Protein AF-A0A5C5VDK0-F1 (afdb_monomer)

Solvent-accessible surface area (backbone atoms only — not comparable to full-atom values): 51053 Å² total; per-residue (Å²): 133,91,87,85,90,87,83,82,90,89,82,89,76,87,76,83,72,81,74,76,72,71,80,72,71,78,63,42,60,41,41,80,53,76,94,28,47,60,48,59,29,60,31,40,28,30,30,37,56,28,38,18,43,40,55,33,33,89,64,26,44,65,66,48,37,50,52,54,49,40,48,42,14,28,66,67,76,27,27,29,30,24,27,38,35,44,59,52,35,24,22,65,38,91,90,48,86,77,53,77,41,74,37,42,61,43,49,18,47,53,63,53,78,43,90,41,80,92,41,72,89,50,48,55,70,40,91,74,48,50,57,18,34,52,48,44,50,51,58,36,47,78,34,59,37,45,42,30,31,40,31,19,43,26,59,40,11,80,51,20,66,59,44,34,17,23,10,10,78,52,64,65,39,56,12,62,34,80,91,33,36,55,54,50,33,50,54,56,48,56,53,51,49,44,32,43,77,74,68,67,43,54,51,56,27,38,22,85,47,38,35,20,64,43,46,75,23,24,40,78,52,58,34,62,20,30,13,36,50,69,25,69,55,46,33,50,37,48,41,38,34,39,50,48,38,61,77,71,66,54,91,47,38,30,38,36,67,26,15,54,12,31,38,47,26,40,54,39,59,70,49,37,53,73,70,40,54,66,45,46,57,31,39,27,22,14,53,34,60,72,96,58,36,48,45,61,67,34,22,42,49,42,43,52,54,38,63,68,37,95,89,50,63,62,56,33,28,36,64,29,37,69,69,37,51,78,61,62,68,34,56,36,17,49,54,47,51,53,50,52,32,41,37,47,73,40,40,42,34,23,27,43,20,38,40,35,50,47,26,56,80,77,81,50,59,49,26,28,29,38,35,61,71,74,29,75,65,75,64,49,41,71,39,49,38,38,40,44,50,30,51,46,36,62,61,58,46,65,68,16,28,35,36,54,67,90,54,81,52,47,42,43,32,36,31,59,57,71,42,30,38,29,37,36,37,51,30,80,44,88,78,49,69,45,70,50,40,37,35,40,74,79,54,42,52,59,43,50,36,29,34,31,28,39,76,86,34,74,38,22,37,43,36,58,56,53,60,42,98,79,24,34,32,41,41,48,78,42,50,39,46,27,42,36,26,36,43,35,28,49,54,67,59,76,48,56,59,33,37,40,50,47,90,84,56,61,70,63,36,53,59,45,72,53,38,38,41,42,69,46,32,30,35,30,68,92,54,52,79,34,76,77,78,41,18,14,40,34,41,59,41,77,52,71,75,44,48,27,32,41,33,43,74,68,48,74,42,59,76,42,46,36,46,65,44,20,33,37,42,32,34,34,37,36,45,30,40,68,82,63,98,64,92,49,56,51,32,29,44,31,48,44,41,16,16,50,78,72,70,50,59,36,58,98,57,58,80,81,34,55,33,78,57,73,75,77,84,48,75,52,87,80,85,50,78,69,45,64,50,42,27,70,47,52,35,78,43,64,36,52,67,62,12,15,24,43,20,59,31,42,37,37,40,70,30,40,70,74,43,70,38,35,47,35,41,29,55,43,40,32,40,79,35,62,61,85,61,80,24,38,29,46,59,39,55,52,53,46,52,72,84,43,67,90,38,44,42,56,44,43,67,78,82,79,54,49,40,37,29,42,44,43,39,38,83,47,69,24,50,33,38,35,70,54,77,46,63,26,30,25,37,36,34,44,16,85,42,31,48,30,39,32,55,80,21,32,40,33,39,26,33,96,91,46,74,12,40,38,36,34,60,34,28,51,35,38,30,49,24,36,33,36,36,75,23,36,33,38,40,34,18,20,63,92,7,35,40,36,32,63,31,19,38,33,34,64,44,25,45,39,35,49,37,48,54,10,39,38,34,29,61,29,50,30,32,26,61,58,10,33,43,32,35,59,70,32,77,59,51,32,33,38,40,18,54,67,31,40,34,55,17,34,38,35,47,39,71,58,74,88,67,82,89,53,78,73,45,58,24,29,66,26,33,31,80,40,74,74,54,60,59,74,38,77,47,71,65,91,66,66,73,61,47,34,81,46,79,45,84,52,77,45,35,35,34,43,30,33,36,70,46,67,56,56,19,15,18,76,64,81,52,45,16,49,78,68,16,54,51,40,50,64,77,44,56,73,34,85,52,41,76,73,23,65,68,11,50,78,86,63,90,21,30,51,75,63,33,54,49,45,24,62,73,31,55,74,43,64,67,70,75,65,81,68,81,76,79,70,75,76,72,62,68,64,60,62,52,52,56,56,52,55,60,58,61,62,68,74,73,78,84,79,94,79,89,81,86,89,81,83,89,133

Mean predicted aligned error: 13.04 Å

Structure (mmCIF, N/CA/C/O backbone):
data_AF-A0A5C5VDK0-F1
#
_entry.id   AF-A0A5C5VDK0-F1
#
loop_
_atom_site.group_PDB
_atom_site.id
_atom_site.type_symbol
_atom_site.label_atom_id
_atom_site.label_alt_id
_atom_site.label_comp_id
_atom_site.label_asym_id
_atom_site.label_entity_id
_atom_site.label_seq_id
_atom_site.pdbx_PDB_ins_code
_atom_site.Cartn_x
_atom_site.Cartn_y
_atom_site.Cartn_z
_atom_site.occupancy
_atom_site.B_iso_or_equiv
_atom_site.auth_seq_id
_atom_site.auth_comp_id
_atom_site.auth_asym_id
_atom_site.auth_atom_id
_atom_site.pdbx_PDB_model_num
ATOM 1 N N . MET A 1 1 ? 16.911 74.900 15.973 1.00 31.25 1 MET A N 1
ATOM 2 C CA . MET A 1 1 ? 16.663 75.339 17.360 1.00 31.25 1 MET A CA 1
ATOM 3 C C . MET A 1 1 ? 15.372 74.671 17.809 1.00 31.25 1 MET A C 1
ATOM 5 O O . MET A 1 1 ? 14.366 74.850 17.145 1.00 31.25 1 MET A O 1
ATOM 9 N N . GLN A 1 2 ? 15.499 73.785 18.800 1.00 32.44 2 GLN A N 1
ATOM 10 C CA . GLN A 1 2 ? 14.489 73.208 19.703 1.00 32.44 2 GLN A CA 1
ATOM 11 C C . GLN A 1 2 ? 13.036 73.737 19.616 1.00 32.44 2 GLN A C 1
ATOM 13 O O . GLN A 1 2 ? 12.841 74.947 19.616 1.00 32.44 2 GLN A O 1
ATOM 18 N N . VAL A 1 3 ? 12.046 72.823 19.678 1.00 28.67 3 VAL A N 1
ATOM 19 C CA . VAL A 1 3 ? 11.017 72.706 20.755 1.00 28.67 3 VAL A CA 1
ATOM 20 C C . VAL A 1 3 ? 9.727 71.972 20.280 1.00 28.67 3 VAL A C 1
ATOM 22 O O . VAL A 1 3 ? 8.946 72.489 19.494 1.00 28.67 3 VAL A O 1
ATOM 25 N N . THR A 1 4 ? 9.575 70.739 20.794 1.00 31.23 4 THR A N 1
ATOM 26 C CA . THR A 1 4 ? 8.399 70.011 21.359 1.00 31.23 4 THR A CA 1
ATOM 27 C C . THR A 1 4 ? 7.011 69.869 20.687 1.00 31.23 4 THR A C 1
ATOM 29 O O . THR A 1 4 ? 6.293 70.838 20.486 1.00 31.23 4 THR A O 1
ATOM 32 N N . LEU A 1 5 ? 6.598 68.586 20.618 1.00 33.16 5 LEU A N 1
ATOM 33 C CA . LEU A 1 5 ? 5.356 67.918 21.093 1.00 33.16 5 LEU A CA 1
ATOM 34 C C . LEU A 1 5 ? 3.958 68.515 20.816 1.00 33.16 5 LEU A C 1
ATOM 36 O O . LEU A 1 5 ? 3.557 69.506 21.419 1.00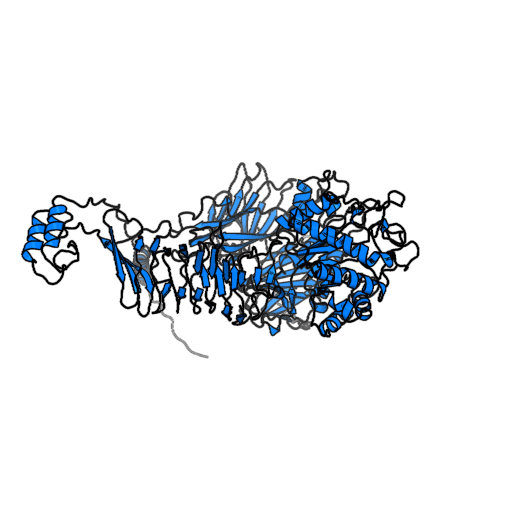 33.16 5 LEU A O 1
ATOM 40 N N . SER A 1 6 ? 3.108 67.715 20.157 1.00 27.41 6 SER A N 1
ATOM 41 C CA . SER A 1 6 ? 1.772 67.333 20.670 1.00 27.41 6 SER A CA 1
ATOM 42 C C . SER A 1 6 ? 1.256 66.049 19.996 1.00 27.41 6 SER A C 1
ATOM 44 O O . SER A 1 6 ? 1.679 65.688 18.905 1.00 27.41 6 SER A O 1
ATOM 46 N N . ARG A 1 7 ? 0.410 65.322 20.730 1.00 30.86 7 ARG A N 1
ATOM 47 C CA . ARG A 1 7 ? 0.016 63.910 20.595 1.00 30.86 7 ARG A CA 1
ATOM 48 C C . ARG A 1 7 ? -1.249 63.676 19.735 1.00 30.86 7 ARG A C 1
ATOM 50 O O . ARG A 1 7 ? -2.154 64.495 19.781 1.00 30.86 7 ARG A O 1
ATOM 57 N N . LEU A 1 8 ? -1.297 62.481 19.119 1.00 27.70 8 LEU A N 1
ATOM 58 C CA . LEU A 1 8 ? -2.403 61.493 18.994 1.00 27.70 8 LEU A CA 1
ATOM 59 C C . LEU A 1 8 ? -3.763 61.874 18.340 1.00 27.70 8 LEU A C 1
ATOM 61 O O . LEU A 1 8 ? -4.597 62.495 18.982 1.00 27.70 8 LEU A O 1
ATOM 65 N N . ALA A 1 9 ? -3.948 61.372 17.098 1.00 26.17 9 ALA A N 1
ATOM 66 C CA . ALA A 1 9 ? -5.023 60.523 16.508 1.00 26.17 9 ALA A CA 1
ATOM 67 C C . ALA A 1 9 ? -6.536 60.742 16.813 1.00 26.17 9 ALA A C 1
ATOM 69 O O . ALA A 1 9 ? -6.886 61.153 17.913 1.00 26.17 9 ALA A O 1
ATOM 70 N N . PRO A 1 10 ? -7.472 60.232 15.970 1.00 39.62 10 PRO A N 1
ATOM 71 C CA . PRO A 1 10 ? -7.482 60.076 14.505 1.00 39.62 10 PRO A CA 1
ATOM 72 C C . PRO A 1 10 ? -8.785 60.636 13.870 1.00 39.62 10 PRO A C 1
ATOM 74 O O . PRO A 1 10 ? -9.810 60.774 14.532 1.00 39.62 10 PRO A O 1
ATOM 77 N N . MET A 1 11 ? -8.794 60.903 12.560 1.00 27.73 11 MET A N 1
ATOM 78 C CA . MET A 1 11 ? -10.046 61.063 11.808 1.00 27.73 11 MET A CA 1
ATOM 79 C C . MET A 1 11 ? -9.987 60.169 10.575 1.00 27.73 11 MET A C 1
ATOM 81 O O . MET A 1 11 ? -9.117 60.318 9.719 1.00 27.73 11 MET A O 1
ATOM 85 N N . ALA A 1 12 ? -10.881 59.184 10.575 1.00 31.12 12 ALA A N 1
ATOM 86 C CA . ALA A 1 12 ? -11.037 58.162 9.562 1.00 31.12 12 ALA A CA 1
ATOM 87 C C . ALA A 1 12 ? -11.305 58.781 8.186 1.00 31.12 12 ALA A C 1
ATOM 89 O O . ALA A 1 12 ? -12.256 59.544 8.011 1.00 31.12 12 ALA A O 1
ATOM 90 N N . VAL A 1 13 ? -10.493 58.398 7.206 1.00 31.50 13 VAL A N 1
ATOM 91 C CA . VAL A 1 13 ? -10.829 58.525 5.791 1.00 31.50 13 VAL A CA 1
ATOM 92 C C . VAL A 1 13 ? -11.095 57.112 5.294 1.00 31.50 13 VAL A C 1
ATOM 94 O O . VAL A 1 13 ? -10.181 56.307 5.147 1.00 31.50 13 VAL A O 1
ATOM 97 N N . VAL A 1 14 ? -12.374 56.814 5.081 1.00 33.72 14 VAL A N 1
ATOM 98 C CA . VAL A 1 14 ? -12.826 55.634 4.347 1.00 33.72 14 VAL A CA 1
ATOM 99 C C . VAL A 1 14 ? -12.494 55.880 2.876 1.00 33.72 14 VAL A C 1
ATOM 101 O O . VAL A 1 14 ? -13.212 56.606 2.191 1.00 33.72 14 VAL A O 1
ATOM 104 N N . LEU A 1 15 ? -11.385 55.316 2.395 1.00 34.16 15 LEU A N 1
ATOM 105 C CA . LEU A 1 15 ? -11.206 55.070 0.968 1.00 34.16 15 LEU A CA 1
ATOM 106 C C . LEU A 1 15 ? -11.804 53.693 0.676 1.00 34.16 15 LEU A C 1
ATOM 108 O O . LEU A 1 15 ? -11.221 52.664 1.005 1.00 34.16 15 LEU A O 1
ATOM 112 N N . ALA A 1 16 ? -12.988 53.696 0.071 1.00 36.78 16 ALA A N 1
ATOM 113 C CA . ALA A 1 16 ? -13.532 52.531 -0.602 1.00 36.78 16 ALA A CA 1
ATOM 114 C C . ALA A 1 16 ? -12.653 52.238 -1.826 1.00 36.78 16 ALA A C 1
ATOM 116 O O . ALA A 1 16 ? -12.826 52.835 -2.889 1.00 36.78 16 ALA A O 1
ATOM 117 N N . ALA A 1 17 ? -11.675 51.351 -1.661 1.00 35.59 17 ALA A N 1
ATOM 118 C CA . ALA A 1 17 ? -11.050 50.683 -2.786 1.00 35.59 17 ALA A CA 1
ATOM 119 C C . ALA A 1 17 ? -12.049 49.636 -3.295 1.00 35.59 17 ALA A C 1
ATOM 121 O O . ALA A 1 17 ? -12.332 48.657 -2.610 1.00 35.59 17 ALA A O 1
ATOM 122 N N . CYS A 1 18 ? -12.612 49.858 -4.485 1.00 32.94 18 CYS A N 1
ATOM 123 C CA . CYS A 1 18 ? -13.141 48.757 -5.280 1.00 32.94 18 CYS A CA 1
ATOM 124 C C . CYS A 1 18 ? -11.957 47.838 -5.589 1.00 32.94 18 CYS A C 1
ATOM 126 O O . CYS A 1 18 ? -11.185 48.113 -6.507 1.00 32.94 18 CYS A O 1
ATOM 128 N N . ALA A 1 19 ? -11.797 46.782 -4.793 1.00 35.81 19 ALA A N 1
ATOM 129 C CA . ALA A 1 19 ? -11.087 45.601 -5.236 1.00 35.81 19 ALA A CA 1
ATOM 130 C C . ALA A 1 19 ? -11.869 45.081 -6.444 1.00 35.81 19 ALA A C 1
ATOM 132 O O . ALA A 1 19 ? -13.004 44.622 -6.321 1.00 35.81 19 ALA A O 1
ATOM 133 N N . ILE A 1 20 ? -11.295 45.249 -7.630 1.00 37.72 20 ILE A N 1
ATOM 134 C CA . ILE A 1 20 ? -11.665 44.428 -8.772 1.00 37.72 20 ILE A CA 1
ATOM 135 C C . ILE A 1 20 ? -11.258 43.025 -8.329 1.00 37.72 20 ILE A C 1
ATOM 137 O O . ILE A 1 20 ? -10.069 42.719 -8.305 1.00 37.72 20 ILE A O 1
ATOM 141 N N . GLY A 1 21 ? -12.225 42.247 -7.840 1.00 33.78 21 GLY A N 1
ATOM 142 C CA . GLY A 1 21 ? -12.008 40.843 -7.538 1.00 33.78 21 GLY A CA 1
ATOM 143 C C . GLY A 1 21 ? -11.479 40.196 -8.806 1.00 33.78 21 GLY A C 1
ATOM 144 O O . GLY A 1 21 ? -12.150 40.228 -9.840 1.00 33.78 21 GLY A O 1
ATOM 145 N N . CYS A 1 22 ? -10.256 39.674 -8.740 1.00 36.91 22 CYS A N 1
ATOM 146 C CA . CYS A 1 22 ? -9.875 38.604 -9.647 1.00 36.91 22 CYS A CA 1
ATOM 147 C C . CYS A 1 22 ? -10.979 37.540 -9.513 1.00 36.91 22 CYS A C 1
ATOM 149 O O . CYS A 1 22 ? -11.423 37.324 -8.379 1.00 36.91 22 CYS A O 1
ATOM 151 N N . PRO A 1 23 ? -11.506 36.959 -10.603 1.00 38.84 23 PRO A N 1
ATOM 152 C CA . PRO A 1 23 ? -12.441 35.854 -10.458 1.00 38.84 23 PRO A CA 1
ATOM 153 C C . PRO A 1 23 ? -11.781 34.809 -9.554 1.00 38.84 23 PRO A C 1
ATOM 155 O O . PRO A 1 23 ? -10.678 34.357 -9.849 1.00 38.84 23 PRO A O 1
ATOM 158 N N . GLU A 1 24 ? -12.414 34.511 -8.418 1.00 52.97 24 GLU A N 1
ATOM 159 C CA . GLU A 1 24 ? -12.080 33.324 -7.633 1.00 52.97 24 GLU A CA 1
ATOM 160 C C . GLU A 1 24 ? -12.109 32.146 -8.609 1.00 52.97 24 GLU A C 1
ATOM 162 O O . GLU A 1 24 ? -13.061 32.031 -9.394 1.00 52.97 24 GLU A O 1
ATOM 167 N N . SER A 1 25 ? -11.048 31.333 -8.622 1.00 63.00 25 SER A N 1
ATOM 168 C CA . SER A 1 25 ? -11.063 30.099 -9.405 1.00 63.00 25 SER A CA 1
ATOM 169 C C . SER A 1 25 ? -12.307 29.307 -9.010 1.00 63.00 25 SER A C 1
ATOM 171 O O . SER A 1 25 ? -12.692 29.287 -7.836 1.00 63.00 25 SER A O 1
ATOM 173 N N . ALA A 1 26 ? -12.990 28.721 -9.994 1.00 81.94 26 ALA A N 1
ATOM 174 C CA . ALA A 1 26 ? -14.139 27.882 -9.695 1.00 81.94 26 ALA A CA 1
ATOM 175 C C . ALA A 1 26 ? -13.678 26.744 -8.777 1.00 81.94 26 ALA A C 1
ATOM 177 O O . ALA A 1 26 ? -12.619 26.162 -8.998 1.00 81.94 26 ALA A O 1
ATOM 178 N N . ALA A 1 27 ? -14.459 26.454 -7.737 1.00 90.75 27 ALA A N 1
ATOM 179 C CA . ALA A 1 27 ? -14.130 25.354 -6.846 1.00 90.75 27 ALA A CA 1
ATOM 180 C C . ALA A 1 27 ? -14.075 24.029 -7.629 1.00 90.75 27 ALA A C 1
ATOM 182 O O . ALA A 1 27 ? -14.917 23.788 -8.496 1.00 90.75 27 ALA A O 1
ATOM 183 N N . ILE A 1 28 ? -13.082 23.201 -7.314 1.00 96.25 28 ILE A N 1
ATOM 184 C CA . ILE A 1 28 ? -12.835 21.898 -7.933 1.00 96.25 28 ILE A CA 1
ATOM 185 C C . ILE A 1 28 ? -13.688 20.862 -7.200 1.00 96.25 28 ILE A C 1
ATOM 187 O O . ILE A 1 28 ? -13.626 20.750 -5.976 1.00 96.25 28 ILE A O 1
ATOM 191 N N . ASP A 1 29 ? -14.507 20.117 -7.929 1.00 97.19 29 ASP A N 1
ATOM 192 C CA . ASP A 1 29 ? -15.371 19.103 -7.332 1.00 97.19 29 ASP A CA 1
ATOM 193 C C . ASP A 1 29 ? -14.593 17.801 -7.093 1.00 97.19 29 ASP A C 1
ATOM 195 O O . ASP A 1 29 ? -13.913 17.308 -7.987 1.00 97.19 29 ASP A O 1
ATOM 199 N N . ILE A 1 30 ? -14.721 17.243 -5.888 1.00 97.56 30 ILE A N 1
ATOM 200 C CA . ILE A 1 30 ? -14.104 15.985 -5.461 1.00 97.56 30 ILE A CA 1
ATOM 201 C C . ILE A 1 30 ? -15.207 15.063 -4.935 1.00 97.56 30 ILE A C 1
ATOM 203 O O . ILE A 1 30 ? -15.880 15.377 -3.948 1.00 97.56 30 ILE A O 1
ATOM 207 N N . GLY A 1 31 ? -15.400 13.920 -5.592 1.00 92.94 31 GLY A N 1
ATOM 208 C CA . GLY A 1 31 ? -16.320 12.867 -5.161 1.00 92.94 31 GLY A CA 1
ATOM 209 C C . GLY A 1 31 ? -15.578 11.566 -4.878 1.00 92.94 31 GLY A C 1
ATOM 210 O O . GLY A 1 31 ? -14.612 11.236 -5.557 1.00 92.94 31 GLY A O 1
ATOM 211 N N . THR A 1 32 ? -16.035 10.822 -3.876 1.00 86.06 32 THR A N 1
ATOM 212 C CA . THR A 1 32 ? -15.433 9.556 -3.422 1.00 86.06 32 THR A CA 1
ATOM 213 C C . THR A 1 32 ? -16.279 8.328 -3.771 1.00 86.06 32 THR A C 1
ATOM 215 O O . THR A 1 32 ? -15.817 7.188 -3.640 1.00 86.06 32 THR A O 1
ATOM 218 N N . ALA A 1 33 ? -17.509 8.528 -4.248 1.00 78.44 33 ALA A N 1
ATOM 219 C CA . ALA A 1 33 ? -18.368 7.490 -4.799 1.00 78.44 33 ALA A CA 1
ATOM 220 C C . ALA A 1 33 ? -17.746 6.844 -6.048 1.00 78.44 33 ALA A C 1
ATOM 222 O O . ALA A 1 33 ? -16.963 7.463 -6.766 1.00 78.44 33 ALA A O 1
ATOM 223 N N . ALA A 1 34 ? -18.141 5.603 -6.350 1.00 72.56 34 ALA A N 1
ATOM 224 C CA . ALA A 1 34 ? -17.576 4.815 -7.451 1.00 72.56 34 ALA A CA 1
ATOM 225 C C . ALA A 1 34 ? -17.584 5.531 -8.816 1.00 72.56 34 ALA A C 1
ATOM 227 O O . ALA A 1 34 ? -16.671 5.334 -9.608 1.00 72.56 34 ALA A O 1
ATOM 228 N N . SER A 1 35 ? -18.578 6.386 -9.084 1.00 81.19 35 SER A N 1
ATOM 229 C CA . SER A 1 35 ? -18.687 7.155 -10.333 1.00 81.19 35 SER A CA 1
ATOM 230 C C . SER A 1 35 ? -17.624 8.241 -10.512 1.00 81.19 35 SER A C 1
ATOM 232 O O . SER A 1 35 ? -17.497 8.764 -11.612 1.00 81.19 35 SER A O 1
ATOM 234 N N . HIS A 1 36 ? -16.907 8.598 -9.446 1.00 87.19 36 HIS A N 1
ATOM 235 C CA . HIS A 1 36 ? -15.827 9.586 -9.445 1.00 87.19 36 HIS A CA 1
ATOM 236 C C . HIS A 1 36 ? -14.442 8.939 -9.307 1.00 87.19 36 HIS A C 1
ATOM 238 O O . HIS A 1 36 ? -13.445 9.646 -9.202 1.00 87.19 36 HIS A O 1
ATOM 244 N N . ARG A 1 37 ? -14.362 7.603 -9.277 1.00 84.88 37 ARG A N 1
ATOM 245 C CA . ARG A 1 37 ? -13.099 6.867 -9.158 1.00 84.88 37 ARG A CA 1
ATOM 246 C C . ARG A 1 37 ? -12.584 6.497 -10.547 1.00 84.88 37 ARG A C 1
ATOM 248 O O . ARG A 1 37 ? -13.304 5.878 -11.328 1.00 84.88 37 ARG A O 1
ATOM 255 N N . ASN A 1 38 ? -11.325 6.827 -10.806 1.00 89.12 38 ASN A N 1
ATOM 256 C CA . ASN A 1 38 ? -10.560 6.361 -11.956 1.00 89.12 38 ASN A CA 1
ATOM 257 C C . ASN A 1 38 ? -9.886 5.021 -11.605 1.00 89.12 38 ASN A C 1
ATOM 259 O O . ASN A 1 38 ? -10.521 4.111 -11.062 1.00 89.12 38 ASN A O 1
ATOM 263 N N . GLN A 1 39 ? -8.600 4.862 -11.915 1.00 89.06 39 GLN A N 1
ATOM 264 C CA . GLN A 1 39 ? -7.855 3.658 -11.582 1.00 89.06 39 GLN A CA 1
ATOM 265 C C . GLN A 1 39 ? -7.663 3.499 -10.072 1.00 89.06 39 GLN A C 1
ATOM 267 O O . GLN A 1 39 ? -7.575 4.459 -9.299 1.00 89.06 39 GLN A O 1
ATOM 272 N N . ARG A 1 40 ? -7.545 2.239 -9.662 1.00 85.00 40 ARG A N 1
ATOM 273 C CA . ARG A 1 40 ? -7.007 1.879 -8.356 1.00 85.00 40 ARG A CA 1
ATOM 274 C C . ARG A 1 40 ? -5.485 1.944 -8.427 1.00 85.00 40 ARG A C 1
ATOM 276 O O . ARG A 1 40 ? -4.891 1.406 -9.358 1.00 85.00 40 ARG A O 1
ATOM 283 N N . PHE A 1 41 ? -4.883 2.613 -7.459 1.00 90.94 41 PHE A N 1
ATOM 284 C CA . PHE A 1 41 ? -3.443 2.718 -7.322 1.00 90.94 41 PHE A CA 1
ATOM 285 C C . PHE A 1 41 ? -2.891 1.483 -6.602 1.00 90.94 41 PHE A C 1
ATOM 287 O O . PHE A 1 41 ? -3.514 0.973 -5.671 1.00 90.94 41 PHE A O 1
ATOM 294 N N . GLU A 1 42 ? -1.738 0.983 -7.028 1.00 85.44 42 GLU A N 1
ATOM 295 C CA . GLU A 1 42 ? -1.195 -0.308 -6.596 1.00 85.44 42 GLU A CA 1
ATOM 296 C C . GLU A 1 42 ? 0.251 -0.228 -6.125 1.00 85.44 42 GLU A C 1
ATOM 298 O O . GLU A 1 42 ? 0.638 -1.020 -5.267 1.00 85.44 42 GLU A O 1
ATOM 303 N N . ALA A 1 43 ? 1.057 0.690 -6.662 1.00 92.75 43 ALA A N 1
ATOM 304 C CA . ALA A 1 43 ? 2.498 0.584 -6.486 1.00 92.75 43 ALA A CA 1
ATOM 305 C C . ALA A 1 43 ? 3.262 1.906 -6.616 1.00 92.75 43 ALA A C 1
ATOM 307 O O . ALA A 1 43 ? 3.264 2.523 -7.678 1.00 92.75 43 ALA A O 1
ATOM 308 N N . TRP A 1 44 ? 4.023 2.259 -5.579 1.00 97.88 44 TRP A N 1
ATOM 309 C CA . TRP A 1 44 ? 5.174 3.159 -5.690 1.00 97.88 44 TRP A CA 1
ATOM 310 C C . TRP A 1 44 ? 6.456 2.342 -5.655 1.00 97.88 44 TRP A C 1
ATOM 312 O O . TRP A 1 44 ? 6.602 1.464 -4.801 1.00 97.88 44 TRP A O 1
ATOM 322 N N . GLY A 1 45 ? 7.413 2.648 -6.528 1.00 97.06 45 GLY A N 1
ATOM 323 C CA . GLY A 1 45 ? 8.645 1.870 -6.549 1.00 97.06 45 GLY A CA 1
ATOM 324 C C . GLY A 1 45 ? 9.903 2.561 -7.033 1.00 97.06 45 GLY A C 1
ATOM 325 O O . GLY A 1 45 ? 9.932 3.757 -7.329 1.00 97.06 45 GLY A O 1
ATOM 326 N N . SER A 1 46 ? 10.962 1.758 -7.102 1.00 97.25 46 SER A N 1
ATOM 327 C CA . SER A 1 46 ? 12.216 2.120 -7.755 1.00 97.25 46 SER A CA 1
ATOM 328 C C . SER A 1 46 ? 12.930 0.900 -8.346 1.00 97.25 46 SER A C 1
ATOM 330 O O . SER A 1 46 ? 12.565 -0.239 -8.049 1.00 97.25 46 SER A O 1
ATOM 332 N N . SER A 1 47 ? 13.941 1.111 -9.187 1.00 96.81 47 SER A N 1
ATOM 333 C CA . SER A 1 47 ? 14.837 0.047 -9.635 1.00 96.81 47 SER A CA 1
ATOM 334 C C . SER A 1 47 ? 15.982 -0.170 -8.654 1.00 96.81 47 SER A C 1
ATOM 336 O O . SER A 1 47 ? 16.593 0.783 -8.170 1.00 96.81 47 SER A O 1
ATOM 338 N N . LEU A 1 48 ? 16.332 -1.435 -8.413 1.00 95.88 48 LEU A N 1
ATOM 339 C CA . LEU A 1 48 ? 17.584 -1.802 -7.747 1.00 95.88 48 LEU A CA 1
ATOM 340 C C . LEU A 1 48 ? 18.807 -1.638 -8.643 1.00 95.88 48 LEU A C 1
ATOM 342 O O . LEU A 1 48 ? 19.927 -1.735 -8.131 1.00 95.88 48 LEU A O 1
ATOM 346 N N . ALA A 1 49 ? 18.615 -1.385 -9.942 1.00 92.75 49 ALA A N 1
ATOM 347 C CA . ALA A 1 49 ? 19.714 -1.219 -10.871 1.00 92.75 49 ALA A CA 1
ATOM 348 C C . ALA A 1 49 ? 20.742 -0.239 -10.309 1.00 92.75 49 ALA A C 1
ATOM 350 O O . ALA A 1 49 ? 20.448 0.911 -9.991 1.00 92.75 49 ALA A O 1
ATOM 351 N N . TRP A 1 50 ? 21.964 -0.753 -10.180 1.00 91.50 50 TRP A N 1
ATOM 352 C CA . TRP A 1 50 ? 23.155 -0.055 -9.709 1.00 91.50 50 TRP A CA 1
ATOM 353 C C . TRP A 1 50 ? 23.123 0.286 -8.213 1.00 91.50 50 TRP A C 1
ATOM 355 O O . TRP A 1 50 ? 24.063 -0.084 -7.509 1.00 91.50 50 TRP A O 1
ATOM 365 N N . MET A 1 51 ? 22.049 0.885 -7.689 1.00 93.31 51 MET A N 1
ATOM 366 C CA . MET A 1 51 ? 21.945 1.212 -6.263 1.00 93.31 51 MET A CA 1
ATOM 367 C C . MET A 1 51 ? 21.971 -0.026 -5.362 1.00 93.31 51 MET A C 1
ATOM 369 O O . MET A 1 51 ? 22.631 -0.016 -4.326 1.00 93.31 51 MET A O 1
ATOM 373 N N . GLY A 1 52 ? 21.302 -1.112 -5.756 1.00 94.38 52 GLY A N 1
ATOM 374 C CA . GLY A 1 52 ? 21.282 -2.360 -4.997 1.00 94.38 52 GLY A CA 1
ATOM 375 C C . GLY A 1 52 ? 22.660 -3.017 -4.968 1.00 94.38 52 GLY A C 1
ATOM 376 O O . GLY A 1 52 ? 23.100 -3.496 -3.923 1.00 94.38 52 GLY A O 1
ATOM 377 N N . ASN A 1 53 ? 23.383 -2.941 -6.091 1.00 92.00 53 ASN A N 1
ATOM 378 C CA . ASN A 1 53 ? 24.749 -3.441 -6.184 1.00 92.00 53 ASN A CA 1
ATOM 379 C C . ASN A 1 53 ? 25.680 -2.709 -5.204 1.00 92.00 53 ASN A C 1
ATOM 381 O O . ASN A 1 53 ? 26.528 -3.327 -4.568 1.00 92.00 53 ASN A O 1
ATOM 385 N N . GLU A 1 54 ? 25.486 -1.401 -5.036 1.00 90.31 54 GLU A N 1
ATOM 386 C CA . GLU A 1 54 ? 26.320 -0.551 -4.185 1.00 90.31 54 GLU A CA 1
ATOM 387 C C . GLU A 1 54 ? 25.941 -0.629 -2.707 1.00 90.31 54 GLU A C 1
ATOM 389 O O . GLU A 1 54 ? 26.793 -0.886 -1.852 1.00 90.31 54 GLU A O 1
ATOM 394 N N . LEU A 1 55 ? 24.656 -0.487 -2.381 1.00 92.31 55 LEU A N 1
ATOM 395 C CA . LEU A 1 55 ? 24.178 -0.603 -1.004 1.00 92.31 55 LEU A CA 1
ATOM 396 C C . LEU A 1 55 ? 24.459 -1.997 -0.435 1.00 92.31 55 LEU A C 1
ATOM 398 O O . LEU A 1 55 ? 24.843 -2.124 0.728 1.00 92.31 55 LEU A O 1
ATOM 402 N N . GLY A 1 56 ? 24.345 -3.037 -1.259 1.00 92.94 56 GLY A N 1
ATOM 403 C CA . GLY A 1 56 ? 24.602 -4.414 -0.862 1.00 92.94 56 GLY A CA 1
ATOM 404 C C . GLY A 1 56 ? 26.077 -4.773 -0.668 1.00 92.94 56 GLY A C 1
ATOM 405 O O . GLY A 1 56 ? 26.357 -5.839 -0.118 1.00 92.94 56 GLY A O 1
ATOM 406 N N . ARG A 1 57 ? 27.036 -3.927 -1.085 1.00 90.25 57 ARG A N 1
ATOM 407 C CA . ARG A 1 57 ? 28.465 -4.268 -0.981 1.00 90.25 57 ARG A CA 1
ATOM 408 C C . ARG A 1 57 ? 28.869 -4.549 0.471 1.00 90.25 57 ARG A C 1
ATOM 410 O O . ARG A 1 57 ? 28.494 -3.793 1.367 1.00 90.25 57 ARG A O 1
ATOM 417 N N . PRO A 1 58 ? 29.762 -5.526 0.716 1.00 88.44 58 PRO A N 1
ATOM 418 C CA . PRO A 1 58 ? 30.336 -5.750 2.045 1.00 88.44 58 PRO A CA 1
ATOM 419 C C . PRO A 1 58 ? 31.105 -4.544 2.599 1.00 88.44 58 PRO A C 1
ATOM 421 O O . PRO A 1 58 ? 31.282 -4.424 3.808 1.00 88.44 58 PRO A O 1
ATOM 424 N N . THR A 1 59 ? 31.598 -3.670 1.717 1.00 87.50 59 THR A N 1
ATOM 425 C CA . THR A 1 59 ? 32.294 -2.437 2.095 1.00 87.50 59 THR A CA 1
ATOM 426 C C . THR A 1 59 ? 31.349 -1.351 2.583 1.00 87.50 59 THR A C 1
ATOM 428 O O . THR A 1 59 ? 31.802 -0.489 3.325 1.00 87.50 59 THR A O 1
ATOM 431 N N . THR A 1 60 ? 30.072 -1.386 2.189 1.00 87.44 60 THR A N 1
ATOM 432 C CA . THR A 1 60 ? 29.079 -0.379 2.568 1.00 87.44 60 THR A CA 1
ATOM 433 C C . THR A 1 60 ? 28.768 -0.483 4.053 1.00 87.44 60 THR A C 1
ATOM 435 O O . THR A 1 60 ? 28.506 -1.567 4.580 1.00 87.44 60 THR A O 1
ATOM 438 N N . ASN A 1 61 ? 28.777 0.661 4.739 1.00 85.75 61 ASN A N 1
ATOM 439 C CA . ASN A 1 61 ? 28.438 0.725 6.153 1.00 85.75 61 ASN A CA 1
ATOM 440 C C . ASN A 1 61 ? 27.017 0.161 6.402 1.00 85.75 61 ASN A C 1
ATOM 442 O O . ASN A 1 61 ? 26.057 0.692 5.836 1.00 85.75 61 ASN A O 1
ATOM 446 N N . PRO A 1 62 ? 26.854 -0.863 7.266 1.00 87.75 62 PRO A N 1
ATOM 447 C CA . PRO A 1 62 ? 25.552 -1.482 7.513 1.00 87.75 62 PRO A CA 1
ATOM 448 C C . PRO A 1 62 ? 24.491 -0.518 8.046 1.00 87.75 62 PRO A C 1
ATOM 450 O O . PRO A 1 62 ? 23.342 -0.620 7.643 1.00 87.75 62 PRO A O 1
ATOM 453 N N . MET A 1 63 ? 24.873 0.436 8.901 1.00 83.19 63 MET A N 1
ATOM 454 C CA . MET A 1 63 ? 23.957 1.436 9.452 1.00 83.19 63 MET A CA 1
ATOM 455 C C . MET A 1 63 ? 23.462 2.385 8.358 1.00 83.19 63 MET A C 1
ATOM 457 O O . MET A 1 63 ? 22.260 2.574 8.229 1.00 83.19 63 MET A O 1
ATOM 461 N N . ARG A 1 64 ? 24.365 2.904 7.508 1.00 85.12 64 ARG A N 1
ATOM 462 C CA . ARG A 1 64 ? 23.981 3.728 6.344 1.00 85.12 64 ARG A CA 1
ATOM 463 C C . ARG A 1 64 ? 23.047 2.959 5.407 1.00 85.12 64 ARG A C 1
ATOM 465 O O . ARG A 1 64 ? 22.079 3.531 4.919 1.00 85.12 64 ARG A O 1
ATOM 472 N N . ARG A 1 65 ? 23.336 1.678 5.143 1.00 90.62 65 ARG A N 1
ATOM 473 C CA . ARG A 1 65 ? 22.463 0.820 4.328 1.00 90.62 65 ARG A CA 1
ATOM 474 C C . ARG A 1 65 ? 21.075 0.716 4.952 1.00 90.62 65 ARG A C 1
ATOM 476 O O . ARG A 1 65 ? 20.111 0.988 4.252 1.00 90.62 65 ARG A O 1
ATOM 483 N N . THR A 1 66 ? 20.982 0.346 6.228 1.00 90.38 66 THR A N 1
ATOM 484 C CA . THR A 1 66 ? 19.701 0.224 6.938 1.00 90.38 66 THR A CA 1
ATOM 485 C C . THR A 1 66 ? 18.915 1.529 6.876 1.00 90.38 66 THR A C 1
ATOM 487 O O . THR A 1 66 ? 17.805 1.506 6.371 1.00 90.38 66 THR A O 1
ATOM 490 N N . GLN A 1 67 ? 19.535 2.666 7.206 1.00 86.31 67 GLN A N 1
ATOM 491 C CA . GLN A 1 67 ? 18.889 3.983 7.149 1.00 86.31 67 GLN A CA 1
ATOM 492 C C . GLN A 1 67 ? 18.342 4.321 5.759 1.00 86.31 67 GLN A C 1
ATOM 494 O O . GLN A 1 67 ? 17.199 4.740 5.628 1.00 86.31 67 GLN A O 1
ATOM 499 N N . ILE A 1 68 ? 19.136 4.125 4.700 1.00 90.94 68 ILE A N 1
ATOM 500 C CA . ILE A 1 68 ? 18.676 4.389 3.330 1.00 90.94 68 ILE A CA 1
ATOM 501 C C . ILE A 1 68 ? 17.520 3.454 2.959 1.00 90.94 68 ILE A C 1
ATOM 503 O O . ILE A 1 68 ? 16.558 3.896 2.341 1.00 90.94 68 ILE A O 1
ATOM 507 N N . VAL A 1 69 ? 17.590 2.174 3.331 1.00 94.12 69 VAL A N 1
ATOM 508 C CA . VAL A 1 69 ? 16.512 1.217 3.058 1.00 94.12 69 VAL A CA 1
ATOM 509 C C . VAL A 1 69 ? 15.249 1.572 3.860 1.00 94.12 69 VAL A C 1
ATOM 511 O O . VAL A 1 69 ? 14.169 1.548 3.283 1.00 94.12 69 VAL A O 1
ATOM 514 N N . ASP A 1 70 ? 15.354 1.986 5.124 1.00 90.75 70 ASP A N 1
ATOM 515 C CA . ASP A 1 70 ? 14.219 2.479 5.923 1.00 90.75 70 ASP A CA 1
ATOM 516 C C . ASP A 1 70 ? 13.577 3.702 5.256 1.00 90.75 70 ASP A C 1
ATOM 518 O O . ASP A 1 70 ? 12.374 3.733 5.013 1.00 90.75 70 ASP A O 1
ATOM 522 N N . MET A 1 71 ? 14.387 4.678 4.833 1.00 90.75 71 MET A N 1
ATOM 523 C CA . MET A 1 71 ? 13.892 5.869 4.136 1.00 90.75 71 MET A CA 1
ATOM 524 C C . MET A 1 71 ? 13.138 5.551 2.845 1.00 90.75 71 MET A C 1
ATOM 526 O O . MET A 1 71 ? 12.268 6.326 2.457 1.00 90.75 71 MET A O 1
ATOM 530 N N . LEU A 1 72 ? 13.468 4.456 2.161 1.00 94.69 72 LEU A N 1
ATOM 531 C CA . LEU A 1 72 ? 12.794 4.049 0.931 1.00 94.69 72 LEU A CA 1
ATOM 532 C C . LEU A 1 72 ? 11.571 3.161 1.202 1.00 94.69 72 LEU A C 1
ATOM 534 O O . LEU A 1 72 ? 10.537 3.367 0.575 1.00 94.69 72 LEU A O 1
ATOM 538 N N . PHE A 1 73 ? 11.652 2.206 2.127 1.00 92.88 73 PHE A N 1
ATOM 539 C CA . PHE A 1 73 ? 10.669 1.120 2.233 1.00 92.88 73 PHE A CA 1
ATOM 540 C C . PHE A 1 73 ? 9.862 1.104 3.530 1.00 92.88 73 PHE A C 1
ATOM 542 O O . PHE A 1 73 ? 8.857 0.410 3.565 1.00 92.88 73 PHE A O 1
ATOM 549 N N . ASP A 1 74 ? 10.229 1.847 4.576 1.00 88.00 74 ASP A N 1
ATOM 550 C CA . ASP A 1 74 ? 9.380 1.939 5.771 1.00 88.00 74 ASP A CA 1
ATOM 551 C C . ASP A 1 74 ? 7.999 2.510 5.394 1.00 88.00 74 ASP A C 1
ATOM 553 O O . ASP A 1 74 ? 7.904 3.583 4.783 1.00 88.00 74 ASP A O 1
ATOM 557 N N . GLN A 1 75 ? 6.939 1.760 5.718 1.00 85.12 75 GLN A N 1
ATOM 558 C CA . GLN A 1 75 ? 5.576 2.028 5.253 1.00 85.12 75 GLN A CA 1
ATOM 559 C C . GLN A 1 75 ? 4.917 3.222 5.954 1.00 85.12 75 GLN A C 1
ATOM 561 O O . GLN A 1 75 ? 4.019 3.821 5.361 1.00 85.12 75 GLN A O 1
ATOM 566 N N . ASP A 1 76 ? 5.364 3.586 7.157 1.00 81.38 76 ASP A N 1
ATOM 567 C CA . ASP A 1 76 ? 4.753 4.634 7.983 1.00 81.38 76 ASP A CA 1
ATOM 568 C C . ASP A 1 76 ? 5.523 5.961 7.896 1.00 81.38 76 ASP A C 1
ATOM 570 O O . ASP A 1 76 ? 4.928 7.039 7.921 1.00 81.38 76 ASP A O 1
ATOM 574 N N . ASN A 1 77 ? 6.854 5.896 7.787 1.00 80.44 77 ASN A N 1
ATOM 575 C CA . ASN A 1 77 ? 7.736 7.049 7.977 1.00 80.44 77 ASN A CA 1
ATOM 576 C C . ASN A 1 77 ? 8.753 7.255 6.833 1.00 80.44 77 ASN A C 1
ATOM 578 O O . ASN A 1 77 ? 9.296 8.362 6.697 1.00 80.44 77 ASN A O 1
ATOM 582 N N . GLY A 1 78 ? 8.978 6.250 5.976 1.00 88.00 78 GLY A N 1
ATOM 583 C CA . GLY A 1 78 ? 9.830 6.319 4.776 1.00 88.00 78 GLY A CA 1
ATOM 584 C C . GLY A 1 78 ? 9.122 6.916 3.551 1.00 88.00 78 GLY A C 1
ATOM 585 O O . GLY A 1 78 ? 8.244 7.767 3.672 1.00 88.00 78 GLY A O 1
ATOM 586 N N . LEU A 1 79 ? 9.475 6.475 2.343 1.00 94.38 79 LEU A N 1
ATOM 587 C CA . LEU A 1 79 ? 8.629 6.634 1.149 1.00 94.38 79 LEU A CA 1
ATOM 588 C C . LEU A 1 79 ? 7.556 5.535 1.074 1.00 94.38 79 LEU A C 1
ATOM 590 O O . LEU A 1 79 ? 6.602 5.664 0.314 1.00 94.38 79 LEU A O 1
ATOM 594 N N . GLY A 1 80 ? 7.705 4.454 1.847 1.00 92.62 80 GLY A N 1
ATOM 595 C CA . GLY A 1 80 ? 6.798 3.311 1.817 1.00 92.62 80 GLY A CA 1
ATOM 596 C C . GLY A 1 80 ? 6.686 2.690 0.427 1.00 92.62 80 GLY A C 1
ATOM 597 O O . GLY A 1 80 ? 5.582 2.331 0.016 1.00 92.62 80 GLY A O 1
ATOM 598 N N . LEU A 1 81 ? 7.794 2.627 -0.324 1.00 96.00 81 LEU A N 1
ATOM 599 C CA . LEU A 1 81 ? 7.816 1.953 -1.619 1.00 96.00 81 LEU A CA 1
ATOM 600 C C . LEU A 1 81 ? 7.406 0.487 -1.425 1.00 96.00 81 LEU A C 1
ATOM 602 O O . LEU A 1 81 ? 7.885 -0.188 -0.517 1.00 96.00 81 LEU A O 1
ATOM 606 N N . ASN A 1 82 ? 6.520 -0.002 -2.283 1.00 91.81 82 ASN A N 1
ATOM 607 C CA . ASN A 1 82 ? 5.968 -1.355 -2.214 1.00 91.81 82 ASN A CA 1
ATOM 608 C C . ASN A 1 82 ? 6.151 -2.128 -3.532 1.00 91.81 82 ASN A C 1
ATOM 610 O O . ASN A 1 82 ? 5.685 -3.262 -3.650 1.00 91.81 82 ASN A O 1
ATOM 614 N N . PHE A 1 83 ? 6.835 -1.519 -4.505 1.00 94.94 83 PHE A N 1
ATOM 615 C CA . PHE A 1 83 ? 7.206 -2.119 -5.778 1.00 94.94 83 PHE A CA 1
ATOM 616 C C . PHE A 1 83 ? 8.701 -1.942 -6.060 1.00 94.94 83 PHE A C 1
ATOM 618 O O . PHE A 1 83 ? 9.265 -0.865 -5.863 1.00 94.94 83 PHE A O 1
ATOM 625 N N . LEU A 1 84 ? 9.365 -3.004 -6.513 1.00 96.56 84 LEU A N 1
ATOM 626 C CA . LEU A 1 84 ? 10.794 -2.976 -6.807 1.00 96.56 84 LEU A CA 1
ATOM 627 C C . LEU A 1 84 ? 11.099 -3.662 -8.133 1.00 96.56 84 LEU A C 1
ATOM 629 O O . LEU A 1 84 ? 10.679 -4.796 -8.358 1.00 96.56 84 LEU A O 1
ATOM 633 N N . ARG A 1 85 ? 11.881 -2.993 -8.984 1.00 98.12 85 ARG A N 1
ATOM 634 C CA . ARG A 1 85 ? 12.382 -3.578 -10.234 1.00 98.12 85 ARG A CA 1
ATOM 635 C C . ARG A 1 85 ? 13.775 -4.168 -9.993 1.00 98.12 85 ARG A C 1
ATOM 637 O O . ARG A 1 85 ? 14.725 -3.439 -9.704 1.00 98.12 85 ARG A O 1
ATOM 644 N N . TYR A 1 86 ? 13.900 -5.488 -10.067 1.00 97.75 86 TYR A N 1
ATOM 645 C CA . TYR A 1 86 ? 15.137 -6.246 -9.884 1.00 97.75 86 TYR A CA 1
ATOM 646 C C . TYR A 1 86 ? 15.836 -6.465 -11.235 1.00 97.75 86 TYR A C 1
ATOM 648 O O . TYR A 1 86 ? 15.281 -7.111 -12.124 1.00 97.75 86 TYR A O 1
ATOM 656 N N . ASN A 1 87 ? 17.052 -5.934 -11.402 1.00 97.75 87 ASN A N 1
ATOM 657 C CA . ASN A 1 87 ? 17.801 -6.064 -12.655 1.00 97.75 87 ASN A CA 1
ATOM 658 C C . ASN A 1 87 ? 18.526 -7.418 -12.718 1.00 97.75 87 ASN A C 1
ATOM 660 O O . ASN A 1 87 ? 19.524 -7.609 -12.016 1.00 97.75 87 ASN A O 1
ATOM 664 N N . ILE A 1 88 ? 18.071 -8.322 -13.589 1.00 98.12 88 ILE A N 1
ATOM 665 C CA . ILE A 1 88 ? 18.800 -9.547 -13.933 1.00 98.12 88 ILE A CA 1
ATOM 666 C C . ILE A 1 88 ? 19.990 -9.150 -14.811 1.00 98.12 88 ILE A C 1
ATOM 668 O O . ILE A 1 88 ? 19.838 -8.842 -15.994 1.00 98.12 88 ILE A O 1
ATOM 672 N N . GLY A 1 89 ? 21.187 -9.159 -14.222 1.00 96.44 89 GLY A N 1
ATOM 673 C CA . GLY A 1 89 ? 22.404 -8.716 -14.894 1.00 96.44 89 GLY A CA 1
ATOM 674 C C . GLY A 1 89 ? 22.779 -9.562 -16.115 1.00 96.44 89 GLY A C 1
ATOM 675 O O . GLY A 1 89 ? 22.596 -10.785 -16.157 1.00 96.44 89 GLY A O 1
ATOM 676 N N . ALA A 1 90 ? 23.352 -8.892 -17.114 1.00 95.69 90 ALA A N 1
ATOM 677 C CA . ALA A 1 90 ? 23.868 -9.510 -18.334 1.00 95.69 90 ALA A CA 1
ATOM 678 C C . ALA A 1 90 ? 25.329 -9.968 -18.185 1.00 95.69 90 ALA A C 1
ATOM 680 O O . ALA A 1 90 ? 25.857 -10.734 -19.000 1.00 95.69 90 ALA A O 1
ATOM 681 N N . GLY A 1 91 ? 26.025 -9.470 -17.164 1.00 94.19 91 GLY A N 1
ATOM 682 C CA . GLY A 1 91 ? 27.455 -9.680 -17.018 1.00 94.19 91 GLY A CA 1
ATOM 683 C C . GLY A 1 91 ? 28.261 -8.987 -18.117 1.00 94.19 91 GLY A C 1
ATOM 684 O O . GLY A 1 91 ? 27.759 -8.248 -18.972 1.00 94.19 91 GLY A O 1
ATOM 685 N N . GLN A 1 92 ? 29.569 -9.226 -18.098 1.00 92.06 92 GLN A N 1
ATOM 686 C CA . GLN A 1 92 ? 30.511 -8.569 -18.998 1.00 92.06 92 GLN A CA 1
ATOM 687 C C . GLN A 1 92 ? 31.423 -9.583 -19.669 1.00 92.06 92 GLN A C 1
ATOM 689 O O . GLN A 1 92 ? 31.905 -10.520 -19.037 1.00 92.06 92 GLN A O 1
ATOM 694 N N . ASN A 1 93 ? 31.708 -9.347 -20.949 1.00 94.25 93 ASN A N 1
ATOM 695 C CA . ASN A 1 93 ? 32.704 -10.112 -21.678 1.00 94.25 93 ASN A CA 1
ATOM 696 C C . ASN A 1 93 ? 34.099 -9.807 -21.102 1.00 94.25 93 ASN A C 1
ATOM 698 O O . ASN A 1 93 ? 34.546 -8.663 -21.223 1.00 94.25 93 ASN A O 1
ATOM 702 N N . PRO A 1 94 ? 34.833 -10.793 -20.548 1.00 91.62 94 PRO A N 1
ATOM 703 C CA . PRO A 1 94 ? 36.162 -10.557 -19.979 1.00 91.62 94 PRO A CA 1
ATOM 704 C C . PRO A 1 94 ? 37.197 -10.048 -20.996 1.00 91.6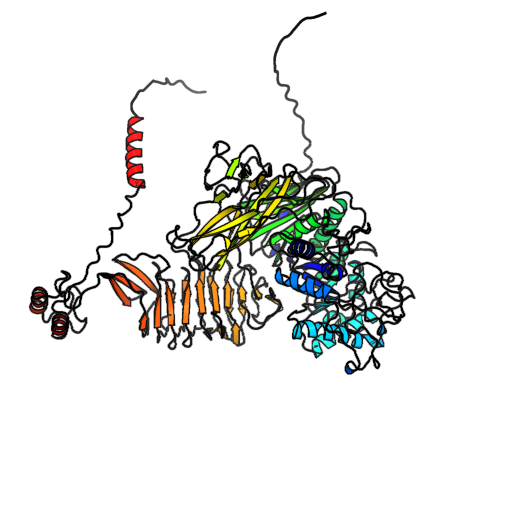2 94 PRO A C 1
ATOM 706 O O . PRO A 1 94 ? 38.215 -9.476 -20.608 1.00 91.62 94 PRO A O 1
ATOM 709 N N . ALA A 1 95 ? 36.961 -10.266 -22.295 1.00 91.56 95 ALA A N 1
ATOM 710 C CA . ALA A 1 95 ? 37.791 -9.758 -23.387 1.00 91.56 95 ALA A CA 1
ATOM 711 C C . ALA A 1 95 ? 37.285 -8.422 -23.975 1.00 91.56 95 ALA A C 1
ATOM 713 O O . ALA A 1 95 ? 37.947 -7.847 -24.842 1.00 91.56 95 ALA A O 1
ATOM 714 N N . GLY A 1 96 ? 36.114 -7.950 -23.539 1.00 86.75 96 GLY A N 1
ATOM 715 C CA . GLY A 1 96 ? 35.450 -6.742 -24.021 1.00 86.75 96 GLY A CA 1
ATOM 716 C C . GLY A 1 96 ? 35.706 -5.504 -23.151 1.00 86.75 96 GLY A C 1
ATOM 717 O O . GLY A 1 96 ? 36.422 -5.558 -22.149 1.00 86.75 96 GLY A O 1
ATOM 718 N N . PRO A 1 97 ? 35.142 -4.348 -23.536 1.00 85.38 97 PRO A N 1
ATOM 719 C CA . PRO A 1 97 ? 35.294 -3.117 -22.775 1.00 85.38 97 PRO A CA 1
ATOM 720 C C . PRO A 1 97 ? 34.446 -3.154 -21.496 1.00 85.38 97 PRO A C 1
ATOM 722 O O . PRO A 1 97 ? 33.220 -3.246 -21.561 1.00 85.38 97 PRO A O 1
ATOM 725 N N . ALA A 1 98 ? 35.096 -3.005 -20.342 1.00 88.31 98 ALA A N 1
ATOM 726 C CA . ALA A 1 98 ? 34.425 -3.041 -19.046 1.00 88.31 98 ALA A CA 1
ATOM 727 C C . ALA A 1 98 ? 33.439 -1.875 -18.852 1.00 88.31 98 ALA A C 1
ATOM 729 O O . ALA A 1 98 ? 33.689 -0.750 -19.305 1.00 88.31 98 ALA A O 1
ATOM 730 N N . ILE A 1 99 ? 32.344 -2.144 -18.144 1.00 92.50 99 ILE A N 1
ATOM 731 C CA . ILE A 1 99 ? 31.484 -1.129 -17.536 1.00 92.50 99 ILE A CA 1
ATOM 732 C C . ILE A 1 99 ? 32.209 -0.624 -16.289 1.00 92.50 99 ILE A C 1
ATOM 734 O O . ILE A 1 99 ? 32.488 -1.387 -15.367 1.00 92.50 99 ILE A O 1
ATOM 738 N N . THR A 1 100 ? 32.555 0.661 -16.285 1.00 90.62 100 THR A N 1
ATOM 739 C CA . THR A 1 100 ? 33.320 1.302 -15.200 1.00 90.62 100 THR A CA 1
ATOM 740 C C . THR A 1 100 ? 32.495 2.286 -14.383 1.00 90.62 100 THR A C 1
ATOM 742 O O . THR A 1 100 ? 33.010 2.860 -13.425 1.00 90.62 100 THR A O 1
ATOM 745 N N . ARG A 1 101 ? 31.232 2.517 -14.765 1.00 89.81 101 ARG A N 1
ATOM 746 C CA . ARG A 1 101 ? 30.312 3.347 -13.989 1.00 89.81 101 ARG A CA 1
ATOM 747 C C . ARG A 1 101 ? 30.053 2.638 -12.651 1.00 89.81 101 ARG A C 1
ATOM 749 O O . ARG A 1 101 ? 29.709 1.454 -12.682 1.00 89.81 101 ARG A O 1
ATOM 756 N N . PRO A 1 102 ? 30.220 3.323 -11.505 1.00 87.69 102 PRO A N 1
ATOM 757 C CA . PRO A 1 102 ? 29.914 2.750 -10.196 1.00 87.69 102 PRO A CA 1
ATOM 758 C C . PRO A 1 102 ? 28.498 2.162 -10.155 1.00 87.69 102 PRO A C 1
ATOM 760 O O . PRO A 1 102 ? 27.578 2.715 -10.756 1.00 87.69 102 PRO A O 1
ATOM 763 N N . GLY A 1 103 ? 28.344 1.003 -9.521 1.00 89.25 103 GLY A N 1
ATOM 764 C CA . GLY A 1 103 ? 27.105 0.226 -9.441 1.00 89.25 103 GLY A CA 1
ATOM 765 C C . GLY A 1 103 ? 26.683 -0.492 -10.720 1.00 89.25 103 GLY A C 1
ATOM 766 O O . GLY A 1 103 ? 26.094 -1.564 -10.633 1.00 89.25 103 GLY A O 1
ATOM 767 N N . ALA A 1 104 ? 27.025 0.028 -11.901 1.00 92.06 104 ALA A N 1
ATOM 768 C CA . ALA A 1 104 ? 26.471 -0.447 -13.172 1.00 92.06 104 ALA A CA 1
ATOM 769 C C . ALA A 1 104 ? 27.079 -1.742 -13.724 1.00 92.06 104 ALA A C 1
ATOM 771 O O . ALA A 1 104 ? 26.575 -2.298 -14.699 1.00 92.06 104 ALA A O 1
ATOM 772 N N . ALA A 1 105 ? 28.167 -2.222 -13.124 1.00 91.69 105 ALA A N 1
ATOM 773 C CA . ALA A 1 105 ? 28.750 -3.519 -13.431 1.00 91.69 105 ALA A CA 1
ATOM 774 C C . ALA A 1 105 ? 27.958 -4.628 -12.721 1.00 91.69 105 ALA A C 1
ATOM 776 O O . ALA A 1 105 ? 28.285 -4.986 -11.590 1.00 91.69 105 ALA A O 1
ATOM 777 N N . MET A 1 106 ? 26.920 -5.137 -13.383 1.00 94.06 106 MET A N 1
ATOM 778 C CA . MET A 1 106 ? 26.062 -6.195 -12.847 1.00 94.06 106 MET A CA 1
ATOM 779 C C . MET A 1 106 ? 26.635 -7.579 -13.145 1.00 94.06 106 MET A C 1
ATOM 781 O O . MET A 1 106 ? 27.181 -7.810 -14.229 1.00 94.06 106 MET A O 1
ATOM 785 N N . ASP A 1 107 ? 26.500 -8.497 -12.192 1.00 94.06 107 ASP A N 1
ATOM 786 C CA . ASP A 1 107 ? 26.894 -9.891 -12.380 1.00 94.06 107 ASP A CA 1
ATOM 787 C C . ASP A 1 107 ? 25.874 -10.615 -13.266 1.00 94.06 107 ASP A C 1
ATOM 789 O O . ASP A 1 107 ? 24.666 -10.420 -13.141 1.00 94.06 107 ASP A O 1
ATOM 793 N N . GLY A 1 108 ? 26.364 -11.458 -14.175 1.00 95.19 108 GLY A N 1
ATOM 794 C CA . GLY A 1 108 ? 25.516 -12.359 -14.952 1.00 95.19 108 GLY A CA 1
ATOM 795 C C . GLY A 1 108 ? 25.394 -13.711 -14.256 1.00 95.19 108 GLY A C 1
ATOM 796 O O . GLY A 1 108 ? 26.394 -14.241 -13.779 1.00 95.19 108 GLY A O 1
ATOM 797 N N . TRP A 1 109 ? 24.203 -14.304 -14.275 1.00 97.00 109 TRP A N 1
ATOM 798 C CA . TRP A 1 109 ? 23.913 -15.605 -13.653 1.00 97.00 109 TRP A CA 1
ATOM 799 C C . TRP A 1 109 ? 24.537 -16.786 -14.404 1.00 97.00 109 TRP A C 1
ATOM 801 O O . TRP A 1 109 ? 24.674 -17.877 -13.863 1.00 97.00 109 TRP A O 1
ATOM 811 N N . ALA A 1 110 ? 24.969 -16.560 -15.643 1.00 96.38 110 ALA A N 1
ATOM 812 C CA . ALA A 1 110 ? 25.799 -17.467 -16.427 1.00 96.38 110 ALA A CA 1
ATOM 813 C C . ALA A 1 110 ? 27.015 -16.676 -16.957 1.00 96.38 110 ALA A C 1
ATOM 815 O O . ALA A 1 110 ? 27.019 -16.206 -18.103 1.00 96.38 110 ALA A O 1
ATOM 816 N N . PRO A 1 111 ? 28.046 -16.457 -16.117 1.00 93.31 111 PRO A N 1
ATOM 817 C CA . PRO A 1 111 ? 29.081 -15.447 -16.366 1.00 93.31 111 PRO A CA 1
ATOM 818 C C . PRO A 1 111 ? 30.032 -15.799 -17.520 1.00 93.31 111 PRO A C 1
ATOM 820 O O . PRO A 1 111 ? 30.713 -14.924 -18.061 1.00 93.31 111 PRO A O 1
ATOM 823 N N . SER A 1 112 ? 30.095 -17.075 -17.911 1.00 93.50 112 SER A N 1
ATOM 824 C CA . SER A 1 112 ? 30.954 -17.571 -18.991 1.00 93.50 112 SER A CA 1
ATOM 825 C C . SER A 1 112 ? 30.131 -18.067 -20.174 1.00 93.50 112 SER A C 1
ATOM 827 O O . SER A 1 112 ? 29.096 -18.699 -19.981 1.00 93.50 112 SER A O 1
ATOM 829 N N . ALA A 1 113 ? 30.630 -17.839 -21.393 1.00 94.56 113 ALA A N 1
ATOM 830 C CA . ALA A 1 113 ? 30.007 -18.385 -22.593 1.00 94.56 113 ALA A CA 1
ATOM 831 C C . ALA A 1 113 ? 29.948 -19.927 -22.519 1.00 94.56 113 ALA A C 1
ATOM 833 O O . ALA A 1 113 ? 30.986 -20.554 -22.266 1.00 94.56 113 ALA A O 1
ATOM 834 N N . PRO A 1 114 ? 28.774 -20.540 -22.744 1.00 95.56 114 PRO A N 1
ATOM 835 C CA . PRO A 1 114 ? 28.636 -21.991 -22.753 1.00 95.56 114 PRO A CA 1
ATOM 836 C C . PRO A 1 114 ? 29.353 -22.616 -23.955 1.00 95.56 114 PRO A C 1
ATOM 838 O O . PRO A 1 114 ? 29.624 -21.959 -24.963 1.00 95.56 114 PRO A O 1
ATOM 841 N N . THR A 1 115 ? 29.652 -23.915 -23.869 1.00 95.44 115 THR A N 1
ATOM 842 C CA . THR A 1 115 ? 30.213 -24.653 -25.015 1.00 95.44 115 THR A CA 1
ATOM 843 C C . THR A 1 115 ? 29.188 -24.880 -26.122 1.00 95.44 115 THR A C 1
ATOM 845 O O . THR A 1 115 ? 29.578 -24.976 -27.285 1.00 95.44 115 THR A O 1
ATOM 848 N N . ASP A 1 116 ? 27.905 -24.965 -25.764 1.00 95.25 116 ASP A N 1
ATOM 849 C CA . ASP A 1 116 ? 26.776 -24.978 -26.690 1.00 95.25 116 ASP A CA 1
ATOM 850 C C . ASP A 1 116 ? 25.657 -24.095 -26.126 1.00 95.25 116 ASP A C 1
ATOM 852 O O . ASP A 1 116 ? 25.033 -24.402 -25.114 1.00 95.25 116 ASP A O 1
ATOM 856 N N . ILE A 1 117 ? 25.407 -22.970 -26.788 1.00 94.81 117 ILE A N 1
ATOM 857 C CA . ILE A 1 117 ? 24.414 -21.993 -26.344 1.00 94.81 117 ILE A CA 1
ATOM 858 C C . ILE A 1 117 ? 22.982 -22.548 -26.353 1.00 94.81 117 ILE A C 1
ATOM 860 O O . ILE A 1 117 ? 22.157 -22.119 -25.554 1.00 94.81 117 ILE A O 1
ATOM 864 N N . SER A 1 118 ? 22.701 -23.528 -27.215 1.00 93.94 118 SER A N 1
ATOM 865 C CA . SER A 1 118 ? 21.373 -24.128 -27.371 1.00 93.94 118 SER A CA 1
ATOM 866 C C . SER A 1 118 ? 21.081 -25.258 -26.379 1.00 93.94 118 SER A C 1
ATOM 868 O O . SER A 1 118 ? 19.941 -25.712 -26.299 1.00 93.94 118 SER A O 1
ATOM 870 N N . ASP A 1 119 ? 22.089 -25.700 -25.618 1.00 94.94 119 ASP A N 1
ATOM 871 C CA . ASP A 1 119 ? 21.975 -26.740 -24.595 1.00 94.94 119 ASP A CA 1
ATOM 872 C C . ASP A 1 119 ? 22.227 -26.142 -23.196 1.00 94.94 119 ASP A C 1
ATOM 874 O O . ASP A 1 119 ? 23.391 -26.003 -22.786 1.00 94.94 119 ASP A O 1
ATOM 878 N N . PRO A 1 120 ? 21.156 -25.819 -22.436 1.00 91.88 120 PRO A N 1
ATOM 879 C CA . PRO A 1 120 ? 21.256 -25.270 -21.082 1.00 91.88 120 PRO A CA 1
ATOM 880 C C . PRO A 1 120 ? 22.061 -26.129 -20.103 1.00 91.88 120 PRO A C 1
ATOM 882 O O . PRO A 1 120 ? 22.600 -25.608 -19.130 1.00 91.88 120 PRO A O 1
ATOM 885 N N . SER A 1 121 ? 22.216 -27.436 -20.358 1.00 93.94 121 SER A N 1
ATOM 886 C CA . SER A 1 121 ? 23.033 -28.310 -19.504 1.00 93.94 121 SER A CA 1
ATOM 887 C C . SER A 1 121 ? 24.533 -28.002 -19.580 1.00 93.94 121 SER A C 1
ATOM 889 O O . SER A 1 121 ? 25.301 -28.430 -18.715 1.00 93.94 121 SER A O 1
ATOM 891 N N . THR A 1 122 ? 24.961 -27.246 -20.596 1.00 95.81 122 THR A N 1
ATOM 892 C CA . THR A 1 122 ? 26.349 -26.795 -20.753 1.00 95.81 122 THR A CA 1
ATOM 893 C C . THR A 1 122 ? 26.614 -25.422 -20.135 1.00 95.81 122 THR A C 1
ATOM 895 O O . THR A 1 122 ? 27.754 -24.948 -20.158 1.00 95.81 122 THR A O 1
ATOM 898 N N . TRP A 1 123 ? 25.585 -24.771 -19.585 1.00 96.81 123 TRP A N 1
ATOM 899 C CA . TRP A 1 123 ? 25.704 -23.450 -18.985 1.00 96.81 123 TRP A CA 1
ATOM 900 C C . TRP A 1 123 ? 26.285 -23.562 -17.575 1.00 96.81 123 TRP A C 1
ATOM 902 O O . TRP A 1 123 ? 25.837 -24.354 -16.746 1.00 96.81 123 TRP A O 1
ATOM 912 N N . GLY A 1 124 ? 27.310 -22.758 -17.296 1.00 95.81 124 GLY A N 1
ATOM 913 C CA . GLY A 1 124 ? 27.881 -22.642 -15.959 1.00 95.81 124 GLY A CA 1
ATOM 914 C C . GLY A 1 124 ? 27.114 -21.610 -15.145 1.00 95.81 124 GLY A C 1
ATOM 915 O O . GLY A 1 124 ? 27.510 -20.448 -15.153 1.00 95.81 124 GLY A O 1
ATOM 916 N N . TRP A 1 125 ? 26.036 -22.032 -14.482 1.00 96.88 125 TRP A N 1
ATOM 917 C CA . TRP A 1 125 ? 25.254 -21.169 -13.597 1.00 96.88 125 TRP A CA 1
ATOM 918 C C . TRP A 1 125 ? 26.034 -20.786 -12.336 1.00 96.88 125 TRP A C 1
ATOM 920 O O . TRP A 1 125 ? 26.613 -21.646 -11.667 1.00 96.88 125 TRP A O 1
ATOM 930 N N . ASP A 1 126 ? 26.009 -19.500 -12.003 1.00 96.81 126 ASP A N 1
ATOM 931 C CA . ASP A 1 126 ? 26.440 -18.948 -10.725 1.00 96.81 126 ASP A CA 1
ATOM 932 C C . ASP A 1 126 ? 25.202 -18.517 -9.930 1.00 96.81 126 ASP A C 1
ATOM 934 O O . ASP A 1 126 ? 24.733 -17.386 -10.035 1.00 96.81 126 ASP A O 1
ATOM 938 N N . TRP A 1 127 ? 24.649 -19.441 -9.143 1.00 95.56 127 TRP A N 1
ATOM 939 C CA . TRP A 1 127 ? 23.487 -19.169 -8.287 1.00 95.56 127 TRP A CA 1
ATOM 940 C C . TRP A 1 127 ? 23.820 -18.286 -7.073 1.00 95.56 127 TRP A C 1
ATOM 942 O O . TRP A 1 127 ? 22.927 -17.849 -6.348 1.00 95.56 127 TRP A O 1
ATOM 952 N N . ASP A 1 128 ? 25.106 -17.996 -6.863 1.00 92.81 128 ASP A N 1
ATOM 953 C CA . ASP A 1 128 ? 25.576 -17.013 -5.898 1.00 92.81 128 ASP A CA 1
ATOM 954 C C . ASP A 1 128 ? 25.759 -15.622 -6.521 1.00 92.81 128 ASP A C 1
ATOM 956 O O . ASP A 1 128 ? 26.114 -14.694 -5.794 1.00 92.81 128 ASP A O 1
ATOM 960 N N . ALA A 1 129 ? 25.467 -15.433 -7.813 1.00 94.06 129 ALA A N 1
ATOM 961 C CA . ALA A 1 129 ? 25.545 -14.130 -8.459 1.00 94.06 129 ALA A CA 1
ATOM 962 C C . ALA A 1 129 ? 24.714 -13.064 -7.719 1.00 94.06 129 ALA A C 1
ATOM 964 O O . ALA A 1 129 ? 23.716 -13.348 -7.037 1.00 94.06 129 ALA A O 1
ATOM 965 N N . ASP A 1 130 ? 25.165 -11.812 -7.842 1.00 92.81 130 ASP A N 1
ATOM 966 C CA . ASP A 1 130 ? 24.404 -10.627 -7.447 1.00 92.81 130 ASP A CA 1
ATOM 967 C C . ASP A 1 130 ? 23.918 -10.626 -5.977 1.00 92.81 130 ASP A C 1
ATOM 969 O O . ASP A 1 130 ? 22.842 -10.136 -5.623 1.00 92.81 130 ASP A O 1
ATOM 973 N N . GLN A 1 131 ? 24.740 -11.175 -5.073 1.00 94.44 131 GLN A N 1
ATOM 974 C CA . GLN A 1 131 ? 24.495 -11.163 -3.620 1.00 94.44 131 GLN A CA 1
ATOM 975 C C . GLN A 1 131 ? 24.164 -9.765 -3.077 1.00 94.44 131 GLN A C 1
ATOM 977 O O . GLN A 1 131 ? 23.443 -9.640 -2.088 1.00 94.44 131 GLN A O 1
ATOM 982 N N . THR A 1 132 ? 24.692 -8.717 -3.707 1.00 94.50 132 THR A N 1
ATOM 983 C CA . THR A 1 132 ? 24.519 -7.328 -3.286 1.00 94.50 132 THR A CA 1
ATOM 984 C C . THR A 1 132 ? 23.090 -6.834 -3.517 1.00 94.50 132 THR A C 1
ATOM 986 O O . THR A 1 132 ? 22.450 -6.424 -2.546 1.00 94.50 132 THR A O 1
ATOM 989 N N . GLN A 1 133 ? 22.528 -6.933 -4.731 1.00 95.31 133 GLN A N 1
ATOM 990 C CA . GLN A 1 133 ? 21.121 -6.560 -4.932 1.00 95.31 133 GLN A CA 1
ATOM 991 C C . GLN A 1 133 ? 20.182 -7.478 -4.146 1.00 95.31 133 GLN A C 1
ATOM 993 O O . GLN A 1 133 ? 19.213 -6.984 -3.572 1.00 95.31 133 GLN A O 1
ATOM 998 N N . ARG A 1 134 ? 20.472 -8.787 -4.064 1.00 94.62 134 ARG A N 1
ATOM 999 C CA . ARG A 1 134 ? 19.644 -9.737 -3.298 1.00 94.62 134 ARG A CA 1
ATOM 1000 C C . ARG A 1 134 ? 19.552 -9.378 -1.817 1.00 94.62 134 ARG A C 1
ATOM 1002 O O . ARG A 1 134 ? 18.479 -9.500 -1.233 1.00 94.62 134 ARG A O 1
ATOM 1009 N N . LEU A 1 135 ? 20.639 -8.887 -1.220 1.00 95.88 135 LEU A N 1
ATOM 1010 C CA . LEU A 1 135 ? 20.622 -8.393 0.156 1.00 95.88 135 LEU A CA 1
ATOM 1011 C C . LEU A 1 135 ? 19.660 -7.208 0.315 1.00 95.88 135 LEU A C 1
ATOM 1013 O O . LEU A 1 135 ? 18.850 -7.199 1.236 1.00 95.88 135 LEU A O 1
ATOM 1017 N N . VAL A 1 136 ? 19.729 -6.222 -0.582 1.00 96.69 136 VAL A N 1
ATOM 1018 C CA . VAL A 1 136 ? 18.860 -5.035 -0.516 1.00 96.69 136 VAL A CA 1
ATOM 1019 C C . VAL A 1 136 ? 17.400 -5.403 -0.787 1.00 96.69 136 VAL A C 1
ATOM 1021 O O . VAL A 1 136 ? 16.516 -4.896 -0.103 1.00 96.69 136 VAL A O 1
ATOM 1024 N N . LEU A 1 137 ? 17.151 -6.327 -1.720 1.00 95.12 137 LEU A N 1
ATOM 1025 C CA . LEU A 1 137 ? 15.826 -6.884 -1.978 1.00 95.12 137 LEU A CA 1
ATOM 1026 C C . LEU A 1 137 ? 15.243 -7.549 -0.724 1.00 95.12 137 LEU A C 1
ATOM 1028 O O . LEU A 1 137 ? 14.114 -7.247 -0.355 1.00 95.12 137 LEU A O 1
ATOM 1032 N N . GLY A 1 138 ? 16.018 -8.396 -0.039 1.00 92.19 138 GLY A N 1
ATOM 1033 C CA . GLY A 1 138 ? 15.588 -9.025 1.213 1.00 92.19 138 GLY A CA 1
ATOM 1034 C C . GLY A 1 138 ? 15.226 -7.996 2.287 1.00 92.19 138 GLY A C 1
ATOM 1035 O O . GLY A 1 138 ? 14.163 -8.087 2.891 1.00 92.19 138 GLY A O 1
ATOM 1036 N N . MET A 1 139 ? 16.050 -6.955 2.454 1.00 94.88 139 MET A N 1
ATOM 1037 C CA . MET A 1 139 ? 15.754 -5.876 3.404 1.00 94.88 139 MET A CA 1
ATOM 1038 C C . MET A 1 139 ? 14.497 -5.070 3.029 1.00 94.88 139 MET A C 1
ATOM 1040 O O . MET A 1 139 ? 13.811 -4.573 3.922 1.00 94.88 139 MET A O 1
ATOM 1044 N N . ALA A 1 140 ? 14.194 -4.915 1.736 1.00 92.56 140 ALA A N 1
ATOM 1045 C CA . ALA A 1 140 ? 12.965 -4.269 1.276 1.00 92.56 140 ALA A CA 1
ATOM 1046 C C . ALA A 1 140 ? 11.728 -5.146 1.543 1.00 92.56 140 ALA A C 1
ATOM 1048 O O . ALA A 1 140 ? 10.714 -4.636 2.011 1.00 92.56 140 ALA A O 1
ATOM 1049 N N . ILE A 1 141 ? 11.823 -6.463 1.318 1.00 86.81 141 ILE A N 1
ATOM 1050 C CA . ILE A 1 141 ? 10.760 -7.433 1.646 1.00 86.81 141 ILE A CA 1
ATOM 1051 C C . ILE A 1 141 ? 10.418 -7.381 3.137 1.00 86.81 141 ILE A C 1
ATOM 1053 O O . ILE A 1 141 ? 9.246 -7.290 3.488 1.00 86.81 141 ILE A O 1
ATOM 1057 N N . GLU A 1 142 ? 11.427 -7.328 4.010 1.00 85.50 142 GLU A N 1
ATOM 1058 C CA . GLU A 1 142 ? 11.243 -7.175 5.464 1.00 85.50 142 GLU A CA 1
ATOM 1059 C C . GLU A 1 142 ? 10.485 -5.894 5.869 1.00 85.50 142 GLU A C 1
ATOM 1061 O O . GLU A 1 142 ? 10.020 -5.799 7.001 1.00 85.50 142 GLU A O 1
ATOM 1066 N N . ARG A 1 143 ? 10.358 -4.910 4.968 1.00 86.56 143 ARG A N 1
ATOM 1067 C CA . ARG A 1 143 ? 9.698 -3.612 5.196 1.00 86.56 143 ARG A CA 1
ATOM 1068 C C . ARG A 1 143 ? 8.377 -3.461 4.436 1.00 86.56 143 ARG A C 1
ATOM 1070 O O . ARG A 1 143 ? 7.898 -2.346 4.273 1.00 86.56 143 ARG A O 1
ATOM 1077 N N . GLY A 1 144 ? 7.787 -4.561 3.969 1.00 77.94 144 GLY A N 1
ATOM 1078 C CA . GLY A 1 144 ? 6.457 -4.543 3.348 1.00 77.94 144 GLY A CA 1
ATOM 1079 C C . GLY A 1 144 ? 6.466 -4.353 1.830 1.00 77.94 144 GLY A C 1
ATOM 1080 O O . GLY A 1 144 ? 5.539 -3.773 1.267 1.00 77.94 144 GLY A O 1
ATOM 1081 N N . LEU A 1 145 ? 7.508 -4.828 1.139 1.00 85.25 145 LEU A N 1
ATOM 1082 C CA . LEU A 1 145 ? 7.496 -4.885 -0.322 1.00 85.25 145 LEU A CA 1
ATOM 1083 C C . LEU A 1 145 ? 6.455 -5.905 -0.812 1.00 85.25 145 LEU A C 1
ATOM 1085 O O . LEU A 1 145 ? 6.593 -7.100 -0.564 1.00 85.25 145 LEU A O 1
ATOM 1089 N N . THR A 1 146 ? 5.450 -5.438 -1.554 1.00 78.19 146 THR A N 1
ATOM 1090 C CA . THR A 1 146 ? 4.342 -6.284 -2.037 1.00 78.19 146 THR A CA 1
ATOM 1091 C C . THR A 1 146 ? 4.507 -6.748 -3.481 1.00 78.19 146 THR A C 1
ATOM 1093 O O . THR A 1 146 ? 3.945 -7.766 -3.851 1.00 78.19 146 THR A O 1
ATOM 1096 N N . GLN A 1 147 ? 5.254 -6.012 -4.312 1.00 87.19 147 GLN A N 1
ATOM 1097 C CA . GLN A 1 147 ? 5.406 -6.293 -5.742 1.00 87.19 147 GLN A CA 1
ATOM 1098 C C . GLN A 1 147 ? 6.878 -6.288 -6.153 1.00 87.19 147 GLN A C 1
ATOM 1100 O O . GLN A 1 147 ? 7.657 -5.421 -5.747 1.00 87.19 147 GLN A O 1
ATOM 1105 N N . ILE A 1 148 ? 7.256 -7.235 -7.010 1.00 93.38 148 ILE A N 1
ATOM 1106 C CA . ILE A 1 148 ? 8.614 -7.338 -7.553 1.00 93.38 148 ILE A CA 1
ATOM 1107 C C . ILE A 1 148 ? 8.515 -7.633 -9.044 1.00 93.38 148 ILE A C 1
ATOM 1109 O O . ILE A 1 148 ? 7.876 -8.606 -9.440 1.00 93.38 148 ILE A O 1
ATOM 1113 N N . GLU A 1 149 ? 9.166 -6.811 -9.859 1.00 97.50 149 GLU A N 1
ATOM 1114 C CA . GLU A 1 149 ? 9.334 -7.048 -11.292 1.00 97.50 149 GLU A CA 1
ATOM 1115 C C . GLU A 1 149 ? 10.787 -7.415 -11.567 1.00 97.50 149 GLU A C 1
ATOM 1117 O O . GLU A 1 149 ? 11.697 -6.671 -11.206 1.00 97.50 149 GLU A O 1
ATOM 1122 N N . ALA A 1 150 ? 11.025 -8.545 -12.221 1.00 97.69 150 ALA A N 1
ATOM 1123 C CA . ALA A 1 150 ? 12.326 -8.807 -12.816 1.00 97.69 150 ALA A CA 1
ATOM 1124 C C . ALA A 1 150 ? 12.428 -8.038 -14.135 1.00 97.69 150 ALA A C 1
ATOM 1126 O O . ALA A 1 150 ? 11.484 -8.028 -14.921 1.00 97.69 150 ALA A O 1
ATOM 1127 N N . PHE A 1 151 ? 13.573 -7.433 -14.431 1.00 98.38 151 PHE A N 1
ATOM 1128 C CA . PHE A 1 151 ? 13.802 -6.841 -15.746 1.00 98.38 151 PHE A CA 1
ATOM 1129 C C . PHE A 1 151 ? 15.243 -7.013 -16.211 1.00 98.38 151 PHE A C 1
ATOM 1131 O O . PHE A 1 151 ? 16.133 -7.302 -15.410 1.00 98.38 151 PHE A O 1
ATOM 1138 N N . ALA A 1 152 ? 15.471 -6.845 -17.513 1.00 98.12 152 ALA A N 1
ATOM 1139 C CA . ALA A 1 152 ? 16.798 -6.937 -18.106 1.00 98.12 152 ALA A CA 1
ATOM 1140 C C . ALA A 1 152 ? 17.119 -5.712 -18.967 1.00 98.12 152 ALA A C 1
ATOM 1142 O O . ALA A 1 152 ? 16.434 -5.418 -19.948 1.00 98.12 152 ALA A O 1
ATOM 1143 N N . ASN A 1 153 ? 18.233 -5.048 -18.653 1.00 97.75 153 ASN A N 1
ATOM 1144 C CA . ASN A 1 153 ? 18.797 -4.011 -19.522 1.00 97.75 153 ASN A CA 1
ATOM 1145 C C . ASN A 1 153 ? 19.426 -4.593 -20.799 1.00 97.75 153 ASN A C 1
ATOM 1147 O O . ASN A 1 153 ? 19.475 -3.934 -21.837 1.00 97.75 153 ASN A O 1
ATOM 1151 N N . SER A 1 154 ? 19.947 -5.820 -20.732 1.00 97.62 154 SER A N 1
ATOM 1152 C CA . SER A 1 154 ? 20.603 -6.500 -21.849 1.00 97.62 154 SER A CA 1
ATOM 1153 C C . SER A 1 154 ? 20.564 -8.016 -21.665 1.00 97.62 154 SER A C 1
ATOM 1155 O O . SER A 1 154 ? 20.423 -8.506 -20.547 1.00 97.62 154 SER A O 1
ATOM 1157 N N . ALA A 1 155 ? 20.728 -8.767 -22.751 1.00 97.94 155 ALA A N 1
ATOM 1158 C CA . ALA A 1 155 ? 20.988 -10.201 -22.674 1.00 97.94 155 ALA A CA 1
ATOM 1159 C C . ALA A 1 155 ? 22.453 -10.472 -22.292 1.00 97.94 155 ALA A C 1
ATOM 1161 O O . ALA A 1 155 ? 23.313 -9.625 -22.574 1.00 97.94 155 ALA A O 1
ATOM 1162 N N . PRO A 1 156 ? 22.775 -11.652 -21.719 1.00 97.75 156 PRO A N 1
ATOM 1163 C CA . PRO A 1 156 ? 24.153 -12.049 -21.482 1.00 97.75 156 PRO A CA 1
ATOM 1164 C C . PRO A 1 156 ? 25.045 -11.797 -22.692 1.00 97.75 156 PRO A C 1
ATOM 1166 O O . PRO A 1 156 ? 24.659 -12.083 -23.824 1.00 97.75 156 PRO A O 1
ATOM 1169 N N . TRP A 1 157 ? 26.247 -11.259 -22.472 1.00 96.31 157 TRP A N 1
ATOM 1170 C CA . TRP A 1 157 ? 27.114 -10.771 -23.555 1.00 96.31 157 TRP A CA 1
ATOM 1171 C C . TRP A 1 157 ? 27.403 -11.817 -24.644 1.00 96.31 157 TRP A C 1
ATOM 1173 O O . TRP A 1 157 ? 27.693 -11.454 -25.775 1.00 96.31 157 TRP A O 1
ATOM 1183 N N . TRP A 1 158 ? 27.338 -13.111 -24.332 1.00 96.50 158 TRP A N 1
ATOM 1184 C CA . TRP A 1 158 ? 27.549 -14.203 -25.284 1.00 96.50 158 TRP A CA 1
ATOM 1185 C C . TRP A 1 158 ? 26.311 -14.537 -26.137 1.00 96.50 158 TRP A C 1
ATOM 1187 O O . TRP A 1 158 ? 26.436 -15.277 -27.108 1.00 96.50 158 TRP A O 1
ATOM 1197 N N . MET A 1 159 ? 25.142 -13.969 -25.819 1.00 97.88 159 MET A N 1
ATOM 1198 C CA . MET A 1 159 ? 23.930 -13.998 -26.648 1.00 97.88 159 MET A CA 1
ATOM 1199 C C . MET A 1 159 ? 23.834 -12.800 -27.608 1.00 97.88 159 MET A C 1
ATOM 1201 O O . MET A 1 159 ? 22.991 -12.803 -28.511 1.00 97.88 159 MET A O 1
ATOM 1205 N N . THR A 1 160 ? 24.645 -11.755 -27.398 1.00 96.94 160 THR A N 1
ATOM 1206 C CA . THR A 1 160 ? 24.537 -10.495 -28.141 1.00 96.94 160 THR A CA 1
ATOM 1207 C C . THR A 1 160 ? 25.346 -10.502 -29.436 1.00 96.94 160 THR A C 1
ATOM 1209 O O . THR A 1 160 ? 26.415 -11.107 -29.533 1.00 96.94 160 THR A O 1
ATOM 1212 N N . VAL A 1 161 ? 24.870 -9.755 -30.438 1.00 96.50 161 VAL A N 1
ATOM 1213 C CA . VAL A 1 161 ? 25.538 -9.612 -31.746 1.00 96.50 161 VAL A CA 1
ATOM 1214 C C . VAL A 1 161 ? 26.932 -8.997 -31.591 1.00 96.50 161 VAL A C 1
ATOM 1216 O O . VAL A 1 161 ? 27.874 -9.383 -32.283 1.00 96.50 161 VAL A O 1
ATOM 1219 N N . SER A 1 162 ? 27.081 -8.030 -30.682 1.00 95.00 162 SER A N 1
ATOM 1220 C CA . SER A 1 162 ? 28.346 -7.325 -30.457 1.00 95.00 162 SER A CA 1
ATOM 1221 C C . SER A 1 162 ? 29.317 -8.052 -29.526 1.00 95.00 162 SER A C 1
ATOM 1223 O O . SER A 1 162 ? 30.437 -7.573 -29.339 1.00 95.00 162 SER A O 1
ATOM 1225 N N . GLN A 1 163 ? 28.908 -9.178 -28.928 1.00 95.00 163 GLN A N 1
ATOM 1226 C CA . GLN A 1 163 ? 29.603 -9.824 -27.809 1.00 95.00 163 GLN A CA 1
ATOM 1227 C C . GLN A 1 163 ? 29.828 -8.888 -26.606 1.00 95.00 163 GLN A C 1
ATOM 1229 O O . GLN A 1 163 ? 30.817 -9.005 -25.873 1.00 95.00 163 GLN A O 1
ATOM 1234 N N . SER A 1 164 ? 28.932 -7.916 -26.439 1.00 94.62 164 SER A N 1
ATOM 1235 C CA . SER A 1 164 ? 28.928 -6.910 -25.381 1.00 94.62 164 SER A CA 1
ATOM 1236 C C . SER A 1 164 ? 27.497 -6.649 -24.918 1.00 94.62 164 SER A C 1
ATOM 1238 O O . SER A 1 164 ? 26.572 -6.569 -25.730 1.00 94.62 164 SER A O 1
ATOM 1240 N N . SER A 1 165 ? 27.317 -6.474 -23.610 1.00 95.12 165 SER A N 1
ATOM 1241 C CA . SER A 1 165 ? 26.040 -6.101 -22.993 1.00 95.12 165 SER A CA 1
ATOM 1242 C C . SER A 1 165 ? 25.723 -4.605 -23.114 1.00 95.12 165 SER A C 1
ATOM 1244 O O . SER A 1 165 ? 24.630 -4.191 -22.749 1.00 95.12 165 SER A O 1
ATOM 1246 N N . ARG A 1 166 ? 26.642 -3.788 -23.651 1.00 94.25 166 ARG A N 1
ATOM 1247 C CA . ARG A 1 166 ? 26.543 -2.311 -23.714 1.00 94.25 166 ARG A CA 1
ATOM 1248 C C . ARG A 1 166 ? 25.852 -1.758 -24.970 1.00 94.25 166 ARG A C 1
ATOM 1250 O O . ARG A 1 166 ? 25.800 -0.543 -25.156 1.00 94.25 166 ARG A O 1
ATOM 1257 N N . GLY A 1 167 ? 25.407 -2.629 -25.874 1.00 94.62 167 GLY A N 1
ATOM 1258 C CA . GLY A 1 167 ? 24.781 -2.254 -27.144 1.00 94.62 167 GLY A CA 1
ATOM 1259 C C . GLY A 1 167 ? 25.594 -2.644 -28.381 1.00 94.62 167 GLY A C 1
ATOM 1260 O O . GLY A 1 167 ? 26.665 -3.254 -28.286 1.00 94.62 167 GLY A O 1
ATOM 1261 N N . ASN A 1 168 ? 25.059 -2.315 -29.561 1.00 94.44 168 ASN A N 1
ATOM 1262 C CA . ASN A 1 168 ? 25.655 -2.659 -30.853 1.00 94.44 168 ASN A CA 1
ATOM 1263 C C . ASN A 1 168 ? 26.427 -1.460 -31.433 1.00 94.44 168 ASN A C 1
ATOM 1265 O O . ASN A 1 168 ? 25.794 -0.459 -31.744 1.00 94.44 168 ASN A O 1
ATOM 1269 N N . PRO A 1 169 ? 27.744 -1.560 -31.707 1.00 92.25 169 PRO A N 1
ATOM 1270 C CA . PRO A 1 169 ? 28.534 -0.489 -32.335 1.00 92.25 169 PRO A CA 1
ATOM 1271 C C . PRO A 1 169 ? 27.951 0.108 -33.626 1.00 92.25 169 PRO A C 1
ATOM 1273 O O . PRO A 1 169 ? 28.319 1.212 -34.025 1.00 92.25 169 PRO A O 1
ATOM 1276 N N . SER A 1 170 ? 27.070 -0.625 -34.308 1.00 93.56 170 SER A N 1
ATOM 1277 C CA . SER A 1 170 ? 26.261 -0.107 -35.408 1.00 93.56 170 SER A CA 1
ATOM 1278 C C . SER A 1 170 ? 24.966 0.501 -34.859 1.00 93.56 170 SER A C 1
ATOM 1280 O O . SER A 1 170 ? 24.003 -0.220 -34.614 1.00 93.56 170 SER A O 1
ATOM 1282 N N . THR A 1 171 ? 24.931 1.827 -34.696 1.00 91.81 171 THR A N 1
ATOM 1283 C CA . THR A 1 171 ? 23.764 2.588 -34.209 1.00 91.81 171 THR A CA 1
ATOM 1284 C C . THR A 1 171 ? 22.456 2.146 -34.880 1.00 91.81 171 THR A C 1
ATOM 1286 O O . THR A 1 171 ? 22.358 2.124 -36.109 1.00 91.81 171 THR A O 1
ATOM 1289 N N . GLY A 1 172 ? 21.443 1.815 -34.073 1.00 88.75 172 GLY A N 1
ATOM 1290 C CA . GLY A 1 172 ? 20.129 1.354 -34.545 1.00 88.75 172 GLY A CA 1
ATOM 1291 C C . GLY A 1 172 ? 20.091 -0.079 -35.098 1.00 88.75 172 GLY A C 1
ATOM 1292 O O . GLY A 1 172 ? 19.040 -0.528 -35.547 1.00 88.75 172 GLY A O 1
ATOM 1293 N N . ALA A 1 173 ? 21.202 -0.822 -35.079 1.00 93.50 173 ALA A N 1
ATOM 1294 C CA . ALA A 1 173 ? 21.179 -2.264 -35.307 1.00 93.50 173 ALA A CA 1
ATOM 1295 C C . ALA A 1 173 ? 20.805 -2.994 -34.014 1.00 93.50 173 ALA A C 1
ATOM 1297 O O . ALA A 1 173 ? 21.161 -2.557 -32.919 1.00 93.50 173 ALA A O 1
ATOM 1298 N N . THR A 1 174 ? 20.099 -4.121 -34.132 1.00 96.00 174 THR A N 1
ATOM 1299 C CA . THR A 1 174 ? 19.767 -4.922 -32.950 1.00 96.00 174 THR A CA 1
ATOM 1300 C C . THR A 1 174 ? 21.028 -5.443 -32.266 1.00 96.00 174 THR A C 1
ATOM 1302 O O . THR A 1 174 ? 22.010 -5.762 -32.942 1.00 96.00 174 THR A O 1
ATOM 1305 N N . ASN A 1 175 ? 21.013 -5.530 -30.935 1.00 97.19 175 ASN A N 1
ATOM 1306 C CA . ASN A 1 175 ? 22.114 -6.138 -30.192 1.00 97.19 175 ASN A CA 1
ATOM 1307 C C . ASN A 1 175 ? 21.815 -7.551 -29.680 1.00 97.19 175 ASN A C 1
ATOM 1309 O O . ASN A 1 175 ? 22.740 -8.216 -29.235 1.00 97.19 175 ASN A O 1
ATOM 1313 N N . LEU A 1 176 ? 20.581 -8.043 -29.779 1.00 97.94 176 LEU A N 1
ATOM 1314 C CA . LEU A 1 176 ? 20.259 -9.437 -29.472 1.00 97.94 176 LEU A CA 1
ATOM 1315 C C . LEU A 1 176 ? 20.241 -10.245 -30.771 1.00 97.94 176 LEU A C 1
ATOM 1317 O O . LEU A 1 176 ? 19.558 -9.858 -31.721 1.00 97.94 176 LEU A O 1
ATOM 1321 N N . ASP A 1 177 ? 21.008 -11.335 -30.827 1.00 96.75 177 ASP A N 1
ATOM 1322 C CA . ASP A 1 177 ? 20.991 -12.223 -31.990 1.00 96.75 177 ASP A CA 1
ATOM 1323 C C . ASP A 1 177 ? 19.577 -12.823 -32.148 1.00 96.75 177 ASP A C 1
ATOM 1325 O O . ASP A 1 177 ? 19.057 -13.379 -31.176 1.00 96.75 177 ASP A O 1
ATOM 1329 N N . PRO A 1 178 ? 18.923 -12.700 -33.320 1.00 95.75 178 PRO A N 1
ATOM 1330 C CA . PRO A 1 178 ? 17.584 -13.246 -33.535 1.00 95.75 178 PRO A CA 1
ATOM 1331 C C . PRO A 1 178 ? 17.456 -14.750 -33.273 1.00 95.75 178 PRO A C 1
ATOM 1333 O O . PRO A 1 178 ? 16.375 -15.198 -32.895 1.00 95.75 178 PRO A O 1
ATOM 1336 N N . ASP A 1 179 ? 18.539 -15.521 -33.421 1.00 96.69 179 ASP A N 1
ATOM 1337 C CA . ASP A 1 179 ? 18.537 -16.957 -33.114 1.00 96.69 179 ASP A CA 1
ATOM 1338 C C . ASP A 1 179 ? 18.507 -17.228 -31.592 1.00 96.69 179 ASP A C 1
ATOM 1340 O O . ASP A 1 179 ? 18.207 -18.341 -31.158 1.00 96.69 179 ASP A O 1
ATOM 1344 N N . ASN A 1 180 ? 18.754 -16.202 -30.767 1.00 98.00 180 ASN A N 1
ATOM 1345 C CA . ASN A 1 180 ? 18.856 -16.306 -29.313 1.00 98.00 180 ASN A CA 1
ATOM 1346 C C . ASN A 1 180 ? 17.618 -15.805 -28.549 1.00 98.00 180 ASN A C 1
ATOM 1348 O O . ASN A 1 180 ? 17.660 -15.774 -27.323 1.00 98.00 180 ASN A O 1
ATOM 1352 N N . TYR A 1 181 ? 16.504 -15.437 -29.195 1.00 98.31 181 TYR A N 1
ATOM 1353 C CA . TYR A 1 181 ? 15.314 -14.944 -28.471 1.00 98.31 181 TYR A CA 1
ATOM 1354 C C . TYR A 1 181 ? 14.737 -15.975 -27.490 1.00 98.31 181 TYR A C 1
ATOM 1356 O O . TYR A 1 181 ? 14.533 -15.659 -26.317 1.00 98.31 181 TYR A O 1
ATOM 1364 N N . GLY A 1 182 ? 14.545 -17.221 -27.935 1.00 98.12 182 GLY A N 1
ATOM 1365 C CA . GLY A 1 182 ? 14.085 -18.306 -27.061 1.00 98.12 182 GLY A CA 1
ATOM 1366 C C . GLY A 1 182 ? 15.106 -18.663 -25.977 1.00 98.12 182 GLY A C 1
ATOM 1367 O O . GLY A 1 182 ? 14.739 -18.874 -24.823 1.00 98.12 182 GLY A O 1
ATOM 1368 N N . ILE A 1 183 ? 16.396 -18.650 -26.326 1.00 98.31 183 ILE A N 1
ATOM 1369 C CA . ILE A 1 183 ? 17.514 -18.895 -25.402 1.00 98.31 183 ILE A CA 1
ATOM 1370 C C . ILE A 1 183 ? 17.559 -17.835 -24.293 1.00 98.31 183 ILE A C 1
ATOM 1372 O O . ILE A 1 183 ? 17.735 -18.160 -23.120 1.00 98.31 183 ILE A O 1
ATOM 1376 N N . PHE A 1 184 ? 17.365 -16.569 -24.648 1.00 98.62 184 PHE A N 1
ATOM 1377 C CA . PHE A 1 184 ? 17.342 -15.476 -23.691 1.00 98.62 184 PHE A CA 1
ATOM 1378 C C . PHE A 1 184 ? 16.117 -15.549 -22.773 1.00 98.62 184 PHE A C 1
ATOM 1380 O O . PHE A 1 184 ? 16.259 -15.394 -21.563 1.00 98.62 184 PHE A O 1
ATOM 1387 N N . GLY A 1 185 ? 14.942 -15.887 -23.318 1.00 98.38 185 GLY A N 1
ATOM 1388 C CA . GLY A 1 185 ? 13.762 -16.183 -22.504 1.00 98.38 185 GLY A CA 1
ATOM 1389 C C . GLY A 1 185 ? 14.005 -17.318 -21.508 1.00 98.38 185 GLY A C 1
ATOM 1390 O O . GLY A 1 185 ? 13.676 -17.175 -20.336 1.00 98.38 185 GLY A O 1
ATOM 1391 N N . HIS A 1 186 ? 14.674 -18.394 -21.934 1.00 98.44 186 HIS A N 1
ATOM 1392 C CA . HIS A 1 186 ? 15.040 -19.492 -21.041 1.00 98.44 186 HIS A CA 1
ATOM 1393 C C . HIS A 1 186 ? 15.955 -19.017 -19.905 1.00 98.44 186 HIS A C 1
ATOM 1395 O O . HIS A 1 186 ? 15.694 -19.345 -18.755 1.00 98.44 186 HIS A O 1
ATOM 1401 N N . TYR A 1 187 ? 16.971 -18.197 -20.200 1.00 98.62 187 TYR A N 1
ATOM 1402 C CA . TYR A 1 187 ? 17.861 -17.636 -19.177 1.00 98.62 187 TYR A CA 1
ATOM 1403 C C . TYR A 1 187 ? 17.115 -16.822 -18.117 1.00 98.62 187 TYR A C 1
ATOM 1405 O O . TYR A 1 187 ? 17.322 -17.045 -16.928 1.00 98.62 187 TYR A O 1
ATOM 1413 N N . LEU A 1 188 ? 16.241 -15.901 -18.536 1.00 98.75 188 LEU A N 1
ATOM 1414 C CA . LEU A 1 188 ? 15.483 -15.064 -17.603 1.00 98.75 188 LEU A CA 1
ATOM 1415 C C . LEU A 1 188 ? 14.566 -15.904 -16.705 1.00 98.75 188 LEU A C 1
ATOM 1417 O O . LEU A 1 188 ? 14.483 -15.645 -15.507 1.00 98.75 188 LEU A O 1
ATOM 1421 N N . LEU A 1 189 ? 13.901 -16.911 -17.278 1.00 98.44 189 LEU A N 1
ATOM 1422 C CA . LEU A 1 189 ? 12.943 -17.742 -16.550 1.00 98.44 189 LEU A CA 1
ATOM 1423 C C . LEU A 1 189 ? 13.620 -18.734 -15.600 1.00 98.44 189 LEU A C 1
ATOM 1425 O O . LEU A 1 189 ? 13.130 -18.898 -14.493 1.00 98.44 189 LEU A O 1
ATOM 1429 N N . GLU A 1 190 ? 14.778 -19.302 -15.951 1.00 97.81 190 GLU A N 1
ATOM 1430 C CA . GLU A 1 190 ? 15.557 -20.126 -15.009 1.00 97.81 190 GLU A CA 1
ATOM 1431 C C . GLU A 1 190 ? 16.020 -19.313 -13.788 1.00 97.81 190 GLU A C 1
ATOM 1433 O O . GLU A 1 190 ? 15.983 -19.801 -12.659 1.00 97.81 190 GLU A O 1
ATOM 1438 N N . VAL A 1 191 ? 16.424 -18.050 -13.989 1.00 97.75 191 VAL A N 1
ATOM 1439 C CA . VAL A 1 191 ? 16.749 -17.148 -12.872 1.00 97.75 191 VAL A CA 1
ATOM 1440 C C . VAL A 1 191 ? 15.500 -16.861 -12.038 1.00 97.75 191 VAL A C 1
ATOM 1442 O O . VAL A 1 191 ? 15.558 -16.971 -10.816 1.00 97.75 191 VAL A O 1
ATOM 1445 N N . ALA A 1 192 ? 14.367 -16.542 -12.668 1.00 95.50 192 ALA A N 1
ATOM 1446 C CA . ALA A 1 192 ? 13.112 -16.301 -11.956 1.00 95.50 192 ALA A CA 1
ATOM 1447 C C . ALA A 1 192 ? 12.668 -17.520 -11.123 1.00 95.50 192 ALA A C 1
ATOM 1449 O O . ALA A 1 192 ? 12.387 -17.389 -9.934 1.00 95.50 192 ALA A O 1
ATOM 1450 N N . GLU A 1 193 ? 12.699 -18.720 -11.702 1.00 94.44 193 GLU A N 1
ATOM 1451 C CA . GLU A 1 193 ? 12.345 -19.971 -11.023 1.00 94.44 193 GLU A CA 1
ATOM 1452 C C . GLU A 1 193 ? 13.296 -20.305 -9.868 1.00 94.44 193 GLU A C 1
ATOM 1454 O O . GLU A 1 193 ? 12.860 -20.852 -8.852 1.00 94.44 193 GLU A O 1
ATOM 1459 N N . HIS A 1 194 ? 14.583 -19.955 -9.979 1.00 94.25 194 HIS A N 1
ATOM 1460 C CA . HIS A 1 194 ? 15.527 -20.089 -8.871 1.00 94.25 194 HIS A CA 1
ATOM 1461 C C . HIS A 1 194 ? 15.143 -19.190 -7.685 1.00 94.25 194 HIS A C 1
ATOM 1463 O O . HIS A 1 194 ? 15.185 -19.636 -6.534 1.00 94.25 194 HIS A O 1
ATOM 1469 N N . PHE A 1 195 ? 14.719 -17.948 -7.938 1.00 90.94 195 PHE A N 1
ATOM 1470 C CA . PHE A 1 195 ? 14.228 -17.056 -6.880 1.00 90.94 195 PHE A CA 1
ATOM 1471 C C . PHE A 1 195 ? 13.001 -17.641 -6.181 1.00 90.94 195 PHE A C 1
ATOM 1473 O O . PHE A 1 195 ? 12.963 -17.687 -4.949 1.00 90.94 195 PHE A O 1
ATOM 1480 N N . GLU A 1 196 ? 12.051 -18.168 -6.948 1.00 84.19 196 GLU A N 1
ATOM 1481 C CA . GLU A 1 196 ? 10.830 -18.755 -6.398 1.00 84.19 196 GLU A CA 1
ATOM 1482 C C . GLU A 1 196 ? 11.118 -20.033 -5.604 1.00 84.19 196 GLU A C 1
ATOM 1484 O O . GLU A 1 196 ? 10.715 -20.172 -4.449 1.00 84.19 196 GLU A O 1
ATOM 1489 N N . SER A 1 197 ? 11.873 -20.959 -6.197 1.00 82.25 197 SER A N 1
ATOM 1490 C CA . SER A 1 197 ? 12.065 -22.309 -5.659 1.00 82.25 197 SER A CA 1
ATOM 1491 C C . SER A 1 197 ? 13.111 -22.388 -4.550 1.00 82.25 197 SER A C 1
ATOM 1493 O O . SER A 1 197 ? 13.060 -23.297 -3.718 1.00 82.25 197 SER A O 1
ATOM 1495 N N . ASN A 1 198 ? 14.100 -21.488 -4.549 1.00 84.31 198 ASN A N 1
ATOM 1496 C CA . ASN A 1 198 ? 15.246 -21.567 -3.642 1.00 84.31 198 ASN A CA 1
ATOM 1497 C C . ASN A 1 198 ? 15.382 -20.368 -2.705 1.00 84.31 198 ASN A C 1
ATOM 1499 O O . ASN A 1 198 ? 15.970 -20.533 -1.635 1.00 84.31 198 ASN A O 1
ATOM 1503 N N . LEU A 1 199 ? 14.866 -19.195 -3.081 1.00 80.38 199 LEU A N 1
ATOM 1504 C CA . LEU A 1 199 ? 14.992 -17.971 -2.282 1.00 80.38 199 LEU A CA 1
ATOM 1505 C C . LEU A 1 199 ? 13.663 -17.517 -1.659 1.00 80.38 199 LEU A C 1
ATOM 1507 O O . LEU A 1 199 ? 13.684 -16.653 -0.788 1.00 80.38 199 LEU A O 1
ATOM 1511 N N . GLY A 1 200 ? 12.529 -18.107 -2.057 1.00 74.56 200 GLY A N 1
ATOM 1512 C CA . GLY A 1 200 ? 11.201 -17.741 -1.554 1.00 74.56 200 GLY A CA 1
ATOM 1513 C C . GLY A 1 200 ? 10.714 -16.372 -2.042 1.00 74.56 200 GLY A C 1
ATOM 1514 O O . GLY A 1 200 ? 9.871 -15.746 -1.399 1.00 74.56 200 GLY A O 1
ATOM 1515 N N . VAL A 1 201 ? 11.260 -15.889 -3.161 1.00 84.25 201 VAL A N 1
ATOM 1516 C CA . VAL A 1 201 ? 10.934 -14.584 -3.743 1.00 84.25 201 VAL A CA 1
ATOM 1517 C C . VAL A 1 201 ? 10.149 -14.792 -5.033 1.00 84.25 201 VAL A C 1
ATOM 1519 O O . VAL A 1 201 ? 10.656 -15.410 -5.962 1.00 84.25 201 VAL A O 1
ATOM 1522 N N . HIS A 1 202 ? 8.932 -14.251 -5.092 1.00 85.50 202 HIS A N 1
ATOM 1523 C CA . HIS A 1 202 ? 8.060 -14.331 -6.264 1.00 85.50 202 HIS A CA 1
ATOM 1524 C C . HIS A 1 202 ? 8.130 -13.056 -7.109 1.00 85.50 202 HIS A C 1
ATOM 1526 O O . HIS A 1 202 ? 8.002 -11.941 -6.590 1.00 85.50 202 HIS A O 1
ATOM 1532 N N . PHE A 1 203 ? 8.300 -13.225 -8.420 1.00 90.38 203 PHE A N 1
ATOM 1533 C CA . PHE A 1 203 ? 8.235 -12.132 -9.383 1.00 90.38 203 PHE A CA 1
ATOM 1534 C C . PHE A 1 203 ? 6.822 -12.019 -9.954 1.00 90.38 203 PHE A C 1
ATOM 1536 O O . PHE A 1 203 ? 6.320 -12.941 -10.588 1.00 90.38 203 PHE A O 1
ATOM 1543 N N . HIS A 1 204 ? 6.208 -10.850 -9.790 1.00 90.44 204 HIS A N 1
ATOM 1544 C CA . HIS A 1 204 ? 4.867 -10.568 -10.301 1.00 90.44 204 HIS A CA 1
ATOM 1545 C C . HIS A 1 204 ? 4.881 -10.389 -11.818 1.00 90.44 204 HIS A C 1
ATOM 1547 O O . HIS A 1 204 ? 3.970 -10.826 -12.520 1.00 90.44 204 HIS A O 1
ATOM 1553 N N . THR A 1 205 ? 5.927 -9.743 -12.330 1.00 95.75 205 THR A N 1
ATOM 1554 C CA . THR A 1 205 ? 6.146 -9.529 -13.758 1.00 95.75 205 THR A CA 1
ATOM 1555 C C . THR A 1 205 ? 7.613 -9.731 -14.122 1.00 95.75 205 THR A C 1
ATOM 1557 O O . THR A 1 205 ? 8.515 -9.556 -13.301 1.00 95.75 205 THR A O 1
ATOM 1560 N N . LEU A 1 206 ? 7.849 -10.102 -15.379 1.00 98.31 206 LEU A N 1
ATOM 1561 C CA . LEU A 1 206 ? 9.152 -10.041 -16.035 1.00 98.31 206 LEU A CA 1
ATOM 1562 C C . LEU A 1 206 ? 9.084 -9.070 -17.214 1.00 98.31 206 LEU A C 1
ATOM 1564 O O . LEU A 1 206 ? 8.202 -9.191 -18.059 1.00 98.31 206 LEU A O 1
ATOM 1568 N N . ALA A 1 207 ? 10.045 -8.160 -17.315 1.00 98.31 207 ALA A N 1
ATOM 1569 C CA . ALA A 1 207 ? 10.250 -7.279 -18.457 1.00 98.31 207 ALA A CA 1
ATOM 1570 C C . ALA A 1 207 ? 11.567 -7.650 -19.174 1.00 98.31 207 ALA A C 1
ATOM 1572 O O . ALA A 1 207 ? 12.658 -7.344 -18.691 1.00 98.31 207 ALA A O 1
ATOM 1573 N N . PRO A 1 208 ? 11.521 -8.330 -20.336 1.00 97.88 208 PRO A N 1
ATOM 1574 C CA . PRO A 1 208 ? 12.723 -8.883 -20.967 1.00 97.88 208 PRO A CA 1
ATOM 1575 C C . PRO A 1 208 ? 13.578 -7.833 -21.695 1.00 97.88 208 PRO A C 1
ATOM 1577 O O . PRO A 1 208 ? 14.578 -8.178 -22.321 1.00 97.88 208 PRO A O 1
ATOM 1580 N N . MET A 1 209 ? 13.174 -6.565 -21.692 1.00 96.12 209 MET A N 1
ATOM 1581 C CA . MET A 1 209 ? 13.849 -5.493 -22.414 1.00 96.12 209 MET A CA 1
ATOM 1582 C C . MET A 1 209 ? 13.682 -4.162 -21.684 1.00 96.12 209 MET A C 1
ATOM 1584 O O . MET A 1 209 ? 12.699 -3.977 -20.976 1.00 96.12 209 MET A O 1
ATOM 1588 N N . ASN A 1 210 ? 14.622 -3.243 -21.900 1.00 97.62 210 ASN A N 1
ATOM 1589 C CA . ASN A 1 210 ? 14.585 -1.886 -21.368 1.00 97.62 210 ASN A CA 1
ATOM 1590 C C . ASN A 1 210 ? 14.920 -0.888 -22.480 1.00 97.62 210 ASN A C 1
ATOM 1592 O O . ASN A 1 210 ? 15.932 -1.054 -23.167 1.00 97.62 210 ASN A O 1
ATOM 1596 N N . GLU A 1 211 ? 14.070 0.118 -22.680 1.00 96.31 211 GLU A N 1
ATOM 1597 C CA . GLU A 1 211 ? 14.177 1.122 -23.747 1.00 96.31 211 GLU A CA 1
ATOM 1598 C C . GLU A 1 211 ? 14.540 0.534 -25.128 1.00 96.31 211 GLU A C 1
ATOM 1600 O O . GLU A 1 211 ? 15.491 0.985 -25.781 1.00 96.31 211 GLU A O 1
ATOM 1605 N N . PRO A 1 212 ? 13.842 -0.515 -25.597 1.00 96.25 212 PRO A N 1
ATOM 1606 C CA . PRO A 1 212 ? 14.306 -1.328 -26.718 1.00 96.25 212 PRO A CA 1
ATOM 1607 C C . PRO A 1 212 ? 14.375 -0.552 -28.038 1.00 96.25 212 PRO A C 1
ATOM 1609 O O . PRO A 1 212 ? 15.290 -0.781 -28.835 1.00 96.25 212 PRO A O 1
ATOM 1612 N N . GLY A 1 213 ? 13.448 0.377 -28.289 1.00 94.25 213 GLY A N 1
ATOM 1613 C CA . GLY A 1 213 ? 13.385 1.171 -29.514 1.00 94.25 213 GLY A CA 1
ATOM 1614 C C . GLY A 1 213 ? 14.476 2.240 -29.620 1.00 94.25 213 GLY A C 1
ATOM 1615 O O . GLY A 1 213 ? 14.726 2.761 -30.712 1.00 94.25 213 GLY A O 1
ATOM 1616 N N . ALA A 1 214 ? 15.182 2.537 -28.529 1.00 92.69 214 ALA A N 1
ATOM 1617 C CA . ALA A 1 214 ? 16.219 3.552 -28.499 1.00 92.69 214 ALA A CA 1
ATOM 1618 C C . ALA A 1 214 ? 17.442 3.179 -29.346 1.00 92.69 214 ALA A C 1
ATOM 1620 O O . ALA A 1 214 ? 18.098 2.156 -29.146 1.00 92.69 214 ALA A O 1
ATOM 1621 N N . THR A 1 215 ? 17.816 4.057 -30.278 1.00 92.75 215 THR A N 1
ATOM 1622 C CA . THR A 1 215 ? 18.957 3.817 -31.176 1.00 92.75 215 THR A CA 1
ATOM 1623 C C . THR A 1 215 ? 20.312 4.148 -30.548 1.00 92.75 215 THR A C 1
ATOM 1625 O O . THR A 1 215 ? 21.335 3.901 -31.183 1.00 92.75 215 THR A O 1
ATOM 1628 N N . TRP A 1 216 ? 20.336 4.731 -29.342 1.00 91.44 216 TRP A N 1
ATOM 1629 C CA . TRP A 1 216 ? 21.566 5.097 -28.627 1.00 91.44 216 TRP A CA 1
ATOM 1630 C C . TRP A 1 216 ? 22.223 3.935 -27.889 1.00 91.44 216 TRP A C 1
ATOM 1632 O O . TRP A 1 216 ? 23.293 4.135 -27.333 1.00 91.44 216 TRP A O 1
ATOM 1642 N N . TRP A 1 217 ? 21.650 2.728 -27.907 1.00 94.38 217 TRP A N 1
ATOM 1643 C CA . TRP A 1 217 ? 22.333 1.517 -27.439 1.00 94.38 217 TRP A CA 1
ATOM 1644 C C . TRP A 1 217 ? 23.410 1.070 -28.430 1.00 94.38 217 TRP A C 1
ATOM 1646 O O . TRP A 1 217 ? 23.326 0.001 -29.042 1.00 94.38 217 TRP A O 1
ATOM 1656 N N . ASP A 1 218 ? 24.425 1.915 -28.601 1.00 92.25 218 ASP A N 1
ATOM 1657 C CA . ASP A 1 218 ? 25.443 1.794 -29.638 1.00 92.25 218 ASP A CA 1
ATOM 1658 C C . ASP A 1 218 ? 26.793 1.252 -29.128 1.00 92.25 218 ASP A C 1
ATOM 1660 O O . ASP A 1 218 ? 27.813 1.323 -29.809 1.00 92.25 218 ASP A O 1
ATOM 1664 N N . GLY A 1 219 ? 26.835 0.718 -27.904 1.00 90.56 219 GLY A N 1
ATOM 1665 C CA . GLY A 1 219 ? 28.061 0.206 -27.287 1.00 90.56 219 GLY A CA 1
ATOM 1666 C C . GLY A 1 219 ? 28.946 1.277 -26.642 1.00 90.56 219 GLY A C 1
ATOM 1667 O O . GLY A 1 219 ? 29.886 0.921 -25.924 1.00 90.56 219 GLY A O 1
ATOM 1668 N N . SER A 1 220 ? 28.674 2.572 -26.853 1.00 90.06 220 SER A N 1
ATOM 1669 C CA . SER A 1 220 ? 29.454 3.656 -26.242 1.00 90.06 220 SER A CA 1
ATOM 1670 C C . SER A 1 220 ? 29.056 3.941 -24.789 1.00 90.06 220 SER A C 1
ATOM 1672 O O . SER A 1 220 ? 29.900 4.363 -23.992 1.00 90.06 220 SER A O 1
ATOM 1674 N N . ASN A 1 221 ? 27.811 3.641 -24.408 1.00 87.56 221 ASN A N 1
ATOM 1675 C CA . ASN A 1 221 ? 27.273 3.852 -23.065 1.00 87.56 221 ASN A CA 1
ATOM 1676 C C . ASN A 1 221 ? 28.079 3.071 -22.021 1.00 87.56 221 ASN A C 1
ATOM 1678 O O . ASN A 1 221 ? 28.557 1.963 -22.273 1.00 87.56 221 ASN A O 1
ATOM 1682 N N . ASN A 1 222 ? 28.238 3.645 -20.829 1.00 91.44 222 ASN A N 1
ATOM 1683 C CA . ASN A 1 222 ? 28.939 3.007 -19.714 1.00 91.44 222 ASN A CA 1
ATOM 1684 C C . ASN A 1 222 ? 27.955 2.278 -18.782 1.00 91.44 222 ASN A C 1
ATOM 1686 O O . ASN A 1 222 ? 27.979 2.491 -17.574 1.00 91.44 222 ASN A O 1
ATOM 1690 N N . GLN A 1 223 ? 27.051 1.492 -19.372 1.00 93.81 223 GLN A N 1
ATOM 1691 C CA . GLN A 1 223 ? 26.025 0.685 -18.705 1.00 93.81 223 GLN A CA 1
ATOM 1692 C C . GLN A 1 223 ? 25.529 -0.421 -19.652 1.00 93.81 223 GLN A C 1
ATOM 1694 O O . GLN A 1 223 ? 25.831 -0.385 -20.849 1.00 93.81 223 GLN A O 1
ATOM 1699 N N . GLU A 1 224 ? 24.784 -1.387 -19.118 1.00 96.50 224 GLU A N 1
ATOM 1700 C CA . GLU A 1 224 ? 24.067 -2.395 -19.907 1.00 96.50 224 GLU A CA 1
ATOM 1701 C C . GLU A 1 224 ? 22.943 -1.746 -20.734 1.00 96.50 224 GLU A C 1
ATOM 1703 O O . GLU A 1 224 ? 22.326 -0.776 -20.298 1.00 96.50 224 GLU A O 1
ATOM 1708 N N . GLY A 1 225 ? 22.689 -2.278 -21.928 1.00 96.06 225 GLY A N 1
ATOM 1709 C CA . GLY A 1 225 ? 21.636 -1.822 -22.831 1.00 96.06 225 GLY A CA 1
ATOM 1710 C C . GLY A 1 225 ? 21.630 -2.602 -24.146 1.00 96.06 225 GLY A C 1
ATOM 1711 O O . GLY A 1 225 ? 22.689 -2.989 -24.656 1.00 96.06 225 GLY A O 1
ATOM 1712 N N . MET A 1 226 ? 20.456 -2.825 -24.734 1.00 96.12 226 MET A N 1
ATOM 1713 C CA . MET A 1 226 ? 20.341 -3.455 -26.051 1.00 96.12 226 MET A CA 1
ATOM 1714 C C . MET A 1 226 ? 19.223 -2.849 -26.896 1.00 96.12 226 MET A C 1
ATOM 1716 O O . MET A 1 226 ? 18.066 -2.810 -26.498 1.00 96.12 226 MET A O 1
ATOM 1720 N N . HIS A 1 227 ? 19.561 -2.442 -28.123 1.00 97.31 227 HIS A N 1
ATOM 1721 C CA . HIS A 1 227 ? 18.547 -2.057 -29.096 1.00 97.31 227 HIS A CA 1
ATOM 1722 C C . HIS A 1 227 ? 17.818 -3.301 -29.623 1.00 97.31 227 HIS A C 1
ATOM 1724 O O . HIS A 1 227 ? 18.448 -4.255 -30.102 1.00 97.31 227 HIS A O 1
ATOM 1730 N N . ILE A 1 228 ? 16.488 -3.266 -29.592 1.00 96.81 228 ILE A N 1
ATOM 1731 C CA . ILE A 1 228 ? 15.607 -4.240 -30.234 1.00 96.81 228 ILE A CA 1
ATOM 1732 C C . ILE A 1 228 ? 14.617 -3.455 -31.105 1.00 96.81 228 ILE A C 1
ATOM 1734 O O . ILE A 1 228 ? 13.735 -2.782 -30.569 1.00 96.81 228 ILE A O 1
ATOM 1738 N N . PRO A 1 229 ? 14.742 -3.529 -32.445 1.00 95.88 229 PRO A N 1
ATOM 1739 C CA . PRO A 1 229 ? 13.924 -2.737 -33.352 1.00 95.88 229 PRO A CA 1
ATOM 1740 C C . PRO A 1 229 ? 12.420 -2.935 -33.143 1.00 95.88 229 PRO A C 1
ATOM 1742 O O . PRO A 1 229 ? 11.940 -4.069 -33.023 1.00 95.88 229 PRO A O 1
ATOM 1745 N N . VAL A 1 230 ? 11.680 -1.826 -33.189 1.00 95.62 230 VAL A N 1
ATOM 1746 C CA . VAL A 1 230 ? 10.215 -1.809 -33.098 1.00 95.62 230 VAL A CA 1
ATOM 1747 C C . VAL A 1 230 ? 9.582 -2.724 -34.155 1.00 95.62 230 VAL A C 1
ATOM 1749 O O . VAL A 1 230 ? 10.023 -2.787 -35.307 1.00 95.62 230 VAL A O 1
ATOM 1752 N N . GLY A 1 231 ? 8.523 -3.439 -33.765 1.00 94.88 231 GLY A N 1
ATOM 1753 C CA . GLY A 1 231 ? 7.758 -4.327 -34.640 1.00 94.88 231 GLY A CA 1
ATOM 1754 C C . GLY A 1 231 ? 8.180 -5.790 -34.524 1.00 94.88 231 GLY A C 1
ATOM 1755 O O . GLY A 1 231 ? 7.969 -6.416 -33.486 1.00 94.88 231 GLY A O 1
ATOM 1756 N N . GLY A 1 232 ? 8.719 -6.365 -35.605 1.00 96.19 232 GLY A N 1
ATOM 1757 C CA . GLY A 1 232 ? 8.926 -7.814 -35.725 1.00 96.19 232 GLY A CA 1
ATOM 1758 C C . GLY A 1 232 ? 9.904 -8.414 -34.707 1.00 96.19 232 GLY A C 1
ATOM 1759 O O . GLY A 1 232 ? 9.639 -9.498 -34.196 1.00 96.19 232 GLY A O 1
ATOM 1760 N N . ALA A 1 233 ? 10.995 -7.711 -34.384 1.00 96.88 233 ALA A N 1
ATOM 1761 C CA . ALA A 1 233 ? 12.007 -8.196 -33.441 1.00 96.88 233 ALA A CA 1
ATOM 1762 C C . ALA A 1 233 ? 11.477 -8.209 -31.998 1.00 96.88 233 ALA A C 1
ATOM 1764 O O . ALA A 1 233 ? 11.495 -9.254 -31.351 1.00 96.88 233 ALA A O 1
ATOM 1765 N N . GLN A 1 234 ? 10.910 -7.088 -31.534 1.00 97.56 234 GLN A N 1
ATOM 1766 C CA . GLN A 1 234 ? 10.221 -7.030 -30.238 1.00 97.56 234 GLN A CA 1
ATOM 1767 C C . GLN A 1 234 ? 9.092 -8.069 -30.151 1.00 97.56 234 GLN A C 1
ATOM 1769 O O . GLN A 1 234 ? 8.990 -8.783 -29.158 1.00 97.56 234 GLN A O 1
ATOM 1774 N N . SER A 1 235 ? 8.286 -8.214 -31.214 1.00 97.44 235 SER A N 1
ATOM 1775 C CA . SER A 1 235 ? 7.202 -9.205 -31.257 1.00 97.44 235 SER A CA 1
ATOM 1776 C C . SER A 1 235 ? 7.697 -10.637 -31.099 1.00 97.44 235 SER A C 1
ATOM 1778 O O . SER A 1 235 ? 7.059 -11.422 -30.405 1.00 97.44 235 SER A O 1
ATOM 1780 N N . ALA A 1 236 ? 8.807 -10.990 -31.749 1.00 97.94 236 ALA A N 1
ATOM 1781 C CA . ALA A 1 236 ? 9.375 -12.325 -31.639 1.00 97.94 236 ALA A CA 1
ATOM 1782 C C . ALA A 1 236 ? 9.858 -12.599 -30.208 1.00 97.94 236 ALA A C 1
ATOM 1784 O O . ALA A 1 236 ? 9.469 -13.611 -29.636 1.00 97.94 236 ALA A O 1
ATOM 1785 N N . LEU A 1 237 ? 10.596 -11.667 -29.595 1.00 98.25 237 LEU A N 1
ATOM 1786 C CA . LEU A 1 237 ? 11.052 -11.820 -28.212 1.00 98.25 237 LEU A CA 1
ATOM 1787 C C . LEU A 1 237 ? 9.883 -11.951 -27.220 1.00 98.25 237 LEU A C 1
ATOM 1789 O O . LEU A 1 237 ? 9.867 -12.881 -26.420 1.00 98.25 237 LEU A O 1
ATOM 1793 N N . VAL A 1 238 ? 8.878 -11.071 -27.301 1.00 98.06 238 VAL A N 1
ATOM 1794 C CA . VAL A 1 238 ? 7.694 -11.113 -26.420 1.00 98.06 238 VAL A CA 1
ATOM 1795 C C . VAL A 1 238 ? 6.962 -12.452 -26.527 1.00 98.06 238 VAL A C 1
ATOM 1797 O O . VAL A 1 238 ? 6.553 -13.006 -25.510 1.00 98.06 238 VAL A O 1
ATOM 1800 N N . ARG A 1 239 ? 6.814 -13.003 -27.739 1.00 98.06 239 ARG A N 1
ATOM 1801 C CA . ARG A 1 239 ? 6.162 -14.307 -27.934 1.00 98.06 239 ARG A CA 1
ATOM 1802 C C . ARG A 1 239 ? 6.978 -15.461 -27.381 1.00 98.06 239 ARG A C 1
ATOM 1804 O O . ARG A 1 239 ? 6.391 -16.345 -26.773 1.00 98.06 239 ARG A O 1
ATOM 1811 N N . GLU A 1 240 ? 8.292 -15.464 -27.591 1.00 98.12 240 GLU A N 1
ATOM 1812 C CA . GLU A 1 240 ? 9.162 -16.522 -27.071 1.00 98.12 240 GLU A CA 1
ATOM 1813 C C . GLU A 1 240 ? 9.125 -16.562 -25.539 1.00 98.12 240 GLU A C 1
ATOM 1815 O O . GLU A 1 240 ? 8.921 -17.624 -24.956 1.00 98.12 240 GLU A O 1
ATOM 1820 N N . VAL A 1 241 ? 9.255 -15.407 -24.879 1.00 98.44 241 VAL A N 1
ATOM 1821 C CA . VAL A 1 241 ? 9.211 -15.330 -23.410 1.00 98.44 241 VAL A CA 1
ATOM 1822 C C . VAL A 1 241 ? 7.810 -15.660 -22.892 1.00 98.44 241 VAL A C 1
ATOM 1824 O O . VAL A 1 241 ? 7.662 -16.506 -22.013 1.00 98.44 241 VAL A O 1
ATOM 1827 N N . GLY A 1 242 ? 6.771 -15.045 -23.464 1.00 98.00 242 GLY A N 1
ATOM 1828 C CA . GLY A 1 242 ? 5.389 -15.260 -23.041 1.00 98.00 242 GLY A CA 1
ATOM 1829 C C . GLY A 1 242 ? 4.919 -16.705 -23.223 1.00 98.00 242 GLY A C 1
ATOM 1830 O O . GLY A 1 242 ? 4.233 -17.239 -22.355 1.00 98.00 242 GLY A O 1
ATOM 1831 N N . GLN A 1 243 ? 5.317 -17.372 -24.311 1.00 98.38 243 GLN A N 1
ATOM 1832 C CA . GLN A 1 243 ? 4.993 -18.783 -24.515 1.00 98.38 243 GLN A CA 1
ATOM 1833 C C . GLN A 1 243 ? 5.717 -19.674 -23.504 1.00 98.38 243 GLN A C 1
ATOM 1835 O O . GLN A 1 243 ? 5.104 -20.593 -22.971 1.00 98.38 243 GLN A O 1
ATOM 1840 N N . GLN A 1 244 ? 6.982 -19.385 -23.186 1.00 98.44 244 GLN A N 1
ATOM 1841 C CA . GLN A 1 244 ? 7.716 -20.154 -22.181 1.00 98.44 244 GLN A CA 1
ATOM 1842 C C . GLN A 1 244 ? 7.138 -20.002 -20.769 1.00 98.44 244 GLN A C 1
ATOM 1844 O O . GLN A 1 244 ? 7.110 -20.990 -20.041 1.00 98.44 244 GLN A O 1
ATOM 1849 N N . ILE A 1 245 ? 6.636 -18.819 -20.391 1.00 97.75 245 ILE A N 1
ATOM 1850 C CA . ILE A 1 245 ? 5.909 -18.622 -19.121 1.00 97.75 245 ILE A CA 1
ATOM 1851 C C . ILE A 1 245 ? 4.713 -19.585 -19.043 1.00 97.75 245 ILE A C 1
ATOM 1853 O O . ILE A 1 245 ? 4.555 -20.301 -18.054 1.00 97.75 245 ILE A O 1
ATOM 1857 N N . ILE A 1 246 ? 3.914 -19.662 -20.115 1.00 96.19 246 ILE A N 1
ATOM 1858 C CA . ILE A 1 246 ? 2.751 -20.560 -20.198 1.00 96.19 246 ILE A CA 1
ATOM 1859 C C . ILE A 1 246 ? 3.177 -22.032 -20.169 1.00 96.19 246 ILE A C 1
ATOM 1861 O O . ILE A 1 246 ? 2.601 -22.819 -19.420 1.00 96.19 246 ILE A O 1
ATOM 1865 N N . ASP A 1 247 ? 4.174 -22.413 -20.969 1.00 97.44 247 ASP A N 1
ATOM 1866 C CA . ASP A 1 247 ? 4.620 -23.806 -21.098 1.00 97.44 247 ASP A CA 1
ATOM 1867 C C . ASP A 1 247 ? 5.205 -24.354 -19.787 1.00 97.44 247 ASP A C 1
ATOM 1869 O O . ASP A 1 247 ? 5.067 -25.545 -19.499 1.00 97.44 247 ASP A O 1
ATOM 1873 N N . ARG A 1 248 ? 5.833 -23.486 -18.984 1.00 95.50 248 ARG A N 1
ATOM 1874 C CA . ARG A 1 248 ? 6.348 -23.809 -17.644 1.00 95.50 248 ARG A CA 1
ATOM 1875 C C . ARG A 1 248 ? 5.276 -23.750 -16.551 1.00 95.50 248 ARG A C 1
ATOM 1877 O O . ARG A 1 248 ? 5.492 -24.294 -15.474 1.00 95.50 248 ARG A O 1
ATOM 1884 N N . GLY A 1 249 ? 4.119 -23.143 -16.824 1.00 89.88 249 GLY A N 1
ATOM 1885 C CA . GLY A 1 249 ? 3.037 -22.983 -15.850 1.00 89.88 249 GLY A CA 1
ATOM 1886 C C . GLY A 1 249 ? 3.369 -22.000 -14.726 1.00 89.88 249 GLY A C 1
ATOM 1887 O O . GLY A 1 249 ? 2.939 -22.219 -13.596 1.00 89.88 249 GLY A O 1
ATOM 1888 N N . LEU A 1 250 ? 4.151 -20.956 -15.023 1.00 86.06 250 LEU A N 1
ATOM 1889 C CA . LEU A 1 250 ? 4.529 -19.932 -14.047 1.00 86.06 250 LEU A CA 1
ATOM 1890 C C . LEU A 1 250 ? 3.354 -18.985 -13.769 1.00 86.06 250 LEU A C 1
ATOM 1892 O O . LEU A 1 250 ? 2.592 -18.648 -14.676 1.00 86.06 250 LEU A O 1
ATOM 1896 N N . GLU A 1 251 ? 3.230 -18.529 -12.522 1.00 83.38 251 GLU A N 1
ATOM 1897 C CA . GLU A 1 251 ? 2.185 -17.576 -12.105 1.00 83.38 251 GLU A CA 1
ATOM 1898 C C . GLU A 1 251 ? 2.529 -16.119 -12.481 1.00 83.38 251 GLU A C 1
ATOM 1900 O O . GLU A 1 251 ? 1.658 -15.249 -12.477 1.00 83.38 251 GLU A O 1
ATOM 1905 N N . MET A 1 252 ? 3.784 -15.857 -12.861 1.00 88.12 252 MET A N 1
ATOM 1906 C CA . MET A 1 252 ? 4.278 -14.528 -13.218 1.00 88.12 252 MET A CA 1
ATOM 1907 C C . MET A 1 252 ? 3.709 -13.984 -14.540 1.00 88.12 252 MET A C 1
ATOM 1909 O O . MET A 1 252 ? 3.480 -14.710 -15.508 1.00 88.12 252 MET A O 1
ATOM 1913 N N . GLY A 1 253 ? 3.558 -12.663 -14.612 1.00 93.12 253 GLY A N 1
ATOM 1914 C CA . GLY A 1 253 ? 3.176 -11.931 -15.816 1.00 93.12 253 GLY A CA 1
ATOM 1915 C C . GLY A 1 253 ? 4.351 -11.490 -16.699 1.00 93.12 253 GLY A C 1
ATOM 1916 O O . GLY A 1 253 ? 5.518 -11.565 -16.318 1.00 93.12 253 GLY A O 1
ATOM 1917 N N . LEU A 1 254 ? 4.031 -10.947 -17.876 1.00 97.12 254 LEU A N 1
ATOM 1918 C CA . LEU A 1 254 ? 4.990 -10.334 -18.802 1.00 97.12 254 LEU A CA 1
ATOM 1919 C C . LEU A 1 254 ? 4.692 -8.834 -18.952 1.00 97.12 254 LEU A C 1
ATOM 1921 O O . LEU A 1 254 ? 3.584 -8.455 -19.353 1.00 97.12 254 LEU A O 1
ATOM 1925 N N . GLY A 1 255 ? 5.689 -8.004 -18.647 1.00 96.50 255 GLY A N 1
ATOM 1926 C CA . GLY A 1 255 ? 5.673 -6.549 -18.800 1.00 96.50 255 GLY A CA 1
ATOM 1927 C C . GLY A 1 255 ? 6.252 -6.090 -20.144 1.00 96.50 255 GLY A C 1
ATOM 1928 O O . GLY A 1 255 ? 7.157 -6.715 -20.701 1.00 96.50 255 GLY A O 1
ATOM 1929 N N . GLY A 1 256 ? 5.716 -4.999 -20.693 1.00 95.25 256 GLY A N 1
ATOM 1930 C CA . GLY A 1 256 ? 6.214 -4.371 -21.925 1.00 95.25 256 GLY A CA 1
ATOM 1931 C C . GLY A 1 256 ? 5.299 -3.249 -22.432 1.00 95.25 256 GLY A C 1
ATOM 1932 O O . GLY A 1 256 ? 4.138 -3.203 -22.030 1.00 95.25 256 GLY A O 1
ATOM 1933 N N . PRO A 1 257 ? 5.739 -2.365 -23.344 1.00 94.50 257 PRO A N 1
ATOM 1934 C CA . PRO A 1 257 ? 6.960 -2.453 -24.152 1.00 94.50 257 PRO A CA 1
ATOM 1935 C C . PRO A 1 257 ? 8.237 -1.853 -23.548 1.00 94.50 257 PRO A C 1
ATOM 1937 O O . PRO A 1 257 ? 9.289 -2.080 -24.138 1.00 94.50 257 PRO A O 1
ATOM 1940 N N . GLU A 1 258 ? 8.168 -1.134 -22.421 1.00 96.12 258 GLU A N 1
ATOM 1941 C CA . GLU A 1 258 ? 9.344 -0.538 -21.745 1.00 96.12 258 GLU A CA 1
ATOM 1942 C C . GLU A 1 258 ? 10.075 0.517 -22.596 1.00 96.12 258 GLU A C 1
ATOM 1944 O O . GLU A 1 258 ? 11.295 0.647 -22.537 1.00 96.12 258 GLU A O 1
ATOM 1949 N N . GLU A 1 259 ? 9.359 1.256 -23.450 1.00 96.06 259 GLU A N 1
ATOM 1950 C CA . GLU A 1 259 ? 9.984 2.313 -24.255 1.00 96.06 259 GLU A CA 1
ATOM 1951 C C . GLU A 1 259 ? 10.258 3.574 -23.425 1.00 96.06 259 GLU A C 1
ATOM 1953 O O . GLU A 1 259 ? 9.495 3.907 -22.519 1.00 96.06 259 GLU A O 1
ATOM 1958 N N . THR A 1 260 ? 11.295 4.327 -23.816 1.00 94.81 260 THR A N 1
ATOM 1959 C CA . THR A 1 260 ? 11.785 5.557 -23.156 1.00 94.81 260 THR A CA 1
ATOM 1960 C C . THR A 1 260 ? 10.721 6.630 -22.908 1.00 94.81 260 THR A C 1
ATOM 1962 O O . THR A 1 260 ? 10.846 7.427 -21.980 1.00 94.81 260 THR A O 1
ATOM 1965 N N . ALA A 1 261 ? 9.693 6.700 -23.749 1.00 94.88 261 ALA A N 1
ATOM 1966 C CA . ALA A 1 261 ? 8.674 7.740 -23.687 1.00 94.88 261 ALA A CA 1
ATOM 1967 C C . ALA A 1 261 ? 7.298 7.161 -24.029 1.00 94.88 261 ALA A C 1
ATOM 1969 O O . ALA A 1 261 ? 7.196 6.246 -24.855 1.00 94.88 261 ALA A O 1
ATOM 1970 N N . ILE A 1 262 ? 6.230 7.747 -23.480 1.00 95.44 262 ILE A N 1
ATOM 1971 C CA . ILE A 1 262 ? 4.853 7.251 -23.654 1.00 95.44 262 ILE A CA 1
ATOM 1972 C C . ILE A 1 262 ? 4.489 7.147 -25.137 1.00 95.44 262 ILE A C 1
ATOM 1974 O O . ILE A 1 262 ? 3.955 6.130 -25.589 1.00 95.44 262 ILE A O 1
ATOM 1978 N N . ARG A 1 263 ? 4.847 8.154 -25.942 1.00 93.38 263 ARG A N 1
ATOM 1979 C CA . ARG A 1 263 ? 4.581 8.137 -27.389 1.00 93.38 263 ARG A CA 1
ATOM 1980 C C . ARG A 1 263 ? 5.259 6.967 -28.106 1.00 93.38 263 ARG A C 1
ATOM 1982 O O . ARG A 1 263 ? 4.753 6.468 -29.112 1.00 93.38 263 ARG A O 1
ATOM 1989 N N . TRP A 1 264 ? 6.428 6.545 -27.634 1.00 94.62 264 TRP A N 1
ATOM 1990 C CA . TRP A 1 264 ? 7.157 5.424 -28.225 1.00 94.62 264 TRP A CA 1
ATOM 1991 C C . TRP A 1 264 ? 6.527 4.104 -27.811 1.00 94.62 264 TRP A C 1
ATOM 1993 O O . TRP A 1 264 ? 6.361 3.239 -28.665 1.00 94.62 264 TRP A O 1
ATOM 2003 N N . SER A 1 265 ? 6.059 3.994 -26.567 1.00 94.81 265 SER A N 1
ATOM 2004 C CA . SER A 1 265 ? 5.259 2.852 -26.124 1.00 94.81 265 SER A CA 1
ATOM 2005 C C . SER A 1 265 ? 4.015 2.677 -26.990 1.00 94.81 265 SER A C 1
ATOM 2007 O O . SER A 1 265 ? 3.754 1.567 -27.448 1.00 94.81 265 SER A O 1
ATOM 2009 N N . VAL A 1 266 ? 3.309 3.769 -27.316 1.00 92.50 266 VAL A N 1
ATOM 2010 C CA . VAL A 1 266 ? 2.202 3.754 -28.292 1.00 92.50 266 VAL A CA 1
ATOM 2011 C C . VAL A 1 266 ? 2.669 3.214 -29.645 1.00 92.50 266 VAL A C 1
ATOM 2013 O O . VAL A 1 266 ? 2.054 2.301 -30.193 1.00 92.50 266 VAL A O 1
ATOM 2016 N N . ASN A 1 267 ? 3.785 3.727 -30.176 1.00 92.94 267 ASN A N 1
ATOM 2017 C CA . ASN A 1 267 ? 4.314 3.276 -31.463 1.00 92.94 267 ASN A CA 1
ATOM 2018 C C . ASN A 1 267 ? 4.660 1.779 -31.471 1.00 92.94 267 ASN A C 1
ATOM 2020 O O . ASN A 1 267 ? 4.336 1.084 -32.437 1.00 92.94 267 ASN A O 1
ATOM 2024 N N . SER A 1 268 ? 5.285 1.274 -30.412 1.00 93.00 268 SER A N 1
ATOM 2025 C CA . SER A 1 268 ? 5.640 -0.139 -30.296 1.00 93.00 268 SER A CA 1
ATOM 2026 C C . SER A 1 268 ? 4.401 -1.017 -30.182 1.00 93.00 268 SER A C 1
ATOM 2028 O O . SER A 1 268 ? 4.281 -2.001 -30.916 1.00 93.00 268 SER A O 1
ATOM 2030 N N . TYR A 1 269 ? 3.416 -0.603 -29.381 1.00 87.56 269 TYR A N 1
ATOM 2031 C CA . TYR A 1 269 ? 2.141 -1.310 -29.252 1.00 87.56 269 TYR A CA 1
ATOM 2032 C C . TYR A 1 269 ? 1.354 -1.396 -30.565 1.00 87.56 269 TYR A C 1
ATOM 2034 O O . TYR A 1 269 ? 0.768 -2.443 -30.870 1.00 87.56 269 TYR A O 1
ATOM 2042 N N . ASP A 1 270 ? 1.372 -0.320 -31.355 1.00 88.94 270 ASP A N 1
ATOM 2043 C CA . ASP A 1 270 ? 0.717 -0.234 -32.665 1.00 88.94 270 ASP A CA 1
ATOM 2044 C C . ASP A 1 270 ? 1.340 -1.174 -33.700 1.00 88.94 270 ASP A C 1
ATOM 2046 O O . ASP A 1 270 ? 0.653 -1.658 -34.603 1.00 88.94 270 ASP A O 1
ATOM 2050 N N . ASN A 1 271 ? 2.638 -1.458 -33.568 1.00 93.06 271 ASN A N 1
ATOM 2051 C CA . ASN A 1 271 ? 3.374 -2.339 -34.474 1.00 93.06 271 ASN A CA 1
ATOM 2052 C C . ASN A 1 271 ? 3.378 -3.810 -34.036 1.00 93.06 271 ASN A C 1
ATOM 2054 O O . ASN A 1 271 ? 3.842 -4.672 -34.788 1.00 93.06 271 ASN A O 1
ATOM 2058 N N . TRP A 1 272 ? 2.866 -4.123 -32.848 1.00 91.56 272 TRP A N 1
ATOM 2059 C CA . TRP A 1 272 ? 2.624 -5.498 -32.422 1.00 91.56 272 TRP A CA 1
ATOM 2060 C C . TRP A 1 272 ? 1.311 -6.017 -33.015 1.00 91.56 272 TRP A C 1
ATOM 2062 O O . TRP A 1 272 ? 0.392 -5.255 -33.308 1.00 91.56 272 TRP A O 1
ATOM 2072 N N . ASP A 1 273 ? 1.183 -7.327 -33.215 1.00 89.38 273 ASP A N 1
ATOM 2073 C CA . ASP A 1 273 ? -0.116 -7.917 -33.552 1.00 89.38 273 ASP A CA 1
ATOM 2074 C C . ASP A 1 273 ? -0.885 -8.344 -32.291 1.00 89.38 273 ASP A C 1
ATOM 2076 O O . ASP A 1 273 ? -0.407 -8.211 -31.161 1.00 89.38 273 ASP A O 1
ATOM 2080 N N . ALA A 1 274 ? -2.120 -8.819 -32.478 1.00 88.50 274 ALA A N 1
ATOM 2081 C CA . ALA A 1 274 ? -2.982 -9.215 -31.367 1.00 88.50 274 ALA A CA 1
ATOM 2082 C C . ALA A 1 274 ? -2.371 -10.349 -30.528 1.00 88.50 274 ALA A C 1
ATOM 2084 O O . ALA A 1 274 ? -2.481 -10.318 -29.307 1.00 88.50 274 ALA A O 1
ATOM 2085 N N . THR A 1 275 ? -1.677 -11.300 -31.163 1.00 91.00 275 THR A N 1
ATOM 2086 C CA . THR A 1 275 ? -1.013 -12.409 -30.468 1.00 91.00 275 THR A CA 1
ATOM 2087 C C . THR A 1 275 ? 0.110 -11.906 -29.569 1.00 91.00 275 THR A C 1
ATOM 2089 O O . THR A 1 275 ? 0.131 -12.252 -28.394 1.00 91.00 275 THR A O 1
ATOM 2092 N N . THR A 1 276 ? 1.002 -11.049 -30.076 1.00 93.94 276 THR A N 1
ATOM 2093 C CA . THR A 1 276 ? 2.072 -10.449 -29.262 1.00 93.94 276 THR A CA 1
ATOM 2094 C C . THR A 1 276 ? 1.497 -9.684 -28.068 1.00 93.94 276 THR A C 1
ATOM 2096 O O . THR A 1 276 ? 1.923 -9.894 -26.937 1.00 93.94 276 THR A O 1
ATOM 2099 N N . ARG A 1 277 ? 0.484 -8.835 -28.292 1.00 90.50 277 ARG A N 1
ATOM 2100 C CA . ARG A 1 277 ? -0.168 -8.083 -27.206 1.00 90.50 277 ARG A CA 1
ATOM 2101 C C . ARG A 1 277 ? -0.874 -8.980 -26.191 1.00 90.50 277 ARG A C 1
ATOM 2103 O O . ARG A 1 277 ? -0.996 -8.585 -25.035 1.00 90.50 277 ARG A O 1
ATOM 2110 N N . GLY A 1 278 ? -1.364 -10.144 -26.616 1.00 90.81 278 GLY A N 1
ATOM 2111 C CA . GLY A 1 278 ? -2.039 -11.119 -25.760 1.00 90.81 278 GLY A CA 1
ATOM 2112 C C . GLY A 1 278 ? -1.133 -11.726 -24.687 1.00 90.81 278 GLY A C 1
ATOM 2113 O O . GLY A 1 278 ? -1.632 -12.063 -23.619 1.00 90.81 278 GLY A O 1
ATOM 2114 N N . PHE A 1 279 ? 0.180 -11.799 -24.934 1.00 93.75 279 PHE A N 1
ATOM 2115 C CA . PHE A 1 279 ? 1.157 -12.266 -23.943 1.00 93.75 279 PHE A CA 1
ATOM 2116 C C . PHE A 1 279 ? 1.463 -11.235 -22.853 1.00 93.75 279 PHE A C 1
ATOM 2118 O O . PHE A 1 279 ? 1.904 -11.611 -21.774 1.00 93.75 279 PHE A O 1
ATOM 2125 N N . VAL A 1 280 ? 1.230 -9.946 -23.112 1.00 93.06 280 VAL A N 1
ATOM 2126 C CA . VAL A 1 280 ? 1.521 -8.872 -22.156 1.00 93.06 280 VAL A CA 1
ATOM 2127 C C . VAL A 1 280 ? 0.380 -8.743 -21.147 1.00 93.06 280 VAL A C 1
ATOM 2129 O O . VAL A 1 280 ? -0.757 -8.411 -21.510 1.00 93.06 280 VAL A O 1
ATOM 2132 N N . SER A 1 281 ? 0.688 -8.984 -19.873 1.00 91.50 281 SER A N 1
ATOM 2133 C CA . SER A 1 281 ? -0.253 -8.855 -18.754 1.00 91.50 281 SER A CA 1
ATOM 2134 C C . SER A 1 281 ? -0.280 -7.439 -18.172 1.00 91.50 281 SER A C 1
ATOM 2136 O O . SER A 1 281 ? -1.329 -7.013 -17.684 1.00 91.50 281 SER A O 1
ATOM 2138 N N . GLN A 1 282 ? 0.827 -6.698 -18.289 1.00 93.56 282 GLN A N 1
ATOM 2139 C CA . GLN A 1 282 ? 1.010 -5.335 -17.784 1.00 93.56 282 GLN A CA 1
ATOM 2140 C C . GLN A 1 282 ? 1.672 -4.453 -18.850 1.00 93.56 282 GLN A C 1
ATOM 2142 O O . GLN A 1 282 ? 2.681 -4.837 -19.439 1.00 93.56 282 GLN A O 1
ATOM 2147 N N . ILE A 1 283 ? 1.097 -3.278 -19.121 1.00 95.88 283 ILE A N 1
ATOM 2148 C CA . ILE A 1 283 ? 1.689 -2.317 -20.057 1.00 95.88 283 ILE A CA 1
ATOM 2149 C C . ILE A 1 283 ? 2.701 -1.459 -19.300 1.00 95.88 283 ILE A C 1
ATOM 2151 O O . ILE A 1 283 ? 2.303 -0.674 -18.444 1.00 95.88 283 ILE A O 1
ATOM 2155 N N . ASN A 1 284 ? 3.976 -1.570 -19.657 1.00 97.62 284 ASN A N 1
ATOM 2156 C CA . ASN A 1 284 ? 5.065 -0.799 -19.059 1.00 97.62 284 ASN A CA 1
ATOM 2157 C C . ASN A 1 284 ? 5.528 0.301 -20.014 1.00 97.62 284 ASN A C 1
ATOM 2159 O O . ASN A 1 284 ? 5.733 0.050 -21.205 1.00 97.62 284 ASN A O 1
ATOM 2163 N N . THR A 1 285 ? 5.711 1.512 -19.500 1.00 96.81 285 THR A N 1
ATOM 2164 C CA . THR A 1 285 ? 6.268 2.643 -20.249 1.00 96.81 285 THR A CA 1
ATOM 2165 C C . THR A 1 285 ? 7.133 3.504 -19.348 1.00 96.81 285 THR A C 1
ATOM 2167 O O . THR A 1 285 ? 6.855 3.636 -18.159 1.00 96.81 285 THR A O 1
ATOM 2170 N N . HIS A 1 286 ? 8.138 4.153 -19.922 1.00 96.75 286 HIS A N 1
ATOM 2171 C CA . HIS A 1 286 ? 8.840 5.240 -19.255 1.00 96.75 286 HIS A CA 1
ATOM 2172 C C . HIS A 1 286 ? 8.184 6.574 -19.630 1.00 96.75 286 HIS A C 1
ATOM 2174 O O . HIS A 1 286 ? 7.483 6.676 -20.647 1.00 96.75 286 HIS A O 1
ATOM 2180 N N . SER A 1 287 ? 8.423 7.598 -18.814 1.00 94.19 287 SER A N 1
ATOM 2181 C CA . SER A 1 287 ? 7.784 8.915 -18.961 1.00 94.19 287 SER A CA 1
ATOM 2182 C C . SER A 1 287 ? 8.773 10.025 -19.331 1.00 94.19 287 SER A C 1
ATOM 2184 O O . SER A 1 287 ? 8.522 11.204 -19.084 1.00 94.19 287 SER A O 1
ATOM 2186 N N . TYR A 1 288 ? 9.929 9.696 -19.918 1.00 92.81 288 TYR A N 1
ATOM 2187 C CA . TYR A 1 288 ? 10.917 10.720 -20.253 1.00 92.81 288 TYR A CA 1
ATOM 2188 C C . TYR A 1 288 ? 10.418 11.655 -21.369 1.00 92.81 288 TYR A C 1
ATOM 2190 O O . TYR A 1 288 ? 9.800 11.205 -22.337 1.00 92.81 288 TYR A O 1
ATOM 2198 N N . PRO A 1 289 ? 10.684 12.974 -21.286 1.00 83.75 289 PRO A N 1
ATOM 2199 C CA . PRO A 1 289 ? 10.203 13.926 -22.289 1.00 83.75 289 PRO A CA 1
ATOM 2200 C C . PRO A 1 289 ? 11.073 13.960 -23.560 1.00 83.75 289 PRO A C 1
ATOM 2202 O O . PRO A 1 289 ? 10.615 14.388 -24.627 1.00 83.75 289 PRO A O 1
ATOM 2205 N N . TRP A 1 290 ? 12.341 13.536 -23.486 1.00 77.06 290 TRP A N 1
ATOM 2206 C CA . TRP A 1 290 ? 13.255 13.513 -24.635 1.00 77.06 290 TRP A CA 1
ATOM 2207 C C . TRP A 1 290 ? 13.057 12.253 -25.490 1.00 77.06 290 TRP A C 1
ATOM 2209 O O . TRP A 1 290 ? 12.757 11.182 -24.989 1.00 77.06 290 TRP A O 1
ATOM 2219 N N . GLY A 1 291 ? 13.191 12.388 -26.815 1.00 61.03 291 GLY A N 1
ATOM 2220 C CA . GLY A 1 291 ? 12.717 11.375 -27.782 1.00 61.03 291 GLY A CA 1
ATOM 2221 C C . GLY A 1 291 ? 11.293 11.658 -28.286 1.00 61.03 291 GLY A C 1
ATOM 2222 O O . GLY A 1 291 ? 10.882 11.207 -29.360 1.00 61.03 291 GLY A O 1
ATOM 2223 N N . GLY A 1 292 ? 10.604 12.560 -27.588 1.00 60.12 292 GLY A N 1
ATOM 2224 C CA . GLY A 1 292 ? 9.388 13.242 -27.988 1.00 60.12 292 GLY A CA 1
ATOM 2225 C C . GLY A 1 292 ? 8.149 12.571 -27.426 1.00 60.12 292 GLY A C 1
ATOM 2226 O O . GLY A 1 292 ? 7.687 11.599 -28.005 1.00 60.12 292 GLY A O 1
ATOM 2227 N N . GLY A 1 293 ? 7.588 13.169 -26.381 1.00 72.19 293 GLY A N 1
ATOM 2228 C CA . GLY A 1 293 ? 6.210 12.929 -25.970 1.00 72.19 293 GLY A CA 1
ATOM 2229 C C . GLY A 1 293 ? 6.041 12.006 -24.766 1.00 72.19 293 GLY A C 1
ATOM 2230 O O . GLY A 1 293 ? 6.253 10.800 -24.878 1.00 72.19 293 GLY A O 1
ATOM 2231 N N . SER A 1 294 ? 5.616 12.614 -23.657 1.00 85.12 294 SER A N 1
ATOM 2232 C CA . SER A 1 294 ? 5.071 11.998 -22.435 1.00 85.12 294 SER A CA 1
ATOM 2233 C C . SER A 1 294 ? 4.014 12.934 -21.823 1.00 85.12 294 SER A C 1
ATOM 2235 O O . SER A 1 294 ? 3.876 13.045 -20.608 1.00 85.12 294 SER A O 1
ATOM 2237 N N . ASP A 1 295 ? 3.328 13.688 -22.690 1.00 88.12 295 ASP A N 1
ATOM 2238 C CA . ASP A 1 295 ? 2.310 14.655 -22.290 1.00 88.12 295 ASP A CA 1
ATOM 2239 C C . ASP A 1 295 ? 0.922 14.001 -22.173 1.00 88.12 295 ASP A C 1
ATOM 2241 O O . ASP A 1 295 ? 0.732 12.814 -22.455 1.00 88.12 295 ASP A O 1
ATOM 2245 N N . ALA A 1 296 ? -0.071 14.792 -21.764 1.00 89.12 296 ALA A N 1
ATOM 2246 C CA . ALA A 1 296 ? -1.442 14.324 -21.601 1.00 89.12 296 ALA A CA 1
ATOM 2247 C C . ALA A 1 296 ? -2.050 13.736 -22.892 1.00 89.12 296 ALA A C 1
ATOM 2249 O O . ALA A 1 296 ? -2.893 12.843 -22.820 1.00 89.12 296 ALA A O 1
ATOM 2250 N N . ALA A 1 297 ? -1.638 14.205 -24.077 1.00 90.50 297 ALA A N 1
ATOM 2251 C CA . ALA A 1 297 ? -2.161 13.705 -25.346 1.00 90.50 297 ALA A CA 1
ATOM 2252 C C . ALA A 1 297 ? -1.565 12.336 -25.701 1.00 90.50 297 ALA A C 1
ATOM 2254 O O . ALA A 1 297 ? -2.296 11.452 -26.155 1.00 90.50 297 ALA A O 1
ATOM 2255 N N . ASP A 1 298 ? -0.267 12.142 -25.465 1.00 91.62 298 ASP A N 1
ATOM 2256 C CA . ASP A 1 298 ? 0.385 10.842 -25.639 1.00 91.62 298 ASP A CA 1
ATOM 2257 C C . ASP A 1 298 ? -0.151 9.809 -24.632 1.00 91.62 298 ASP A C 1
ATOM 2259 O O . ASP A 1 298 ? -0.445 8.669 -25.005 1.00 91.62 298 ASP A O 1
ATOM 2263 N N . ALA A 1 299 ? -0.366 10.223 -23.379 1.00 92.81 299 ALA A N 1
ATOM 2264 C CA . ALA A 1 299 ? -1.006 9.408 -22.350 1.00 92.81 299 ALA A CA 1
ATOM 2265 C C . ALA A 1 299 ? -2.426 8.984 -22.758 1.00 92.81 299 ALA A C 1
ATOM 2267 O O . ALA A 1 299 ? -2.745 7.792 -22.765 1.00 92.81 299 ALA A O 1
ATOM 2268 N N . ALA A 1 300 ? -3.249 9.935 -23.213 1.00 91.88 300 ALA A N 1
ATOM 2269 C CA . ALA A 1 300 ? -4.592 9.652 -23.712 1.00 91.88 300 ALA A CA 1
ATOM 2270 C C . ALA A 1 300 ? -4.585 8.689 -24.912 1.00 91.88 300 ALA A C 1
ATOM 2272 O O . ALA A 1 300 ? -5.483 7.853 -25.033 1.00 91.88 300 ALA A O 1
ATOM 2273 N N . ALA A 1 301 ? -3.576 8.765 -25.788 1.00 91.69 301 ALA A N 1
ATOM 2274 C CA . ALA A 1 301 ? -3.431 7.831 -26.900 1.00 91.69 301 ALA A CA 1
ATOM 2275 C C . ALA A 1 301 ? -3.169 6.400 -26.405 1.00 91.69 301 ALA A C 1
ATOM 2277 O O . ALA A 1 301 ? -3.862 5.477 -26.839 1.00 91.69 301 ALA A O 1
ATOM 2278 N N . LEU A 1 302 ? -2.234 6.206 -25.467 1.00 92.44 302 LEU A N 1
ATOM 2279 C CA . LEU A 1 302 ? -1.954 4.882 -24.901 1.00 92.44 302 LEU A CA 1
ATOM 2280 C C . LEU A 1 302 ? -3.170 4.309 -24.161 1.00 92.44 302 LEU A C 1
ATOM 2282 O O . LEU A 1 302 ? -3.511 3.138 -24.350 1.00 92.44 302 LEU A O 1
ATOM 2286 N N . VAL A 1 303 ? -3.874 5.139 -23.386 1.00 92.69 303 VAL A N 1
ATOM 2287 C CA . VAL A 1 303 ? -5.117 4.756 -22.700 1.00 92.69 303 VAL A CA 1
ATOM 2288 C C . VAL A 1 303 ? -6.193 4.339 -23.700 1.00 92.69 303 VAL A C 1
ATOM 2290 O O . VAL A 1 303 ? -6.784 3.269 -23.547 1.00 92.69 303 VAL A O 1
ATOM 2293 N N . ALA A 1 304 ? -6.425 5.124 -24.756 1.00 90.19 304 ALA A N 1
ATOM 2294 C CA . ALA A 1 304 ? -7.407 4.794 -25.787 1.00 90.19 304 ALA A CA 1
ATOM 2295 C C . ALA A 1 304 ? -7.081 3.460 -26.479 1.00 90.19 304 ALA A C 1
ATOM 2297 O O . ALA A 1 304 ? -7.972 2.632 -26.695 1.00 90.19 304 ALA A O 1
ATOM 2298 N N . TYR A 1 305 ? -5.802 3.210 -26.770 1.00 85.12 305 TYR A N 1
ATOM 2299 C CA . TYR A 1 305 ? -5.366 1.926 -27.312 1.00 85.12 305 TYR A CA 1
ATOM 2300 C C . TYR A 1 305 ? -5.627 0.777 -26.347 1.00 85.12 305 TYR A C 1
ATOM 2302 O O . TYR A 1 305 ? -6.214 -0.233 -26.746 1.00 85.12 305 TYR A O 1
ATOM 2310 N N . ASN A 1 306 ? -5.258 0.939 -25.079 1.00 89.31 306 ASN A N 1
ATOM 2311 C CA . ASN A 1 306 ? -5.476 -0.061 -24.045 1.00 89.31 306 ASN A CA 1
ATOM 2312 C C . ASN A 1 306 ? -6.971 -0.387 -23.853 1.00 89.31 306 ASN A C 1
ATOM 2314 O O . ASN A 1 306 ? -7.346 -1.555 -23.761 1.00 89.31 306 ASN A O 1
ATOM 2318 N N . GLN A 1 307 ? -7.844 0.622 -23.882 1.00 87.81 307 GLN A N 1
ATOM 2319 C CA . GLN A 1 307 ? -9.298 0.449 -23.777 1.00 87.81 307 GLN A CA 1
ATOM 2320 C C . GLN A 1 307 ? -9.920 -0.244 -24.999 1.00 87.81 307 GLN A C 1
ATOM 2322 O O . GLN A 1 307 ? -10.934 -0.925 -24.871 1.00 87.81 307 GLN A O 1
ATOM 2327 N N . SER A 1 308 ? -9.325 -0.101 -26.187 1.00 82.00 308 SER A N 1
ATOM 2328 C CA . SER A 1 308 ? -9.851 -0.680 -27.435 1.00 82.00 308 SER A CA 1
ATOM 2329 C C . SER A 1 308 ? -9.598 -2.189 -27.602 1.00 82.00 308 SER A C 1
ATOM 2331 O O . SER A 1 308 ? -9.987 -2.781 -28.614 1.00 82.00 308 SER A O 1
ATOM 2333 N N . ARG A 1 309 ? -8.928 -2.826 -26.634 1.00 77.12 309 ARG A N 1
ATOM 2334 C CA . ARG A 1 309 ? -8.483 -4.221 -26.725 1.00 77.12 309 ARG A CA 1
ATOM 2335 C C . ARG A 1 309 ? -9.652 -5.218 -26.683 1.00 77.12 309 ARG A C 1
ATOM 2337 O O . ARG A 1 309 ? -10.489 -5.122 -25.788 1.00 77.12 309 ARG A O 1
ATOM 2344 N N . PRO A 1 310 ? -9.661 -6.252 -27.553 1.00 74.25 310 PRO A N 1
ATOM 2345 C CA . PRO A 1 310 ? -10.664 -7.322 -27.501 1.00 74.25 310 PRO A CA 1
ATOM 2346 C C . PRO A 1 310 ? -10.648 -8.108 -26.185 1.00 74.25 310 PRO A C 1
ATOM 2348 O O . PRO A 1 310 ? -11.696 -8.524 -25.703 1.00 74.25 310 PRO A O 1
ATOM 2351 N N . GLU A 1 311 ? -9.460 -8.264 -25.597 1.00 72.38 311 GLU A N 1
ATOM 2352 C CA . GLU A 1 311 ? -9.233 -9.000 -24.344 1.00 72.38 311 GLU A CA 1
ATOM 2353 C C . GLU A 1 311 ? -9.567 -8.169 -23.085 1.00 72.38 311 GLU A C 1
ATOM 2355 O O . GLU A 1 311 ? -9.380 -8.645 -21.966 1.00 72.38 311 GLU A O 1
ATOM 2360 N N . GLY A 1 312 ? -10.006 -6.916 -23.258 1.00 78.56 312 GLY A N 1
ATOM 2361 C CA . GLY A 1 312 ? -10.177 -5.934 -22.188 1.00 78.56 312 GLY A CA 1
ATOM 2362 C C . GLY A 1 312 ? -8.903 -5.133 -21.862 1.00 78.56 312 GLY A C 1
ATOM 2363 O O . GLY A 1 312 ? -7.802 -5.490 -22.305 1.00 78.56 312 GLY A O 1
ATOM 2364 N N . PRO A 1 313 ? -9.046 -4.024 -21.111 1.00 85.56 313 PRO A N 1
ATOM 2365 C CA . PRO A 1 313 ? -7.927 -3.172 -20.722 1.00 85.56 313 PRO A CA 1
ATOM 2366 C C . PRO A 1 313 ? -6.985 -3.891 -19.748 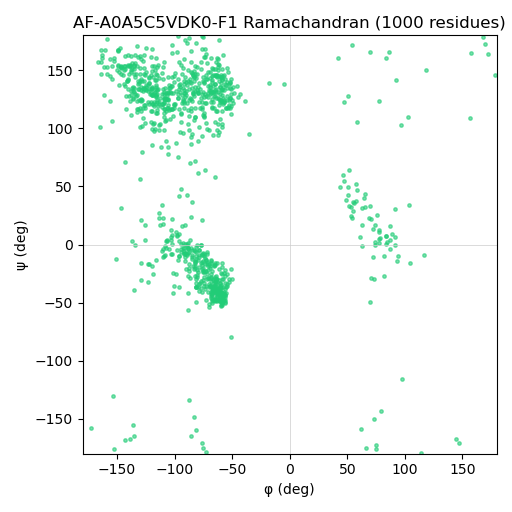1.00 85.56 313 PRO A C 1
ATOM 2368 O O . PRO A 1 313 ? -7.415 -4.671 -18.899 1.00 85.56 313 PRO A O 1
ATOM 2371 N N . LYS A 1 314 ? -5.686 -3.609 -19.865 1.00 88.88 314 LYS A N 1
ATOM 2372 C CA . LYS A 1 314 ? -4.642 -4.045 -18.927 1.00 88.88 314 LYS A CA 1
ATOM 2373 C C . LYS A 1 314 ? -4.235 -2.899 -18.006 1.00 88.88 314 LYS A C 1
ATOM 2375 O O . LYS A 1 314 ? -4.528 -1.740 -18.290 1.00 88.88 314 LYS A O 1
ATOM 2380 N N . LYS A 1 315 ? -3.545 -3.209 -16.913 1.00 91.31 315 LYS A N 1
ATOM 2381 C CA . LYS A 1 315 ? -2.943 -2.180 -16.058 1.00 91.31 315 LYS A CA 1
ATOM 2382 C C . LYS A 1 315 ? -1.789 -1.507 -16.802 1.00 91.31 315 LYS A C 1
ATOM 2384 O O . LYS A 1 315 ? -1.077 -2.174 -17.555 1.00 91.31 315 LYS A O 1
ATOM 2389 N N . ILE A 1 316 ? -1.635 -0.201 -16.596 1.00 96.25 316 ILE A N 1
ATOM 2390 C CA . ILE A 1 316 ? -0.514 0.585 -17.116 1.00 96.25 316 ILE A CA 1
ATOM 2391 C C . ILE A 1 316 ? 0.376 0.966 -15.938 1.00 96.25 316 ILE A C 1
ATOM 2393 O O . ILE A 1 316 ? -0.123 1.462 -14.926 1.00 96.25 316 ILE A O 1
ATOM 2397 N N . TYR A 1 317 ? 1.672 0.711 -16.066 1.00 97.75 317 TYR A N 1
ATOM 2398 C CA . TYR A 1 317 ? 2.693 1.089 -15.101 1.00 97.75 317 TYR A CA 1
ATOM 2399 C C . TYR A 1 317 ? 3.673 2.060 -15.767 1.00 97.75 317 TYR A C 1
ATOM 2401 O O . TYR A 1 317 ? 4.182 1.797 -16.860 1.00 97.75 317 TYR A O 1
ATOM 2409 N N . ALA A 1 318 ? 3.931 3.183 -15.096 1.00 97.75 318 ALA A N 1
ATOM 2410 C CA . ALA A 1 318 ? 5.033 4.076 -15.425 1.00 97.75 318 ALA A CA 1
ATOM 2411 C C . ALA A 1 318 ? 6.290 3.537 -14.729 1.00 97.75 318 ALA A C 1
ATOM 2413 O O . ALA A 1 318 ? 6.500 3.756 -13.537 1.00 97.75 318 ALA A O 1
ATOM 2414 N N . THR A 1 319 ? 7.078 2.747 -15.450 1.00 97.69 319 THR A N 1
ATOM 2415 C CA . THR A 1 319 ? 8.147 1.902 -14.895 1.00 97.69 319 THR A CA 1
ATOM 2416 C C . THR A 1 319 ? 9.513 2.577 -14.850 1.00 97.69 319 THR A C 1
ATOM 2418 O O . THR A 1 319 ? 10.470 2.014 -14.312 1.00 97.69 319 THR A O 1
ATOM 2421 N N . GLU A 1 320 ? 9.630 3.805 -15.349 1.00 96.38 320 GLU A N 1
ATOM 2422 C CA . GLU A 1 320 ? 10.850 4.585 -15.183 1.00 96.38 320 GLU A CA 1
ATOM 2423 C C . GLU A 1 320 ? 10.616 6.073 -15.426 1.00 96.38 320 GLU A C 1
ATOM 2425 O O . GLU A 1 320 ? 10.101 6.505 -16.463 1.00 96.38 320 GLU A O 1
ATOM 2430 N N . PHE A 1 321 ? 11.066 6.870 -14.465 1.00 94.50 321 PHE A N 1
ATOM 2431 C CA . PHE A 1 321 ? 11.280 8.292 -14.642 1.00 94.50 321 PHE A CA 1
ATOM 2432 C C . PHE A 1 321 ? 12.341 8.785 -13.659 1.00 94.50 321 PHE A C 1
ATOM 2434 O O . PHE A 1 321 ? 12.538 8.240 -12.574 1.00 94.50 321 PHE A O 1
ATOM 2441 N N . GLY A 1 322 ? 13.027 9.854 -14.028 1.00 90.94 322 GLY A N 1
ATOM 2442 C CA . GLY A 1 322 ? 13.977 10.548 -13.175 1.00 90.94 322 GLY A CA 1
ATOM 2443 C C . GLY A 1 322 ? 14.257 11.918 -13.762 1.00 90.94 322 GLY A C 1
ATOM 2444 O O . GLY A 1 322 ? 14.235 12.092 -14.979 1.00 90.94 322 GLY A O 1
ATOM 2445 N N . THR A 1 323 ? 14.491 12.911 -12.915 1.00 86.88 323 THR A N 1
ATOM 2446 C CA . THR A 1 323 ? 14.558 14.290 -13.413 1.00 86.88 323 THR A CA 1
ATOM 2447 C C . THR A 1 323 ? 15.915 14.621 -14.023 1.00 86.88 323 THR A C 1
ATOM 2449 O O . THR A 1 323 ? 15.965 15.336 -15.019 1.00 86.88 323 THR A O 1
ATOM 2452 N N . GLY A 1 324 ? 17.003 14.082 -13.451 1.00 75.69 324 GLY A N 1
ATOM 2453 C CA . GLY A 1 324 ? 18.384 14.431 -13.806 1.00 75.69 324 GLY A CA 1
ATOM 2454 C C . GLY A 1 324 ? 18.670 15.944 -13.730 1.00 75.69 324 GLY A C 1
ATOM 2455 O O . GLY A 1 324 ? 17.773 16.763 -13.556 1.00 75.69 324 GLY A O 1
ATOM 2456 N N . GLY A 1 325 ? 19.932 16.355 -13.874 1.00 62.81 325 GLY A N 1
ATOM 2457 C CA . GLY A 1 325 ? 20.270 17.762 -14.145 1.00 62.81 325 GLY A CA 1
ATOM 2458 C C . GLY A 1 325 ? 19.855 18.783 -13.066 1.00 62.81 325 GLY A C 1
ATOM 2459 O O . GLY A 1 325 ? 19.754 18.453 -11.891 1.00 62.81 325 GLY A O 1
ATOM 2460 N N . ASP A 1 326 ? 19.746 20.062 -13.448 1.00 52.94 326 ASP A N 1
ATOM 2461 C CA . ASP A 1 326 ? 19.783 21.255 -12.576 1.00 52.94 326 ASP A CA 1
ATOM 2462 C C . ASP A 1 326 ? 18.822 21.201 -11.362 1.00 52.94 326 ASP A C 1
ATOM 2464 O O . ASP A 1 326 ? 17.598 21.238 -11.500 1.00 52.94 326 ASP A O 1
ATOM 2468 N N . SER A 1 327 ? 19.397 21.127 -10.156 1.00 53.22 327 SER A N 1
ATOM 2469 C CA . SER A 1 327 ? 18.699 20.895 -8.881 1.00 53.22 327 SER A CA 1
ATOM 2470 C C . SER A 1 327 ? 18.692 22.127 -7.962 1.00 53.22 327 SER A C 1
ATOM 2472 O O . SER A 1 327 ? 18.812 21.997 -6.742 1.00 53.22 327 SER A O 1
ATOM 2474 N N . THR A 1 328 ? 18.625 23.340 -8.520 1.00 54.19 328 THR A N 1
ATOM 2475 C CA . THR A 1 328 ? 18.358 24.541 -7.699 1.00 54.19 328 THR A CA 1
ATOM 2476 C C . THR A 1 328 ? 16.963 24.424 -7.063 1.00 54.19 328 THR A C 1
ATOM 2478 O O . THR A 1 328 ? 16.098 23.769 -7.637 1.00 54.19 328 THR A O 1
ATOM 2481 N N . PRO A 1 329 ? 16.751 24.905 -5.829 1.00 65.75 329 PRO A N 1
ATOM 2482 C CA . PRO A 1 329 ? 16.510 24.012 -4.705 1.00 65.75 329 PRO A CA 1
ATOM 2483 C C . PRO A 1 329 ? 15.299 23.076 -4.888 1.00 65.75 329 PRO A C 1
ATOM 2485 O O . PRO A 1 329 ? 15.454 21.911 -4.552 1.00 65.75 329 PRO A O 1
ATOM 2488 N N . LEU A 1 330 ? 14.178 23.478 -5.507 1.00 81.81 330 LEU A N 1
ATOM 2489 C CA . LEU A 1 330 ? 13.012 22.615 -5.784 1.00 81.81 330 LEU A CA 1
ATOM 2490 C C . LEU A 1 330 ? 12.738 22.270 -7.269 1.00 81.81 330 LEU A C 1
ATOM 2492 O O . LEU A 1 330 ? 11.864 21.448 -7.523 1.00 81.81 330 LEU A O 1
ATOM 2496 N N . SER A 1 331 ? 13.438 22.814 -8.272 1.00 85.00 331 SER A N 1
ATOM 2497 C CA . SER A 1 331 ? 13.052 22.656 -9.699 1.00 85.00 331 SER A CA 1
ATOM 2498 C C . SER A 1 331 ? 12.901 21.196 -10.154 1.00 85.00 331 SER A C 1
ATOM 2500 O O . SER A 1 331 ? 11.942 20.844 -10.845 1.00 85.00 331 SER A O 1
ATOM 2502 N N . GLY A 1 332 ? 13.816 20.325 -9.716 1.00 86.31 332 GLY A N 1
ATOM 2503 C CA . GLY A 1 332 ? 13.711 18.882 -9.940 1.00 86.31 332 GLY A CA 1
ATOM 2504 C C . GLY A 1 332 ? 12.515 18.261 -9.212 1.00 86.31 332 GLY A C 1
ATOM 2505 O O . GLY A 1 332 ? 11.842 17.399 -9.756 1.00 86.31 332 GLY A O 1
ATOM 2506 N N . GLY A 1 333 ? 12.188 18.733 -8.008 1.00 90.38 333 GLY A N 1
ATOM 2507 C CA . GLY A 1 333 ? 10.990 18.310 -7.281 1.00 90.38 333 GLY A CA 1
ATOM 2508 C C . GLY A 1 333 ? 9.699 18.673 -8.018 1.00 90.38 333 GLY A C 1
ATOM 2509 O O . GLY A 1 333 ? 8.866 17.806 -8.231 1.00 90.38 333 GLY A O 1
ATOM 2510 N N . VAL A 1 334 ? 9.554 19.914 -8.484 1.00 91.62 334 VAL A N 1
ATOM 2511 C CA . VAL A 1 334 ? 8.383 20.339 -9.277 1.00 91.62 334 VAL A CA 1
ATOM 2512 C C . VAL A 1 334 ? 8.254 19.528 -10.571 1.00 91.62 334 VAL A C 1
ATOM 2514 O O . VAL A 1 334 ? 7.169 19.059 -10.896 1.00 91.62 334 VAL A O 1
ATOM 2517 N N . THR A 1 335 ? 9.367 19.281 -11.271 1.00 91.06 335 THR A N 1
ATOM 2518 C CA . THR A 1 335 ? 9.370 18.434 -12.480 1.00 91.06 335 THR A CA 1
ATOM 2519 C C . THR A 1 335 ? 8.879 17.017 -12.172 1.00 91.06 335 THR A C 1
ATOM 2521 O O . THR A 1 335 ? 8.083 16.460 -12.924 1.00 91.06 335 THR A O 1
ATOM 2524 N N . LEU A 1 336 ? 9.336 16.442 -11.054 1.00 93.81 336 LEU A N 1
ATOM 2525 C CA . LEU A 1 336 ? 8.890 15.134 -10.584 1.00 93.81 336 LEU A CA 1
ATOM 2526 C C . LEU A 1 336 ? 7.391 15.133 -10.255 1.00 93.81 336 LEU A C 1
ATOM 2528 O O . LEU A 1 336 ? 6.682 14.244 -10.712 1.00 93.81 336 LEU A O 1
ATOM 2532 N N . ALA A 1 337 ? 6.911 16.130 -9.507 1.00 95.81 337 ALA A N 1
ATOM 2533 C CA . ALA A 1 337 ? 5.503 16.245 -9.138 1.00 95.81 337 ALA A CA 1
ATOM 2534 C C . ALA A 1 337 ? 4.601 16.365 -10.369 1.00 95.81 337 ALA A C 1
ATOM 2536 O O . ALA A 1 337 ? 3.649 15.604 -10.490 1.00 95.81 337 ALA A O 1
ATOM 2537 N N . ASN A 1 338 ? 4.940 17.240 -11.319 1.00 94.38 338 ASN A N 1
ATOM 2538 C CA . ASN A 1 338 ? 4.161 17.424 -12.543 1.00 94.38 338 ASN A CA 1
ATOM 2539 C C . ASN A 1 338 ? 4.103 16.140 -13.386 1.00 94.38 338 ASN A C 1
ATOM 2541 O O . ASN A 1 338 ? 3.039 15.803 -13.908 1.00 94.38 338 ASN A O 1
ATOM 2545 N N . GLN A 1 339 ? 5.208 15.389 -13.493 1.00 94.69 339 GLN A N 1
ATOM 2546 C CA . GLN A 1 339 ? 5.186 14.119 -14.223 1.00 94.69 339 GLN A CA 1
ATOM 2547 C C . GLN A 1 339 ? 4.350 13.057 -13.500 1.00 94.69 339 GLN A C 1
ATOM 2549 O O . GLN A 1 339 ? 3.531 12.410 -14.147 1.00 94.69 339 GLN A O 1
ATOM 2554 N N . ILE A 1 340 ? 4.497 12.906 -12.176 1.00 97.38 340 ILE A N 1
ATOM 2555 C CA . ILE A 1 340 ? 3.662 11.987 -11.385 1.00 97.38 340 ILE A CA 1
ATOM 2556 C C . ILE A 1 340 ? 2.181 12.348 -11.550 1.00 97.38 340 ILE A C 1
ATOM 2558 O O . ILE A 1 340 ? 1.366 11.474 -11.836 1.00 97.38 340 ILE A O 1
ATOM 2562 N N . THR A 1 341 ? 1.829 13.630 -11.421 1.00 97.12 341 THR A N 1
ATOM 2563 C CA . THR A 1 341 ? 0.455 14.112 -11.592 1.00 97.12 341 THR A CA 1
ATOM 2564 C C . THR A 1 341 ? -0.086 13.786 -12.979 1.00 97.12 341 THR A C 1
ATOM 2566 O O . THR A 1 341 ? -1.190 13.254 -13.094 1.00 97.12 341 THR A O 1
ATOM 2569 N N . SER A 1 342 ? 0.695 14.027 -14.035 1.00 95.62 342 SER A N 1
ATOM 2570 C CA . SER A 1 342 ? 0.292 13.682 -15.399 1.00 95.62 342 SER A CA 1
ATOM 2571 C C . SER A 1 342 ? 0.119 12.172 -15.589 1.00 95.62 342 SER A C 1
ATOM 2573 O O . SER A 1 342 ? -0.868 11.739 -16.185 1.00 95.62 342 SER A O 1
ATOM 2575 N N . ASP A 1 343 ? 1.031 11.352 -15.066 1.00 97.50 343 ASP A N 1
ATOM 2576 C CA . ASP A 1 343 ? 0.965 9.895 -15.208 1.00 97.50 343 ASP A CA 1
ATOM 2577 C C . ASP A 1 343 ? -0.227 9.304 -14.427 1.00 97.50 343 ASP A C 1
ATOM 2579 O O . ASP A 1 343 ? -0.908 8.388 -14.896 1.00 97.50 343 ASP A O 1
ATOM 2583 N N . LEU A 1 344 ? -0.553 9.852 -13.256 1.00 97.62 344 LEU A N 1
ATOM 2584 C CA . LEU A 1 344 ? -1.728 9.420 -12.503 1.00 97.62 344 LEU A CA 1
ATOM 2585 C C . LEU A 1 344 ? -3.034 9.898 -13.149 1.00 97.62 344 LEU A C 1
ATOM 2587 O O . LEU A 1 344 ? -3.938 9.087 -13.343 1.00 97.62 344 LEU A O 1
ATOM 2591 N N . ASN A 1 345 ? -3.148 11.172 -13.523 1.00 96.00 345 ASN A N 1
ATOM 2592 C CA . ASN A 1 345 ? -4.411 11.724 -14.021 1.00 96.00 345 ASN A CA 1
ATOM 2593 C C . ASN A 1 345 ? -4.690 11.359 -15.488 1.00 96.00 345 ASN A C 1
ATOM 2595 O O . ASN A 1 345 ? -5.829 11.059 -15.838 1.00 96.00 345 ASN A O 1
ATOM 2599 N N . ASN A 1 346 ? -3.668 11.379 -16.351 1.00 94.94 346 ASN A N 1
ATOM 2600 C CA . ASN A 1 346 ? -3.844 11.237 -17.802 1.00 94.94 346 ASN A CA 1
ATOM 2601 C C . ASN A 1 346 ? -3.512 9.832 -18.308 1.00 94.94 346 ASN A C 1
ATOM 2603 O O . ASN A 1 346 ? -4.212 9.311 -19.176 1.00 94.94 346 ASN A O 1
ATOM 2607 N N . LEU A 1 347 ? -2.435 9.222 -17.799 1.00 94.94 347 LEU A N 1
ATOM 2608 C CA . LEU A 1 347 ? -2.030 7.871 -18.207 1.00 94.94 347 LEU A CA 1
ATOM 2609 C C . LEU A 1 347 ? -2.827 6.793 -17.459 1.00 94.94 347 LEU A C 1
ATOM 2611 O O . LEU A 1 347 ? -2.907 5.652 -17.917 1.00 94.94 347 LEU A O 1
ATOM 2615 N N . GLY A 1 348 ? -3.449 7.149 -16.332 1.00 95.50 348 GLY A N 1
ATOM 2616 C CA . GLY A 1 348 ? -4.159 6.195 -15.493 1.00 95.50 348 GLY A CA 1
ATOM 2617 C C . GLY A 1 348 ? -3.206 5.172 -14.874 1.00 95.50 348 GLY A C 1
ATOM 2618 O O . GLY A 1 348 ? -3.578 4.006 -14.725 1.00 95.50 348 GLY A O 1
ATOM 2619 N N . ALA A 1 349 ? -1.962 5.577 -14.584 1.00 97.44 349 ALA A N 1
ATOM 2620 C CA . ALA A 1 349 ? -0.940 4.678 -14.067 1.00 97.44 349 ALA A CA 1
ATOM 2621 C C . ALA A 1 349 ? -1.397 4.060 -12.735 1.00 97.44 349 ALA A C 1
ATOM 2623 O O . ALA A 1 349 ? -1.763 4.768 -11.793 1.00 97.44 349 ALA A O 1
ATOM 2624 N N . ALA A 1 350 ? -1.400 2.727 -12.682 1.00 94.62 350 ALA A N 1
ATOM 2625 C CA . ALA A 1 350 ? -1.702 1.952 -11.481 1.00 94.62 350 ALA A CA 1
ATOM 2626 C C . ALA A 1 350 ? -0.442 1.733 -10.629 1.00 94.62 350 ALA A C 1
ATOM 2628 O O . ALA A 1 350 ? -0.533 1.657 -9.408 1.00 94.62 350 ALA A O 1
ATOM 2629 N N . GLY A 1 351 ? 0.732 1.691 -11.262 1.00 96.44 351 GLY A N 1
ATOM 2630 C CA . GLY A 1 351 ? 2.030 1.694 -10.596 1.00 96.44 351 GLY A CA 1
ATOM 2631 C C . GLY A 1 351 ? 2.964 2.744 -11.189 1.00 96.44 351 GLY A C 1
ATOM 2632 O O . GLY A 1 351 ? 2.900 3.032 -12.387 1.00 96.44 351 GLY A O 1
ATOM 2633 N N . TRP A 1 352 ? 3.821 3.321 -10.350 1.00 98.25 352 TRP A N 1
ATOM 2634 C CA . TRP A 1 352 ? 4.775 4.357 -10.734 1.00 98.25 352 TRP A CA 1
ATOM 2635 C C . TRP A 1 352 ? 6.123 4.132 -10.048 1.00 98.25 352 TRP A C 1
ATOM 2637 O O . TRP A 1 352 ? 6.191 4.004 -8.820 1.00 98.25 352 TRP A O 1
ATOM 2647 N N . THR A 1 353 ? 7.212 4.101 -10.815 1.00 97.69 353 THR A N 1
ATOM 2648 C CA . THR A 1 353 ? 8.553 3.886 -10.266 1.00 97.69 353 THR A CA 1
ATOM 2649 C C . THR A 1 353 ? 9.557 4.943 -10.682 1.00 97.69 353 THR A C 1
ATOM 2651 O O . THR A 1 353 ? 9.759 5.227 -11.864 1.00 97.69 353 THR A O 1
ATOM 2654 N N . TYR A 1 354 ? 10.284 5.442 -9.688 1.00 96.81 354 TYR A N 1
ATOM 2655 C CA . TYR A 1 354 ? 11.466 6.259 -9.909 1.00 96.81 354 TYR A CA 1
ATOM 2656 C C . TYR A 1 354 ? 12.613 5.386 -10.432 1.00 96.81 354 TYR A C 1
ATOM 2658 O O . TYR A 1 354 ? 12.774 4.277 -9.937 1.00 96.81 354 TYR A O 1
ATOM 2666 N N . TRP A 1 355 ? 13.449 5.870 -11.356 1.00 93.94 355 TRP A N 1
ATOM 2667 C CA . TRP A 1 355 ? 14.542 5.080 -11.947 1.00 93.94 355 TRP A CA 1
ATOM 2668 C C . TRP A 1 355 ? 15.431 4.411 -10.888 1.00 93.94 355 TRP A C 1
ATOM 2670 O O . TRP A 1 355 ? 15.240 3.244 -10.576 1.00 93.94 355 TRP A O 1
ATOM 2680 N N . GLN A 1 356 ? 16.356 5.146 -10.276 1.00 91.38 356 GLN A N 1
ATOM 2681 C CA . GLN A 1 356 ? 17.117 4.677 -9.122 1.00 91.38 356 GLN A CA 1
ATOM 2682 C C . GLN A 1 356 ? 17.025 5.735 -8.033 1.00 91.38 356 GLN A C 1
ATOM 2684 O O . GLN A 1 356 ? 17.303 6.917 -8.259 1.00 91.38 356 GLN A O 1
ATOM 2689 N N . ALA A 1 357 ? 16.588 5.327 -6.848 1.00 93.81 357 ALA A N 1
ATOM 2690 C CA . ALA A 1 357 ? 16.372 6.260 -5.753 1.00 93.81 357 ALA A CA 1
ATOM 2691 C C . ALA A 1 357 ? 17.690 6.781 -5.160 1.00 93.81 357 ALA A C 1
ATOM 2693 O O . ALA A 1 357 ? 17.721 7.889 -4.622 1.00 93.81 357 ALA A O 1
ATOM 2694 N N . VAL A 1 358 ? 18.780 6.018 -5.285 1.00 92.62 358 VAL A N 1
ATOM 2695 C CA . VAL A 1 358 ? 20.098 6.360 -4.739 1.00 92.62 358 VAL A CA 1
ATOM 2696 C C . VAL A 1 358 ? 21.116 6.466 -5.868 1.00 92.62 358 VAL A C 1
ATOM 2698 O O . VAL A 1 358 ? 21.241 5.549 -6.671 1.00 92.62 358 VAL A O 1
ATOM 2701 N N . GLU A 1 359 ? 21.861 7.568 -5.922 1.00 88.56 359 GLU A N 1
ATOM 2702 C CA . GLU A 1 359 ? 22.876 7.821 -6.956 1.00 88.56 359 GLU A CA 1
ATOM 2703 C C . GLU A 1 359 ? 24.211 8.241 -6.324 1.00 88.56 359 GLU A C 1
ATOM 2705 O O . GLU A 1 359 ? 24.256 8.867 -5.260 1.00 88.56 359 GLU A O 1
ATOM 2710 N N . ASP A 1 360 ? 25.302 7.942 -7.028 1.00 85.81 360 ASP A N 1
ATOM 2711 C CA . ASP A 1 360 ? 26.637 8.452 -6.726 1.00 85.81 360 ASP A CA 1
ATOM 2712 C C . ASP A 1 360 ? 26.744 9.983 -6.892 1.00 85.81 360 ASP A C 1
ATOM 2714 O O . ASP A 1 360 ? 26.089 10.600 -7.737 1.00 85.81 360 ASP A O 1
ATOM 2718 N N . ASN A 1 361 ? 27.637 10.629 -6.138 1.00 74.31 361 ASN A N 1
ATOM 2719 C CA . ASN A 1 361 ? 27.830 12.083 -6.200 1.00 74.31 361 ASN A CA 1
ATOM 2720 C C . ASN A 1 361 ? 28.690 12.517 -7.408 1.00 74.31 361 ASN A C 1
ATOM 2722 O O . ASN A 1 361 ? 29.767 13.093 -7.266 1.00 74.31 361 ASN A O 1
ATOM 2726 N N . ASN A 1 362 ? 28.212 12.235 -8.619 1.00 70.44 362 ASN A N 1
ATOM 2727 C CA . ASN A 1 362 ? 28.895 12.517 -9.888 1.00 70.44 362 ASN A CA 1
ATOM 2728 C C . ASN A 1 362 ? 28.410 13.818 -10.573 1.00 70.44 362 ASN A C 1
ATOM 2730 O O . ASN A 1 362 ? 28.787 14.100 -11.712 1.00 70.44 362 ASN A O 1
ATOM 2734 N N . GLY A 1 363 ? 27.562 14.604 -9.897 1.00 64.81 363 GLY A N 1
ATOM 2735 C CA . GLY A 1 363 ? 26.989 15.856 -10.409 1.00 64.81 363 GLY A CA 1
ATOM 2736 C C . GLY A 1 363 ? 25.816 15.695 -11.386 1.00 64.81 363 GLY A C 1
ATOM 2737 O O . GLY A 1 363 ? 25.353 16.692 -11.933 1.00 64.81 363 GLY A O 1
ATOM 2738 N N . SER A 1 364 ? 25.328 14.471 -11.616 1.00 69.38 364 SER A N 1
ATOM 2739 C CA . SER A 1 364 ? 24.217 14.192 -12.539 1.00 69.38 364 SER A CA 1
ATOM 2740 C C . SER A 1 364 ? 22.819 14.375 -11.924 1.00 69.38 364 SER A C 1
ATOM 2742 O O . SER A 1 364 ? 21.859 14.550 -12.671 1.00 69.38 364 SER A O 1
ATOM 2744 N N . ASN A 1 365 ? 22.719 14.388 -10.585 1.00 75.44 365 ASN A N 1
ATOM 2745 C CA . ASN A 1 365 ? 21.509 14.675 -9.795 1.00 75.44 365 ASN A CA 1
ATOM 2746 C C . ASN A 1 365 ? 20.278 13.801 -10.112 1.00 75.44 365 ASN A C 1
ATOM 2748 O O . ASN A 1 365 ? 19.148 14.283 -10.064 1.00 75.44 365 ASN A O 1
ATOM 2752 N N . TRP A 1 366 ? 20.477 12.517 -10.422 1.00 84.75 366 TRP A N 1
ATOM 2753 C CA . TRP A 1 366 ? 19.362 11.598 -10.688 1.00 84.75 366 TRP A CA 1
ATOM 2754 C C . TRP A 1 366 ? 18.719 11.033 -9.423 1.00 84.75 366 TRP A C 1
ATOM 2756 O O . TRP A 1 366 ? 17.507 10.869 -9.414 1.00 84.75 366 TRP A O 1
ATOM 2766 N N . GLY A 1 367 ? 19.484 10.749 -8.367 1.00 88.88 367 GLY A N 1
ATOM 2767 C CA . GLY A 1 367 ? 18.961 10.119 -7.152 1.00 88.88 367 GLY A CA 1
ATOM 2768 C C . GLY A 1 367 ? 18.105 11.051 -6.288 1.00 88.88 367 GLY A C 1
ATOM 2769 O O . GLY A 1 367 ? 18.400 12.241 -6.148 1.00 88.88 367 GLY A O 1
ATOM 2770 N N . LEU A 1 368 ? 17.084 10.479 -5.644 1.00 90.69 368 LEU A N 1
ATOM 2771 C CA . LEU A 1 368 ? 16.367 11.103 -4.525 1.00 90.69 368 LEU A CA 1
ATOM 2772 C C . LEU A 1 368 ? 17.307 11.293 -3.323 1.00 90.69 368 LEU A C 1
ATOM 2774 O O . LEU A 1 368 ? 17.211 12.280 -2.592 1.00 90.69 368 LEU A O 1
ATOM 2778 N N . ILE A 1 369 ? 18.236 10.350 -3.159 1.00 89.44 369 ILE A N 1
ATOM 2779 C CA . ILE A 1 369 ? 19.301 10.338 -2.163 1.00 89.44 369 ILE A CA 1
ATOM 2780 C C . ILE A 1 369 ? 20.644 10.292 -2.900 1.00 89.44 369 ILE A C 1
ATOM 2782 O O . ILE A 1 369 ? 20.853 9.464 -3.787 1.00 89.44 369 ILE A O 1
ATOM 2786 N N . ILE A 1 370 ? 21.571 11.172 -2.531 1.00 87.12 370 ILE A N 1
ATOM 2787 C CA . ILE A 1 370 ? 22.941 11.165 -3.042 1.00 87.12 370 ILE A CA 1
ATOM 2788 C C . ILE A 1 370 ? 23.844 10.525 -2.009 1.00 87.12 370 ILE A C 1
ATOM 2790 O O . ILE A 1 370 ? 23.989 11.015 -0.890 1.00 87.12 370 ILE A O 1
ATOM 2794 N N . ALA A 1 371 ? 24.454 9.413 -2.391 1.00 85.69 371 ALA A N 1
ATOM 2795 C CA . ALA A 1 371 ? 25.198 8.575 -1.479 1.00 85.69 371 ALA A CA 1
ATOM 2796 C C . ALA A 1 371 ? 26.433 8.046 -2.230 1.00 85.69 371 ALA A C 1
ATOM 2798 O O . ALA A 1 371 ? 26.262 7.306 -3.194 1.00 85.69 371 ALA A O 1
ATOM 2799 N N . PRO A 1 372 ? 27.674 8.383 -1.825 1.00 82.69 372 PRO A N 1
ATOM 2800 C CA . PRO A 1 372 ? 28.869 7.988 -2.573 1.00 82.69 372 PRO A CA 1
ATOM 2801 C C . PRO A 1 372 ? 28.970 6.473 -2.763 1.00 82.69 372 PRO A C 1
ATOM 2803 O O . PRO A 1 372 ? 28.815 5.717 -1.793 1.00 82.69 372 PRO A O 1
ATOM 2806 N N . PHE A 1 373 ? 29.253 6.045 -3.994 1.00 85.88 373 PHE A N 1
ATOM 2807 C CA . PHE A 1 373 ? 29.449 4.640 -4.383 1.00 85.88 373 PHE A CA 1
ATOM 2808 C C . PHE A 1 373 ? 30.925 4.222 -4.230 1.00 85.88 373 PHE A C 1
ATOM 2810 O O . PHE A 1 373 ? 31.519 3.570 -5.086 1.00 85.88 373 PHE A O 1
ATOM 2817 N N . ASP A 1 374 ? 31.545 4.644 -3.125 1.00 73.94 374 ASP A N 1
ATOM 2818 C CA . ASP A 1 374 ? 32.916 4.293 -2.731 1.00 73.94 374 ASP A CA 1
ATOM 2819 C C . ASP A 1 374 ? 32.966 3.334 -1.523 1.00 73.94 374 ASP A C 1
ATOM 2821 O O . ASP A 1 374 ? 34.044 2.924 -1.087 1.00 73.94 374 ASP A O 1
ATOM 2825 N N . GLY A 1 375 ? 31.795 2.974 -0.980 1.00 63.38 375 GLY A N 1
ATOM 2826 C CA . GLY A 1 375 ? 31.587 2.041 0.131 1.00 63.38 375 GLY A CA 1
ATOM 2827 C C . GLY A 1 375 ? 32.040 2.542 1.509 1.00 63.38 375 GLY A C 1
ATOM 2828 O O . GLY A 1 375 ? 31.453 2.155 2.512 1.00 63.38 375 GLY A O 1
ATOM 2829 N N . ALA A 1 376 ? 33.045 3.415 1.592 1.00 63.88 376 ALA A N 1
ATOM 2830 C CA . ALA A 1 376 ? 33.666 3.814 2.857 1.00 63.88 376 ALA A CA 1
ATOM 2831 C C . ALA A 1 376 ? 32.973 4.995 3.556 1.00 63.88 376 ALA A C 1
ATOM 2833 O O . ALA A 1 376 ? 33.187 5.202 4.753 1.00 63.88 376 ALA A O 1
ATOM 2834 N N . ASN A 1 377 ? 32.184 5.792 2.829 1.00 69.56 377 ASN A N 1
ATOM 2835 C CA . ASN A 1 377 ? 31.525 6.955 3.411 1.00 69.56 377 ASN A CA 1
ATOM 2836 C C . ASN A 1 377 ? 30.261 6.562 4.204 1.00 69.56 377 ASN A C 1
ATOM 2838 O O . ASN A 1 377 ? 29.431 5.787 3.734 1.00 69.56 377 ASN A O 1
ATOM 2842 N N . ASN A 1 378 ? 30.082 7.132 5.395 1.00 71.44 378 ASN A N 1
ATOM 2843 C CA . ASN A 1 378 ? 28.879 6.936 6.207 1.00 71.44 378 ASN A CA 1
ATOM 2844 C C . ASN A 1 378 ? 27.798 7.998 5.940 1.00 71.44 378 ASN A C 1
ATOM 2846 O O . ASN A 1 378 ? 26.700 7.858 6.464 1.00 71.44 378 ASN A O 1
ATOM 2850 N N . SER A 1 379 ? 28.090 9.046 5.162 1.00 75.19 379 SER A N 1
ATOM 2851 C CA . SER A 1 379 ? 27.149 10.132 4.875 1.00 75.19 379 SER A CA 1
ATOM 2852 C C . SER A 1 379 ? 26.369 9.922 3.575 1.00 75.19 379 SER A C 1
ATOM 2854 O O . SER A 1 379 ? 26.836 9.269 2.638 1.00 75.19 379 SER A O 1
ATOM 2856 N N . PHE A 1 380 ? 25.190 10.532 3.519 1.00 82.00 380 PHE A N 1
ATOM 2857 C CA . PHE A 1 380 ? 24.365 10.698 2.329 1.00 82.00 380 PHE A CA 1
ATOM 2858 C C . PHE A 1 380 ? 23.503 11.954 2.493 1.00 82.00 380 PHE A C 1
ATOM 2860 O O . PHE A 1 380 ? 23.241 12.373 3.620 1.00 82.00 380 PHE A O 1
ATOM 2867 N N . ASP A 1 381 ? 23.048 12.512 1.376 1.00 80.31 381 ASP A N 1
ATOM 2868 C CA . ASP A 1 381 ? 22.210 13.709 1.344 1.00 80.31 381 ASP A CA 1
ATOM 2869 C C . ASP A 1 381 ? 20.868 13.404 0.687 1.00 80.31 381 ASP A C 1
ATOM 2871 O O . ASP A 1 381 ? 20.808 12.801 -0.387 1.00 80.31 381 ASP A O 1
ATOM 2875 N N . THR A 1 382 ? 19.778 13.875 1.285 1.00 82.81 382 THR A N 1
ATOM 2876 C CA . THR A 1 382 ? 18.469 13.879 0.622 1.00 82.81 382 THR A CA 1
ATOM 2877 C C . THR A 1 382 ? 18.342 15.076 -0.310 1.00 82.81 382 THR A C 1
ATOM 2879 O O . THR A 1 382 ? 18.808 16.181 -0.027 1.00 82.81 382 THR A O 1
ATOM 2882 N N . ARG A 1 383 ? 17.684 14.872 -1.450 1.00 83.81 383 ARG A N 1
ATOM 2883 C CA . ARG A 1 383 ? 17.314 15.949 -2.373 1.00 83.81 383 ARG A CA 1
ATOM 2884 C C . ARG A 1 383 ? 15.866 16.372 -2.157 1.00 83.81 383 ARG A C 1
ATOM 2886 O O . ARG A 1 383 ? 15.079 15.647 -1.554 1.00 83.81 383 ARG A O 1
ATOM 2893 N N . ARG A 1 384 ? 15.460 17.526 -2.700 1.00 86.25 384 ARG A N 1
ATOM 2894 C CA . ARG A 1 384 ? 14.046 17.937 -2.641 1.00 86.25 384 ARG A CA 1
ATOM 2895 C C . ARG A 1 384 ? 13.117 16.957 -3.344 1.00 86.25 384 ARG A C 1
ATOM 2897 O O . ARG A 1 384 ? 11.997 16.774 -2.884 1.00 86.25 384 ARG A O 1
ATOM 2904 N N . GLN A 1 385 ? 13.603 16.274 -4.379 1.00 90.00 385 GLN A N 1
ATOM 2905 C CA . GLN A 1 385 ? 12.888 15.187 -5.039 1.00 90.00 385 GLN A CA 1
ATOM 2906 C C . GLN A 1 385 ? 12.464 14.089 -4.057 1.00 90.00 385 GLN A C 1
ATOM 2908 O O . GLN A 1 385 ? 11.364 13.575 -4.202 1.00 90.00 385 GLN A O 1
ATOM 2913 N N . PHE A 1 386 ? 13.271 13.763 -3.036 1.00 91.62 386 PHE A N 1
ATOM 2914 C CA . PHE A 1 386 ? 12.884 12.789 -2.007 1.00 91.62 386 PHE A CA 1
ATOM 2915 C C . PHE A 1 386 ? 11.622 13.243 -1.269 1.00 91.62 386 PHE A C 1
ATOM 2917 O O . PHE A 1 386 ? 10.634 12.521 -1.212 1.00 91.62 386 PHE A O 1
ATOM 2924 N N . TYR A 1 387 ? 11.626 14.474 -0.758 1.00 91.06 387 TYR A N 1
ATOM 2925 C CA . TYR A 1 387 ? 10.485 15.016 -0.020 1.00 91.06 387 TYR A CA 1
ATOM 2926 C C . TYR A 1 387 ? 9.268 15.251 -0.910 1.00 91.06 387 TYR A C 1
ATOM 2928 O O . TYR A 1 387 ? 8.150 15.132 -0.430 1.00 91.06 387 TYR A O 1
ATOM 2936 N N . VAL A 1 388 ? 9.458 15.573 -2.192 1.00 94.56 388 VAL A N 1
ATOM 2937 C CA . VAL A 1 388 ? 8.352 15.634 -3.154 1.00 94.56 388 VAL A CA 1
ATOM 2938 C C . VAL A 1 388 ? 7.789 14.243 -3.427 1.00 94.56 388 VAL A C 1
ATOM 2940 O O . VAL A 1 388 ? 6.582 14.076 -3.341 1.00 94.56 388 VAL A O 1
ATOM 2943 N N . MET A 1 389 ? 8.624 13.230 -3.663 1.00 96.12 389 MET A N 1
ATOM 2944 C CA . MET A 1 389 ? 8.165 11.843 -3.794 1.00 96.12 389 MET A CA 1
ATOM 2945 C C . MET A 1 389 ? 7.389 11.402 -2.546 1.00 96.12 389 MET A C 1
ATOM 2947 O O . MET A 1 389 ? 6.360 10.734 -2.657 1.00 96.12 389 MET A O 1
ATOM 2951 N N . LYS A 1 390 ? 7.832 11.827 -1.355 1.00 94.88 390 LYS A N 1
ATOM 2952 C CA . LYS A 1 390 ? 7.147 11.560 -0.086 1.00 94.88 390 LYS A CA 1
ATOM 2953 C C . LYS A 1 390 ? 5.734 12.158 -0.043 1.00 94.88 390 LYS A C 1
ATOM 2955 O O . LYS A 1 390 ? 4.835 11.477 0.428 1.00 94.88 390 LYS A O 1
ATOM 2960 N N . GLN A 1 391 ? 5.506 13.359 -0.596 1.00 96.44 391 GLN A N 1
ATOM 2961 C CA . GLN A 1 391 ? 4.165 13.982 -0.681 1.00 96.44 391 GLN A CA 1
ATOM 2962 C C . GLN A 1 391 ? 3.135 13.070 -1.374 1.00 96.44 391 GLN A C 1
ATOM 2964 O O . GLN A 1 391 ? 1.973 13.047 -0.985 1.00 96.44 391 GLN A O 1
ATOM 2969 N N . PHE A 1 392 ? 3.561 12.277 -2.359 1.00 98.12 392 PHE A N 1
ATOM 2970 C CA . PHE A 1 392 ? 2.693 11.307 -3.029 1.00 98.12 392 PHE A CA 1
ATOM 2971 C C . PHE A 1 392 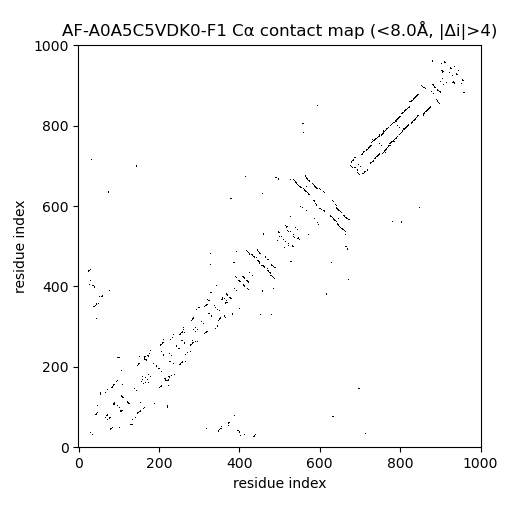? 2.694 9.952 -2.311 1.00 98.12 392 PHE A C 1
ATOM 2973 O O . PHE A 1 392 ? 1.648 9.457 -1.891 1.00 98.12 392 PHE A O 1
ATOM 2980 N N . SER A 1 393 ? 3.875 9.358 -2.142 1.00 96.75 393 SER A N 1
ATOM 2981 C CA . SER A 1 393 ? 4.028 7.945 -1.763 1.00 96.75 393 SER A CA 1
ATOM 2982 C C . SER A 1 393 ? 3.577 7.588 -0.344 1.00 96.75 393 SER A C 1
ATOM 2984 O O . SER A 1 393 ? 3.083 6.480 -0.115 1.00 96.75 393 SER A O 1
ATOM 2986 N N . GLN A 1 394 ? 3.642 8.542 0.586 1.00 90.81 394 GLN A N 1
ATOM 2987 C CA . GLN A 1 394 ? 3.152 8.369 1.957 1.00 90.81 394 GLN A CA 1
ATOM 2988 C C . GLN A 1 394 ? 1.642 8.585 2.111 1.00 90.81 394 GLN A C 1
ATOM 2990 O O . GLN A 1 394 ? 1.064 8.221 3.132 1.00 90.81 394 GLN A O 1
ATOM 2995 N N . HIS A 1 395 ? 0.975 9.171 1.117 1.00 91.62 395 HIS A N 1
ATOM 2996 C CA . HIS A 1 395 ? -0.425 9.588 1.253 1.00 91.62 395 HIS A CA 1
ATOM 2997 C C . HIS A 1 395 ? -1.362 8.966 0.215 1.00 91.62 395 HIS A C 1
ATOM 2999 O O . HIS A 1 395 ? -2.576 8.949 0.415 1.00 91.62 395 HIS A O 1
ATOM 3005 N N . ILE A 1 396 ? -0.813 8.419 -0.869 1.00 95.50 396 ILE A N 1
ATOM 3006 C CA . ILE A 1 396 ? -1.525 7.638 -1.881 1.00 95.50 396 ILE A CA 1
ATOM 3007 C C . ILE A 1 396 ? -1.015 6.202 -1.767 1.00 95.50 396 ILE A C 1
ATOM 3009 O O . ILE A 1 396 ? -0.064 5.814 -2.437 1.00 95.50 396 ILE A O 1
ATOM 3013 N N . ARG A 1 397 ? -1.581 5.417 -0.852 1.00 89.00 397 ARG A N 1
ATOM 3014 C CA . ARG A 1 397 ? -1.087 4.064 -0.557 1.00 89.00 397 ARG A CA 1
ATOM 3015 C C . ARG A 1 397 ? -1.697 3.037 -1.527 1.00 89.00 397 ARG A C 1
ATOM 3017 O O . ARG A 1 397 ? -2.769 3.287 -2.083 1.00 89.00 397 ARG A O 1
ATOM 3024 N N . PRO A 1 398 ? -1.062 1.870 -1.741 1.00 84.69 398 PRO A N 1
ATOM 3025 C CA . PRO A 1 398 ? -1.634 0.787 -2.548 1.00 84.69 398 PRO A CA 1
ATOM 3026 C C . PRO A 1 398 ? -3.053 0.477 -2.097 1.00 84.69 398 PRO A C 1
ATOM 3028 O O . PRO A 1 398 ? -3.240 0.221 -0.921 1.00 84.69 398 PRO A O 1
ATOM 3031 N N . GLY A 1 399 ? -4.043 0.514 -2.980 1.00 76.69 399 GLY A N 1
ATOM 3032 C CA . GLY A 1 399 ? -5.460 0.365 -2.644 1.00 76.69 399 GLY A CA 1
ATOM 3033 C C . GLY A 1 399 ? -6.274 1.657 -2.659 1.00 76.69 399 GLY A C 1
ATOM 3034 O O . GLY A 1 399 ? -7.499 1.578 -2.761 1.00 76.69 399 GLY A O 1
ATOM 3035 N N . SER A 1 400 ? -5.625 2.824 -2.650 1.00 86.19 400 SER A N 1
ATOM 3036 C CA . SER A 1 400 ? -6.291 4.099 -2.917 1.00 86.19 400 SER A CA 1
ATOM 3037 C C . SER A 1 400 ? -6.872 4.139 -4.331 1.00 86.19 400 SER A C 1
ATOM 3039 O O . SER A 1 400 ? -6.338 3.545 -5.267 1.00 86.19 400 SER A O 1
ATOM 3041 N N . HIS A 1 401 ? -7.952 4.888 -4.513 1.00 85.81 401 HIS A N 1
ATOM 3042 C CA . HIS A 1 401 ? -8.489 5.220 -5.828 1.00 85.81 401 HIS A CA 1
ATOM 3043 C C . HIS A 1 401 ? -8.087 6.634 -6.213 1.00 85.81 401 HIS A C 1
ATOM 3045 O O . HIS A 1 401 ? -8.305 7.556 -5.430 1.00 85.81 401 HIS A O 1
ATOM 3051 N N . ILE A 1 402 ? -7.552 6.810 -7.420 1.00 96.25 402 ILE A N 1
ATOM 3052 C CA . ILE A 1 402 ? -7.383 8.142 -8.004 1.00 96.25 402 ILE A CA 1
ATOM 3053 C C . ILE A 1 402 ? -8.770 8.673 -8.377 1.00 96.25 402 ILE A C 1
ATOM 3055 O O . ILE A 1 402 ? -9.610 7.920 -8.876 1.00 96.25 402 ILE A O 1
ATOM 3059 N N . LEU A 1 403 ? -9.036 9.942 -8.081 1.00 96.25 403 LEU A N 1
ATOM 3060 C CA . LEU A 1 403 ? -10.341 10.570 -8.276 1.00 96.25 403 LEU A CA 1
ATOM 3061 C C . LEU A 1 403 ? -10.345 11.447 -9.529 1.00 96.25 403 LEU A C 1
ATOM 3063 O O . LEU A 1 403 ? -9.350 12.099 -9.842 1.00 96.25 403 LEU A O 1
ATOM 3067 N N . ASP A 1 404 ? -11.478 11.469 -10.227 1.00 93.56 404 ASP A N 1
ATOM 3068 C CA . ASP A 1 404 ? -11.722 12.397 -11.330 1.00 93.56 404 ASP A CA 1
ATOM 3069 C C . ASP A 1 404 ? -11.846 13.832 -10.804 1.00 93.56 404 ASP A C 1
ATOM 3071 O O . ASP A 1 404 ? -12.573 14.091 -9.840 1.00 93.56 404 ASP A O 1
ATOM 3075 N N . GLN A 1 405 ? -11.112 14.750 -11.432 1.00 94.44 405 GLN A N 1
ATOM 3076 C CA . GLN A 1 405 ? -11.044 16.165 -11.081 1.00 94.44 405 GLN A CA 1
ATOM 3077 C C . GLN A 1 405 ? -10.454 16.974 -12.259 1.00 94.44 405 GLN A C 1
ATOM 3079 O O . GLN A 1 405 ? -9.880 16.407 -13.187 1.00 94.44 405 GLN A O 1
ATOM 3084 N N . ALA A 1 406 ? -10.631 18.300 -12.258 1.00 91.75 406 ALA A N 1
ATOM 3085 C CA . ALA A 1 406 ? -10.439 19.146 -13.446 1.00 91.75 406 ALA A CA 1
ATOM 3086 C C . ALA A 1 406 ? -9.124 19.960 -13.513 1.00 91.75 406 ALA A C 1
ATOM 3088 O O . ALA A 1 406 ? -8.952 20.723 -14.463 1.00 91.75 406 ALA A O 1
ATOM 3089 N N . ASP A 1 407 ? -8.236 19.850 -12.525 1.00 93.12 407 ASP A N 1
ATOM 3090 C CA . ASP A 1 407 ? -7.011 20.646 -12.361 1.00 93.12 407 ASP A CA 1
ATOM 3091 C C . ASP A 1 407 ? -5.756 19.793 -12.623 1.00 93.12 407 ASP A C 1
ATOM 3093 O O . ASP A 1 407 ? -5.534 18.764 -11.989 1.00 93.12 407 ASP A O 1
ATOM 3097 N N . ASP A 1 408 ? -4.925 20.191 -13.579 1.00 92.25 408 ASP A N 1
ATOM 3098 C CA . ASP A 1 408 ? -3.765 19.421 -14.036 1.00 92.25 408 ASP A CA 1
ATOM 3099 C C . ASP A 1 408 ? -2.559 19.462 -13.087 1.00 92.25 408 ASP A C 1
ATOM 3101 O O . ASP A 1 408 ? -1.630 18.674 -13.262 1.00 92.25 408 ASP A O 1
ATOM 3105 N N . GLU A 1 409 ? -2.589 20.294 -12.045 1.00 94.44 409 GLU A N 1
ATOM 3106 C CA . GLU A 1 409 ? -1.545 20.358 -11.014 1.00 94.44 409 GLU A CA 1
ATOM 3107 C C . GLU A 1 409 ? -1.961 19.666 -9.704 1.00 94.44 409 GLU A C 1
ATOM 3109 O O . GLU A 1 409 ? -1.217 19.687 -8.715 1.00 94.44 409 GLU A O 1
ATOM 3114 N N . VAL A 1 410 ? -3.144 19.042 -9.679 1.00 97.12 410 VAL A N 1
ATOM 3115 C CA . VAL A 1 410 ? -3.683 18.345 -8.508 1.00 97.12 410 VAL A CA 1
ATOM 3116 C C . VAL A 1 410 ? -3.805 16.849 -8.770 1.00 97.12 410 VAL A C 1
ATOM 3118 O O . VAL A 1 410 ? -4.369 16.421 -9.769 1.00 97.12 410 VAL A O 1
ATOM 3121 N N . VAL A 1 411 ? -3.358 16.029 -7.822 1.00 98.38 411 VAL A N 1
ATOM 3122 C CA . VAL A 1 411 ? -3.799 14.632 -7.708 1.00 98.38 411 VAL A CA 1
ATOM 3123 C C . VAL A 1 411 ? -4.740 14.524 -6.524 1.00 98.38 411 VAL A C 1
ATOM 3125 O O . VAL A 1 411 ? -4.377 14.876 -5.402 1.00 98.38 411 VAL A O 1
ATOM 3128 N N . ALA A 1 412 ? -5.939 14.004 -6.763 1.00 98.25 412 ALA A N 1
ATOM 3129 C CA . ALA A 1 412 ? -6.875 13.641 -5.713 1.00 98.25 412 ALA A CA 1
ATOM 3130 C C . ALA A 1 412 ? -6.960 12.116 -5.612 1.00 98.25 412 ALA A C 1
ATOM 3132 O O . ALA A 1 412 ? -7.075 11.423 -6.623 1.00 98.25 412 ALA A O 1
ATOM 3133 N N . SER A 1 413 ? -6.913 11.582 -4.396 1.00 97.69 413 SER A N 1
ATOM 3134 C CA . SER A 1 413 ? -7.118 10.155 -4.155 1.00 97.69 413 SER A CA 1
ATOM 3135 C C . SER A 1 413 ? -7.964 9.910 -2.913 1.00 97.69 413 SER A C 1
ATOM 3137 O O . SER A 1 413 ? -7.975 10.725 -1.994 1.00 97.69 413 SER A O 1
ATOM 3139 N N . TYR A 1 414 ? -8.660 8.781 -2.879 1.00 92.62 414 TYR A N 1
ATOM 3140 C CA . TYR A 1 414 ? -9.413 8.316 -1.721 1.00 92.62 414 TYR A CA 1
ATOM 3141 C C . TYR A 1 414 ? -8.895 6.951 -1.281 1.00 92.62 414 TYR A C 1
ATOM 3143 O O . TYR A 1 414 ? -8.905 6.009 -2.076 1.00 92.62 414 TYR A O 1
ATOM 3151 N N . ASP A 1 415 ? -8.465 6.838 -0.024 1.00 85.56 415 ASP A N 1
ATOM 3152 C CA . ASP A 1 415 ? -8.155 5.553 0.600 1.00 85.56 415 ASP A CA 1
ATOM 3153 C C . ASP A 1 415 ? -9.387 5.060 1.374 1.00 85.56 415 ASP A C 1
ATOM 3155 O O . ASP A 1 415 ? -9.692 5.580 2.458 1.00 85.56 415 ASP A O 1
ATOM 3159 N N . PRO A 1 416 ? -10.110 4.050 0.857 1.00 72.06 416 PRO A N 1
ATOM 3160 C CA . PRO A 1 416 ? -11.303 3.545 1.519 1.00 72.06 416 PRO A CA 1
ATOM 3161 C C . PRO A 1 416 ? -10.985 2.805 2.829 1.00 72.06 416 PRO A C 1
ATOM 3163 O O . PRO A 1 416 ? -11.878 2.642 3.661 1.00 72.06 416 PRO A O 1
ATOM 3166 N N . ARG A 1 417 ? -9.745 2.353 3.058 1.00 72.50 417 ARG A N 1
ATOM 3167 C CA . ARG A 1 417 ? -9.347 1.624 4.278 1.00 72.50 417 ARG A CA 1
ATOM 3168 C C . ARG A 1 417 ? -9.122 2.574 5.448 1.00 72.50 417 ARG A C 1
ATOM 3170 O O . ARG A 1 417 ? -9.420 2.227 6.592 1.00 72.50 417 ARG A O 1
ATOM 3177 N N . LEU A 1 418 ? -8.614 3.771 5.148 1.00 75.69 418 LEU A N 1
ATOM 3178 C CA . LEU A 1 418 ? -8.452 4.869 6.104 1.00 75.69 418 LEU A CA 1
ATOM 3179 C C . LEU A 1 418 ? -9.708 5.747 6.200 1.00 75.69 418 LEU A C 1
ATOM 3181 O O . LEU A 1 418 ? -9.905 6.430 7.200 1.00 75.69 418 LEU A O 1
ATOM 3185 N N . GLY A 1 419 ? -10.565 5.746 5.174 1.00 79.81 419 GLY A N 1
ATOM 3186 C CA . GLY A 1 419 ? -11.672 6.696 5.076 1.00 79.81 419 GLY A CA 1
ATOM 3187 C C . GLY A 1 419 ? -11.166 8.134 4.938 1.00 79.81 419 GLY A C 1
ATOM 3188 O O . GLY A 1 419 ? -11.710 9.046 5.568 1.00 79.81 419 GLY A O 1
ATOM 3189 N N . ALA A 1 420 ? -10.106 8.327 4.149 1.00 89.94 420 ALA A N 1
ATOM 3190 C CA . ALA A 1 420 ? -9.422 9.605 3.992 1.00 89.94 420 ALA A CA 1
ATOM 3191 C C . ALA A 1 420 ? -9.248 9.974 2.514 1.00 89.94 420 ALA A C 1
ATOM 3193 O O . ALA A 1 420 ? -8.974 9.117 1.674 1.00 89.94 420 ALA A O 1
ATOM 3194 N N . THR A 1 421 ? -9.395 11.263 2.214 1.00 96.75 421 THR A N 1
ATOM 3195 C CA . THR A 1 421 ? -9.089 11.840 0.901 1.00 96.75 421 THR A CA 1
ATOM 3196 C C . THR A 1 421 ? -7.764 12.588 0.972 1.00 96.75 421 THR A C 1
ATOM 3198 O O . THR A 1 421 ? -7.572 13.431 1.847 1.00 96.75 421 THR A O 1
ATOM 3201 N N . THR A 1 422 ? -6.872 12.322 0.028 1.00 98.00 422 THR A N 1
ATOM 3202 C CA . THR A 1 422 ? -5.588 13.006 -0.131 1.00 98.00 422 THR A CA 1
ATOM 3203 C C . THR A 1 422 ? -5.647 13.914 -1.352 1.00 98.00 422 THR A C 1
ATOM 3205 O O . THR A 1 422 ? -6.019 13.466 -2.436 1.00 98.00 422 THR A O 1
ATOM 3208 N N . LEU A 1 423 ? -5.234 15.170 -1.191 1.00 98.44 423 LEU A N 1
ATOM 3209 C CA . LEU A 1 423 ? -5.019 16.122 -2.280 1.00 98.44 423 LEU A CA 1
ATOM 3210 C C . LEU A 1 423 ? -3.536 16.485 -2.330 1.00 98.44 423 LEU A C 1
ATOM 3212 O O . LEU A 1 423 ? -3.044 17.090 -1.384 1.00 98.44 423 LEU A O 1
ATOM 3216 N N . VAL A 1 424 ? -2.829 16.156 -3.407 1.00 98.50 424 VAL A N 1
ATOM 3217 C CA . VAL A 1 424 ? -1.457 16.625 -3.646 1.00 98.50 424 VAL A CA 1
ATOM 3218 C C . VAL A 1 424 ? -1.515 17.745 -4.673 1.00 98.50 424 VAL A C 1
ATOM 3220 O O . VAL A 1 424 ? -1.955 17.528 -5.795 1.00 98.50 424 VAL A O 1
ATOM 3223 N N . ILE A 1 425 ? -1.111 18.946 -4.272 1.00 98.06 425 ILE A N 1
ATOM 3224 C CA . ILE A 1 425 ? -1.235 20.184 -5.040 1.00 98.06 425 ILE A CA 1
ATOM 3225 C C . ILE A 1 425 ? 0.165 20.680 -5.379 1.00 98.06 425 ILE A C 1
ATOM 3227 O O . ILE A 1 425 ? 0.938 21.015 -4.476 1.00 98.06 425 ILE A O 1
ATOM 3231 N N . THR A 1 426 ? 0.475 20.776 -6.664 1.00 97.12 426 THR A N 1
ATOM 3232 C CA . THR A 1 426 ? 1.686 21.447 -7.135 1.00 97.12 426 THR A CA 1
ATOM 3233 C C . THR A 1 426 ? 1.350 22.901 -7.442 1.00 97.12 426 THR A C 1
ATOM 3235 O O . THR A 1 426 ? 0.306 23.202 -8.004 1.00 97.12 426 THR A O 1
ATOM 3238 N N . ASN A 1 427 ? 2.198 23.822 -7.000 1.00 95.06 427 ASN A N 1
ATOM 3239 C CA . ASN A 1 427 ? 2.220 25.188 -7.501 1.00 95.06 427 ASN A CA 1
ATOM 3240 C C . ASN A 1 427 ? 3.607 25.399 -8.101 1.00 95.06 427 ASN A C 1
ATOM 3242 O O . ASN A 1 427 ? 4.581 25.610 -7.369 1.00 95.06 427 ASN A O 1
ATOM 3246 N N . ASP A 1 428 ? 3.694 25.280 -9.421 1.00 90.62 428 ASP A N 1
ATOM 3247 C CA . ASP A 1 428 ? 4.937 25.447 -10.170 1.00 90.62 428 ASP A CA 1
ATOM 3248 C C . ASP A 1 428 ? 5.197 26.903 -10.596 1.00 90.62 428 ASP A C 1
ATOM 3250 O O . ASP A 1 428 ? 6.243 27.215 -11.178 1.00 90.62 428 ASP A O 1
ATOM 3254 N N . GLU A 1 429 ? 4.299 27.819 -10.221 1.00 88.50 429 GLU A N 1
ATOM 3255 C CA . GLU A 1 429 ? 4.474 29.241 -10.455 1.00 88.50 429 GLU A CA 1
ATOM 3256 C C . GLU A 1 429 ? 5.674 29.778 -9.681 1.00 88.50 429 GLU A C 1
ATOM 3258 O O . GLU A 1 429 ? 5.953 29.406 -8.543 1.00 88.50 429 GLU A O 1
ATOM 3263 N N . THR A 1 430 ? 6.365 30.748 -10.274 1.00 78.06 430 THR A N 1
ATOM 3264 C CA . THR A 1 430 ? 7.637 31.261 -9.732 1.00 78.06 430 THR A CA 1
ATOM 3265 C C . THR A 1 430 ? 7.484 32.441 -8.769 1.00 78.06 430 THR A C 1
ATOM 3267 O O . THR A 1 430 ? 8.457 32.846 -8.131 1.00 78.06 430 THR A O 1
ATOM 3270 N N . ALA A 1 431 ? 6.288 33.035 -8.665 1.00 77.25 431 ALA A N 1
ATOM 3271 C CA . ALA A 1 431 ? 6.062 34.207 -7.811 1.00 77.25 431 ALA A CA 1
ATOM 3272 C C . ALA A 1 431 ? 4.642 34.365 -7.234 1.00 77.25 431 ALA A C 1
ATOM 3274 O O . ALA A 1 431 ? 4.451 35.208 -6.353 1.00 77.25 431 ALA A O 1
ATOM 3275 N N . SER A 1 432 ? 3.643 33.615 -7.705 1.00 86.25 432 SER A N 1
ATOM 3276 C CA . SER A 1 432 ? 2.260 33.716 -7.223 1.00 86.25 432 SER A CA 1
ATOM 3277 C C . SER A 1 432 ? 1.949 32.685 -6.147 1.00 86.25 432 SER A C 1
ATOM 3279 O O . SER A 1 432 ? 2.259 31.506 -6.276 1.00 86.25 432 SER A O 1
ATOM 3281 N N . VAL A 1 433 ? 1.278 33.143 -5.089 1.00 88.31 433 VAL A N 1
ATOM 3282 C CA . VAL A 1 433 ? 0.498 32.243 -4.240 1.00 88.31 433 VAL A CA 1
ATOM 3283 C C . VAL A 1 433 ? -0.719 31.825 -5.046 1.00 88.31 433 VAL A C 1
ATOM 3285 O O . VAL A 1 433 ? -1.455 32.691 -5.524 1.00 88.31 433 VAL A O 1
ATOM 3288 N N . ASP A 1 434 ? -0.926 30.525 -5.158 1.00 89.12 434 ASP A N 1
ATOM 3289 C CA . ASP A 1 434 ? -2.130 29.959 -5.731 1.00 89.12 434 ASP A CA 1
ATOM 3290 C C . ASP A 1 434 ? -3.072 29.493 -4.614 1.00 89.12 434 ASP A C 1
ATOM 3292 O O . ASP A 1 434 ? -2.636 29.019 -3.565 1.00 89.12 434 ASP A O 1
ATOM 3296 N N . THR A 1 435 ? -4.372 29.717 -4.776 1.00 92.19 435 THR A N 1
ATOM 3297 C CA . THR A 1 435 ? -5.382 29.325 -3.788 1.00 92.19 435 THR A CA 1
ATOM 3298 C C . THR A 1 435 ? -6.487 28.561 -4.477 1.00 92.19 435 THR A C 1
ATOM 3300 O O . THR A 1 435 ? -7.219 29.109 -5.300 1.00 92.19 435 THR A O 1
ATOM 3303 N N . ARG A 1 436 ? -6.627 27.301 -4.072 1.00 93.12 436 ARG A N 1
ATOM 3304 C CA . ARG A 1 436 ? -7.616 26.370 -4.597 1.00 93.12 436 ARG A CA 1
ATOM 3305 C C . ARG A 1 436 ? -8.677 26.094 -3.548 1.00 93.12 436 ARG A C 1
ATOM 3307 O O . ARG A 1 436 ? -8.388 25.978 -2.353 1.00 93.12 436 ARG A O 1
ATOM 3314 N N . THR A 1 437 ? -9.910 25.966 -4.015 1.00 96.25 437 THR A N 1
ATOM 3315 C CA . THR A 1 437 ? -11.048 25.547 -3.203 1.00 96.25 437 THR A CA 1
ATOM 3316 C C . THR A 1 437 ? -11.611 24.264 -3.787 1.00 96.25 437 THR A C 1
ATOM 3318 O O . THR A 1 437 ? -11.811 24.175 -4.993 1.00 96.25 437 THR A O 1
ATOM 3321 N N . PHE A 1 438 ? -11.893 23.294 -2.926 1.00 97.38 438 PHE A N 1
ATOM 3322 C CA . PHE A 1 438 ? -12.399 21.979 -3.290 1.00 97.38 438 PHE A CA 1
ATOM 3323 C C . PHE A 1 438 ? -13.773 21.761 -2.662 1.00 97.38 438 PHE A C 1
ATOM 3325 O O . PHE A 1 438 ? -13.930 21.947 -1.452 1.00 97.38 438 PHE A O 1
ATOM 3332 N N . ASN A 1 439 ? -14.764 21.361 -3.456 1.00 97.25 439 ASN A N 1
ATOM 3333 C CA . ASN A 1 439 ? -16.067 20.931 -2.957 1.00 97.25 439 ASN A CA 1
ATOM 3334 C C . ASN A 1 439 ? -16.054 19.417 -2.758 1.00 97.25 439 ASN A C 1
ATOM 3336 O O . ASN A 1 439 ? -15.795 18.676 -3.701 1.00 97.25 439 ASN A O 1
ATOM 3340 N N . LEU A 1 440 ? -16.395 18.954 -1.557 1.00 96.50 440 LEU A N 1
ATOM 3341 C CA . LEU A 1 440 ? -16.602 17.532 -1.302 1.00 96.50 440 LEU A CA 1
ATOM 3342 C C . LEU A 1 440 ? -18.062 17.188 -1.594 1.00 96.50 440 LEU A C 1
ATOM 3344 O O . LEU A 1 440 ? -18.974 17.705 -0.941 1.00 96.50 440 LEU A O 1
ATOM 3348 N N . LEU A 1 441 ? -18.280 16.348 -2.603 1.00 95.25 441 LEU A N 1
ATOM 3349 C CA . LEU A 1 441 ? -19.618 16.055 -3.121 1.00 95.25 441 LEU A CA 1
ATOM 3350 C C . LEU A 1 441 ? -20.409 15.093 -2.227 1.00 95.25 441 LEU A C 1
ATOM 3352 O O . LEU A 1 441 ? -21.635 15.187 -2.158 1.00 95.25 441 LEU A O 1
ATOM 3356 N N . ASP A 1 442 ? -19.714 14.179 -1.552 1.00 90.31 442 ASP A N 1
ATOM 3357 C CA . ASP A 1 442 ? -20.310 13.052 -0.826 1.00 90.31 442 ASP A CA 1
ATOM 3358 C C . ASP A 1 442 ? -19.693 12.794 0.560 1.00 90.31 442 ASP A C 1
ATOM 3360 O O . ASP A 1 442 ? -20.120 11.873 1.253 1.00 90.31 442 ASP A O 1
ATOM 3364 N N . GLN A 1 443 ? -18.748 13.631 1.002 1.00 91.31 443 GLN A N 1
ATOM 3365 C CA . GLN A 1 443 ? -18.056 13.497 2.287 1.00 91.31 443 GLN A CA 1
ATOM 3366 C C . GLN A 1 443 ? -18.023 14.811 3.074 1.00 91.31 443 GLN A C 1
ATOM 3368 O O . GLN A 1 443 ? -18.162 15.907 2.525 1.00 91.31 443 GLN A O 1
ATOM 3373 N N . THR A 1 444 ? -17.769 14.701 4.378 1.00 93.50 444 THR A N 1
ATOM 3374 C CA . THR A 1 444 ? -17.447 15.835 5.255 1.00 93.50 444 THR A CA 1
ATOM 3375 C C . THR A 1 444 ? -16.099 15.625 5.929 1.00 93.50 444 THR A C 1
ATOM 3377 O O . THR A 1 444 ? -15.744 14.502 6.273 1.00 93.50 444 THR A O 1
ATOM 3380 N N . VAL A 1 445 ? -15.339 16.698 6.127 1.00 93.94 445 VAL A N 1
ATOM 3381 C CA . VAL A 1 445 ? -14.046 16.665 6.819 1.00 93.94 445 VAL A CA 1
ATOM 3382 C C . VAL A 1 445 ? -14.255 16.764 8.325 1.00 93.94 445 VAL A C 1
ATOM 3384 O O . VAL A 1 445 ? -14.840 17.732 8.810 1.00 93.94 445 VAL A O 1
ATOM 3387 N N . SER A 1 446 ? -13.733 15.777 9.049 1.00 89.94 446 SER A N 1
ATOM 3388 C CA . SER A 1 446 ? -13.697 15.739 10.514 1.00 89.94 446 SER A CA 1
ATOM 3389 C C . SER A 1 446 ? -12.357 16.238 11.061 1.00 89.94 446 SER A C 1
ATOM 3391 O O . SER A 1 446 ? -12.312 16.914 12.086 1.00 89.94 446 SER A O 1
ATOM 3393 N N . HIS A 1 447 ? -11.263 15.930 10.367 1.00 90.19 447 HIS A N 1
ATOM 3394 C CA . HIS A 1 447 ? -9.917 16.407 10.675 1.00 90.19 447 HIS A CA 1
ATOM 3395 C C . HIS A 1 447 ? -9.143 16.600 9.369 1.00 90.19 447 HIS A C 1
ATOM 3397 O O . HIS A 1 447 ? -9.372 15.872 8.402 1.00 90.19 447 HIS A O 1
ATOM 3403 N N . SER A 1 448 ? -8.245 17.580 9.320 1.00 92.31 448 SER A N 1
ATOM 3404 C CA . SER A 1 448 ? -7.389 17.805 8.158 1.00 92.31 448 SER A CA 1
ATOM 3405 C C . SER A 1 448 ? -5.958 18.105 8.567 1.00 92.31 448 SER A C 1
ATOM 3407 O O . SER A 1 448 ? -5.710 18.583 9.673 1.00 92.31 448 SER A O 1
ATOM 3409 N N . ARG A 1 449 ? -5.031 17.841 7.647 1.00 91.12 449 ARG A N 1
ATOM 3410 C CA . ARG A 1 449 ? -3.610 18.139 7.803 1.00 91.12 449 ARG A CA 1
ATOM 3411 C C . ARG A 1 449 ? -3.022 18.636 6.497 1.00 91.12 449 ARG A C 1
ATOM 3413 O O . ARG A 1 449 ? -3.348 18.097 5.446 1.00 91.12 449 ARG A O 1
ATOM 3420 N N . VAL A 1 450 ? -2.147 19.626 6.574 1.00 93.75 450 VAL A N 1
ATOM 3421 C CA . VAL A 1 450 ? -1.420 20.219 5.454 1.00 93.75 450 VAL A CA 1
ATOM 3422 C C . VAL A 1 450 ? 0.067 19.960 5.650 1.00 93.75 450 VAL A C 1
ATOM 3424 O O . VAL A 1 450 ? 0.624 20.275 6.698 1.00 93.75 450 VAL A O 1
ATOM 3427 N N . ILE A 1 451 ? 0.715 19.401 4.633 1.00 93.19 451 ILE A N 1
ATOM 3428 C CA . ILE A 1 451 ? 2.146 19.095 4.614 1.00 93.19 451 ILE A CA 1
ATOM 3429 C C . ILE A 1 451 ? 2.739 19.728 3.362 1.00 93.19 451 ILE A C 1
ATOM 3431 O O . ILE A 1 451 ? 2.179 19.598 2.278 1.00 93.19 451 ILE A O 1
ATOM 3435 N N . ARG A 1 452 ? 3.877 20.415 3.473 1.00 93.81 452 ARG A N 1
ATOM 3436 C CA . ARG A 1 452 ? 4.461 21.170 2.359 1.00 93.81 452 ARG A CA 1
ATOM 3437 C C . ARG A 1 452 ? 5.940 20.898 2.152 1.00 93.81 452 ARG A C 1
ATOM 3439 O O . ARG A 1 452 ? 6.725 20.819 3.094 1.00 93.81 452 ARG A O 1
ATOM 3446 N N . THR A 1 453 ? 6.317 20.831 0.881 1.00 93.00 453 THR A N 1
ATOM 3447 C CA . THR A 1 453 ? 7.701 20.861 0.420 1.00 93.00 453 THR A CA 1
ATOM 3448 C C . THR A 1 453 ? 7.923 22.111 -0.436 1.00 93.00 453 THR A C 1
ATOM 3450 O O . THR A 1 453 ? 7.165 22.365 -1.371 1.00 93.00 453 THR A O 1
ATOM 3453 N N . SER A 1 454 ? 8.960 22.888 -0.120 1.00 90.38 454 SER A N 1
ATOM 3454 C CA . SER A 1 454 ? 9.372 24.100 -0.848 1.00 90.38 454 SER A CA 1
ATOM 3455 C C . SER A 1 454 ? 10.901 24.224 -0.895 1.00 90.38 454 SER A C 1
ATOM 3457 O O . SER A 1 454 ? 11.600 23.288 -0.521 1.00 90.38 454 SER A O 1
ATOM 3459 N N . ASP A 1 455 ? 11.452 25.372 -1.298 1.00 84.56 455 ASP A N 1
ATOM 3460 C CA . ASP A 1 455 ? 12.894 25.656 -1.188 1.00 84.56 455 ASP A CA 1
ATOM 3461 C C . ASP A 1 455 ? 13.394 25.747 0.268 1.00 84.56 455 ASP A C 1
ATOM 3463 O O . ASP A 1 455 ? 14.597 25.598 0.509 1.00 84.56 455 ASP A O 1
ATOM 3467 N N . SER A 1 456 ? 12.499 25.949 1.244 1.00 83.06 456 SER A N 1
ATOM 3468 C CA . SER A 1 456 ? 12.827 26.033 2.678 1.00 83.06 456 SER A CA 1
ATOM 3469 C C . SER A 1 456 ? 12.090 25.025 3.563 1.00 83.06 456 SER A C 1
ATOM 3471 O O . SER A 1 456 ? 12.540 24.777 4.673 1.00 83.06 456 SER A O 1
ATOM 3473 N N . GLU A 1 457 ? 11.009 24.407 3.089 1.00 86.31 457 GLU A N 1
ATOM 3474 C CA . GLU A 1 457 ? 10.177 23.472 3.866 1.00 86.31 457 GLU A CA 1
ATOM 3475 C C . GLU A 1 457 ? 10.438 22.035 3.395 1.00 86.31 457 GLU A C 1
ATOM 3477 O O . GLU A 1 457 ? 10.279 21.754 2.209 1.00 86.31 457 GLU A O 1
ATOM 3482 N N . TYR A 1 458 ? 10.897 21.132 4.266 1.00 84.62 458 TYR A N 1
ATOM 3483 C CA . TYR A 1 458 ? 11.282 19.751 3.920 1.00 84.62 458 TYR A CA 1
ATOM 3484 C C . TYR A 1 458 ? 10.223 18.761 4.418 1.00 84.62 458 TYR A C 1
ATOM 3486 O O . TYR A 1 458 ? 10.422 18.126 5.449 1.00 84.62 458 TYR A O 1
ATOM 3494 N N . TYR A 1 459 ? 9.094 18.646 3.704 1.00 86.88 459 TYR A N 1
ATOM 3495 C CA . TYR A 1 459 ? 7.944 17.842 4.152 1.00 86.88 459 TYR A CA 1
ATOM 3496 C C . TYR A 1 459 ? 7.409 18.312 5.519 1.00 86.88 459 TYR A C 1
ATOM 3498 O O . TYR A 1 459 ? 7.191 17.549 6.457 1.00 86.88 459 TYR A O 1
ATOM 3506 N N . GLN A 1 460 ? 7.240 19.625 5.635 1.00 87.06 460 GLN A N 1
ATOM 3507 C CA . GLN A 1 460 ? 6.874 20.301 6.870 1.00 87.06 460 GLN A CA 1
ATOM 3508 C C . GLN A 1 460 ? 5.358 20.280 7.080 1.00 87.06 460 GLN A C 1
ATOM 3510 O O . GLN A 1 460 ? 4.612 20.688 6.191 1.00 87.06 460 GLN A O 1
ATOM 3515 N N . ALA A 1 461 ? 4.910 19.864 8.265 1.00 86.75 461 ALA A N 1
ATOM 3516 C CA . ALA A 1 461 ? 3.514 19.977 8.677 1.00 86.75 461 ALA A CA 1
ATOM 3517 C C . ALA A 1 461 ? 3.145 21.431 9.030 1.00 86.75 461 ALA A C 1
ATOM 3519 O O . ALA A 1 461 ? 3.941 22.154 9.636 1.00 86.75 461 ALA A O 1
ATOM 3520 N N . LEU A 1 462 ? 1.945 21.854 8.626 1.00 87.00 462 LEU A N 1
ATOM 3521 C CA . LEU A 1 462 ? 1.417 23.221 8.738 1.00 87.00 462 LEU A CA 1
ATOM 3522 C C . LEU A 1 462 ? 0.017 23.254 9.387 1.00 87.00 462 LEU A C 1
ATOM 3524 O O . LEU A 1 462 ? -0.742 24.195 9.166 1.00 87.00 462 LEU A O 1
ATOM 3528 N N . GLY A 1 463 ? -0.347 22.209 10.138 1.00 84.56 463 GLY A N 1
ATOM 3529 C CA . GLY A 1 463 ? -1.654 22.095 10.793 1.00 84.56 463 GLY A CA 1
ATOM 3530 C C . GLY A 1 463 ? -2.787 21.797 9.823 1.00 84.56 463 GLY A C 1
ATOM 3531 O O . GLY A 1 463 ? -2.592 21.120 8.815 1.00 84.56 463 GLY A O 1
ATOM 3532 N N . GLY A 1 464 ? -3.991 22.265 10.143 1.00 87.31 464 GLY A N 1
ATOM 3533 C CA . GLY A 1 464 ? -5.197 21.984 9.364 1.00 87.31 464 GLY A CA 1
ATOM 3534 C C . GLY A 1 464 ? -5.389 22.878 8.135 1.00 87.31 464 GLY A C 1
ATOM 3535 O O . GLY A 1 464 ? -4.983 24.038 8.091 1.00 87.31 464 GLY A O 1
ATOM 3536 N N . ALA A 1 465 ? -6.095 22.355 7.132 1.00 91.81 465 ALA A N 1
ATOM 3537 C CA . ALA A 1 465 ? -6.601 23.168 6.028 1.00 91.81 465 ALA A CA 1
ATOM 3538 C C . ALA A 1 465 ? -7.787 24.035 6.486 1.00 91.81 465 ALA A C 1
ATOM 3540 O O . ALA A 1 465 ? -8.457 23.733 7.475 1.00 91.81 465 ALA A O 1
ATOM 3541 N N . THR A 1 466 ? -8.119 25.087 5.728 1.00 93.25 466 THR A N 1
ATOM 3542 C CA . THR A 1 466 ? -9.339 25.863 6.004 1.00 93.25 466 THR A CA 1
ATOM 3543 C C . THR A 1 466 ? -10.560 25.063 5.560 1.00 93.25 466 THR A C 1
ATOM 3545 O O . THR A 1 466 ? -10.793 24.900 4.364 1.00 93.25 466 THR A O 1
ATOM 3548 N N . VAL A 1 467 ? -11.352 24.577 6.517 1.00 93.94 467 VAL A N 1
ATOM 3549 C CA . VAL A 1 467 ? -12.566 23.783 6.270 1.00 93.94 467 VAL A CA 1
ATOM 3550 C C . VAL A 1 467 ? -13.814 24.635 6.517 1.00 93.94 467 VAL A C 1
ATOM 3552 O O . VAL A 1 467 ? -13.894 25.386 7.491 1.00 93.94 467 VAL A O 1
ATOM 3555 N N . SER A 1 468 ? -14.814 24.530 5.640 1.00 95.31 468 SER A N 1
ATOM 3556 C CA . SER A 1 468 ? -16.089 25.234 5.812 1.00 95.31 468 SER A CA 1
ATOM 3557 C C . SER A 1 468 ? -16.843 24.755 7.065 1.00 95.31 468 SER A C 1
ATOM 3559 O O . SER A 1 468 ? -16.689 23.607 7.478 1.00 95.31 468 SER A O 1
ATOM 3561 N N . PRO A 1 469 ? -17.755 25.557 7.650 1.00 93.19 469 PRO A N 1
ATOM 3562 C CA . PRO A 1 469 ? -18.526 25.137 8.828 1.00 93.19 469 PRO A CA 1
ATOM 3563 C C . PRO A 1 469 ? -19.381 23.875 8.634 1.00 93.19 469 PRO A C 1
ATOM 3565 O O . PRO A 1 469 ? -19.826 23.282 9.610 1.00 93.19 469 PRO A O 1
ATOM 3568 N N . ARG A 1 470 ? -19.672 23.495 7.382 1.00 92.75 470 ARG A N 1
ATOM 3569 C CA . ARG A 1 470 ? -20.400 22.261 7.049 1.00 92.75 470 ARG A CA 1
ATOM 3570 C C . ARG A 1 470 ? -19.474 21.068 6.805 1.00 92.75 470 ARG A C 1
ATOM 3572 O O . ARG A 1 470 ? -19.977 19.978 6.567 1.00 92.75 470 ARG A O 1
ATOM 3579 N N . GLY A 1 471 ? -18.158 21.270 6.796 1.00 93.50 471 GLY A N 1
ATOM 3580 C CA . GLY A 1 471 ? -17.175 20.227 6.511 1.00 93.50 471 GLY A CA 1
ATOM 3581 C C . GLY A 1 471 ? -17.076 19.824 5.038 1.00 93.50 471 GLY A C 1
ATOM 3582 O O . GLY A 1 471 ? -16.282 18.956 4.713 1.00 93.50 471 GLY A O 1
ATOM 3583 N N . ASN A 1 472 ? -17.864 20.416 4.139 1.00 95.12 472 ASN A N 1
ATOM 3584 C CA . ASN A 1 472 ? -18.005 19.959 2.750 1.00 95.12 472 ASN A CA 1
ATOM 3585 C C . ASN A 1 472 ? -17.227 20.807 1.727 1.00 95.12 472 ASN A C 1
ATOM 3587 O O . ASN A 1 472 ? -17.429 20.669 0.524 1.00 95.12 472 ASN A O 1
ATOM 3591 N N . GLN A 1 473 ? -16.397 21.740 2.192 1.00 96.44 473 GLN A N 1
ATOM 3592 C CA . GLN A 1 473 ? -15.528 22.531 1.329 1.00 96.44 473 GLN A CA 1
ATOM 3593 C C . GLN A 1 473 ? -14.208 22.792 2.047 1.00 96.44 473 GLN A C 1
ATOM 3595 O O . GLN A 1 473 ? -14.206 23.085 3.246 1.00 96.44 473 GLN A O 1
ATOM 3600 N N . VAL A 1 474 ? -13.109 22.686 1.306 1.00 97.06 474 VAL A N 1
ATOM 3601 C CA . VAL A 1 474 ? -11.744 22.884 1.800 1.00 97.06 474 VAL A CA 1
ATOM 3602 C C . VAL A 1 474 ? -11.045 23.917 0.929 1.00 97.06 474 VAL A C 1
ATOM 3604 O O . VAL A 1 474 ? -11.123 23.839 -0.293 1.00 97.06 474 VAL A O 1
ATOM 3607 N N . THR A 1 475 ? -10.348 24.866 1.545 1.00 95.81 475 THR A N 1
ATOM 3608 C CA . THR A 1 475 ? -9.539 25.871 0.846 1.00 95.81 475 THR A CA 1
ATOM 3609 C C . THR A 1 475 ? -8.085 25.770 1.284 1.00 95.81 475 THR A C 1
ATOM 3611 O O . THR A 1 475 ? -7.789 25.681 2.480 1.00 95.81 475 THR A O 1
ATOM 3614 N N . VAL A 1 476 ? -7.181 25.799 0.304 1.00 94.38 476 VAL A N 1
ATOM 3615 C CA . VAL A 1 476 ? -5.738 25.629 0.491 1.00 94.38 476 VAL A CA 1
ATOM 3616 C C . VAL A 1 476 ? -5.006 26.715 -0.286 1.00 94.38 476 VAL A C 1
ATOM 3618 O O . VAL A 1 476 ? -5.253 26.900 -1.475 1.00 94.38 476 VAL A O 1
ATOM 3621 N N . SER A 1 477 ? -4.093 27.423 0.381 1.00 91.75 477 SER A N 1
ATOM 3622 C CA . SER A 1 477 ? -3.201 28.396 -0.255 1.00 91.75 477 SER A CA 1
ATOM 3623 C C . SER A 1 477 ? -1.787 27.830 -0.342 1.00 91.75 477 SER A C 1
ATOM 3625 O O . SER A 1 477 ? -1.153 27.591 0.688 1.00 91.75 477 SER A O 1
ATOM 3627 N N . SER A 1 478 ? -1.287 27.667 -1.560 1.00 91.56 478 SER A N 1
ATOM 3628 C CA . SER A 1 478 ? 0.035 27.137 -1.891 1.00 91.56 478 SER A CA 1
ATOM 3629 C C . SER A 1 478 ? 0.933 28.275 -2.385 1.00 91.56 478 SER A C 1
ATOM 3631 O O . SER A 1 478 ? 0.644 28.875 -3.420 1.00 91.56 478 SER A O 1
ATOM 3633 N N . PRO A 1 479 ? 2.015 28.634 -1.673 1.00 92.31 479 PRO A N 1
ATOM 3634 C CA . PRO A 1 479 ? 3.008 29.580 -2.169 1.00 92.31 479 PRO A CA 1
ATOM 3635 C C . PRO A 1 479 ? 3.642 29.128 -3.485 1.00 92.31 479 PRO A C 1
ATOM 3637 O O . PRO A 1 479 ? 3.564 27.955 -3.849 1.00 92.31 479 PRO A O 1
ATOM 3640 N N . ALA A 1 480 ? 4.286 30.072 -4.164 1.00 91.38 480 ALA A N 1
ATOM 3641 C CA . ALA A 1 480 ? 5.038 29.826 -5.389 1.00 91.38 480 ALA A CA 1
ATOM 3642 C C . ALA A 1 480 ? 6.121 28.758 -5.169 1.00 91.38 480 ALA A C 1
ATOM 3644 O O . ALA A 1 480 ? 6.755 28.753 -4.109 1.00 91.38 480 ALA A O 1
ATOM 3645 N N . SER A 1 481 ? 6.353 27.899 -6.161 1.00 91.19 481 SER A N 1
ATOM 3646 C CA . SER A 1 481 ? 7.304 26.785 -6.104 1.00 91.19 481 SER A CA 1
ATOM 3647 C C . SER A 1 481 ? 7.093 25.906 -4.868 1.00 91.19 481 SER A C 1
ATOM 3649 O O . SER A 1 481 ? 7.953 25.832 -3.985 1.00 91.19 481 SER A O 1
ATOM 3651 N N . THR A 1 482 ? 5.933 25.253 -4.776 1.00 94.56 482 THR A N 1
ATOM 3652 C CA . THR A 1 482 ? 5.627 24.327 -3.677 1.00 94.56 482 THR A CA 1
ATOM 3653 C C . THR A 1 482 ? 4.919 23.069 -4.157 1.00 94.56 482 THR A C 1
ATOM 3655 O O . THR A 1 482 ? 4.220 23.070 -5.164 1.00 94.56 482 THR A O 1
ATOM 3658 N N . VAL A 1 483 ? 5.075 21.992 -3.391 1.00 96.94 483 VAL A N 1
ATOM 3659 C CA . VAL A 1 483 ? 4.206 20.812 -3.454 1.00 96.94 483 VAL A CA 1
ATOM 3660 C C . VAL A 1 483 ? 3.574 20.663 -2.078 1.00 96.94 483 VAL A C 1
ATOM 3662 O O . VAL A 1 483 ? 4.289 20.570 -1.078 1.00 96.94 483 VAL A O 1
ATOM 3665 N N . THR A 1 484 ? 2.248 20.706 -2.011 1.00 97.19 484 THR A N 1
ATOM 3666 C CA . THR A 1 484 ? 1.478 20.686 -0.764 1.00 97.19 484 THR A CA 1
ATOM 3667 C C . THR A 1 484 ? 0.513 19.511 -0.777 1.00 97.19 484 THR A C 1
ATOM 3669 O O . THR A 1 484 ? -0.362 19.457 -1.635 1.00 97.19 484 THR A O 1
ATOM 3672 N N . THR A 1 485 ? 0.620 18.610 0.195 1.00 97.44 485 THR A N 1
ATOM 3673 C CA . THR A 1 485 ? -0.388 17.575 0.426 1.00 97.44 485 THR A CA 1
ATOM 3674 C C . THR A 1 485 ? -1.367 18.004 1.499 1.00 97.44 485 THR A C 1
ATOM 3676 O O . THR A 1 485 ? -0.976 18.536 2.537 1.00 97.44 485 THR A O 1
ATOM 3679 N N . VAL A 1 486 ? -2.647 17.740 1.264 1.00 97.12 486 VAL A N 1
ATOM 3680 C CA . VAL A 1 486 ? -3.716 17.896 2.238 1.00 97.12 486 VAL A CA 1
ATOM 3681 C C . VAL A 1 486 ? -4.379 16.549 2.471 1.00 97.12 486 VAL A C 1
ATOM 3683 O O . VAL A 1 486 ? -5.002 15.998 1.565 1.00 97.12 486 VAL A O 1
ATOM 3686 N N . GLN A 1 487 ? -4.260 16.032 3.690 1.00 95.12 487 GLN A N 1
ATOM 3687 C CA . GLN A 1 487 ? -5.012 14.865 4.138 1.00 95.12 487 GLN A CA 1
ATOM 3688 C C . GLN A 1 487 ? -6.330 15.311 4.763 1.00 95.12 487 GLN A C 1
ATOM 3690 O O . GLN A 1 487 ? -6.352 16.172 5.644 1.00 95.12 487 GLN A O 1
ATOM 3695 N N . LEU A 1 488 ? -7.430 14.722 4.306 1.00 95.81 488 LEU A N 1
ATOM 3696 C CA . LEU A 1 488 ? -8.788 14.990 4.757 1.00 95.81 488 LEU A CA 1
ATOM 3697 C C . LEU A 1 488 ? -9.369 13.708 5.344 1.00 95.81 488 LEU A C 1
ATOM 3699 O O . LEU A 1 488 ? -9.775 12.806 4.616 1.00 95.81 488 LEU A O 1
ATOM 3703 N N . HIS A 1 489 ? -9.436 13.637 6.666 1.00 92.06 489 HIS A N 1
ATOM 3704 C CA . HIS A 1 489 ? -10.042 12.513 7.360 1.00 92.06 489 HIS A CA 1
ATOM 3705 C C . HIS A 1 489 ? -11.542 12.743 7.496 1.00 92.06 489 HIS A C 1
ATOM 3707 O O . HIS A 1 489 ? -11.989 13.770 8.023 1.00 92.06 489 HIS A O 1
ATOM 3713 N N . HIS A 1 490 ? -12.327 11.771 7.043 1.00 89.44 490 HIS A N 1
ATOM 3714 C CA . HIS A 1 490 ? -13.785 11.833 7.134 1.00 89.44 490 HIS A CA 1
ATOM 3715 C C . HIS A 1 490 ? -14.300 11.229 8.441 1.00 89.44 490 HIS A C 1
ATOM 3717 O O . HIS A 1 490 ? -15.376 11.594 8.917 1.00 89.44 490 HIS A O 1
ATOM 3723 N N . ARG A 1 491 ? -13.489 10.381 9.083 1.00 85.00 491 ARG A N 1
ATOM 3724 C CA . ARG A 1 491 ? -13.785 9.788 10.387 1.00 85.00 491 ARG A CA 1
ATOM 3725 C C . ARG A 1 491 ? -13.388 10.715 11.545 1.00 85.00 491 ARG A C 1
ATOM 3727 O O . ARG A 1 491 ? -12.391 11.438 11.435 1.00 85.00 491 ARG A O 1
ATOM 3734 N N . PRO A 1 492 ? -14.143 10.701 12.660 1.00 84.94 492 PRO A N 1
ATOM 3735 C CA . PRO A 1 492 ? -13.808 11.478 13.846 1.00 84.94 492 PRO A CA 1
ATOM 3736 C C . PRO A 1 492 ? -12.415 11.146 14.379 1.00 84.94 492 PRO A C 1
ATOM 3738 O O . PRO A 1 492 ? -11.984 9.997 14.345 1.00 84.94 492 PRO A O 1
ATOM 3741 N N . ASN A 1 493 ? -11.740 12.155 14.924 1.00 90.94 493 ASN A N 1
ATOM 3742 C CA . ASN A 1 493 ? -10.563 11.929 15.750 1.00 90.94 493 ASN A CA 1
ATOM 3743 C C . ASN A 1 493 ? -11.005 11.347 17.098 1.00 90.94 493 ASN A C 1
ATOM 3745 O O . ASN A 1 493 ? -11.869 11.929 17.756 1.00 90.94 493 ASN A O 1
ATOM 3749 N N . LEU A 1 494 ? -10.411 10.230 17.515 1.00 91.62 494 LEU A N 1
ATOM 3750 C CA . LEU A 1 494 ? -10.690 9.628 18.820 1.00 91.62 494 LEU A CA 1
ATOM 3751 C C . LEU A 1 494 ? -10.023 10.401 19.976 1.00 91.62 494 LEU A C 1
ATOM 3753 O O . LEU A 1 494 ? -10.394 10.211 21.132 1.00 91.62 494 LEU A O 1
ATOM 3757 N N . ILE A 1 495 ? -9.076 11.297 19.673 1.00 92.44 495 ILE A N 1
ATOM 3758 C CA . ILE A 1 495 ? -8.392 12.158 20.646 1.00 92.44 495 ILE A CA 1
ATOM 3759 C C . ILE A 1 495 ? -9.220 13.404 20.974 1.00 92.44 495 ILE A C 1
ATOM 3761 O O . ILE A 1 495 ? -9.701 14.118 20.092 1.00 92.44 495 ILE A O 1
ATOM 3765 N N . GLN A 1 496 ? -9.305 13.728 22.265 1.00 91.62 496 GLN A N 1
ATOM 3766 C CA . GLN A 1 496 ? -9.837 15.011 22.738 1.00 91.62 496 GLN A CA 1
ATOM 3767 C C . GLN A 1 496 ? -8.758 16.103 22.697 1.00 91.62 496 GLN A C 1
ATOM 3769 O O . GLN A 1 496 ? -7.607 15.830 23.004 1.00 91.62 496 GLN A O 1
ATOM 3774 N N . ASN A 1 497 ? -9.111 17.350 22.372 1.00 89.38 497 ASN A N 1
ATOM 3775 C CA . ASN A 1 497 ? -8.154 18.469 22.299 1.00 89.38 497 ASN A CA 1
ATOM 3776 C C . ASN A 1 497 ? -6.847 18.126 21.532 1.00 89.38 497 ASN A C 1
ATOM 3778 O O . ASN A 1 497 ? -5.755 18.129 22.107 1.00 89.38 497 ASN A O 1
ATOM 3782 N N . PRO A 1 498 ? -6.954 17.754 20.244 1.00 89.12 498 PRO A N 1
ATOM 3783 C CA . PRO A 1 498 ? -5.826 17.228 19.476 1.00 89.12 498 PRO A CA 1
ATOM 3784 C C . PRO A 1 498 ? -4.721 18.249 19.182 1.00 89.12 498 PRO A C 1
ATOM 3786 O O . PRO A 1 498 ? -3.578 17.842 19.012 1.00 89.12 498 PRO A O 1
ATOM 3789 N N . GLY A 1 499 ? -5.045 19.545 19.149 1.00 87.12 499 GLY A N 1
ATOM 3790 C CA . GLY A 1 499 ? -4.085 20.640 18.947 1.00 87.12 499 GLY A CA 1
ATOM 3791 C C . GLY A 1 499 ? -3.502 21.200 20.248 1.00 87.12 499 GLY A C 1
ATOM 3792 O O . GLY A 1 499 ? -3.058 22.338 20.288 1.00 87.12 499 GLY A O 1
ATOM 3793 N N . PHE A 1 500 ? -3.629 20.471 21.365 1.00 88.25 500 PHE A N 1
ATOM 3794 C CA . PHE A 1 500 ? -3.113 20.879 22.676 1.00 88.25 500 PHE A CA 1
ATOM 3795 C C . PHE A 1 500 ? -3.470 22.321 23.092 1.00 88.25 500 PHE A C 1
ATOM 3797 O O . PHE A 1 500 ? -2.657 23.014 23.712 1.00 88.25 500 PHE A O 1
ATOM 3804 N N . ASP A 1 501 ? -4.691 22.781 22.786 1.00 86.62 501 ASP A N 1
ATOM 3805 C CA . ASP A 1 501 ? -5.156 24.106 23.194 1.00 86.62 501 ASP A CA 1
ATOM 3806 C C . ASP A 1 501 ? -5.135 24.194 24.723 1.00 86.62 501 ASP A C 1
ATOM 3808 O O . ASP A 1 501 ? -5.640 23.319 25.439 1.00 86.62 501 ASP A O 1
ATOM 3812 N N . LEU A 1 502 ? -4.513 25.254 25.236 1.00 84.88 502 LEU A N 1
ATOM 3813 C CA . LEU A 1 502 ? -4.442 25.482 26.668 1.00 84.88 502 LEU A CA 1
ATOM 3814 C C . LEU A 1 502 ? -5.779 25.953 27.245 1.00 84.88 502 LEU A C 1
ATOM 3816 O O . LEU A 1 502 ? -5.925 25.915 28.463 1.00 84.88 502 LEU A O 1
ATOM 3820 N N . ASP A 1 503 ? -6.735 26.433 26.442 1.00 83.94 503 ASP A N 1
ATOM 3821 C CA . ASP A 1 503 ? -8.020 26.977 26.915 1.00 83.94 503 ASP A CA 1
ATOM 3822 C C . ASP A 1 503 ? -7.841 28.047 28.022 1.00 83.94 503 ASP A C 1
ATOM 3824 O O . ASP A 1 503 ? -8.626 28.189 28.966 1.00 83.94 503 ASP A O 1
ATOM 3828 N N . GLY A 1 504 ? -6.751 28.817 27.934 1.00 80.75 504 GLY A N 1
ATOM 3829 C CA . GLY A 1 504 ? -6.355 29.805 28.941 1.00 80.75 504 GLY A CA 1
ATOM 3830 C C . GLY A 1 504 ? -5.575 29.251 30.143 1.00 80.75 504 GLY A C 1
ATOM 3831 O O . GLY A 1 504 ? -5.313 30.004 31.087 1.00 80.75 504 GLY A O 1
ATOM 3832 N N . ALA A 1 505 ? -5.175 27.977 30.128 1.00 83.00 505 ALA A N 1
ATOM 3833 C CA . ALA A 1 505 ? -4.156 27.445 31.025 1.00 83.00 505 ALA A CA 1
ATOM 3834 C C . ALA A 1 505 ? -2.807 28.153 30.800 1.00 83.00 505 ALA A C 1
ATOM 3836 O O . ALA A 1 505 ? -2.533 28.721 29.743 1.00 83.00 505 ALA A O 1
ATOM 3837 N N . ALA A 1 506 ? -1.965 28.167 31.834 1.00 83.75 506 ALA A N 1
ATOM 3838 C CA . ALA A 1 506 ? -0.645 28.787 31.764 1.00 83.75 506 ALA A CA 1
ATOM 3839 C C . ALA A 1 506 ? 0.391 27.812 31.185 1.00 83.75 506 ALA A C 1
ATOM 3841 O O . ALA A 1 506 ? 0.326 26.614 31.461 1.00 83.75 506 ALA A O 1
ATOM 3842 N N . ASN A 1 507 ? 1.386 28.330 30.457 1.00 85.31 507 ASN A N 1
ATOM 3843 C CA . ASN A 1 507 ? 2.517 27.526 29.975 1.00 85.31 507 ASN A CA 1
ATOM 3844 C C . ASN A 1 507 ? 3.194 26.820 31.159 1.00 85.31 507 ASN A C 1
ATOM 3846 O O . ASN A 1 507 ? 3.391 27.425 32.217 1.00 85.31 507 ASN A O 1
ATOM 3850 N N . GLY A 1 508 ? 3.544 25.547 30.982 1.00 82.88 508 GLY A N 1
ATOM 3851 C CA . GLY A 1 508 ? 4.010 24.685 32.069 1.00 82.88 508 GLY A CA 1
ATOM 3852 C C . GLY A 1 508 ? 2.899 23.933 32.810 1.00 82.88 508 GLY A C 1
ATOM 3853 O O . GLY A 1 508 ? 3.174 23.350 33.858 1.00 82.88 508 GLY A O 1
ATOM 3854 N N . ALA A 1 509 ? 1.653 23.955 32.324 1.00 85.50 509 ALA A N 1
ATOM 3855 C CA . ALA A 1 509 ? 0.567 23.167 32.906 1.00 85.50 509 ALA A CA 1
ATOM 3856 C C . ALA A 1 509 ? 0.883 21.659 32.877 1.00 85.50 509 ALA A C 1
ATOM 3858 O O . ALA A 1 509 ? 1.502 21.169 31.936 1.00 85.50 509 ALA A O 1
ATOM 3859 N N . SER A 1 510 ? 0.422 20.928 33.898 1.00 86.56 510 SER A N 1
ATOM 3860 C CA . SER A 1 510 ? 0.551 19.462 33.983 1.00 86.56 510 SER A CA 1
ATOM 3861 C C . SER A 1 510 ? -0.646 18.706 33.392 1.00 86.56 510 SER A C 1
ATOM 3863 O O . SER A 1 510 ? -0.655 17.479 33.346 1.00 86.56 510 SER A O 1
ATOM 3865 N N . ALA A 1 511 ? -1.705 19.425 33.015 1.00 89.50 511 ALA A N 1
ATOM 3866 C CA . ALA A 1 511 ? -2.900 18.876 32.389 1.00 89.50 511 ALA A CA 1
ATOM 3867 C C . ALA A 1 511 ? -3.657 19.976 31.635 1.00 89.50 511 ALA A C 1
ATOM 3869 O O . ALA A 1 511 ? -3.699 21.126 32.084 1.00 89.50 511 ALA A O 1
ATOM 3870 N N . ILE A 1 512 ? -4.290 19.587 30.536 1.00 89.06 512 ILE A N 1
ATOM 3871 C CA . ILE A 1 512 ? -5.246 20.368 29.742 1.00 89.06 512 ILE A CA 1
ATOM 3872 C C . ILE A 1 512 ? -6.464 19.472 29.460 1.00 89.06 512 ILE A C 1
ATOM 3874 O O . ILE A 1 512 ? -6.416 18.278 29.772 1.00 89.06 512 ILE A O 1
ATOM 3878 N N . PRO A 1 513 ? -7.579 19.981 28.909 1.00 89.00 513 PRO A N 1
ATOM 3879 C CA . PRO A 1 513 ? -8.702 19.119 28.547 1.00 89.00 513 PRO A CA 1
ATOM 3880 C C . PRO A 1 513 ? -8.238 17.941 27.681 1.00 89.00 513 PRO A C 1
ATOM 3882 O O . PRO A 1 513 ? -7.542 18.141 26.691 1.00 89.00 513 PRO A O 1
ATOM 3885 N N . GLY A 1 514 ? -8.567 16.717 28.096 1.00 89.25 514 GLY A N 1
ATOM 3886 C CA . GLY A 1 514 ? -8.180 15.481 27.411 1.00 89.25 514 GLY A CA 1
ATOM 3887 C C . GLY A 1 514 ? -6.768 14.961 27.707 1.00 89.25 514 GLY A C 1
ATOM 3888 O O . GLY A 1 514 ? -6.581 13.753 27.662 1.00 89.25 514 GLY A O 1
ATOM 3889 N N . TRP A 1 515 ? -5.791 15.804 28.067 1.00 91.75 515 TRP A N 1
ATOM 3890 C CA . TRP A 1 515 ? -4.380 15.396 28.190 1.00 91.75 515 TRP A CA 1
ATOM 3891 C C . TRP A 1 515 ? -3.768 15.636 29.573 1.00 91.75 515 TRP A C 1
ATOM 3893 O O . TRP A 1 515 ? -3.991 16.659 30.222 1.00 91.75 515 TRP A O 1
ATOM 3903 N N . GLN A 1 516 ? -2.909 14.709 29.989 1.00 91.62 516 GLN A N 1
ATOM 3904 C CA . GLN A 1 516 ? -2.078 14.785 31.189 1.00 91.62 516 GLN A CA 1
ATOM 3905 C C . GLN A 1 516 ? -0.602 14.703 30.800 1.00 91.62 516 GLN A C 1
ATOM 3907 O O . GLN A 1 516 ? -0.250 13.985 29.863 1.00 91.62 516 GLN A O 1
ATOM 3912 N N . SER A 1 517 ? 0.261 15.407 31.533 1.00 89.12 517 SER A N 1
ATOM 3913 C CA . SER A 1 517 ? 1.713 15.272 31.416 1.00 89.12 517 SER A CA 1
ATOM 3914 C C . SER A 1 517 ? 2.326 14.739 32.712 1.00 89.12 517 SER A C 1
ATOM 3916 O O . SER A 1 517 ? 1.903 15.079 33.820 1.00 89.12 517 SER A O 1
ATOM 3918 N N . VAL A 1 518 ? 3.328 13.869 32.579 1.00 88.00 518 VAL A N 1
ATOM 3919 C CA . VAL A 1 518 ? 4.119 13.324 33.694 1.00 88.00 518 VAL A CA 1
ATOM 3920 C C . VAL A 1 518 ? 5.600 13.382 33.331 1.00 88.00 518 VAL A C 1
ATOM 3922 O O . VAL A 1 518 ? 5.968 13.164 32.178 1.00 88.00 518 VAL A O 1
ATOM 3925 N N . GLY A 1 519 ? 6.453 13.650 34.322 1.00 84.19 519 GLY A N 1
ATOM 3926 C CA . GLY A 1 519 ? 7.897 13.775 34.129 1.00 84.19 519 GLY A CA 1
ATOM 3927 C C . GLY A 1 519 ? 8.280 15.140 33.561 1.00 84.19 519 GLY A C 1
ATOM 3928 O O . GLY A 1 519 ? 7.686 16.156 33.922 1.00 84.19 519 GLY A O 1
ATOM 3929 N N . ASN A 1 520 ? 9.276 15.174 32.682 1.00 78.38 520 ASN A N 1
ATOM 3930 C CA . ASN A 1 520 ? 9.865 16.413 32.157 1.00 78.38 520 ASN A CA 1
ATOM 3931 C C . ASN A 1 520 ? 9.111 17.013 30.953 1.00 78.38 520 ASN A C 1
ATOM 3933 O O . ASN A 1 520 ? 9.723 17.578 30.049 1.00 78.38 520 ASN A O 1
ATOM 3937 N N . VAL A 1 521 ? 7.779 16.911 30.946 1.00 80.75 521 VAL A N 1
ATOM 3938 C CA . VAL A 1 521 ? 6.910 17.387 29.859 1.00 80.75 521 VAL A CA 1
ATOM 3939 C C . VAL A 1 521 ? 5.991 18.510 30.339 1.00 80.75 521 VAL A C 1
ATOM 3941 O O . VAL A 1 521 ? 5.383 18.424 31.408 1.00 80.75 521 VAL A O 1
ATOM 3944 N N . ALA A 1 522 ? 5.840 19.542 29.512 1.00 83.00 522 ALA A N 1
ATOM 3945 C CA . ALA A 1 522 ? 5.005 20.708 29.759 1.00 83.00 522 ALA A CA 1
ATOM 3946 C C . ALA A 1 522 ? 4.192 21.079 28.514 1.00 83.00 522 ALA A C 1
ATOM 3948 O O . ALA A 1 522 ? 4.624 20.847 27.391 1.00 83.00 522 ALA A O 1
ATOM 3949 N N . PHE A 1 523 ? 3.046 21.729 28.696 1.00 86.44 523 PHE A N 1
ATOM 3950 C CA . PHE A 1 523 ? 2.348 22.365 27.576 1.00 86.44 523 PHE A CA 1
ATOM 3951 C C . PHE A 1 523 ? 2.789 23.828 27.404 1.00 86.44 523 PHE A C 1
ATOM 3953 O O . PHE A 1 523 ? 3.065 24.520 28.391 1.00 86.44 523 PHE A O 1
ATOM 3960 N N . ASP A 1 524 ? 2.868 24.308 26.163 1.00 83.69 524 ASP A N 1
ATOM 3961 C CA . ASP A 1 524 ? 3.399 25.628 25.807 1.00 83.69 524 ASP A CA 1
ATOM 3962 C C . ASP A 1 524 ? 2.531 26.313 24.736 1.00 83.69 524 ASP A C 1
ATOM 3964 O O . ASP A 1 524 ? 2.216 25.711 23.720 1.00 83.69 524 ASP A O 1
ATOM 3968 N N . THR A 1 525 ? 2.172 27.587 24.943 1.00 77.31 525 THR A N 1
ATOM 3969 C CA . THR A 1 525 ? 1.556 28.450 23.903 1.00 77.31 525 THR A CA 1
ATOM 3970 C C . THR A 1 525 ? 2.561 29.342 23.179 1.00 77.31 525 THR A C 1
ATOM 3972 O O . THR A 1 525 ? 2.209 30.040 22.235 1.00 77.31 525 THR A O 1
ATOM 3975 N N . GLY A 1 526 ? 3.806 29.417 23.660 1.00 73.31 526 GLY A N 1
ATOM 3976 C CA . GLY A 1 526 ? 4.835 30.265 23.057 1.00 73.31 526 GLY A CA 1
ATOM 3977 C C . GLY A 1 526 ? 5.435 29.677 21.781 1.00 73.31 526 GLY A C 1
ATOM 3978 O O . GLY A 1 526 ? 6.087 30.406 21.033 1.00 73.31 526 GLY A O 1
ATOM 3979 N N . SER A 1 527 ? 5.220 28.382 21.551 1.00 74.06 527 SER A N 1
ATOM 3980 C CA . SER A 1 527 ? 5.789 27.613 20.451 1.00 74.06 527 SER A CA 1
ATOM 3981 C C . SER A 1 527 ? 4.646 26.893 19.751 1.00 74.06 527 SER A C 1
ATOM 3983 O O . SER A 1 527 ? 4.160 25.905 20.274 1.00 74.06 527 SER A O 1
ATOM 3985 N N . ASP A 1 528 ? 4.211 27.423 18.613 1.00 75.88 528 ASP A N 1
ATOM 3986 C CA . ASP A 1 528 ? 3.182 26.824 17.762 1.00 75.88 528 ASP A CA 1
ATOM 3987 C C . ASP A 1 528 ? 3.876 26.109 16.587 1.00 75.88 528 ASP A C 1
ATOM 3989 O O . ASP A 1 528 ? 4.689 26.695 15.843 1.00 75.88 528 ASP A O 1
ATOM 3993 N N . LEU A 1 529 ? 3.636 24.802 16.473 1.00 71.56 529 LEU A N 1
ATOM 3994 C CA . LEU A 1 529 ? 4.291 23.963 15.469 1.00 71.56 529 LEU A CA 1
ATOM 3995 C C . LEU A 1 529 ? 3.689 24.077 14.085 1.00 71.56 529 LEU A C 1
ATOM 3997 O O . LEU A 1 529 ? 4.357 23.755 13.098 1.00 71.56 529 LEU A O 1
ATOM 4001 N N . THR A 1 530 ? 2.470 24.563 14.007 1.00 71.75 530 THR A N 1
ATOM 4002 C CA . THR A 1 530 ? 1.666 24.487 12.802 1.00 71.75 530 THR A CA 1
ATOM 4003 C C . THR A 1 530 ? 1.278 25.870 12.297 1.00 71.75 530 THR A C 1
ATOM 4005 O O . THR A 1 530 ? 1.022 26.045 11.109 1.00 71.75 530 THR A O 1
ATOM 4008 N N . GLY A 1 531 ? 1.373 26.886 13.156 1.00 71.62 531 GLY A N 1
ATOM 4009 C CA . GLY A 1 531 ? 1.004 28.260 12.849 1.00 71.62 531 GLY A CA 1
ATOM 4010 C C . GLY A 1 531 ? -0.508 28.485 12.878 1.00 71.62 531 GLY A C 1
ATOM 4011 O O . GLY A 1 531 ? -0.958 29.533 12.403 1.00 71.62 531 GLY A O 1
ATOM 4012 N N . ASP A 1 532 ? -1.288 27.522 13.378 1.00 73.19 532 ASP A N 1
ATOM 4013 C CA . ASP A 1 532 ? -2.748 27.601 13.469 1.00 73.19 532 ASP A CA 1
ATOM 4014 C C . ASP A 1 532 ? -3.234 28.318 14.748 1.00 73.19 532 ASP A C 1
ATOM 4016 O O . ASP A 1 532 ? -4.421 28.634 14.885 1.00 73.19 532 ASP A O 1
ATOM 4020 N N . GLY A 1 533 ? -2.304 28.680 15.635 1.00 74.19 533 GLY A N 1
ATOM 4021 C CA . GLY A 1 533 ? -2.553 29.384 16.882 1.00 74.19 533 GLY A CA 1
ATOM 4022 C C . GLY A 1 533 ? -2.966 28.482 18.043 1.00 74.19 533 GLY A C 1
ATOM 4023 O O . GLY A 1 533 ? -3.341 29.031 19.087 1.00 74.19 533 GLY A O 1
ATOM 4024 N N . SER A 1 534 ? -2.919 27.154 17.891 1.00 76.44 534 SER A N 1
ATOM 4025 C CA . SER A 1 534 ? -3.121 26.216 18.992 1.00 76.44 534 SER A CA 1
ATOM 4026 C C . SER A 1 534 ? -1.893 26.129 19.907 1.00 76.44 534 SER A C 1
ATOM 4028 O O . SER A 1 534 ? -0.832 26.710 19.657 1.00 76.44 534 SER A O 1
ATOM 4030 N N . GLY A 1 535 ? -2.077 25.490 21.066 1.00 75.94 535 GLY A N 1
ATOM 4031 C CA . GLY A 1 535 ? -0.962 25.195 21.961 1.00 75.94 535 GLY A CA 1
ATOM 4032 C C . GLY A 1 535 ? -0.146 24.018 21.433 1.00 75.94 535 GLY A C 1
ATOM 4033 O O . GLY A 1 535 ? -0.438 23.438 20.400 1.00 75.94 535 GLY A O 1
ATOM 4034 N N . THR A 1 536 ? 0.910 23.643 22.137 1.00 83.75 536 THR A N 1
ATOM 4035 C CA . THR A 1 536 ? 1.762 22.521 21.739 1.00 83.75 536 THR A CA 1
ATOM 4036 C C . THR A 1 536 ? 2.257 21.794 22.985 1.00 83.75 536 THR A C 1
ATOM 4038 O O . THR A 1 536 ? 2.507 22.402 24.034 1.00 83.75 536 THR A O 1
ATOM 4041 N N . GLY A 1 537 ? 2.420 20.476 22.891 1.00 81.94 537 GLY A N 1
ATOM 4042 C CA . GLY A 1 537 ? 3.146 19.699 23.891 1.00 81.94 537 GLY A CA 1
ATOM 4043 C C . GLY A 1 537 ? 4.652 19.888 23.716 1.00 81.94 537 GLY A C 1
ATOM 4044 O O . GLY A 1 537 ? 5.170 19.666 22.630 1.00 81.94 537 GLY A O 1
ATOM 4045 N N . ARG A 1 538 ? 5.380 20.284 24.763 1.00 79.31 538 ARG A N 1
ATOM 4046 C CA . ARG A 1 538 ? 6.834 20.507 24.734 1.00 79.31 538 ARG A CA 1
ATOM 4047 C C . ARG A 1 538 ? 7.549 19.658 25.777 1.00 79.31 538 ARG A C 1
ATOM 4049 O O . ARG A 1 538 ? 7.157 19.615 26.943 1.00 79.31 538 ARG A O 1
ATOM 4056 N N . LEU A 1 539 ? 8.674 19.069 25.392 1.00 67.75 539 LEU A N 1
ATOM 4057 C CA . LEU A 1 539 ? 9.593 18.415 26.320 1.00 67.75 539 LEU A CA 1
ATOM 4058 C C . LEU A 1 539 ? 10.726 19.358 26.736 1.00 67.75 539 LEU A C 1
ATOM 4060 O O . LEU A 1 539 ? 11.387 19.928 25.872 1.00 67.75 539 LEU A O 1
ATOM 4064 N N . GLU A 1 540 ? 11.004 19.475 28.041 1.00 61.38 540 GLU A N 1
ATOM 4065 C CA . GLU A 1 540 ? 12.207 20.164 28.525 1.00 61.38 540 GLU A CA 1
ATOM 4066 C C . GLU A 1 540 ? 13.354 19.170 28.767 1.00 61.38 540 GLU A C 1
ATOM 4068 O O . GLU A 1 540 ? 13.329 18.378 29.708 1.00 61.38 540 GLU A O 1
ATOM 4073 N N . THR A 1 541 ? 14.420 19.249 27.973 1.00 56.44 541 THR A N 1
ATOM 4074 C CA . THR A 1 541 ? 15.610 18.377 28.085 1.00 56.44 541 THR A CA 1
ATOM 4075 C C . THR A 1 541 ? 16.650 18.891 29.088 1.00 56.44 541 THR A C 1
ATOM 4077 O O . THR A 1 541 ? 17.840 18.576 29.022 1.00 56.44 541 THR A O 1
ATOM 4080 N N . ASN A 1 542 ? 16.229 19.702 30.065 1.00 46.16 542 ASN A N 1
ATOM 4081 C CA . ASN A 1 542 ? 17.155 20.274 31.032 1.00 46.16 542 ASN A CA 1
ATOM 4082 C C . ASN A 1 542 ? 17.473 19.278 32.176 1.00 46.16 542 ASN A C 1
ATOM 4084 O O . ASN A 1 542 ? 16.678 19.010 33.069 1.00 46.16 542 ASN A O 1
ATOM 4088 N N . SER A 1 543 ? 18.713 18.778 32.180 1.00 49.12 543 SER A N 1
ATOM 4089 C CA . SER A 1 543 ? 19.367 17.962 33.229 1.00 49.12 543 SER A CA 1
ATOM 4090 C C . SER A 1 543 ? 19.104 16.439 33.223 1.00 49.12 543 SER A C 1
ATOM 4092 O O . SER A 1 543 ? 18.266 15.950 32.491 1.00 49.12 543 SER A O 1
ATOM 4094 N N . ALA A 1 544 ? 19.985 15.690 33.898 1.00 49.56 544 ALA A N 1
ATOM 4095 C CA . ALA A 1 544 ? 20.339 14.293 33.609 1.00 49.56 544 ALA A CA 1
ATOM 4096 C C . ALA A 1 544 ? 19.210 13.251 33.781 1.00 49.56 544 ALA A C 1
ATOM 4098 O O . ALA A 1 544 ? 18.545 13.257 34.810 1.00 49.56 544 ALA A O 1
ATOM 4099 N N . GLU A 1 545 ? 19.126 12.307 32.828 1.00 54.69 545 GLU A N 1
ATOM 4100 C CA . GLU A 1 545 ? 18.278 11.092 32.844 1.00 54.69 545 GLU A CA 1
ATOM 4101 C C . GLU A 1 545 ? 16.769 11.368 33.004 1.00 54.69 545 GLU A C 1
ATOM 4103 O O . GLU A 1 545 ? 16.095 10.811 33.871 1.00 54.69 545 GLU A O 1
ATOM 4108 N N . ASN A 1 546 ? 16.228 12.240 32.150 1.00 63.50 546 ASN A N 1
ATOM 4109 C CA . ASN A 1 546 ? 14.815 12.615 32.167 1.00 63.50 546 ASN A CA 1
ATOM 4110 C C . ASN A 1 546 ? 13.956 11.659 31.319 1.00 63.50 546 ASN A C 1
ATOM 4112 O O . ASN A 1 546 ? 14.279 11.384 30.165 1.00 63.50 546 ASN A O 1
ATOM 4116 N N . THR A 1 547 ? 12.827 11.220 31.883 1.00 73.56 547 THR A N 1
ATOM 4117 C CA . THR A 1 547 ? 11.728 10.543 31.173 1.00 73.56 547 THR A CA 1
ATOM 4118 C C . THR A 1 547 ? 10.471 11.399 31.279 1.00 73.56 547 THR A C 1
ATOM 4120 O O . THR A 1 547 ? 10.273 12.133 32.256 1.00 73.56 547 THR A O 1
ATOM 4123 N N . GLY A 1 548 ? 9.600 11.333 30.280 1.00 79.94 548 GLY A N 1
ATOM 4124 C CA . GLY A 1 548 ? 8.328 12.037 30.343 1.00 79.94 548 GLY A CA 1
ATOM 4125 C C . GLY A 1 548 ? 7.326 11.549 29.316 1.00 79.94 548 GLY A C 1
ATOM 4126 O O . GLY A 1 548 ? 7.693 10.953 28.306 1.00 79.94 548 GLY A O 1
ATOM 4127 N N . ARG A 1 549 ? 6.041 11.777 29.591 1.00 87.19 549 ARG A N 1
ATOM 4128 C CA . ARG A 1 549 ? 4.966 11.381 28.680 1.00 87.19 549 ARG A CA 1
ATOM 4129 C C . ARG A 1 549 ? 3.761 12.312 28.713 1.00 87.19 549 ARG A C 1
ATOM 4131 O O . ARG A 1 549 ? 3.420 12.850 29.769 1.00 87.19 549 ARG A O 1
ATOM 4138 N N . LEU A 1 550 ? 3.103 12.426 27.564 1.00 89.44 550 LEU A N 1
ATOM 4139 C CA . LEU A 1 550 ? 1.749 12.944 27.382 1.00 89.44 550 LEU A CA 1
ATOM 4140 C C . LEU A 1 550 ? 0.802 11.769 27.178 1.00 89.44 550 LEU A C 1
ATOM 4142 O O . LEU A 1 550 ? 1.130 10.853 26.430 1.00 89.44 550 LEU A O 1
ATOM 4146 N N . PHE A 1 551 ? -0.364 11.786 27.811 1.00 92.19 551 PHE A N 1
ATOM 4147 C CA . PHE A 1 551 ? -1.376 10.751 27.596 1.00 92.19 551 PHE A CA 1
ATOM 4148 C C . PHE A 1 551 ? -2.788 11.266 27.858 1.00 92.19 551 PHE A C 1
ATOM 4150 O O . PHE A 1 551 ? -2.973 12.263 28.561 1.00 92.19 551 PHE A O 1
ATOM 4157 N N . GLN A 1 552 ? -3.778 10.563 27.312 1.00 91.19 552 GLN A N 1
ATOM 4158 C CA . GLN A 1 552 ? -5.193 10.802 27.603 1.00 91.19 552 GLN A CA 1
ATOM 4159 C C . GLN A 1 552 ? -5.766 9.773 28.578 1.00 91.19 552 GLN A C 1
ATOM 4161 O O . GLN A 1 552 ? -5.124 8.781 28.915 1.00 91.19 552 GLN A O 1
ATOM 4166 N N . THR A 1 553 ? -6.993 9.995 29.044 1.00 86.50 553 THR A N 1
ATOM 4167 C CA . THR A 1 553 ? -7.798 8.895 29.593 1.00 86.50 553 THR A CA 1
ATOM 4168 C C . THR A 1 553 ? -8.060 7.858 28.507 1.00 86.50 553 THR A C 1
ATOM 4170 O O . THR A 1 553 ? -8.073 8.195 27.323 1.00 86.50 553 THR A O 1
ATOM 4173 N N . SER A 1 554 ? -8.261 6.604 28.899 1.00 84.62 554 SER A N 1
ATOM 4174 C CA . SER A 1 554 ? -8.474 5.539 27.928 1.00 84.62 554 SER A CA 1
ATOM 4175 C C . SER A 1 554 ? -9.794 5.722 27.168 1.00 84.62 554 SER A C 1
ATOM 4177 O O . SER A 1 554 ? -10.754 6.311 27.666 1.00 84.62 554 SER A O 1
ATOM 4179 N N . ILE A 1 555 ? -9.812 5.228 25.937 1.00 87.19 555 ILE A N 1
ATOM 4180 C CA . ILE A 1 555 ? -10.916 5.282 24.984 1.00 87.19 555 ILE A CA 1
ATOM 4181 C C . ILE A 1 555 ? -11.403 3.844 24.795 1.00 87.19 555 ILE A C 1
ATOM 4183 O O . ILE A 1 555 ? -10.598 2.965 24.494 1.00 87.19 555 ILE A O 1
ATOM 4187 N N . GLY A 1 556 ? -12.696 3.588 24.983 1.00 82.12 556 GLY A N 1
ATOM 4188 C CA . GLY A 1 556 ? -13.278 2.247 24.885 1.00 82.12 556 GLY A CA 1
ATOM 4189 C C . GLY A 1 556 ? -14.399 2.020 25.896 1.00 82.12 556 GLY A C 1
ATOM 4190 O O . GLY A 1 556 ? -14.880 2.972 26.516 1.00 82.12 556 GLY A O 1
ATOM 4191 N N . ASP A 1 557 ? -14.794 0.759 26.050 1.00 76.44 557 ASP A N 1
ATOM 4192 C CA . ASP A 1 557 ? -15.808 0.302 27.002 1.00 76.44 557 ASP A CA 1
ATOM 4193 C C . ASP A 1 557 ? -15.467 -1.104 27.528 1.00 76.44 557 ASP A C 1
ATOM 4195 O O . ASP A 1 557 ? -14.818 -1.888 26.836 1.00 76.44 557 ASP A O 1
ATOM 4199 N N . ALA A 1 558 ? -15.921 -1.440 28.738 1.00 70.25 558 ALA A N 1
ATOM 4200 C CA . ALA A 1 558 ? -15.608 -2.707 29.398 1.00 70.25 558 ALA A CA 1
ATOM 4201 C C . ALA A 1 558 ? -16.166 -3.922 28.636 1.00 70.25 558 ALA A C 1
ATOM 4203 O O . ALA A 1 558 ? -15.570 -5.000 28.691 1.00 70.25 558 ALA A O 1
ATOM 4204 N N . GLY A 1 559 ? -17.280 -3.746 27.913 1.00 63.97 559 GLY A N 1
ATOM 4205 C CA . GLY A 1 559 ? -17.891 -4.775 27.073 1.00 63.97 559 GLY A CA 1
ATOM 4206 C C . GLY A 1 559 ? -17.306 -4.869 25.659 1.00 63.97 559 GLY A C 1
ATOM 4207 O O . GLY A 1 559 ? -17.556 -5.852 24.962 1.00 63.97 559 GLY A O 1
ATOM 4208 N N . ALA A 1 560 ? -16.511 -3.891 25.214 1.00 69.62 560 ALA A N 1
ATOM 4209 C CA . ALA A 1 560 ? -15.901 -3.905 23.882 1.00 69.62 560 ALA A CA 1
ATOM 4210 C C . ALA A 1 560 ? -14.731 -4.895 23.833 1.00 69.62 560 ALA A C 1
ATOM 4212 O O . ALA A 1 560 ? -13.973 -4.972 24.784 1.00 69.62 560 ALA A O 1
ATOM 4213 N N . ASP A 1 561 ? -14.527 -5.652 22.755 1.00 72.44 561 ASP A N 1
ATOM 4214 C CA . ASP A 1 561 ? -13.303 -6.452 22.560 1.00 72.44 561 ASP A CA 1
ATOM 4215 C C . ASP A 1 561 ? -12.445 -5.801 21.492 1.00 72.44 561 ASP A C 1
ATOM 4217 O O . ASP A 1 561 ? -12.793 -5.836 20.319 1.00 72.44 561 ASP A O 1
ATOM 4221 N N . LEU A 1 562 ? -11.341 -5.181 21.892 1.00 78.12 562 LEU A N 1
ATOM 4222 C CA . LEU A 1 562 ? -10.440 -4.534 20.950 1.00 78.12 562 LEU A CA 1
ATOM 4223 C C . LEU A 1 562 ? -9.369 -5.486 20.426 1.00 78.12 562 LEU A C 1
ATOM 4225 O O . LEU A 1 562 ? -8.576 -5.047 19.607 1.00 78.12 562 LEU A O 1
ATOM 4229 N N . THR A 1 563 ? -9.310 -6.752 20.847 1.00 75.94 563 THR A N 1
ATOM 4230 C CA . THR A 1 563 ? -8.262 -7.691 20.412 1.00 75.94 563 THR A CA 1
ATOM 4231 C C . THR A 1 563 ? -8.100 -7.675 18.887 1.00 75.94 563 THR A C 1
ATOM 4233 O O . THR A 1 563 ? -9.075 -7.712 18.148 1.00 75.94 563 THR A O 1
ATOM 4236 N N . GLY A 1 564 ? -6.876 -7.547 18.381 1.00 72.75 564 GLY A N 1
ATOM 4237 C CA . GLY A 1 564 ? -6.601 -7.514 16.945 1.00 72.75 564 GLY A CA 1
ATOM 4238 C C . GLY A 1 564 ? -7.023 -6.228 16.220 1.00 72.75 564 GLY A C 1
ATOM 4239 O O . GLY A 1 564 ? -6.616 -6.042 15.070 1.00 72.75 564 GLY A O 1
ATOM 4240 N N . VAL A 1 565 ? -7.785 -5.316 16.834 1.00 77.81 565 VAL A N 1
ATOM 4241 C CA . VAL A 1 565 ? -8.160 -4.028 16.230 1.00 77.81 565 VAL A CA 1
ATOM 4242 C C . VAL A 1 565 ? -6.908 -3.195 15.968 1.00 77.81 565 VAL A C 1
ATOM 4244 O O . VAL A 1 565 ? -6.056 -3.045 16.841 1.00 77.81 565 VAL A O 1
ATOM 4247 N N . ALA A 1 566 ? -6.794 -2.658 14.752 1.00 82.75 566 ALA A N 1
ATOM 4248 C CA . ALA A 1 566 ? -5.679 -1.807 14.367 1.00 82.75 566 ALA A CA 1
ATOM 4249 C C . ALA A 1 566 ? -6.040 -0.329 14.541 1.00 82.75 566 ALA A C 1
ATOM 4251 O O . ALA A 1 566 ? -7.132 0.116 14.178 1.00 82.75 566 ALA A O 1
ATOM 4252 N N . PHE A 1 567 ? -5.091 0.433 15.060 1.00 88.00 567 PHE A N 1
ATOM 4253 C CA . PHE A 1 567 ? -5.178 1.865 15.284 1.00 88.00 567 PHE A CA 1
ATOM 4254 C C . PHE A 1 567 ? -4.006 2.558 14.605 1.00 88.00 567 PHE A C 1
ATOM 4256 O O . PHE A 1 567 ? -2.901 2.024 14.575 1.00 88.00 567 PHE A O 1
ATOM 4263 N N . GLN A 1 568 ? -4.241 3.760 14.094 1.00 89.06 568 GLN A N 1
ATOM 4264 C CA . GLN A 1 568 ? -3.189 4.633 13.590 1.00 89.06 568 GLN A CA 1
ATOM 4265 C C . GLN A 1 568 ? -3.175 5.911 14.422 1.00 89.06 568 GLN A C 1
ATOM 4267 O O . GLN A 1 568 ? -4.181 6.623 14.470 1.00 89.06 568 GLN A O 1
ATOM 4272 N N . LEU A 1 569 ? -2.048 6.175 15.085 1.00 91.88 569 LEU A N 1
ATOM 4273 C CA . LEU A 1 569 ? -1.783 7.404 15.827 1.00 91.88 569 LEU A CA 1
ATOM 4274 C C . LEU A 1 569 ? -0.782 8.241 15.038 1.00 91.88 569 LEU A C 1
ATOM 4276 O O . LEU A 1 569 ? 0.285 7.750 14.688 1.00 91.88 569 LEU A O 1
ATOM 4280 N N . SER A 1 570 ? -1.093 9.510 14.806 1.00 89.62 570 SER A N 1
ATOM 4281 C CA . SER A 1 570 ? -0.196 10.431 14.110 1.00 89.62 570 SER A CA 1
ATOM 4282 C C . SER A 1 570 ? -0.133 11.796 14.776 1.00 89.62 570 SER A C 1
ATOM 4284 O O . SER A 1 570 ? -1.096 12.228 15.409 1.00 89.62 570 SER A O 1
ATOM 4286 N N . VAL A 1 571 ? 1.004 12.478 14.645 1.00 88.94 571 VAL A N 1
ATOM 4287 C CA . VAL A 1 571 ? 1.275 13.785 15.267 1.00 88.94 571 VAL A CA 1
ATOM 4288 C C . VAL A 1 571 ? 2.119 14.653 14.343 1.00 88.94 571 VAL A C 1
ATOM 4290 O O . VAL A 1 571 ? 2.876 14.147 13.513 1.00 88.94 571 VAL A O 1
ATOM 4293 N N . ASP A 1 572 ? 1.982 15.963 14.494 1.00 87.88 572 ASP A N 1
ATOM 4294 C CA . ASP A 1 572 ? 2.945 16.918 13.965 1.00 87.88 572 ASP A CA 1
ATOM 4295 C C . ASP A 1 572 ? 4.081 17.067 14.977 1.00 87.88 572 ASP A C 1
ATOM 4297 O O . ASP A 1 572 ? 3.851 17.166 16.182 1.00 87.88 572 ASP A O 1
ATOM 4301 N N . LEU A 1 573 ? 5.318 17.044 14.491 1.00 83.06 573 LEU A N 1
ATOM 4302 C CA . LEU A 1 573 ? 6.524 16.987 15.307 1.00 83.06 573 LEU A CA 1
ATOM 4303 C C . LEU A 1 573 ? 7.491 18.088 14.881 1.00 83.06 573 LEU A C 1
ATOM 4305 O O . LEU A 1 573 ? 7.788 18.237 13.697 1.00 83.06 573 LEU A O 1
ATOM 4309 N N . LEU A 1 574 ? 8.038 18.822 15.849 1.00 80.56 574 LEU A N 1
ATOM 4310 C CA . LEU A 1 574 ? 9.205 19.681 15.660 1.00 80.56 574 LEU A CA 1
ATOM 4311 C C . LEU A 1 574 ? 10.342 19.194 16.550 1.00 80.56 574 LEU A C 1
ATOM 4313 O O . LEU A 1 574 ? 10.228 19.173 17.776 1.00 80.56 574 LEU A O 1
ATOM 4317 N N . LEU A 1 575 ? 11.467 18.894 15.917 1.00 74.25 575 LEU A N 1
ATOM 4318 C CA . LEU A 1 575 ? 12.725 18.561 16.562 1.00 74.25 575 LEU A CA 1
ATOM 4319 C C . LEU A 1 575 ? 13.650 19.770 16.464 1.00 74.25 575 LEU A C 1
ATOM 4321 O O . LEU A 1 575 ? 14.130 20.117 15.387 1.00 74.25 575 LEU A O 1
ATOM 4325 N N . GLN A 1 576 ? 13.884 20.445 17.581 1.00 71.44 576 GLN A N 1
ATOM 4326 C CA . GLN A 1 576 ? 14.759 21.605 17.648 1.00 71.44 576 GLN A CA 1
ATOM 4327 C C . GLN A 1 576 ? 16.124 21.195 18.203 1.00 71.44 576 GLN A C 1
ATOM 4329 O O . GLN A 1 576 ? 16.191 20.735 19.339 1.00 71.44 576 GLN A O 1
ATOM 4334 N N . SER A 1 577 ? 17.205 21.381 17.440 1.00 62.94 577 SER A N 1
ATOM 4335 C CA . SER A 1 577 ? 18.572 21.185 17.934 1.00 62.94 577 SER A CA 1
ATOM 4336 C C . SER A 1 577 ? 19.181 22.525 18.351 1.00 62.94 577 SER A C 1
ATOM 4338 O O . SER A 1 577 ? 19.166 23.510 17.609 1.00 62.94 577 SER A O 1
ATOM 4340 N N . ALA A 1 578 ? 19.743 22.600 19.553 1.00 51.03 578 ALA A N 1
ATOM 4341 C CA . ALA A 1 578 ? 20.403 23.811 20.048 1.00 51.03 578 ALA A CA 1
ATOM 4342 C C . ALA A 1 578 ? 21.926 23.760 19.826 1.00 51.03 578 ALA A C 1
ATOM 4344 O O . ALA A 1 578 ? 22.717 24.169 20.679 1.00 51.03 578 ALA A O 1
ATOM 4345 N N . GLY A 1 579 ? 22.338 23.276 18.649 1.00 49.44 579 GLY A N 1
ATOM 4346 C CA . GLY A 1 579 ? 23.733 23.262 18.203 1.00 49.44 579 GLY A CA 1
ATOM 4347 C C . GLY A 1 579 ? 24.556 22.040 18.625 1.00 49.44 579 GLY A C 1
ATOM 4348 O O . GLY A 1 579 ? 25.784 22.096 18.544 1.00 49.44 579 GLY A O 1
ATOM 4349 N N . SER A 1 580 ? 23.922 20.951 19.073 1.00 46.50 580 SER A N 1
ATOM 4350 C CA . SER A 1 580 ? 24.559 19.633 19.200 1.00 46.50 580 SER A CA 1
ATOM 4351 C C . SER A 1 580 ? 24.544 18.913 17.836 1.00 46.50 580 SER A C 1
ATOM 4353 O O . SER A 1 580 ? 23.663 19.142 17.013 1.00 46.50 580 SER A O 1
ATOM 4355 N N . ALA A 1 581 ? 25.546 18.071 17.564 1.00 45.62 581 ALA A N 1
ATOM 4356 C CA . ALA A 1 581 ? 25.638 17.318 16.306 1.00 45.62 581 ALA A CA 1
ATOM 4357 C C . ALA A 1 581 ? 24.724 16.076 16.264 1.00 45.62 581 ALA A C 1
ATOM 4359 O O . ALA A 1 581 ? 24.571 15.485 15.203 1.00 45.62 581 ALA A O 1
ATOM 4360 N N . ASN A 1 582 ? 24.133 15.686 17.399 1.00 50.25 582 ASN A N 1
ATOM 4361 C CA . ASN A 1 582 ? 23.323 14.480 17.541 1.00 50.25 582 ASN A CA 1
ATOM 4362 C C . ASN A 1 582 ? 22.071 14.816 18.357 1.00 50.25 582 ASN A C 1
ATOM 4364 O O . ASN A 1 582 ? 22.196 15.311 19.478 1.00 50.25 582 ASN A O 1
ATOM 4368 N N . TYR A 1 583 ? 20.893 14.519 17.809 1.00 54.56 583 TYR A N 1
ATOM 4369 C CA . TYR A 1 583 ? 19.663 14.444 18.592 1.00 54.56 583 TYR A CA 1
ATOM 4370 C C . TYR A 1 583 ? 19.809 13.260 19.559 1.00 54.56 583 TYR A C 1
ATOM 4372 O O . TYR A 1 583 ? 20.025 12.141 19.107 1.00 54.56 583 TYR A O 1
ATOM 4380 N N . ASP A 1 584 ? 19.797 13.516 20.866 1.00 52.22 584 ASP A N 1
ATOM 4381 C CA . ASP A 1 584 ? 20.138 12.525 21.909 1.00 52.22 584 ASP A CA 1
ATOM 4382 C C . ASP A 1 584 ? 18.913 12.175 22.773 1.00 52.22 584 ASP A C 1
ATOM 4384 O O . ASP A 1 584 ? 19.044 11.918 23.963 1.00 52.22 584 ASP A O 1
ATOM 4388 N N . ALA A 1 585 ? 17.706 12.291 22.213 1.00 57.78 585 ALA A N 1
ATOM 4389 C CA . ALA A 1 585 ? 16.445 11.984 22.883 1.00 57.78 585 ALA A CA 1
ATOM 4390 C C . ALA A 1 585 ? 15.616 11.049 22.004 1.00 57.78 585 ALA A C 1
ATOM 4392 O O . ALA A 1 585 ? 15.292 11.406 20.869 1.00 57.78 585 ALA A O 1
ATOM 4393 N N . ASP A 1 586 ? 15.243 9.894 22.552 1.00 66.94 586 ASP A N 1
ATOM 4394 C CA . ASP A 1 586 ? 14.343 8.964 21.886 1.00 66.94 586 ASP A CA 1
ATOM 4395 C C . ASP A 1 586 ? 12.904 9.389 22.191 1.00 66.94 586 ASP A C 1
ATOM 4397 O O . ASP A 1 586 ? 12.479 9.419 23.347 1.00 66.94 586 ASP A O 1
ATOM 4401 N N . ALA A 1 587 ? 12.150 9.753 21.163 1.00 74.25 587 ALA A N 1
ATOM 4402 C CA . ALA A 1 587 ? 10.739 10.100 21.271 1.00 74.25 587 ALA A CA 1
ATOM 4403 C C . ALA A 1 587 ? 9.899 8.956 20.701 1.00 74.25 587 ALA A C 1
ATOM 4405 O O . ALA A 1 587 ? 10.306 8.340 19.732 1.00 74.25 587 ALA A O 1
ATOM 4406 N N . TYR A 1 588 ? 8.734 8.663 21.265 1.00 81.81 588 TYR A N 1
ATOM 4407 C CA . TYR A 1 588 ? 7.918 7.519 20.873 1.00 81.81 588 TYR A CA 1
ATOM 4408 C C . TYR A 1 588 ? 6.443 7.902 20.776 1.00 81.81 588 TYR A C 1
ATOM 4410 O O . TYR A 1 588 ? 5.889 8.526 21.686 1.00 81.81 588 TYR A O 1
ATOM 4418 N N . LEU A 1 589 ? 5.790 7.474 19.697 1.00 87.81 589 LEU A N 1
ATOM 4419 C CA . LEU A 1 589 ? 4.338 7.304 19.666 1.00 87.81 589 LEU A CA 1
ATOM 4420 C C . LEU A 1 589 ? 4.020 5.938 20.240 1.00 87.81 589 LEU A C 1
ATOM 4422 O O . LEU A 1 589 ? 4.626 4.965 19.817 1.00 87.81 589 LEU A O 1
ATOM 4426 N N . ALA A 1 590 ? 3.081 5.848 21.170 1.00 90.00 590 ALA A N 1
ATOM 4427 C CA . ALA A 1 590 ? 2.698 4.579 21.761 1.00 90.00 590 ALA A CA 1
ATOM 4428 C C . ALA A 1 590 ? 1.196 4.508 22.027 1.00 90.00 590 ALA A C 1
ATOM 4430 O O . ALA A 1 590 ? 0.542 5.526 22.271 1.00 90.00 590 ALA A O 1
ATOM 4431 N N . LEU A 1 591 ? 0.658 3.291 22.032 1.00 91.88 591 LEU A N 1
ATOM 4432 C CA . LEU A 1 591 ? -0.670 3.009 22.564 1.00 91.88 591 LEU A CA 1
ATOM 4433 C C . LEU A 1 591 ? -0.550 2.072 23.765 1.00 91.88 591 LEU A C 1
ATOM 4435 O O . LEU A 1 591 ? 0.032 0.996 23.679 1.00 91.88 591 LEU A O 1
ATOM 4439 N N . GLU A 1 592 ? -1.137 2.465 24.892 1.00 92.06 592 GLU A N 1
ATOM 4440 C CA . GLU A 1 592 ? -1.336 1.569 26.030 1.00 92.06 592 GLU A CA 1
ATOM 4441 C C . GLU A 1 592 ? -2.716 0.911 25.907 1.00 92.06 592 GLU A C 1
ATOM 4443 O O . GLU A 1 592 ? -3.724 1.595 25.720 1.00 92.06 592 GLU A O 1
ATOM 4448 N N . PHE A 1 593 ? -2.776 -0.413 26.037 1.00 90.75 593 PHE A N 1
ATOM 4449 C CA . PHE A 1 593 ? -4.026 -1.171 25.985 1.00 90.75 593 PHE A CA 1
ATOM 4450 C C . PHE A 1 593 ? -4.386 -1.710 27.367 1.00 90.75 593 PHE A C 1
ATOM 4452 O O . PHE A 1 593 ? -3.554 -2.324 28.037 1.00 90.75 593 PHE A O 1
ATOM 4459 N N . TYR A 1 594 ? -5.632 -1.503 27.780 1.00 88.06 594 TYR A N 1
ATOM 4460 C CA . TYR A 1 594 ? -6.137 -1.835 29.113 1.00 88.06 594 TYR A CA 1
ATOM 4461 C C . TYR A 1 594 ? -7.279 -2.849 29.047 1.00 88.06 594 TYR A C 1
ATOM 4463 O O . TYR A 1 594 ? -8.023 -2.887 28.067 1.00 88.06 594 TYR A O 1
ATOM 4471 N N . GLY A 1 595 ? -7.400 -3.672 30.089 1.00 84.00 595 GLY A N 1
ATOM 4472 C CA . GLY A 1 595 ? -8.479 -4.639 30.279 1.00 84.00 595 GLY A CA 1
ATOM 4473 C C . GLY A 1 595 ? -9.792 -3.994 30.736 1.00 84.00 595 GLY A C 1
ATOM 4474 O O . GLY A 1 595 ? -9.929 -2.775 30.758 1.00 84.00 595 GLY A O 1
ATOM 4475 N N . ALA A 1 596 ? -10.774 -4.818 31.112 1.00 81.06 596 ALA A N 1
ATOM 4476 C CA . ALA A 1 596 ? -12.151 -4.378 31.391 1.00 81.06 596 ALA A CA 1
ATOM 4477 C C . ALA A 1 596 ? -12.295 -3.432 32.600 1.00 81.06 596 ALA A C 1
ATOM 4479 O O . ALA A 1 596 ? -13.325 -2.783 32.751 1.00 81.06 596 ALA A O 1
ATOM 4480 N N . ASP A 1 597 ? -11.277 -3.346 33.456 1.00 79.44 597 ASP A N 1
ATOM 4481 C CA . ASP A 1 597 ? -11.237 -2.448 34.612 1.00 79.44 597 ASP A CA 1
ATOM 4482 C C . ASP A 1 597 ? -10.678 -1.048 34.292 1.00 79.44 597 ASP A C 1
ATOM 4484 O O . ASP A 1 597 ? -10.624 -0.205 35.188 1.00 79.44 597 ASP A O 1
ATOM 4488 N N . ASP A 1 598 ? -10.241 -0.809 33.047 1.00 83.06 598 ASP A N 1
ATOM 4489 C CA . ASP A 1 598 ? -9.555 0.409 32.586 1.00 83.06 598 ASP A CA 1
ATOM 4490 C C . ASP A 1 598 ? -8.315 0.794 33.432 1.00 83.06 598 ASP A C 1
ATOM 4492 O O . ASP A 1 598 ? -7.910 1.957 33.545 1.00 83.06 598 ASP A O 1
ATOM 4496 N N . GLN A 1 599 ? -7.705 -0.189 34.098 1.00 83.44 599 GLN A N 1
ATOM 4497 C CA . GLN A 1 599 ? -6.592 0.038 35.026 1.00 83.44 599 GLN A CA 1
ATOM 4498 C C . GLN A 1 599 ? -5.464 -0.963 34.836 1.00 83.44 599 GLN A C 1
ATOM 4500 O O . GLN A 1 599 ? -4.288 -0.593 34.888 1.00 83.44 599 GLN A O 1
ATOM 4505 N N . THR A 1 600 ? -5.808 -2.220 34.590 1.00 85.38 600 THR A N 1
ATOM 4506 C CA . THR A 1 600 ? -4.850 -3.290 34.361 1.00 85.38 600 THR A CA 1
ATOM 4507 C C . THR A 1 600 ? -4.497 -3.327 32.881 1.00 85.38 600 THR A C 1
ATOM 4509 O O . THR A 1 600 ? -5.381 -3.421 32.031 1.00 85.38 600 THR A O 1
ATOM 4512 N N . LEU A 1 601 ? -3.206 -3.240 32.548 1.00 84.44 601 LEU A N 1
ATOM 4513 C CA . LEU A 1 601 ? -2.765 -3.380 31.160 1.00 84.44 601 LEU A CA 1
ATOM 4514 C C . LEU A 1 601 ? -3.147 -4.769 30.630 1.00 84.44 601 LEU A C 1
ATOM 4516 O O . LEU A 1 601 ? -2.932 -5.777 31.303 1.00 84.44 601 LEU A O 1
ATOM 4520 N N . ALA A 1 602 ? -3.685 -4.814 29.413 1.00 77.81 602 ALA A N 1
ATOM 4521 C CA . ALA A 1 602 ? -4.018 -6.060 28.727 1.00 77.81 602 ALA A CA 1
ATOM 4522 C C . ALA A 1 602 ? -2.759 -6.867 28.347 1.00 77.81 602 ALA A C 1
ATOM 4524 O O . ALA A 1 602 ? -2.821 -8.086 28.211 1.00 77.81 602 ALA A O 1
ATOM 4525 N N . HIS A 1 603 ? -1.605 -6.200 28.230 1.00 77.44 603 HIS A N 1
ATOM 4526 C CA . HIS A 1 603 ? -0.301 -6.816 27.987 1.00 77.44 603 HIS A CA 1
ATOM 4527 C C . HIS A 1 603 ? 0.788 -6.241 28.910 1.00 77.44 603 HIS A C 1
ATOM 4529 O O . HIS A 1 603 ? 0.611 -5.197 29.531 1.00 77.44 603 HIS A O 1
ATOM 4535 N N . ALA A 1 604 ? 1.919 -6.941 29.034 1.00 63.06 604 ALA A N 1
ATOM 4536 C CA . ALA A 1 604 ? 2.915 -6.696 30.077 1.00 63.06 604 ALA A CA 1
ATOM 4537 C C . ALA A 1 604 ? 3.767 -5.419 29.908 1.00 63.06 604 ALA A C 1
ATOM 4539 O O . ALA A 1 604 ? 4.285 -4.939 30.918 1.00 63.06 604 ALA A O 1
ATOM 4540 N N . SER A 1 605 ? 3.930 -4.861 28.700 1.00 63.56 605 SER A N 1
ATOM 4541 C CA . SER A 1 605 ? 4.727 -3.641 28.489 1.00 63.56 605 SER A CA 1
ATOM 4542 C C . SER A 1 605 ? 4.112 -2.680 27.469 1.00 63.56 605 SER A C 1
ATOM 4544 O O . SER A 1 605 ? 3.585 -3.091 26.441 1.00 63.56 605 SER A O 1
ATOM 4546 N N . ALA A 1 606 ? 4.230 -1.377 27.743 1.00 59.97 606 ALA A N 1
ATOM 4547 C CA . ALA A 1 606 ? 3.958 -0.318 26.768 1.00 59.97 606 ALA A CA 1
ATOM 4548 C C . ALA A 1 606 ? 5.037 -0.255 25.668 1.00 59.97 606 ALA A C 1
ATOM 4550 O O . ALA A 1 606 ? 4.765 0.237 24.577 1.00 59.97 606 ALA A O 1
ATOM 4551 N N . ASP A 1 607 ? 6.238 -0.787 25.935 1.00 68.31 607 ASP A N 1
ATOM 4552 C CA . ASP A 1 607 ? 7.339 -0.829 24.961 1.00 68.31 607 ASP A CA 1
ATOM 4553 C C . ASP A 1 607 ? 7.028 -1.735 23.759 1.00 68.31 607 ASP A C 1
ATOM 4555 O O . ASP A 1 607 ? 7.676 -1.626 22.721 1.00 68.31 607 ASP A O 1
ATOM 4559 N N . ASP A 1 608 ? 6.036 -2.617 23.899 1.00 74.50 608 ASP A N 1
ATOM 4560 C CA . ASP A 1 608 ? 5.607 -3.541 22.850 1.00 74.50 608 ASP A CA 1
ATOM 4561 C C . ASP A 1 608 ? 4.764 -2.839 21.768 1.00 74.50 608 ASP A C 1
ATOM 4563 O O . ASP A 1 608 ? 4.600 -3.366 20.670 1.00 74.50 608 ASP A O 1
ATOM 4567 N N . PHE A 1 609 ? 4.231 -1.647 22.066 1.00 82.00 609 PHE A N 1
ATOM 4568 C CA . PHE A 1 609 ? 3.299 -0.912 21.208 1.00 82.00 609 PHE A CA 1
ATOM 4569 C C . PHE A 1 609 ? 3.754 0.529 21.027 1.00 82.00 609 PHE A C 1
ATOM 4571 O O . PHE A 1 609 ? 3.012 1.467 21.326 1.00 82.00 609 PHE A O 1
ATOM 4578 N N . GLN A 1 610 ? 4.986 0.695 20.546 1.00 84.31 610 GLN A N 1
ATOM 4579 C CA . GLN A 1 610 ? 5.567 2.004 20.289 1.00 84.31 610 GLN A CA 1
ATOM 4580 C C . GLN A 1 610 ? 6.292 2.090 18.943 1.00 84.31 610 GLN A C 1
ATOM 4582 O O . GLN A 1 610 ? 6.864 1.119 18.456 1.00 84.31 610 GLN A O 1
ATOM 4587 N N . THR A 1 611 ? 6.302 3.292 18.382 1.00 82.06 611 THR A N 1
ATOM 4588 C CA . THR A 1 611 ? 7.051 3.679 17.190 1.00 82.06 611 THR A CA 1
ATOM 4589 C C . THR A 1 611 ? 8.025 4.773 17.596 1.00 82.06 611 THR A C 1
ATOM 4591 O O . THR A 1 611 ? 7.601 5.813 18.108 1.00 82.06 611 THR A O 1
ATOM 4594 N N . LEU A 1 612 ? 9.322 4.535 17.391 1.00 77.88 612 LEU A N 1
ATOM 4595 C CA . LEU A 1 612 ? 10.361 5.541 17.605 1.00 77.88 612 LEU A CA 1
ATOM 4596 C C . LEU A 1 612 ? 10.192 6.675 16.583 1.00 77.88 612 LEU A C 1
ATOM 4598 O O . LEU A 1 612 ? 10.046 6.447 15.387 1.00 77.88 612 LEU A O 1
ATOM 4602 N N . LEU A 1 613 ? 10.215 7.905 17.073 1.00 72.25 613 LEU A N 1
ATOM 4603 C CA . LEU A 1 613 ? 10.166 9.129 16.296 1.00 72.25 613 LEU A CA 1
ATOM 4604 C C . LEU A 1 613 ? 11.595 9.569 16.015 1.00 72.25 613 LEU A C 1
ATOM 4606 O O . LEU A 1 613 ? 12.242 10.230 16.830 1.00 72.25 613 LEU A O 1
ATOM 4610 N N . GLU A 1 614 ? 12.085 9.195 14.846 1.00 63.78 614 GLU A N 1
ATOM 4611 C CA . GLU A 1 614 ? 13.447 9.513 14.452 1.00 63.78 614 GLU A CA 1
ATOM 4612 C C . GLU A 1 614 ? 13.508 10.882 13.753 1.00 63.78 614 GLU A C 1
ATOM 4614 O O . GLU A 1 614 ? 12.613 11.237 12.971 1.00 63.78 614 GLU A O 1
ATOM 4619 N N . PRO A 1 615 ? 14.554 11.691 14.007 1.00 57.97 615 PRO A N 1
ATOM 4620 C CA . PRO A 1 615 ? 14.837 12.847 13.169 1.00 57.97 615 PRO A CA 1
ATOM 4621 C C . PRO A 1 615 ? 15.066 12.405 11.726 1.00 57.97 615 PRO A C 1
ATOM 4623 O O . PRO A 1 615 ? 15.578 11.311 11.497 1.00 57.97 615 PRO A O 1
ATOM 4626 N N . ALA A 1 616 ? 14.758 13.264 10.747 1.00 53.94 616 ALA A N 1
ATOM 4627 C CA . ALA A 1 616 ? 15.101 12.962 9.360 1.00 53.94 616 ALA A CA 1
ATOM 4628 C C . ALA A 1 616 ? 16.577 12.571 9.237 1.00 53.94 616 ALA A C 1
ATOM 4630 O O . ALA A 1 616 ? 17.489 13.342 9.548 1.00 53.94 616 ALA A O 1
ATOM 4631 N N . TYR A 1 617 ? 16.790 11.350 8.762 1.00 53.19 617 TYR A N 1
ATOM 4632 C CA . TYR A 1 617 ? 18.099 10.820 8.455 1.00 53.19 617 TYR A CA 1
ATOM 4633 C C . TYR A 1 617 ? 18.772 11.675 7.373 1.00 53.19 617 TYR A C 1
ATOM 4635 O O . TYR A 1 617 ? 18.237 11.856 6.279 1.00 53.19 617 TYR A O 1
ATOM 4643 N N . GLY A 1 618 ? 19.952 12.216 7.686 1.00 50.62 618 GLY A N 1
ATOM 4644 C CA . GLY A 1 618 ? 20.734 13.023 6.745 1.00 50.62 618 GLY A CA 1
ATOM 4645 C C . GLY A 1 618 ? 20.696 14.535 6.975 1.00 50.62 618 GLY A C 1
ATOM 4646 O O . GLY A 1 618 ? 20.781 15.292 6.009 1.00 50.62 618 GLY A O 1
ATOM 4647 N N . ILE A 1 619 ? 20.618 15.007 8.228 1.00 44.28 619 ILE A N 1
ATOM 4648 C CA . ILE A 1 619 ? 20.964 16.407 8.517 1.00 44.28 619 ILE A CA 1
ATOM 4649 C C . ILE A 1 619 ? 22.448 16.616 8.185 1.00 44.28 619 ILE A C 1
ATOM 4651 O O . ILE A 1 619 ? 23.353 16.021 8.768 1.00 44.28 619 ILE A O 1
ATOM 4655 N N . ASN A 1 620 ? 22.639 17.462 7.185 1.00 39.72 620 ASN A N 1
ATOM 4656 C CA . ASN A 1 620 ? 23.870 17.880 6.546 1.00 39.72 620 ASN A CA 1
ATOM 4657 C C . ASN A 1 620 ? 25.060 18.091 7.516 1.00 39.72 620 ASN A C 1
ATOM 4659 O O . ASN A 1 620 ? 25.002 18.932 8.413 1.00 39.72 620 ASN A O 1
ATOM 4663 N N . ASN A 1 621 ? 26.182 17.397 7.281 1.00 39.81 621 ASN A N 1
ATOM 4664 C CA . ASN A 1 621 ? 27.465 17.686 7.948 1.00 39.81 621 ASN A CA 1
ATOM 4665 C C . ASN A 1 621 ? 28.164 18.931 7.357 1.00 39.81 621 ASN A C 1
ATOM 4667 O O . ASN A 1 621 ? 29.125 19.441 7.943 1.00 39.81 621 ASN A O 1
ATOM 4671 N N . ASP A 1 622 ? 27.671 19.475 6.239 1.00 36.28 622 ASP A N 1
ATOM 4672 C CA . ASP A 1 622 ? 28.190 20.697 5.631 1.00 36.28 622 ASP A CA 1
ATOM 4673 C C . ASP A 1 622 ? 27.528 21.934 6.250 1.00 36.28 622 ASP A C 1
ATOM 4675 O O . ASP A 1 622 ? 26.780 22.675 5.618 1.00 36.28 622 ASP A O 1
ATOM 4679 N N . SER A 1 623 ? 27.861 22.223 7.509 1.00 35.88 623 SER A N 1
ATOM 4680 C CA . SER A 1 623 ? 27.696 23.546 8.145 1.00 35.88 623 SER A CA 1
ATOM 4681 C C . SER A 1 623 ? 26.275 24.135 8.259 1.00 35.88 623 SER A C 1
ATOM 4683 O O . SER A 1 623 ? 26.122 25.270 8.721 1.00 35.88 623 SER A O 1
ATOM 4685 N N . HIS A 1 624 ? 25.231 23.391 7.897 1.00 39.84 624 HIS A N 1
ATOM 4686 C CA . HIS A 1 624 ? 23.838 23.741 8.162 1.00 39.84 624 HIS A CA 1
ATOM 4687 C C . HIS A 1 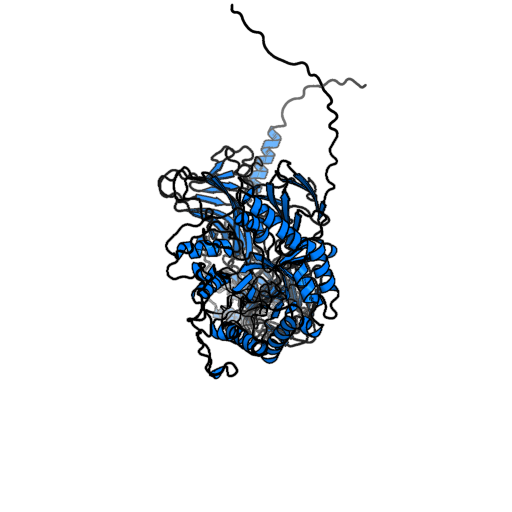624 ? 23.321 22.860 9.291 1.00 39.84 624 HIS A C 1
ATOM 4689 O O . HIS A 1 624 ? 22.700 21.830 9.067 1.00 39.84 624 HIS A O 1
ATOM 4695 N N . THR A 1 625 ? 23.599 23.284 10.525 1.00 44.03 625 THR A N 1
ATOM 4696 C CA . THR A 1 625 ? 22.816 22.845 11.679 1.00 44.03 625 THR A CA 1
ATOM 4697 C C . THR A 1 625 ? 21.396 23.336 11.441 1.00 44.03 625 THR A C 1
ATOM 4699 O O . THR A 1 625 ? 21.109 24.510 11.700 1.00 44.03 625 THR A O 1
ATOM 4702 N N . ASP A 1 626 ? 20.534 22.496 10.872 1.00 49.81 626 ASP A N 1
ATOM 4703 C CA . ASP A 1 626 ? 19.116 22.807 10.888 1.00 49.81 626 ASP A CA 1
ATOM 4704 C C . ASP A 1 626 ? 18.691 22.768 12.355 1.00 49.81 626 ASP A C 1
ATOM 4706 O O . ASP A 1 626 ? 18.696 21.726 13.017 1.00 49.81 626 ASP A O 1
ATOM 4710 N N . SER A 1 627 ? 18.477 23.953 12.917 1.00 57.09 627 SER A N 1
ATOM 4711 C CA . SER A 1 627 ? 18.157 24.084 14.329 1.00 57.09 627 SER A CA 1
ATOM 4712 C C . SER A 1 627 ? 16.719 23.667 14.607 1.00 57.09 627 SER A C 1
ATOM 4714 O O . SER A 1 627 ? 16.367 23.600 15.776 1.00 57.09 627 SER A O 1
ATOM 4716 N N . ALA A 1 628 ? 15.896 23.388 13.584 1.00 66.38 628 ALA A N 1
ATOM 4717 C CA . ALA A 1 628 ? 14.483 23.050 13.713 1.00 66.38 628 ALA A CA 1
ATOM 4718 C C . ALA A 1 628 ? 13.969 22.205 12.525 1.00 66.38 628 ALA A C 1
ATOM 4720 O O . ALA A 1 628 ? 13.699 22.741 11.458 1.00 66.38 628 ALA A O 1
ATOM 4721 N N . TYR A 1 629 ? 13.733 20.908 12.734 1.00 71.62 629 TYR A N 1
ATOM 4722 C CA . TYR A 1 629 ? 13.132 20.004 11.749 1.00 71.62 629 TYR A CA 1
ATOM 4723 C C . TYR A 1 629 ? 11.657 19.734 12.070 1.00 71.62 629 TYR A C 1
ATOM 4725 O O . TYR A 1 629 ? 11.352 19.167 13.118 1.00 71.62 629 TYR A O 1
ATOM 4733 N N . ARG A 1 630 ? 10.740 20.142 11.182 1.00 77.88 630 ARG A N 1
ATOM 4734 C CA . ARG A 1 630 ? 9.290 19.905 11.316 1.00 77.88 630 ARG A CA 1
ATOM 4735 C C . ARG A 1 630 ? 8.846 18.784 10.388 1.00 77.88 630 ARG A C 1
ATOM 4737 O O . ARG A 1 630 ? 9.152 18.838 9.203 1.00 77.88 630 ARG A O 1
ATOM 4744 N N . THR A 1 631 ? 8.091 17.822 10.903 1.00 78.00 631 THR A N 1
ATOM 4745 C CA . THR A 1 631 ? 7.597 16.675 10.134 1.00 78.00 631 THR A CA 1
ATOM 4746 C C . THR A 1 631 ? 6.255 16.173 10.655 1.00 78.00 631 THR A C 1
ATOM 4748 O O . THR A 1 631 ? 5.818 16.512 11.751 1.00 78.00 631 THR A O 1
ATOM 4751 N N . TYR A 1 632 ? 5.631 15.325 9.852 1.00 84.44 632 TYR A N 1
ATOM 4752 C CA . TYR A 1 632 ? 4.579 14.395 10.234 1.00 84.44 632 TYR A CA 1
ATOM 4753 C C . TYR A 1 632 ? 5.207 13.060 10.663 1.00 84.44 632 TYR A C 1
ATOM 4755 O O . TYR A 1 632 ? 6.161 12.620 10.015 1.00 84.44 632 TYR A O 1
ATOM 4763 N N . GLN A 1 633 ? 4.687 12.428 11.715 1.00 84.56 633 GLN A N 1
ATOM 4764 C CA . GLN A 1 633 ? 5.032 11.053 12.100 1.00 84.56 633 GLN A CA 1
ATOM 4765 C C . GLN A 1 633 ? 3.760 10.260 12.401 1.00 84.56 633 GLN A C 1
ATOM 4767 O O . GLN A 1 633 ? 2.790 10.812 12.936 1.00 84.56 633 GLN A O 1
ATOM 4772 N N . SER A 1 634 ? 3.779 8.966 12.094 1.00 87.06 634 SER A N 1
ATOM 4773 C CA . SER A 1 634 ? 2.667 8.052 12.343 1.00 87.06 634 SER A CA 1
ATOM 4774 C C . SER A 1 634 ? 3.175 6.720 12.888 1.00 87.06 634 SER A C 1
ATOM 4776 O O . SER A 1 634 ? 4.262 6.268 12.547 1.00 87.06 634 SER A O 1
ATOM 4778 N N . GLY A 1 635 ? 2.363 6.086 13.728 1.00 86.81 635 GLY A N 1
ATOM 4779 C CA . GLY A 1 635 ? 2.550 4.712 14.167 1.00 86.81 635 GLY A CA 1
ATOM 4780 C C . GLY A 1 635 ? 1.250 3.935 14.034 1.00 86.81 635 GLY A C 1
ATOM 4781 O O . GLY A 1 635 ? 0.167 4.443 14.360 1.00 86.81 635 GLY A O 1
ATOM 4782 N N . ARG A 1 636 ? 1.354 2.701 13.547 1.00 85.69 636 ARG A N 1
ATOM 4783 C CA . ARG A 1 636 ? 0.247 1.749 13.503 1.00 85.69 636 ARG A CA 1
ATOM 4784 C C . ARG A 1 636 ? 0.410 0.707 14.601 1.00 85.69 636 ARG A C 1
ATOM 4786 O O . ARG A 1 636 ? 1.482 0.150 14.798 1.00 85.69 636 ARG A O 1
ATOM 4793 N N . PHE A 1 637 ? -0.678 0.423 15.304 1.00 87.06 637 PHE A N 1
ATOM 4794 C CA . PHE A 1 637 ? -0.676 -0.422 16.493 1.00 87.06 637 PHE A CA 1
ATOM 4795 C C . PHE A 1 637 ? -1.837 -1.401 16.435 1.00 87.06 637 PHE A C 1
ATOM 4797 O O . PHE A 1 637 ? -2.966 -1.010 16.144 1.00 87.06 637 PHE A O 1
ATOM 4804 N N . VAL A 1 638 ? -1.573 -2.667 16.742 1.00 85.00 638 VAL A N 1
ATOM 4805 C CA . VAL A 1 638 ? -2.599 -3.708 16.819 1.00 85.00 638 VAL A CA 1
ATOM 4806 C C . VAL A 1 638 ? -2.829 -4.048 18.282 1.00 85.00 638 VAL A C 1
ATOM 4808 O O . VAL A 1 638 ? -1.891 -4.368 19.006 1.00 85.00 638 VAL A O 1
ATOM 4811 N N . ALA A 1 639 ? -4.078 -3.962 18.719 1.00 84.88 639 ALA A N 1
ATOM 4812 C CA . ALA A 1 639 ? -4.453 -4.234 20.094 1.00 84.88 639 ALA A CA 1
ATOM 4813 C C . ALA A 1 639 ? -4.193 -5.711 20.471 1.00 84.88 639 ALA A C 1
ATOM 4815 O O . ALA A 1 639 ? -4.599 -6.616 19.734 1.00 84.88 639 ALA A O 1
ATOM 4816 N N . PRO A 1 640 ? -3.537 -5.983 21.613 1.00 82.44 640 PRO A N 1
ATOM 4817 C CA . PRO A 1 640 ? -3.257 -7.339 22.068 1.00 82.44 640 PRO A CA 1
ATOM 4818 C C . PRO A 1 640 ? -4.511 -8.050 22.602 1.00 82.44 640 PRO A C 1
ATOM 4820 O O . PRO A 1 640 ? -5.527 -7.402 22.875 1.00 82.44 640 PRO A O 1
ATOM 4823 N N . PRO A 1 641 ? -4.431 -9.376 22.827 1.00 79.06 641 PRO A N 1
ATOM 4824 C CA . PRO A 1 641 ? -5.479 -10.128 23.509 1.00 79.06 641 PRO A CA 1
ATOM 4825 C C . PRO A 1 641 ? -5.904 -9.499 24.839 1.00 79.06 641 PRO A C 1
ATOM 4827 O O . PRO A 1 641 ? -5.069 -9.142 25.668 1.00 79.06 641 PRO A O 1
ATOM 4830 N N . GLY A 1 642 ? -7.218 -9.396 25.055 1.00 75.62 642 GLY A N 1
ATOM 4831 C CA . GLY A 1 642 ? -7.803 -8.886 26.299 1.00 75.62 642 GLY A CA 1
ATOM 4832 C C . GLY A 1 642 ? -7.918 -7.361 26.385 1.00 75.62 642 GLY A C 1
ATOM 4833 O O . GLY A 1 642 ? -8.389 -6.860 27.406 1.00 75.62 642 GLY A O 1
ATOM 4834 N N . ALA A 1 643 ? -7.529 -6.627 25.338 1.00 86.12 643 ALA A N 1
ATOM 4835 C CA . ALA A 1 643 ? -7.705 -5.182 25.260 1.00 86.12 643 ALA A CA 1
ATOM 4836 C C . ALA A 1 643 ? -9.194 -4.798 25.172 1.00 86.12 643 ALA A C 1
ATOM 4838 O O . ALA A 1 643 ? -9.941 -5.327 24.353 1.00 86.12 643 ALA A O 1
ATOM 4839 N N . ARG A 1 644 ? -9.612 -3.850 26.012 1.00 83.81 644 ARG A N 1
ATOM 4840 C CA . ARG A 1 644 ? -10.973 -3.285 26.108 1.00 83.81 644 ARG A CA 1
ATOM 4841 C C . ARG A 1 644 ? -10.963 -1.770 25.925 1.00 83.81 644 ARG A C 1
ATOM 4843 O O . ARG A 1 644 ? -11.863 -1.196 25.319 1.00 83.81 644 ARG A O 1
ATOM 4850 N N . TYR A 1 645 ? -9.879 -1.143 26.376 1.00 88.44 645 TYR A N 1
ATOM 4851 C CA . TYR A 1 645 ? -9.616 0.273 26.184 1.00 88.44 645 TYR A CA 1
ATOM 4852 C C . TYR A 1 645 ? -8.245 0.493 25.549 1.00 88.44 645 TYR A C 1
ATOM 4854 O O . TYR A 1 645 ? -7.312 -0.288 25.750 1.00 88.44 645 TYR A O 1
ATOM 4862 N N . VAL A 1 646 ? -8.116 1.593 24.815 1.00 92.06 646 VAL A N 1
ATOM 4863 C CA . VAL A 1 646 ? -6.869 2.068 24.214 1.00 92.06 646 VAL A CA 1
ATOM 4864 C C . VAL A 1 646 ? -6.566 3.478 24.698 1.00 92.06 646 VAL A C 1
ATOM 4866 O O . VAL A 1 646 ? -7.453 4.322 24.802 1.00 92.06 646 VAL A O 1
ATOM 4869 N N . ARG A 1 647 ? -5.305 3.757 25.001 1.00 92.25 647 ARG A N 1
ATOM 4870 C CA . ARG A 1 647 ? -4.853 5.059 25.473 1.00 92.25 647 ARG A CA 1
ATOM 4871 C C . ARG A 1 647 ? -3.703 5.558 24.605 1.00 92.25 647 ARG A C 1
ATOM 4873 O O . ARG A 1 647 ? -2.655 4.915 24.592 1.00 92.25 647 ARG A O 1
ATOM 4880 N N . PRO A 1 648 ? -3.846 6.713 23.934 1.00 93.75 648 PRO A N 1
ATOM 4881 C CA . PRO A 1 648 ? -2.732 7.325 23.232 1.00 93.75 648 PRO A CA 1
ATOM 4882 C C . PRO A 1 648 ? -1.707 7.871 24.223 1.00 93.75 648 PRO A C 1
ATOM 4884 O O . PRO A 1 648 ? -2.056 8.567 25.183 1.00 93.75 648 PRO A O 1
ATOM 4887 N N . VAL A 1 649 ? -0.440 7.560 23.962 1.00 91.06 649 VAL A N 1
ATOM 4888 C CA . VAL A 1 649 ? 0.714 7.995 24.741 1.00 91.06 649 VAL A CA 1
ATOM 4889 C C . VAL A 1 649 ? 1.780 8.540 23.796 1.00 91.06 649 VAL A C 1
ATOM 4891 O O . VAL A 1 649 ? 2.118 7.932 22.788 1.00 91.06 649 VAL A O 1
ATOM 4894 N N . ILE A 1 650 ? 2.338 9.693 24.137 1.00 88.06 650 ILE A N 1
ATOM 4895 C CA . ILE A 1 650 ? 3.535 10.232 23.494 1.00 88.06 650 ILE A CA 1
ATOM 4896 C C . ILE A 1 650 ? 4.611 10.258 24.571 1.00 88.06 650 ILE A C 1
ATOM 4898 O O . ILE A 1 650 ? 4.466 10.970 25.568 1.00 88.06 650 ILE A O 1
ATOM 4902 N N . ARG A 1 651 ? 5.650 9.439 24.415 1.00 83.81 651 ARG A N 1
ATOM 4903 C CA . ARG A 1 651 ? 6.694 9.202 25.422 1.00 83.81 651 ARG A CA 1
ATOM 4904 C C . ARG A 1 651 ? 8.047 9.702 24.930 1.00 83.81 651 ARG A C 1
ATOM 4906 O O . ARG A 1 651 ? 8.297 9.739 23.736 1.00 83.81 651 ARG A O 1
ATOM 4913 N N . PHE A 1 652 ? 8.919 10.066 25.862 1.00 75.81 652 PHE A N 1
ATOM 4914 C CA . PHE A 1 652 ? 10.288 10.478 25.583 1.00 75.81 652 PHE A CA 1
ATOM 4915 C C . PHE A 1 652 ? 11.240 9.858 26.616 1.00 75.81 652 PHE A C 1
ATOM 4917 O O . PHE A 1 652 ? 11.006 10.009 27.821 1.00 75.81 652 PHE A O 1
ATOM 4924 N N . ASP A 1 653 ? 12.305 9.204 26.147 1.00 72.75 653 ASP A N 1
ATOM 4925 C CA . ASP A 1 653 ? 13.306 8.498 26.954 1.00 72.75 653 ASP A CA 1
ATOM 4926 C C . ASP A 1 653 ? 14.746 8.946 26.649 1.00 72.75 653 ASP A C 1
ATOM 4928 O O . ASP A 1 653 ? 15.042 9.530 25.608 1.00 72.75 653 ASP A O 1
ATOM 4932 N N . ASN A 1 654 ? 15.657 8.616 27.577 1.00 60.72 654 ASN A N 1
ATOM 4933 C CA . ASN A 1 654 ? 17.116 8.652 27.401 1.00 60.72 654 ASN A CA 1
ATOM 4934 C C . ASN A 1 654 ? 17.707 9.971 26.895 1.00 60.72 654 ASN A C 1
ATOM 4936 O O . ASN A 1 654 ? 18.760 9.978 26.268 1.00 60.72 654 ASN A O 1
ATOM 4940 N N . VAL A 1 655 ? 17.095 11.096 27.256 1.00 58.19 655 VAL A N 1
ATOM 4941 C CA . VAL A 1 655 ? 17.611 12.418 26.902 1.00 58.19 655 VAL A CA 1
ATOM 4942 C C . VAL A 1 655 ? 19.033 12.616 27.450 1.00 58.19 655 VAL A C 1
ATOM 4944 O O . VAL A 1 655 ? 19.249 12.693 28.667 1.00 58.19 655 VAL A O 1
ATOM 4947 N N . GLY A 1 656 ? 20.003 12.743 26.545 1.00 51.84 656 GLY A N 1
ATOM 4948 C CA . GLY A 1 656 ? 21.409 12.980 26.848 1.00 51.84 656 GLY A CA 1
ATOM 4949 C C . GLY A 1 656 ? 21.660 14.121 27.833 1.00 51.84 656 GLY A C 1
ATOM 4950 O O . GLY A 1 656 ? 21.114 15.226 27.729 1.00 51.84 656 GLY A O 1
ATOM 4951 N N . ALA A 1 657 ? 22.552 13.899 28.803 1.00 52.03 657 ALA A N 1
ATOM 4952 C CA . ALA A 1 657 ? 22.900 14.922 29.784 1.00 52.03 657 ALA A CA 1
ATOM 4953 C C . ALA A 1 657 ? 23.508 16.168 29.104 1.00 52.03 657 ALA A C 1
ATOM 4955 O O . ALA A 1 657 ? 24.556 16.085 28.468 1.00 52.03 657 ALA A O 1
ATOM 4956 N N . ARG A 1 658 ? 22.916 17.349 29.358 1.00 50.16 658 ARG A N 1
ATOM 4957 C CA . ARG A 1 658 ? 23.284 18.658 28.765 1.00 50.16 658 ARG A CA 1
ATOM 4958 C C . ARG A 1 658 ? 22.870 18.848 27.300 1.00 50.16 658 ARG A C 1
ATOM 4960 O O . ARG A 1 658 ? 23.380 19.780 26.677 1.00 50.16 658 ARG A O 1
ATOM 4967 N N . SER A 1 659 ? 21.951 18.034 26.779 1.00 53.38 659 SER A N 1
ATOM 4968 C CA . SER A 1 659 ? 21.212 18.418 25.577 1.00 53.38 659 SER A CA 1
ATOM 4969 C C . SER A 1 659 ? 20.457 19.731 25.842 1.00 53.38 659 SER A C 1
ATOM 4971 O O . SER A 1 659 ? 20.001 20.004 26.955 1.00 53.38 659 SER A O 1
ATOM 4973 N N . SER A 1 660 ? 20.415 20.593 24.833 1.00 55.94 660 SER A N 1
ATOM 4974 C CA . SER A 1 660 ? 19.576 21.796 24.803 1.00 55.94 660 SER A CA 1
ATOM 4975 C C . SER A 1 660 ? 18.484 21.668 23.739 1.00 55.94 660 SER A C 1
ATOM 4977 O O . SER A 1 660 ? 17.913 22.675 23.320 1.00 55.94 660 SER A O 1
ATOM 4979 N N . ASP A 1 661 ? 18.246 20.439 23.285 1.00 63.56 661 ASP A N 1
ATOM 4980 C CA . ASP A 1 661 ? 17.362 20.106 22.178 1.00 63.56 661 ASP A CA 1
ATOM 4981 C C . ASP A 1 661 ? 15.926 20.019 22.688 1.00 63.56 661 ASP A C 1
ATOM 4983 O O . ASP A 1 661 ? 15.685 19.638 23.827 1.00 63.56 661 ASP A O 1
ATOM 4987 N N . TRP A 1 662 ? 14.955 20.402 21.878 1.00 70.75 662 TRP A N 1
ATOM 4988 C CA . TRP A 1 662 ? 13.549 20.386 22.268 1.00 70.75 662 TRP A CA 1
ATOM 4989 C C . TRP A 1 662 ? 12.788 19.512 21.288 1.00 70.75 662 TRP A C 1
ATOM 4991 O O . TRP A 1 662 ? 13.036 19.556 20.081 1.00 70.75 662 TRP A O 1
ATOM 5001 N N . SER A 1 663 ? 11.861 18.720 21.807 1.00 75.12 663 SER A N 1
ATOM 5002 C CA . SER A 1 663 ? 10.850 18.048 20.999 1.00 75.12 663 SER A CA 1
ATOM 5003 C C . SER A 1 663 ? 9.520 18.695 21.313 1.00 75.12 663 SER A C 1
ATOM 5005 O O . SER A 1 663 ? 9.175 18.912 22.481 1.00 75.12 663 SER A O 1
ATOM 5007 N N . PHE A 1 664 ? 8.780 19.001 20.267 1.00 81.06 664 PHE A N 1
ATOM 5008 C CA . PHE A 1 664 ? 7.452 19.552 20.376 1.00 81.06 664 PHE A CA 1
ATOM 5009 C C . PHE A 1 664 ? 6.494 18.698 19.558 1.00 81.06 664 PHE A C 1
ATOM 5011 O O . PHE A 1 664 ? 6.849 18.288 18.454 1.00 81.06 664 PHE A O 1
ATOM 5018 N N . VAL A 1 665 ? 5.287 18.480 20.072 1.00 86.00 665 VAL A N 1
ATOM 5019 C CA . VAL A 1 665 ? 4.228 17.722 19.404 1.00 86.00 665 VAL A CA 1
ATOM 5020 C C . VAL A 1 665 ? 2.922 18.500 19.355 1.00 86.00 665 VAL A C 1
ATOM 5022 O O . VAL A 1 665 ? 2.552 19.161 20.327 1.00 86.00 665 VAL A O 1
ATOM 5025 N N . ASP A 1 666 ? 2.226 18.393 18.231 1.00 87.44 666 ASP A N 1
ATOM 5026 C CA . ASP A 1 666 ? 0.947 19.054 17.994 1.00 87.44 666 ASP A CA 1
ATOM 5027 C C . ASP A 1 666 ? 0.025 18.216 17.085 1.00 87.44 666 ASP A C 1
ATOM 5029 O O . ASP A 1 666 ? 0.460 17.216 16.510 1.00 87.44 666 ASP A O 1
ATOM 5033 N N . ASN A 1 667 ? -1.251 18.594 16.974 1.00 88.06 667 ASN A N 1
ATOM 5034 C CA . ASN A 1 667 ? -2.242 18.009 16.064 1.00 88.06 667 ASN A CA 1
ATOM 5035 C C . ASN A 1 667 ? -2.272 16.468 16.071 1.00 88.06 667 ASN A C 1
ATOM 5037 O O . ASN A 1 667 ? -2.149 15.793 15.043 1.00 88.06 667 ASN A O 1
ATOM 5041 N N . ALA A 1 668 ? -2.449 15.896 17.261 1.00 90.56 668 ALA A N 1
ATOM 5042 C CA . ALA A 1 668 ? -2.524 14.456 17.450 1.00 90.56 668 ALA A CA 1
ATOM 5043 C C . ALA A 1 668 ? -3.834 13.880 16.889 1.00 90.56 668 ALA A C 1
ATOM 5045 O O . ALA A 1 668 ? -4.926 14.354 17.202 1.00 90.56 668 ALA A O 1
ATOM 5046 N N . TYR A 1 669 ? -3.745 12.824 16.087 1.00 91.94 669 TYR A N 1
ATOM 5047 C CA . TYR A 1 669 ? -4.892 12.168 15.467 1.00 91.94 669 TYR A CA 1
ATOM 5048 C C . TYR A 1 669 ? -4.831 10.657 15.668 1.00 91.94 669 TYR A C 1
ATOM 5050 O O . TYR A 1 669 ? -3.842 10.030 15.294 1.00 91.94 669 TYR A O 1
ATOM 5058 N N . LEU A 1 670 ? -5.888 10.087 16.252 1.00 93.06 670 LEU A N 1
ATOM 5059 C CA . LEU A 1 670 ? -6.055 8.649 16.456 1.00 93.06 670 LEU A CA 1
ATOM 5060 C C . LEU A 1 670 ? -7.328 8.181 15.758 1.00 93.06 670 LEU A C 1
ATOM 5062 O O . LEU A 1 670 ? -8.405 8.731 15.996 1.00 93.06 670 LEU A O 1
ATOM 5066 N N . GLN A 1 671 ? -7.210 7.124 14.963 1.00 89.25 671 GLN A N 1
ATOM 5067 C CA . GLN A 1 671 ? -8.348 6.463 14.329 1.00 89.25 671 GLN A CA 1
ATOM 5068 C C . GLN A 1 671 ? -8.191 4.942 14.332 1.00 89.25 671 GLN A C 1
ATOM 5070 O O . GLN A 1 671 ? -7.074 4.420 14.340 1.00 89.25 671 GLN A O 1
ATOM 5075 N N . GLN A 1 672 ? -9.320 4.236 14.275 1.00 84.62 672 GLN A N 1
ATOM 5076 C CA . GLN A 1 672 ? -9.345 2.819 13.931 1.00 84.62 672 GLN A CA 1
ATOM 5077 C C . GLN A 1 672 ? -9.135 2.663 12.421 1.00 84.62 672 GLN A C 1
ATOM 5079 O O . GLN A 1 672 ? -9.805 3.317 11.615 1.00 84.62 672 GLN A O 1
ATOM 5084 N N . VAL A 1 673 ? -8.219 1.778 12.043 1.00 78.62 673 VAL A N 1
ATOM 5085 C CA . VAL A 1 673 ? -7.874 1.492 10.648 1.00 78.62 673 VAL A CA 1
ATOM 5086 C C . VAL A 1 673 ? -8.115 0.022 10.329 1.00 78.62 673 VAL A C 1
ATOM 5088 O O . VAL A 1 673 ? -8.206 -0.822 11.225 1.00 78.62 673 VAL A O 1
ATOM 5091 N N . HIS A 1 674 ? -8.216 -0.289 9.036 1.00 71.19 674 HIS A N 1
ATOM 5092 C CA . HIS A 1 674 ? -8.163 -1.673 8.562 1.00 71.19 674 HIS A CA 1
ATOM 5093 C C . HIS A 1 674 ? -6.916 -2.357 9.165 1.00 71.19 674 HIS A C 1
ATOM 5095 O O . HIS A 1 674 ? -5.901 -1.677 9.304 1.00 71.19 674 HIS A O 1
ATOM 5101 N N . PRO A 1 675 ? -6.931 -3.640 9.569 1.00 68.12 675 PRO A N 1
ATOM 5102 C CA . PRO A 1 675 ? -5.703 -4.360 9.933 1.00 68.12 675 PRO A CA 1
ATOM 5103 C C . PRO A 1 675 ? -4.757 -4.484 8.739 1.00 68.12 675 PRO A C 1
ATOM 5105 O O . PRO A 1 675 ? -5.169 -4.316 7.595 1.00 68.12 675 PRO A O 1
ATOM 5108 N N . GLU A 1 676 ? -3.475 -4.748 8.959 1.00 64.69 676 GLU A N 1
ATOM 5109 C CA . GLU A 1 676 ? -2.620 -5.092 7.823 1.00 64.69 676 GLU A CA 1
ATOM 5110 C C . GLU A 1 676 ? -3.045 -6.459 7.299 1.00 64.69 676 GLU A C 1
ATOM 5112 O O . GLU A 1 676 ? -3.254 -7.393 8.079 1.00 64.69 676 GLU A O 1
ATOM 5117 N N . ALA A 1 677 ? -3.271 -6.539 5.991 1.00 61.34 677 ALA A N 1
ATOM 5118 C CA . ALA A 1 677 ? -3.462 -7.822 5.355 1.00 61.34 677 ALA A CA 1
ATOM 5119 C C . ALA A 1 677 ? -2.078 -8.462 5.245 1.00 61.34 677 ALA A C 1
ATOM 5121 O O . ALA A 1 677 ? -1.193 -7.905 4.612 1.00 61.34 677 ALA A O 1
ATOM 5122 N N . ASP A 1 678 ? -1.885 -9.610 5.884 1.00 61.75 678 ASP A N 1
ATOM 5123 C CA . ASP A 1 678 ? -0.657 -10.409 5.781 1.00 61.75 678 ASP A CA 1
ATOM 5124 C C . ASP A 1 678 ? -0.692 -11.370 4.573 1.00 61.75 678 ASP A C 1
ATOM 5126 O O . ASP A 1 678 ? 0.206 -12.189 4.378 1.00 61.75 678 ASP A O 1
ATOM 5130 N N . ALA A 1 679 ? -1.763 -11.285 3.778 1.00 70.62 679 ALA A N 1
ATOM 5131 C CA . ALA A 1 679 ? -2.159 -12.267 2.781 1.00 70.62 679 ALA A CA 1
ATOM 5132 C C . ALA A 1 679 ? -2.985 -11.616 1.648 1.00 70.62 679 ALA A C 1
ATOM 5134 O O . ALA A 1 679 ? -2.566 -10.605 1.084 1.00 70.62 679 ALA A O 1
ATOM 5135 N N . LYS A 1 680 ? -4.148 -12.190 1.303 1.00 78.38 680 LYS A N 1
ATOM 5136 C CA . LYS A 1 680 ? -4.994 -11.770 0.180 1.00 78.38 680 LYS A CA 1
ATOM 5137 C C . LYS A 1 680 ? -6.040 -10.755 0.627 1.00 78.38 680 LYS A C 1
ATOM 5139 O O . LYS A 1 680 ? -6.882 -11.079 1.456 1.00 78.38 680 LYS A O 1
ATOM 5144 N N . GLU A 1 681 ? -6.064 -9.563 0.038 1.00 83.75 681 GLU A N 1
ATOM 5145 C CA . GLU A 1 681 ? -7.104 -8.546 0.257 1.00 83.75 681 GLU A CA 1
ATOM 5146 C C . GLU A 1 681 ? -8.000 -8.381 -0.973 1.00 83.75 681 GLU A C 1
ATOM 5148 O O . GLU A 1 681 ? -7.518 -8.153 -2.079 1.00 83.75 681 GLU A O 1
ATOM 5153 N N . TRP A 1 682 ? -9.316 -8.494 -0.802 1.00 86.75 682 TRP A N 1
ATOM 5154 C CA . TRP A 1 682 ? -10.286 -8.328 -1.875 1.00 86.75 682 TRP A CA 1
ATOM 5155 C C . TRP A 1 682 ? -10.192 -6.910 -2.434 1.00 86.75 682 TRP A C 1
ATOM 5157 O O . TRP A 1 682 ? -10.389 -5.921 -1.730 1.00 86.75 682 TRP A O 1
ATOM 5167 N N . ALA A 1 683 ? -9.883 -6.814 -3.719 1.00 77.38 683 ALA A N 1
ATOM 5168 C CA . ALA A 1 683 ? -9.588 -5.570 -4.416 1.00 77.38 683 ALA A CA 1
ATOM 5169 C C . ALA A 1 683 ? -10.693 -5.159 -5.403 1.00 77.38 683 ALA A C 1
ATOM 5171 O O . ALA A 1 683 ? -10.663 -4.049 -5.936 1.00 77.38 683 ALA A O 1
ATOM 5172 N N . SER A 1 684 ? -11.663 -6.040 -5.670 1.00 81.75 684 SER A N 1
ATOM 5173 C CA . SER A 1 684 ? -12.764 -5.770 -6.599 1.00 81.75 684 SER A CA 1
ATOM 5174 C C . SER A 1 684 ? -13.839 -4.887 -5.963 1.00 81.75 684 SER A C 1
ATOM 5176 O O . SER A 1 684 ? -14.304 -5.149 -4.857 1.00 81.75 684 SER A O 1
ATOM 5178 N N . THR A 1 685 ? -14.289 -3.868 -6.700 1.00 78.25 685 THR A N 1
ATOM 5179 C CA . THR A 1 685 ? -15.322 -2.914 -6.249 1.00 78.25 685 THR A CA 1
ATOM 5180 C C . THR A 1 685 ? -16.744 -3.479 -6.239 1.00 78.25 685 THR A C 1
ATOM 5182 O O . THR A 1 685 ? -17.673 -2.844 -5.739 1.00 78.25 685 THR A O 1
ATOM 5185 N N . GLY A 1 686 ? -16.922 -4.682 -6.780 1.00 84.62 686 GLY A N 1
ATOM 5186 C CA . GLY A 1 686 ? -18.141 -5.468 -6.658 1.00 84.62 686 GLY A CA 1
ATOM 5187 C C . GLY A 1 686 ? -17.826 -6.940 -6.423 1.00 84.62 686 GLY A C 1
ATOM 5188 O O . GLY A 1 686 ? -16.680 -7.315 -6.158 1.00 84.62 686 GLY A O 1
ATOM 5189 N N . GLY A 1 687 ? -18.860 -7.767 -6.562 1.00 91.12 687 GLY A N 1
ATOM 5190 C CA . GLY A 1 687 ? -18.756 -9.218 -6.443 1.00 91.12 687 GLY A CA 1
ATOM 5191 C C . GLY A 1 687 ? -17.831 -9.862 -7.481 1.00 91.12 687 GLY A C 1
ATOM 5192 O O . GLY A 1 687 ? -17.312 -9.204 -8.387 1.00 91.12 687 GLY A O 1
ATOM 5193 N N . GLY A 1 688 ? -17.631 -11.168 -7.366 1.00 92.50 688 GLY A N 1
ATOM 5194 C CA . GLY A 1 688 ? -16.750 -11.922 -8.256 1.00 92.50 688 GLY A CA 1
ATOM 5195 C C . GLY A 1 688 ? -16.471 -13.324 -7.738 1.00 92.50 688 GLY A C 1
ATOM 5196 O O . GLY A 1 688 ? -16.942 -13.682 -6.669 1.00 92.50 688 GLY A O 1
ATOM 5197 N N . ASP A 1 689 ? -15.701 -14.099 -8.490 1.00 91.19 689 ASP A N 1
ATOM 5198 C CA . ASP A 1 689 ? -15.278 -15.437 -8.076 1.00 91.19 689 ASP A CA 1
ATOM 5199 C C . ASP A 1 689 ? -14.162 -15.346 -7.028 1.00 91.19 689 ASP A C 1
ATOM 5201 O O . ASP A 1 689 ? -13.177 -14.636 -7.235 1.00 91.19 689 ASP A O 1
ATOM 5205 N N . LEU A 1 690 ? -14.318 -16.059 -5.909 1.00 89.31 690 LEU A N 1
ATOM 5206 C CA . LEU A 1 690 ? -13.324 -16.141 -4.837 1.00 89.31 690 LEU A CA 1
ATOM 5207 C C . LEU A 1 690 ? -11.964 -16.639 -5.357 1.00 89.31 690 LEU A C 1
ATOM 5209 O O . LEU A 1 690 ? -10.920 -16.222 -4.862 1.00 89.31 690 LEU A O 1
ATOM 5213 N N . THR A 1 691 ? -11.979 -17.510 -6.366 1.00 83.81 691 THR A N 1
ATOM 5214 C CA . THR A 1 691 ? -10.791 -18.151 -6.946 1.00 83.81 691 THR A CA 1
ATOM 5215 C C . THR A 1 691 ? -10.153 -17.346 -8.082 1.00 83.81 691 THR A C 1
ATOM 5217 O O . THR A 1 691 ? -9.088 -17.709 -8.580 1.00 83.81 691 THR A O 1
ATOM 5220 N N . ASP A 1 692 ? -10.753 -16.224 -8.490 1.00 81.31 692 ASP A N 1
ATOM 5221 C CA . ASP A 1 692 ? -10.170 -15.329 -9.489 1.00 81.31 692 ASP A CA 1
ATOM 5222 C C . ASP A 1 692 ? -9.089 -14.452 -8.840 1.00 81.31 692 ASP A C 1
ATOM 5224 O O . ASP A 1 692 ? -9.374 -13.447 -8.188 1.00 81.31 692 ASP A O 1
ATOM 5228 N N . HIS A 1 693 ? -7.821 -14.816 -9.047 1.00 74.56 693 HIS A N 1
ATOM 5229 C CA . HIS A 1 693 ? -6.664 -14.107 -8.487 1.00 74.56 693 HIS A CA 1
ATOM 5230 C C . HIS A 1 693 ? -6.617 -12.625 -8.890 1.00 74.56 693 HIS A C 1
ATOM 5232 O O . HIS A 1 693 ? -6.076 -11.808 -8.151 1.00 74.56 693 HIS A O 1
ATOM 5238 N N . SER A 1 694 ? -7.236 -12.235 -10.011 1.00 70.06 694 SER A N 1
ATOM 5239 C CA . SER A 1 694 ? -7.290 -10.826 -10.421 1.00 70.06 694 SER A CA 1
ATOM 5240 C C . SER A 1 694 ? -8.154 -9.951 -9.501 1.00 70.06 694 SER A C 1
ATOM 5242 O O . SER A 1 694 ? -8.099 -8.722 -9.589 1.00 70.06 694 SER A O 1
ATOM 5244 N N . LYS A 1 695 ? -8.956 -10.568 -8.622 1.00 79.75 695 LYS A N 1
ATOM 5245 C CA . LYS A 1 695 ? -9.811 -9.899 -7.634 1.00 79.75 695 LYS A CA 1
ATOM 5246 C C . LYS A 1 695 ? -9.101 -9.604 -6.320 1.00 79.75 695 LYS A C 1
ATOM 5248 O O . LYS A 1 695 ? -9.693 -8.913 -5.494 1.00 79.75 695 LYS A O 1
ATOM 5253 N N . TRP A 1 696 ? -7.870 -10.072 -6.134 1.00 79.62 696 TRP A N 1
ATOM 5254 C CA . TRP A 1 696 ? -7.126 -9.961 -4.883 1.00 79.62 696 TRP A CA 1
ATOM 5255 C C . TRP A 1 696 ? -5.882 -9.077 -5.032 1.00 79.62 696 TRP A C 1
ATOM 5257 O O . TRP A 1 696 ? -5.238 -9.045 -6.078 1.00 79.62 696 TRP A O 1
ATOM 5267 N N . LEU A 1 697 ? -5.549 -8.352 -3.967 1.00 70.00 697 LEU A N 1
ATOM 5268 C CA . LEU A 1 697 ? -4.210 -7.849 -3.694 1.00 70.00 697 LEU A CA 1
ATOM 5269 C C . LEU A 1 697 ? -3.461 -8.859 -2.840 1.00 70.00 697 LEU A C 1
ATOM 5271 O O . LEU A 1 697 ? -4.007 -9.359 -1.862 1.00 70.00 697 LEU A O 1
ATOM 5275 N N . THR A 1 698 ? -2.199 -9.069 -3.173 1.00 67.56 698 THR A N 1
ATOM 5276 C CA . THR A 1 698 ? -1.310 -10.006 -2.499 1.00 67.56 698 THR A CA 1
ATOM 5277 C C . THR A 1 698 ? -0.289 -9.207 -1.693 1.00 67.56 698 THR A C 1
ATOM 5279 O O . THR A 1 698 ? 0.479 -8.425 -2.254 1.00 67.56 698 THR A O 1
ATOM 5282 N N . HIS A 1 699 ? -0.308 -9.346 -0.368 1.00 57.34 699 HIS A N 1
ATOM 5283 C CA . HIS A 1 699 ? 0.563 -8.575 0.533 1.00 57.34 699 HIS A CA 1
ATOM 5284 C C . HIS A 1 699 ? 1.826 -9.339 0.968 1.00 57.34 699 HIS A C 1
ATOM 5286 O O . HIS A 1 699 ? 2.708 -8.764 1.598 1.00 57.34 699 HIS A O 1
ATOM 5292 N N . ALA A 1 700 ? 1.955 -10.612 0.576 1.00 52.16 700 ALA A N 1
ATOM 5293 C CA . ALA A 1 700 ? 3.146 -11.438 0.771 1.00 52.16 700 ALA A CA 1
ATOM 5294 C C . ALA A 1 700 ? 3.414 -12.321 -0.462 1.00 52.16 700 ALA A C 1
ATOM 5296 O O . ALA A 1 700 ? 2.491 -12.690 -1.184 1.00 52.16 700 ALA A O 1
ATOM 5297 N N . SER A 1 701 ? 4.678 -12.699 -0.691 1.00 50.72 701 SER A N 1
ATOM 5298 C CA . SER A 1 701 ? 5.107 -13.488 -1.862 1.00 50.72 701 SER A CA 1
ATOM 5299 C C . SER A 1 701 ? 4.685 -14.965 -1.842 1.00 50.72 701 SER A C 1
ATOM 5301 O O . SER A 1 701 ? 4.892 -15.661 -2.833 1.00 50.72 701 SER A O 1
ATOM 5303 N N . VAL A 1 702 ? 4.131 -15.473 -0.734 1.00 47.06 702 VAL A N 1
ATOM 5304 C CA . VAL A 1 702 ? 3.795 -16.896 -0.564 1.00 47.06 702 VAL A CA 1
ATOM 5305 C C . VAL A 1 702 ? 2.289 -17.058 -0.380 1.00 47.06 702 VAL A C 1
ATOM 5307 O O . VAL A 1 702 ? 1.765 -16.906 0.720 1.00 47.06 702 VAL A O 1
ATOM 5310 N N . GLU A 1 703 ? 1.586 -17.416 -1.454 1.00 54.06 703 GLU A N 1
ATOM 5311 C CA . GLU A 1 703 ? 0.130 -17.582 -1.440 1.00 54.06 703 GLU A CA 1
ATOM 5312 C C . GLU A 1 703 ? -0.316 -18.996 -1.811 1.00 54.06 703 GLU A C 1
ATOM 5314 O O . GLU A 1 703 ? -0.708 -19.265 -2.944 1.00 54.06 703 GLU A O 1
ATOM 5319 N N . LYS A 1 704 ? -0.358 -19.908 -0.835 1.00 49.31 704 LYS A N 1
ATOM 5320 C CA . LYS A 1 704 ? -1.295 -21.044 -0.893 1.00 49.31 704 LYS A CA 1
ATOM 5321 C C . LYS A 1 704 ? -2.006 -21.181 0.453 1.00 49.31 704 LYS A C 1
ATOM 5323 O O . LYS A 1 704 ? -1.361 -21.437 1.464 1.00 49.31 704 LYS A O 1
ATOM 5328 N N . ASN A 1 705 ? -3.332 -21.004 0.434 1.00 53.47 705 ASN A N 1
ATOM 5329 C CA . ASN A 1 705 ? -4.265 -21.110 1.570 1.00 53.47 705 ASN A CA 1
ATOM 5330 C C . ASN A 1 705 ? -4.065 -20.057 2.679 1.00 53.47 705 ASN A C 1
ATOM 5332 O O . ASN A 1 705 ? -4.093 -20.364 3.871 1.00 53.47 705 ASN A O 1
ATOM 5336 N N . SER A 1 706 ? -3.849 -18.804 2.288 1.00 69.56 706 SER A N 1
ATOM 5337 C CA . SER A 1 706 ? -3.639 -17.671 3.191 1.00 69.56 706 SER A CA 1
ATOM 5338 C C . SER A 1 706 ? -4.961 -17.030 3.661 1.00 69.56 706 SER A C 1
ATOM 5340 O O . SER A 1 706 ? -6.043 -17.351 3.161 1.00 69.56 706 SER A O 1
ATOM 5342 N N . ARG A 1 707 ? -4.892 -16.175 4.686 1.00 82.19 707 ARG A N 1
ATOM 5343 C CA . ARG A 1 707 ? -6.046 -15.481 5.274 1.00 82.19 707 ARG A CA 1
ATOM 5344 C C . ARG A 1 707 ? -6.681 -14.530 4.250 1.00 82.19 707 ARG A C 1
ATOM 5346 O O . ARG A 1 707 ? -5.976 -13.784 3.576 1.00 82.19 707 ARG A O 1
ATOM 5353 N N . LEU A 1 708 ? -8.008 -14.550 4.130 1.00 88.50 708 LEU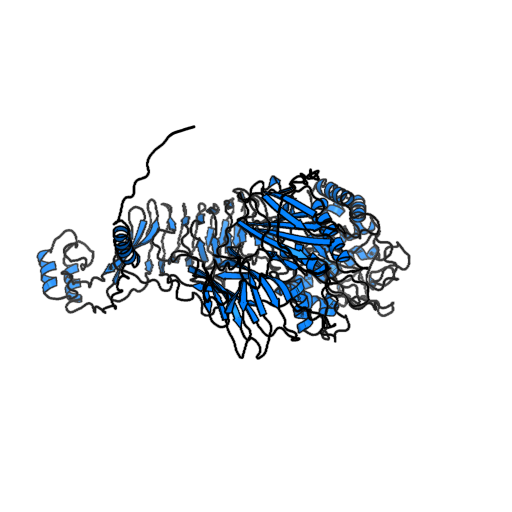 A N 1
ATOM 5354 C CA . LEU A 1 708 ? -8.743 -13.677 3.209 1.00 88.50 708 LEU A CA 1
ATOM 5355 C C . LEU A 1 708 ? -9.155 -12.378 3.904 1.00 88.50 708 LEU A C 1
ATOM 5357 O O . LEU A 1 708 ? -9.719 -12.419 4.990 1.00 88.50 708 LEU A O 1
ATOM 5361 N N . TYR A 1 709 ? -8.937 -11.226 3.283 1.00 87.12 709 TYR A N 1
ATOM 5362 C CA . TYR A 1 709 ? -9.315 -9.921 3.822 1.00 87.12 709 TYR A CA 1
ATOM 5363 C C . TYR A 1 709 ? -10.354 -9.251 2.925 1.00 87.12 709 TYR A C 1
ATOM 5365 O O . TYR A 1 709 ? -10.068 -8.850 1.806 1.00 87.12 709 TYR A O 1
ATOM 5373 N N . PHE A 1 710 ? -11.568 -9.094 3.428 1.00 88.94 710 PHE A N 1
ATOM 5374 C CA . PHE A 1 710 ? -12.679 -8.405 2.792 1.00 88.94 710 PHE A CA 1
ATOM 5375 C C . PHE A 1 710 ? -12.788 -6.982 3.353 1.00 88.94 710 PHE A C 1
ATOM 5377 O O . PHE A 1 710 ? -13.486 -6.724 4.335 1.00 88.94 710 PHE A O 1
ATOM 5384 N N . GLY A 1 711 ? -12.045 -6.057 2.746 1.00 82.88 711 GLY A N 1
ATOM 5385 C CA . GLY A 1 711 ? -12.014 -4.649 3.146 1.00 82.88 711 GLY A CA 1
ATOM 5386 C C . GLY A 1 711 ? -13.121 -3.806 2.509 1.00 82.88 711 GLY A C 1
ATOM 5387 O O . GLY A 1 711 ? -14.058 -4.306 1.891 1.00 82.88 711 GLY A O 1
ATOM 5388 N N . THR A 1 712 ? -12.977 -2.489 2.563 1.00 75.12 712 THR A N 1
ATOM 5389 C CA . THR A 1 712 ? -13.923 -1.496 2.017 1.00 75.12 712 THR A CA 1
ATOM 5390 C C . THR A 1 712 ? -13.872 -1.344 0.485 1.00 75.12 712 THR A C 1
ATOM 5392 O O . THR A 1 712 ? -14.266 -0.310 -0.058 1.00 75.12 712 THR A O 1
ATOM 5395 N N . ALA A 1 713 ? -13.361 -2.348 -0.238 1.00 75.31 713 ALA A N 1
ATOM 5396 C CA . ALA A 1 713 ? -13.250 -2.307 -1.695 1.00 75.31 713 ALA A CA 1
ATOM 5397 C C . ALA A 1 713 ? -14.626 -2.228 -2.375 1.00 75.31 713 ALA A C 1
ATOM 5399 O O . ALA A 1 713 ? -14.810 -1.420 -3.290 1.00 75.31 713 ALA A O 1
ATOM 5400 N N . ILE A 1 714 ? -15.597 -3.024 -1.915 1.00 80.25 714 ILE A N 1
ATOM 5401 C CA . ILE A 1 714 ? -16.963 -2.986 -2.444 1.00 80.25 714 ILE A CA 1
ATOM 5402 C C . ILE A 1 714 ? -17.654 -1.665 -2.095 1.00 80.25 714 ILE A C 1
ATOM 5404 O O . ILE A 1 714 ? -17.493 -1.126 -1.004 1.00 80.25 714 ILE A O 1
ATOM 5408 N N . THR A 1 715 ? -18.439 -1.131 -3.028 1.00 74.31 715 THR A N 1
ATOM 5409 C CA . THR A 1 715 ? -19.143 0.158 -2.851 1.00 74.31 715 THR A CA 1
ATOM 5410 C C . THR A 1 715 ? -20.650 0.008 -2.634 1.00 74.31 715 THR A C 1
ATOM 5412 O O . THR A 1 715 ? -21.388 0.990 -2.640 1.00 74.31 715 THR A O 1
ATOM 5415 N N . GLN A 1 716 ? -21.109 -1.236 -2.556 1.00 85.38 716 GLN A N 1
ATOM 5416 C CA . GLN A 1 716 ? -22.466 -1.683 -2.263 1.00 85.38 716 GLN A CA 1
ATOM 5417 C C . GLN A 1 716 ? -22.390 -3.171 -1.899 1.00 85.38 716 GLN A C 1
ATOM 5419 O O . GLN A 1 716 ? -21.373 -3.809 -2.181 1.00 85.38 716 GLN A O 1
ATOM 5424 N N . ASP A 1 717 ? -23.467 -3.729 -1.351 1.00 95.31 717 ASP A N 1
ATOM 5425 C CA . ASP A 1 717 ? -23.537 -5.158 -1.034 1.00 95.31 717 ASP A CA 1
ATOM 5426 C C . ASP A 1 717 ? -23.219 -6.020 -2.268 1.00 95.31 717 ASP A C 1
ATOM 5428 O O . ASP A 1 717 ? -23.685 -5.753 -3.386 1.00 95.31 717 ASP A O 1
ATOM 5432 N N . ALA A 1 718 ? -22.389 -7.042 -2.072 1.00 96.19 718 ALA A N 1
ATOM 5433 C CA . ALA A 1 718 ? -21.762 -7.789 -3.149 1.00 96.19 718 ALA A CA 1
ATOM 5434 C C . ALA A 1 718 ? -21.657 -9.285 -2.833 1.00 96.19 718 ALA A C 1
ATOM 5436 O O . ALA A 1 718 ? -21.243 -9.682 -1.747 1.00 96.19 718 ALA A O 1
ATOM 5437 N N . ALA A 1 719 ? -21.970 -10.114 -3.832 1.00 96.88 719 ALA A N 1
ATOM 5438 C CA . ALA A 1 719 ? -21.807 -11.560 -3.749 1.00 96.88 719 ALA A CA 1
ATOM 5439 C C . ALA A 1 719 ? -20.427 -11.997 -4.259 1.00 96.88 719 ALA A C 1
ATOM 5441 O O . ALA A 1 719 ? -20.051 -11.684 -5.392 1.00 96.88 719 ALA A O 1
ATOM 5442 N N . VAL A 1 720 ? -19.701 -12.750 -3.441 1.00 97.12 720 VAL A N 1
ATOM 5443 C CA . VAL A 1 720 ? -18.453 -13.419 -3.804 1.00 97.12 720 VAL A CA 1
ATOM 5444 C C . VAL A 1 720 ? -18.772 -14.890 -4.053 1.00 97.12 720 VAL A C 1
ATOM 5446 O O . VAL A 1 720 ? -19.159 -15.614 -3.136 1.00 97.12 720 VAL A O 1
ATOM 5449 N N . THR A 1 721 ? -18.691 -15.314 -5.312 1.00 97.00 721 THR A N 1
ATOM 5450 C CA . THR A 1 721 ? -19.080 -16.658 -5.727 1.00 97.00 721 THR A CA 1
ATOM 5451 C C . THR A 1 721 ? -17.991 -17.671 -5.400 1.00 97.00 721 THR A C 1
ATOM 5453 O O . THR A 1 721 ? -16.835 -17.473 -5.763 1.00 97.00 721 THR A O 1
ATOM 5456 N N . LEU A 1 722 ? -18.368 -18.778 -4.766 1.00 95.62 722 LEU A N 1
ATOM 5457 C CA . LEU A 1 722 ? -17.511 -19.928 -4.504 1.00 95.62 722 LEU A CA 1
ATOM 5458 C C . LEU A 1 722 ? -18.181 -21.192 -5.052 1.00 95.62 722 LEU A C 1
ATOM 5460 O O . LEU A 1 722 ? -19.124 -21.713 -4.458 1.00 95.62 722 LEU A O 1
ATOM 5464 N N . ASP A 1 723 ? -17.691 -21.688 -6.189 1.00 93.50 723 ASP A N 1
ATOM 5465 C CA . ASP A 1 723 ? -18.291 -22.830 -6.901 1.00 93.50 723 ASP A CA 1
ATOM 5466 C C . ASP A 1 723 ? -17.511 -24.148 -6.749 1.00 93.50 723 ASP A C 1
ATOM 5468 O O . ASP A 1 723 ? -17.967 -25.202 -7.199 1.00 93.50 723 ASP A O 1
ATOM 5472 N N . ALA A 1 724 ? -16.362 -24.112 -6.072 1.00 91.62 724 ALA A N 1
ATOM 5473 C CA . ALA A 1 724 ? -15.569 -25.279 -5.692 1.00 91.62 724 ALA A CA 1
ATOM 5474 C C . ALA A 1 724 ? -15.321 -25.295 -4.175 1.00 91.62 724 ALA A C 1
ATOM 5476 O O . ALA A 1 724 ? -15.637 -24.337 -3.476 1.00 91.62 724 ALA A O 1
ATOM 5477 N N . ALA A 1 725 ? -14.803 -26.404 -3.647 1.00 91.19 725 ALA A N 1
ATOM 5478 C CA . ALA A 1 725 ? -14.369 -26.440 -2.254 1.00 91.19 725 ALA A CA 1
ATOM 5479 C C . ALA A 1 725 ? -13.048 -25.672 -2.111 1.00 91.19 725 ALA A C 1
ATOM 5481 O O . ALA A 1 725 ? -12.103 -25.998 -2.828 1.00 91.19 725 ALA A O 1
ATOM 5482 N N . GLU A 1 726 ? -12.984 -24.711 -1.191 1.00 90.81 726 GLU A N 1
ATOM 5483 C CA . GLU A 1 726 ? -11.789 -23.899 -0.935 1.00 90.81 726 GLU A CA 1
ATOM 5484 C C . GLU A 1 726 ? -11.395 -23.971 0.540 1.00 90.81 726 GLU A C 1
ATOM 5486 O O . GLU A 1 726 ? -12.249 -23.876 1.425 1.00 90.81 726 GLU A O 1
ATOM 5491 N N . ALA A 1 727 ? -10.098 -24.144 0.804 1.00 90.12 727 ALA A N 1
ATOM 5492 C CA . ALA A 1 727 ? -9.549 -24.191 2.153 1.00 90.12 727 ALA A CA 1
ATOM 5493 C C . ALA A 1 727 ? -8.806 -22.893 2.485 1.00 90.12 727 ALA A C 1
ATOM 5495 O O . ALA A 1 727 ? -7.862 -22.513 1.795 1.00 90.12 727 ALA A O 1
ATOM 5496 N N . VAL A 1 728 ? -9.197 -22.244 3.580 1.00 89.56 728 VAL A N 1
ATOM 5497 C CA . VAL A 1 728 ? -8.622 -20.983 4.054 1.00 89.56 728 VAL A CA 1
ATOM 5498 C C . VAL A 1 728 ? -8.144 -21.112 5.495 1.00 89.56 728 VAL A C 1
ATOM 5500 O O . VAL A 1 728 ? -8.716 -21.834 6.312 1.00 89.56 728 VAL A O 1
ATOM 5503 N N . THR A 1 729 ? -7.097 -20.369 5.837 1.00 86.44 729 THR A N 1
ATOM 5504 C CA . THR A 1 729 ? -6.581 -20.295 7.214 1.00 86.44 729 THR A CA 1
ATOM 5505 C C . THR A 1 729 ? -7.312 -19.257 8.065 1.00 86.44 729 THR A C 1
ATOM 5507 O O . THR A 1 729 ? -7.172 -19.246 9.284 1.00 86.44 729 THR A O 1
ATOM 5510 N N . GLY A 1 730 ? -8.133 -18.407 7.447 1.00 88.88 730 GLY A N 1
ATOM 5511 C CA . GLY A 1 730 ? -8.952 -17.421 8.136 1.00 88.88 730 GLY A CA 1
ATOM 5512 C C . GLY A 1 730 ? -9.599 -16.430 7.178 1.00 88.88 730 GLY A C 1
ATOM 5513 O O . GLY A 1 730 ? -9.290 -16.411 5.985 1.00 88.88 730 GLY A O 1
ATOM 5514 N N . MET A 1 731 ? -10.481 -15.590 7.709 1.00 91.50 731 MET A N 1
ATOM 5515 C CA . MET A 1 731 ? -11.119 -14.493 6.985 1.00 91.50 731 MET A CA 1
ATOM 5516 C C . MET A 1 731 ? -11.214 -13.256 7.880 1.00 91.50 731 MET A C 1
ATOM 5518 O O . MET A 1 731 ? -11.423 -13.381 9.080 1.00 91.50 731 MET A O 1
ATOM 5522 N N . THR A 1 732 ? -11.104 -12.066 7.308 1.00 89.31 732 THR A N 1
ATOM 5523 C CA . THR A 1 732 ? -11.313 -10.788 7.991 1.00 89.31 732 THR A CA 1
ATOM 5524 C C . THR A 1 732 ? -12.304 -9.965 7.191 1.00 89.31 732 THR A C 1
ATOM 5526 O O . THR A 1 732 ? -12.127 -9.836 5.987 1.00 89.31 732 THR A O 1
ATOM 5529 N N . PHE A 1 733 ? -13.287 -9.352 7.833 1.00 90.38 733 PHE A N 1
ATOM 5530 C CA . PHE A 1 733 ? -14.209 -8.418 7.212 1.00 90.38 733 PHE A CA 1
ATOM 5531 C C . PHE A 1 733 ? -14.121 -7.049 7.883 1.00 90.38 733 PHE A C 1
ATOM 5533 O O . PHE A 1 733 ? -14.196 -6.927 9.107 1.00 90.38 733 PHE A O 1
ATOM 5540 N N . PHE A 1 734 ? -13.952 -6.012 7.071 1.00 85.75 734 PHE A N 1
ATOM 5541 C CA . PHE A 1 734 ? -13.855 -4.620 7.497 1.00 85.75 734 PHE A CA 1
ATOM 5542 C C . PHE A 1 734 ? -14.566 -3.753 6.456 1.00 85.75 734 PHE A C 1
ATOM 5544 O O . PHE A 1 734 ? -13.931 -3.074 5.650 1.00 85.75 734 PHE A O 1
ATOM 5551 N N . SER A 1 735 ? -15.896 -3.830 6.411 1.00 85.12 735 SER A N 1
ATOM 5552 C CA . SER A 1 735 ? -16.700 -3.116 5.420 1.00 85.12 735 SER A CA 1
ATOM 5553 C C . SER A 1 735 ? -18.062 -2.736 5.984 1.00 85.12 735 SER A C 1
ATOM 5555 O O . SER A 1 735 ? -18.729 -3.554 6.601 1.00 85.12 735 SER A O 1
ATOM 5557 N N . ASP A 1 736 ? -18.512 -1.512 5.709 1.00 81.38 736 ASP A N 1
ATOM 5558 C CA . ASP A 1 736 ? -19.889 -1.092 6.003 1.00 81.38 736 ASP A CA 1
ATOM 5559 C C . ASP A 1 736 ? -20.918 -1.752 5.059 1.00 81.38 736 ASP A C 1
ATOM 5561 O O . ASP A 1 736 ? -22.114 -1.765 5.344 1.00 81.38 736 ASP A O 1
ATOM 5565 N N . HIS A 1 737 ? -20.461 -2.300 3.928 1.00 89.31 737 HIS A N 1
ATOM 5566 C CA . HIS A 1 737 ? -21.270 -3.031 2.951 1.00 89.31 737 HIS A CA 1
ATOM 5567 C C . HIS A 1 737 ? -21.133 -4.541 3.122 1.00 89.31 737 HIS A C 1
ATOM 5569 O O . HIS A 1 737 ? -20.048 -5.035 3.441 1.00 89.31 737 HIS A O 1
ATOM 5575 N N . GLN A 1 738 ? -22.203 -5.276 2.828 1.00 96.25 738 GLN A N 1
ATOM 5576 C CA . GLN A 1 738 ? -22.233 -6.724 2.975 1.00 96.25 738 GLN A CA 1
ATOM 5577 C C . GLN A 1 738 ? -21.404 -7.425 1.894 1.00 96.25 738 GLN A C 1
ATOM 5579 O O . GLN A 1 738 ? -21.697 -7.322 0.701 1.00 96.25 738 GLN A O 1
ATOM 5584 N N . TYR A 1 739 ? -20.423 -8.216 2.326 1.00 97.75 739 TYR A N 1
ATOM 5585 C CA . TYR A 1 739 ? -19.936 -9.348 1.547 1.00 97.75 739 TYR A CA 1
ATOM 5586 C C . TYR A 1 739 ? -20.832 -10.558 1.798 1.00 97.75 739 TYR A C 1
ATOM 5588 O O . TYR A 1 739 ? -21.102 -10.907 2.947 1.00 97.75 739 TYR A O 1
ATOM 5596 N N . GLU A 1 740 ? -21.262 -11.193 0.713 1.00 97.75 740 GLU A N 1
ATOM 5597 C CA . GLU A 1 740 ? -22.030 -12.434 0.731 1.00 97.75 740 GLU A CA 1
ATOM 5598 C C . GLU A 1 740 ? -21.238 -13.539 0.024 1.00 97.75 740 GLU A C 1
ATOM 5600 O O . GLU A 1 740 ? -21.153 -13.548 -1.205 1.00 97.75 740 GLU A O 1
ATOM 5605 N N . ILE A 1 741 ? -20.645 -14.471 0.774 1.00 97.62 741 ILE A N 1
ATOM 5606 C CA . ILE A 1 741 ? -19.944 -15.626 0.195 1.00 97.62 741 ILE A CA 1
ATOM 5607 C C . ILE A 1 741 ? -20.978 -16.709 -0.119 1.00 97.62 741 ILE A C 1
ATOM 5609 O O . ILE A 1 741 ? -21.500 -17.369 0.779 1.00 97.62 741 ILE A O 1
ATOM 5613 N N . ALA A 1 742 ? -21.276 -16.906 -1.400 1.00 97.12 742 ALA A N 1
ATOM 5614 C CA . ALA A 1 742 ? -22.344 -17.792 -1.861 1.00 97.12 742 ALA A CA 1
ATOM 5615 C C . ALA A 1 742 ? -21.896 -18.626 -3.067 1.00 97.12 742 ALA A C 1
ATOM 5617 O O . ALA A 1 742 ? -20.945 -18.276 -3.746 1.00 97.12 742 ALA A O 1
ATOM 5618 N N . GLY A 1 743 ? -22.585 -19.720 -3.380 1.00 96.06 743 GLY A N 1
ATOM 5619 C CA . GLY A 1 743 ? -22.268 -20.536 -4.557 1.00 96.06 743 GLY A CA 1
ATOM 5620 C C . GLY A 1 743 ? -22.552 -22.014 -4.340 1.00 96.06 743 GLY A C 1
ATOM 5621 O O . GLY A 1 743 ? -23.190 -22.395 -3.358 1.00 96.06 743 GLY A O 1
ATOM 5622 N N . ALA A 1 744 ? -22.118 -22.847 -5.285 1.00 95.25 744 ALA A N 1
ATOM 5623 C CA . ALA A 1 744 ? -22.310 -24.299 -5.212 1.00 95.25 744 ALA A CA 1
ATOM 5624 C C . ALA A 1 744 ? -21.187 -25.044 -4.460 1.00 95.25 744 ALA A C 1
ATOM 5626 O O . ALA A 1 744 ? -21.293 -26.257 -4.256 1.00 95.25 744 ALA A O 1
ATOM 5627 N N . GLY A 1 745 ? -20.111 -24.341 -4.104 1.00 96.31 745 GLY A N 1
ATOM 5628 C CA . GLY A 1 745 ? -18.927 -24.865 -3.436 1.00 96.31 745 GLY A CA 1
ATOM 5629 C C . GLY A 1 745 ? -19.081 -25.016 -1.923 1.00 96.31 745 GLY A C 1
ATOM 5630 O O . GLY A 1 745 ? -20.188 -25.092 -1.394 1.00 96.31 745 GLY A O 1
ATOM 5631 N N . ALA A 1 746 ? -17.948 -25.086 -1.225 1.00 95.88 746 ALA A N 1
ATOM 5632 C CA . ALA A 1 746 ? -17.886 -25.206 0.231 1.00 95.88 746 ALA A CA 1
ATOM 5633 C C . ALA A 1 746 ? -16.616 -24.543 0.773 1.00 95.88 746 ALA A C 1
ATOM 5635 O O . ALA A 1 746 ? -15.588 -24.531 0.100 1.00 95.88 746 ALA A O 1
ATOM 5636 N N . LEU A 1 747 ? -16.676 -24.036 1.999 1.00 95.31 747 LEU A N 1
ATOM 5637 C CA . LEU A 1 747 ? -15.544 -23.411 2.671 1.00 95.31 747 LEU A CA 1
ATOM 5638 C C . LEU A 1 747 ? -14.990 -24.341 3.754 1.00 95.31 747 LEU A C 1
ATOM 5640 O O . LEU A 1 747 ? -15.735 -24.832 4.599 1.00 95.31 747 LEU A O 1
ATOM 5644 N N . GLN A 1 748 ? -13.679 -24.558 3.754 1.00 94.75 748 GLN A N 1
ATOM 5645 C CA . GLN A 1 748 ? -12.965 -25.244 4.827 1.00 94.75 748 GLN A CA 1
ATOM 5646 C C . GLN A 1 748 ? -12.087 -24.237 5.566 1.00 94.75 748 GLN A C 1
ATOM 5648 O O . GLN A 1 748 ? -11.227 -23.616 4.951 1.00 94.75 748 GLN A O 1
ATOM 5653 N N . VAL A 1 749 ? -12.288 -24.062 6.872 1.00 94.25 749 VAL A N 1
ATOM 5654 C CA . VAL A 1 749 ? -11.537 -23.084 7.678 1.00 94.25 749 VAL A CA 1
ATOM 5655 C C . VAL A 1 749 ? -10.665 -23.805 8.699 1.00 94.25 749 VAL A C 1
ATOM 5657 O O . VAL A 1 749 ? -11.161 -24.593 9.506 1.00 94.25 749 VAL A O 1
ATOM 5660 N N . GLY A 1 750 ? -9.356 -23.564 8.675 1.00 87.69 750 GLY A N 1
ATOM 5661 C CA . GLY A 1 750 ? -8.439 -24.135 9.663 1.00 87.69 750 GLY A CA 1
ATOM 5662 C C . GLY A 1 750 ? -6.984 -24.215 9.207 1.00 87.69 750 GLY A C 1
ATOM 5663 O O . GLY A 1 750 ? -6.676 -24.131 8.020 1.00 87.69 750 GLY A O 1
ATOM 5664 N N . ALA A 1 751 ? -6.084 -24.433 10.166 1.00 78.25 751 ALA A N 1
ATOM 5665 C CA . ALA A 1 751 ? -4.674 -24.739 9.938 1.00 78.25 751 ALA A CA 1
ATOM 5666 C C . ALA A 1 751 ? -4.244 -25.945 10.794 1.00 78.25 751 ALA A C 1
ATOM 5668 O O . ALA A 1 751 ? -4.829 -26.208 11.843 1.00 78.25 751 ALA A O 1
ATOM 5669 N N . ILE A 1 752 ? -3.221 -26.686 10.347 1.00 69.56 752 ILE A N 1
ATOM 5670 C CA . ILE A 1 752 ? -2.737 -27.897 11.042 1.00 69.56 752 ILE A CA 1
ATOM 5671 C C . ILE A 1 752 ? -1.981 -27.545 12.337 1.00 69.56 752 ILE A C 1
ATOM 5673 O O . ILE A 1 752 ? -2.120 -28.257 13.327 1.00 69.56 752 ILE A O 1
ATOM 5677 N N . ASP A 1 753 ? -1.241 -26.430 12.345 1.00 71.88 753 ASP A N 1
ATOM 5678 C CA . ASP A 1 753 ? -0.360 -26.020 13.452 1.00 71.88 753 ASP A CA 1
ATOM 5679 C C . ASP A 1 753 ? -0.650 -24.592 13.967 1.00 71.88 753 ASP A C 1
ATOM 5681 O O . ASP A 1 753 ? 0.182 -23.985 14.641 1.00 71.88 753 ASP A O 1
ATOM 5685 N N . ALA A 1 754 ? -1.820 -24.032 13.644 1.00 76.00 754 ALA A N 1
ATOM 5686 C CA . ALA A 1 754 ? -2.221 -22.692 14.071 1.00 76.00 754 ALA A CA 1
ATOM 5687 C C . ALA A 1 754 ? -3.735 -22.603 14.305 1.00 76.00 754 ALA A C 1
ATOM 5689 O O . ALA A 1 754 ? -4.514 -23.345 13.706 1.00 76.00 754 ALA A O 1
ATOM 5690 N N . THR A 1 755 ? -4.150 -21.679 15.170 1.00 82.88 755 THR A N 1
ATOM 5691 C CA . THR A 1 755 ? -5.563 -21.320 15.324 1.00 82.88 755 THR A CA 1
ATOM 5692 C C . THR A 1 755 ? -5.973 -20.445 14.144 1.00 82.88 755 THR A C 1
ATOM 5694 O O . THR A 1 755 ? -5.356 -19.408 13.902 1.00 82.88 755 THR A O 1
ATOM 5697 N N . ALA A 1 756 ? -6.994 -20.866 13.401 1.00 89.31 756 ALA A N 1
ATOM 5698 C CA . ALA A 1 756 ? -7.591 -20.048 12.352 1.00 89.31 756 ALA A CA 1
ATOM 5699 C C . ALA A 1 756 ? -8.404 -18.899 12.953 1.00 89.31 756 ALA A C 1
ATOM 5701 O O . ALA A 1 756 ? -8.878 -19.001 14.082 1.00 89.31 756 ALA A O 1
ATOM 5702 N N . LEU A 1 757 ? -8.605 -17.824 12.194 1.00 87.31 757 LEU A N 1
ATOM 5703 C CA . LEU A 1 757 ? -9.363 -16.662 12.656 1.00 87.31 757 LEU A CA 1
ATOM 5704 C C . LEU A 1 757 ? -10.384 -16.224 11.606 1.00 87.31 757 LEU A C 1
ATOM 5706 O O . LEU A 1 757 ? -10.021 -15.920 10.473 1.00 87.31 757 LEU A O 1
ATOM 5710 N N . ILE A 1 758 ? -11.654 -16.170 11.997 1.00 92.69 758 ILE A N 1
ATOM 5711 C CA . ILE A 1 758 ? -12.714 -15.451 11.291 1.00 92.69 758 ILE A CA 1
ATOM 5712 C C . ILE A 1 758 ? -12.981 -14.174 12.091 1.00 92.69 758 ILE A C 1
ATOM 5714 O O . ILE A 1 758 ? -13.379 -14.245 13.246 1.00 92.69 758 ILE A O 1
ATOM 5718 N N . ASP A 1 759 ? -12.739 -13.014 11.501 1.00 88.88 759 ASP A N 1
ATOM 5719 C CA . ASP A 1 759 ? -12.706 -11.724 12.190 1.00 88.88 759 ASP A CA 1
ATOM 5720 C C . ASP A 1 759 ? -13.636 -10.732 11.490 1.00 88.88 759 ASP A C 1
ATOM 5722 O O . ASP A 1 759 ? -13.454 -10.424 10.319 1.00 88.88 759 ASP A O 1
ATOM 5726 N N . VAL A 1 760 ? -14.663 -10.251 12.178 1.00 91.00 760 VAL A N 1
ATOM 5727 C CA . VAL A 1 760 ? -15.702 -9.378 11.630 1.00 91.00 760 VAL A CA 1
ATOM 5728 C C . VAL A 1 760 ? -15.694 -8.086 12.423 1.00 91.00 760 VAL A C 1
ATOM 5730 O O . VAL A 1 760 ? -16.125 -8.027 13.576 1.00 91.00 760 VAL A O 1
ATOM 5733 N N . ARG A 1 761 ? -15.156 -7.039 11.803 1.00 82.06 761 ARG A N 1
ATOM 5734 C CA . ARG A 1 761 ? -14.820 -5.792 12.493 1.00 82.06 761 ARG A CA 1
ATOM 5735 C C . ARG A 1 761 ? -15.820 -4.673 12.284 1.00 82.06 761 ARG A C 1
ATOM 5737 O O . ARG A 1 761 ? -15.859 -3.747 13.085 1.00 82.06 761 ARG A O 1
ATOM 5744 N N . LEU A 1 762 ? -16.558 -4.721 11.185 1.00 82.31 762 LEU A N 1
ATOM 5745 C CA . LEU A 1 762 ? -17.469 -3.669 10.762 1.00 82.31 762 LEU A CA 1
ATOM 5746 C C . LEU A 1 762 ? -18.558 -4.288 9.892 1.00 82.31 762 LEU A C 1
ATOM 5748 O O . LEU A 1 762 ? -18.240 -5.169 9.104 1.00 82.31 762 LEU A O 1
ATOM 5752 N N . GLY A 1 763 ? -19.793 -3.804 10.020 1.00 87.12 763 GLY A N 1
ATOM 5753 C CA . GLY A 1 763 ? -20.906 -4.189 9.153 1.00 87.12 763 GLY A CA 1
ATOM 5754 C C . GLY A 1 763 ? -21.488 -5.582 9.410 1.00 87.12 763 GLY A C 1
ATOM 5755 O O . GLY A 1 763 ? -21.143 -6.280 10.365 1.00 87.12 763 GLY A O 1
ATOM 5756 N N . GLY A 1 764 ? -22.442 -5.950 8.551 1.00 95.31 764 GLY A N 1
ATOM 5757 C CA . GLY A 1 764 ? -23.090 -7.259 8.539 1.00 95.31 764 GLY A CA 1
ATOM 5758 C C . GLY A 1 764 ? -22.687 -8.059 7.306 1.00 95.31 764 GLY A C 1
ATOM 5759 O O . GLY A 1 764 ? -22.769 -7.548 6.188 1.00 95.31 764 GLY A O 1
ATOM 5760 N N . HIS A 1 765 ? -22.254 -9.304 7.496 1.00 98.00 765 HIS A N 1
ATOM 5761 C CA . HIS A 1 765 ? -21.778 -10.168 6.410 1.00 98.00 765 HIS A CA 1
ATOM 5762 C C . HIS A 1 765 ? -22.448 -11.536 6.418 1.00 98.00 765 HIS A C 1
ATOM 5764 O O . HIS A 1 765 ? -22.986 -11.956 7.441 1.00 98.00 765 HIS A O 1
ATOM 5770 N N . GLY A 1 766 ? -22.413 -12.228 5.281 1.00 97.75 766 GLY A N 1
ATOM 5771 C CA . GLY A 1 766 ? -23.062 -13.525 5.137 1.00 97.75 766 GLY A CA 1
ATOM 5772 C C . GLY A 1 766 ? -22.202 -14.566 4.430 1.00 97.75 766 GLY A C 1
ATOM 5773 O O . GLY A 1 766 ? -21.395 -14.263 3.546 1.00 97.75 766 GLY A O 1
ATOM 5774 N N . VAL A 1 767 ? -22.373 -15.815 4.856 1.00 97.88 767 VAL A N 1
ATOM 5775 C CA . VAL A 1 767 ? -21.763 -17.009 4.274 1.00 97.88 767 VAL A CA 1
ATOM 5776 C C . VAL A 1 767 ? -22.863 -18.047 4.044 1.00 97.88 767 VAL A C 1
ATOM 5778 O O . VAL A 1 767 ? -23.307 -18.752 4.953 1.00 97.88 767 VAL A O 1
ATOM 5781 N N . SER A 1 768 ? -23.303 -18.142 2.792 1.00 97.38 768 SER A N 1
ATOM 5782 C CA . SER A 1 768 ? -24.364 -19.048 2.340 1.00 97.38 768 SER A CA 1
ATOM 5783 C C . SER A 1 768 ? -23.844 -20.384 1.791 1.00 97.38 768 SER A C 1
ATOM 5785 O O . SER A 1 768 ? -24.638 -21.254 1.430 1.00 97.38 768 SER A O 1
ATOM 5787 N N . VAL A 1 769 ? -22.525 -20.577 1.705 1.00 97.50 769 VAL A N 1
ATOM 5788 C CA . VAL A 1 769 ? -21.912 -21.877 1.374 1.00 97.50 769 VAL A CA 1
ATOM 5789 C C . VAL A 1 769 ? -21.738 -22.744 2.629 1.00 97.50 769 VAL A C 1
ATOM 5791 O O . VAL A 1 769 ? -21.489 -22.205 3.711 1.00 97.50 769 VAL A O 1
ATOM 5794 N N . PRO A 1 770 ? -21.815 -24.084 2.518 1.00 97.81 770 PRO A N 1
ATOM 5795 C CA . PRO A 1 770 ? -21.461 -24.973 3.618 1.00 97.81 770 PRO A CA 1
ATOM 5796 C C . PRO A 1 770 ? -20.050 -24.678 4.127 1.00 97.81 770 PRO A C 1
ATOM 5798 O O . PRO A 1 770 ? -19.104 -24.652 3.339 1.00 97.81 770 PRO A O 1
ATOM 5801 N N . THR A 1 771 ? -19.916 -24.473 5.435 1.00 97.50 771 THR A N 1
ATOM 5802 C CA . THR A 1 771 ? -18.638 -24.181 6.092 1.00 97.50 771 THR A CA 1
ATOM 5803 C C . THR A 1 771 ? -18.259 -25.313 7.041 1.00 97.50 771 THR A C 1
ATOM 5805 O O . THR A 1 771 ? -19.065 -25.729 7.873 1.00 97.50 771 THR A O 1
ATOM 5808 N N . GLU A 1 772 ? -17.033 -25.818 6.933 1.00 96.88 772 GLU A N 1
ATOM 5809 C CA . GLU A 1 772 ? -16.486 -26.875 7.785 1.00 96.88 772 GLU A CA 1
ATOM 5810 C C . GLU A 1 772 ? -15.176 -26.430 8.438 1.00 96.88 772 GLU A C 1
ATOM 5812 O O . GLU A 1 772 ? -14.271 -25.934 7.768 1.00 96.88 772 GLU A O 1
ATOM 5817 N N . LEU A 1 773 ? -15.045 -26.650 9.747 1.00 96.12 773 LEU A N 1
ATOM 5818 C CA . LEU A 1 773 ? -13.782 -26.441 10.444 1.00 96.12 773 LEU A CA 1
ATOM 5819 C C . LEU A 1 773 ? -12.870 -27.660 10.292 1.00 96.12 773 LEU A C 1
ATOM 5821 O O . LEU A 1 773 ? -13.248 -28.786 10.613 1.00 96.12 773 LEU A O 1
ATOM 5825 N N . ILE A 1 774 ? -11.635 -27.421 9.856 1.00 93.25 774 ILE A N 1
ATOM 5826 C CA . ILE A 1 774 ? -10.585 -28.448 9.743 1.00 93.25 774 ILE A CA 1
ATOM 5827 C C . ILE A 1 774 ? -9.493 -28.302 10.815 1.00 93.25 774 ILE A C 1
ATOM 5829 O O . ILE A 1 774 ? -8.597 -29.139 10.898 1.00 93.25 774 ILE A O 1
ATOM 5833 N N . GLY A 1 775 ? -9.582 -27.266 11.653 1.00 92.81 775 GLY A N 1
ATOM 5834 C CA . GLY A 1 775 ? -8.703 -27.013 12.794 1.00 92.81 775 GLY A CA 1
ATOM 5835 C C . GLY A 1 775 ? -9.360 -26.087 13.821 1.00 92.81 775 GLY A C 1
ATOM 5836 O O . GLY A 1 775 ? -10.480 -25.609 13.617 1.00 92.81 775 GLY A O 1
ATOM 5837 N N . ALA A 1 776 ? -8.671 -25.834 14.936 1.00 94.00 776 ALA A N 1
ATOM 5838 C CA . ALA A 1 776 ? -9.152 -24.901 15.954 1.00 94.00 776 ALA A CA 1
ATOM 5839 C C . ALA A 1 776 ? -9.323 -23.494 15.361 1.00 94.00 776 ALA A C 1
ATOM 5841 O O . ALA A 1 776 ? -8.460 -23.032 14.615 1.00 94.00 776 ALA A O 1
ATOM 5842 N N . THR A 1 777 ? -10.434 -22.830 15.681 1.00 94.44 777 THR A N 1
ATOM 5843 C CA . THR A 1 777 ? -10.800 -21.545 15.069 1.00 94.44 777 THR A CA 1
ATOM 5844 C C . THR A 1 777 ? -11.303 -20.557 16.114 1.00 94.44 777 THR A C 1
ATOM 5846 O O . THR A 1 777 ? -12.118 -20.901 16.969 1.00 94.44 777 THR A O 1
ATOM 5849 N N . GLU A 1 778 ? -10.843 -19.318 16.026 1.00 92.00 778 GLU A N 1
ATOM 5850 C CA . GLU A 1 778 ? -11.409 -18.159 16.704 1.00 92.00 778 GLU A CA 1
ATOM 5851 C C . GLU A 1 778 ? -12.364 -17.432 15.752 1.00 92.00 778 GLU A C 1
ATOM 5853 O O . GLU A 1 778 ? -12.058 -17.219 14.582 1.00 92.00 778 GLU A O 1
ATOM 5858 N N . LEU A 1 779 ? -13.544 -17.078 16.247 1.00 93.38 779 LEU A N 1
ATOM 5859 C CA . LEU A 1 779 ? -14.549 -16.296 15.542 1.00 93.38 779 LEU A CA 1
ATOM 5860 C C . LEU A 1 779 ? -14.758 -15.005 16.324 1.00 93.38 779 LEU A C 1
ATOM 5862 O O . LEU A 1 779 ? -15.474 -14.994 17.321 1.00 93.38 779 LEU A O 1
ATOM 5866 N N . GLN A 1 780 ? -14.103 -13.932 15.903 1.00 87.56 780 GLN A N 1
ATOM 5867 C CA . GLN A 1 780 ? -14.198 -12.624 16.526 1.00 87.56 780 GLN A CA 1
ATOM 5868 C C . GLN A 1 780 ? -15.208 -11.758 15.787 1.00 87.56 780 GLN A C 1
ATOM 5870 O O . GLN A 1 780 ? -15.097 -11.564 14.583 1.00 87.56 780 GLN A O 1
ATOM 5875 N N . VAL A 1 781 ? -16.182 -11.211 16.511 1.00 89.00 781 VAL A N 1
ATOM 5876 C CA . VAL A 1 781 ? -17.152 -10.261 15.950 1.00 89.00 781 VAL A CA 1
ATOM 5877 C C . VAL A 1 781 ? -17.241 -9.059 16.877 1.00 89.00 781 VAL A C 1
ATOM 5879 O O . VAL A 1 781 ? -17.593 -9.208 18.048 1.00 89.00 781 VAL A O 1
ATOM 5882 N N . LEU A 1 782 ? -16.865 -7.882 16.380 1.00 80.44 782 LEU A N 1
ATOM 5883 C CA . LEU A 1 782 ? -16.845 -6.644 17.161 1.00 80.44 782 LEU A CA 1
ATOM 5884 C C . LEU A 1 782 ? -18.256 -6.112 17.428 1.00 80.44 782 LEU A C 1
ATOM 5886 O O . LEU A 1 782 ? -19.219 -6.513 16.780 1.00 80.44 782 LEU A O 1
ATOM 5890 N N . THR A 1 783 ? -18.377 -5.203 18.395 1.00 76.38 783 THR A N 1
ATOM 5891 C CA . THR A 1 783 ? -19.635 -4.513 18.711 1.00 76.38 783 THR A CA 1
ATOM 5892 C C . THR A 1 783 ? -20.250 -3.887 17.454 1.00 76.38 783 THR A C 1
ATOM 5894 O O . THR A 1 783 ? -19.524 -3.359 16.614 1.00 76.38 783 THR A O 1
ATOM 5897 N N . ASP A 1 784 ? -21.577 -3.966 17.325 1.00 79.25 784 ASP A N 1
ATOM 5898 C CA . ASP A 1 784 ? -22.374 -3.513 16.167 1.00 79.25 784 ASP A CA 1
ATOM 5899 C C . ASP A 1 784 ? -22.093 -4.229 14.831 1.00 79.25 784 ASP A C 1
ATOM 5901 O O . ASP A 1 784 ? -22.762 -3.952 13.833 1.00 79.25 784 ASP A O 1
ATOM 5905 N N . ALA A 1 785 ? -21.150 -5.174 14.800 1.00 87.44 785 ALA A N 1
ATOM 5906 C CA . ALA A 1 785 ? -20.901 -6.030 13.651 1.00 87.44 785 ALA A CA 1
ATOM 5907 C C . ALA A 1 785 ? -21.630 -7.375 13.797 1.00 87.44 785 ALA A C 1
ATOM 5909 O O . ALA A 1 785 ? -21.957 -7.821 14.904 1.00 87.44 785 ALA A O 1
ATOM 5910 N N . GLN A 1 786 ? -21.889 -8.036 12.669 1.00 95.69 786 GLN A N 1
ATOM 5911 C CA . GLN A 1 786 ? -22.542 -9.344 12.659 1.00 95.69 786 GLN A CA 1
ATOM 5912 C C . GLN A 1 786 ? -22.104 -10.214 11.481 1.00 95.69 786 GLN A C 1
ATOM 5914 O O . GLN A 1 786 ? -21.757 -9.710 10.411 1.00 95.69 786 GLN A O 1
ATOM 5919 N N . ILE A 1 787 ? -22.181 -11.531 11.656 1.00 97.81 787 ILE A N 1
ATOM 5920 C CA . ILE A 1 787 ? -22.013 -12.489 10.560 1.00 97.81 787 ILE A CA 1
ATOM 5921 C C . ILE A 1 787 ? -23.061 -13.594 10.619 1.00 97.81 787 ILE A C 1
ATOM 5923 O O . ILE A 1 787 ? -23.282 -14.191 11.672 1.00 97.81 787 ILE A O 1
ATOM 5927 N N . GLU A 1 788 ? -23.687 -13.866 9.476 1.00 98.19 788 GLU A N 1
ATOM 5928 C CA . GLU A 1 788 ? -24.654 -14.946 9.301 1.00 98.19 788 GLU A CA 1
ATOM 5929 C C . GLU A 1 788 ? -24.038 -16.110 8.513 1.00 98.19 788 GLU A C 1
ATOM 5931 O O . GLU A 1 788 ? -23.481 -15.927 7.432 1.00 98.19 788 GLU A O 1
ATOM 5936 N N . PHE A 1 789 ? -24.193 -17.329 9.023 1.00 97.75 789 PHE A N 1
ATOM 5937 C CA . PHE A 1 789 ? -23.912 -18.570 8.308 1.00 97.75 789 PHE A CA 1
ATOM 5938 C C . PHE A 1 789 ? -25.226 -19.284 7.991 1.00 97.75 789 PHE A C 1
ATOM 5940 O O . PHE A 1 789 ? -25.782 -20.001 8.825 1.00 97.75 789 PHE A O 1
ATOM 5947 N N . SER A 1 790 ? -25.703 -19.118 6.759 1.00 96.69 790 SER A N 1
ATOM 5948 C CA . SER A 1 790 ? -26.970 -19.688 6.283 1.00 96.69 790 SER A CA 1
ATOM 5949 C C . SER A 1 790 ? -26.780 -20.940 5.409 1.00 96.69 790 SER A C 1
ATOM 5951 O O . SER A 1 790 ? -27.748 -21.626 5.088 1.00 96.69 790 SER A O 1
ATOM 5953 N N . GLY A 1 791 ? -25.535 -21.277 5.046 1.00 95.81 791 GLY A N 1
ATOM 5954 C CA . GLY A 1 791 ? -25.181 -22.483 4.281 1.00 95.81 791 GLY A CA 1
ATOM 5955 C C . GLY A 1 791 ? -24.967 -23.754 5.115 1.00 95.81 791 GLY A C 1
ATOM 5956 O O . GLY A 1 791 ? -24.718 -24.826 4.556 1.00 95.81 791 GLY A O 1
ATOM 5957 N N . GLY A 1 792 ? -25.053 -23.643 6.444 1.00 95.88 792 GLY A N 1
ATOM 5958 C CA . GLY A 1 792 ? -24.657 -24.671 7.406 1.00 95.88 792 GLY A CA 1
ATOM 5959 C C . GLY A 1 792 ? -23.207 -24.516 7.876 1.00 95.88 792 GLY A C 1
ATOM 5960 O O . GLY A 1 792 ? -22.311 -24.194 7.094 1.00 95.88 792 GLY A O 1
ATOM 5961 N N . PHE A 1 793 ? -22.976 -24.771 9.165 1.00 97.81 793 PHE A N 1
ATOM 5962 C CA . PHE A 1 793 ? -21.675 -24.604 9.816 1.00 97.81 793 PHE A CA 1
ATOM 5963 C C . PHE A 1 793 ? -21.342 -25.838 10.656 1.00 97.81 793 PHE A C 1
ATOM 5965 O O . PHE A 1 793 ? -22.021 -26.140 11.638 1.00 97.81 793 PHE A O 1
ATOM 5972 N N . HIS A 1 794 ? -20.309 -26.576 10.262 1.00 97.69 794 HIS A N 1
ATOM 5973 C CA . HIS A 1 794 ? -19.888 -27.806 10.921 1.00 97.69 794 HIS A CA 1
ATOM 5974 C C . HIS A 1 794 ? -18.568 -27.588 11.667 1.00 97.69 794 HIS A C 1
ATOM 5976 O O . HIS A 1 794 ? -17.527 -27.355 11.057 1.00 97.69 794 HIS A O 1
ATOM 5982 N N . VAL A 1 795 ? -18.596 -27.730 12.993 1.00 97.12 795 VAL A N 1
ATOM 5983 C CA . VAL A 1 795 ? -17.397 -27.639 13.844 1.00 97.12 795 VAL A CA 1
ATOM 5984 C C . VAL A 1 795 ? -16.528 -28.900 13.728 1.00 97.12 795 VAL A C 1
ATOM 5986 O O . VAL A 1 795 ? -15.341 -28.855 14.027 1.00 97.12 795 VAL A O 1
ATOM 5989 N N . SER A 1 796 ? -17.092 -30.025 13.272 1.00 94.75 796 SER A N 1
ATOM 5990 C CA . SER A 1 796 ? -16.362 -31.265 12.944 1.00 94.75 796 SER A CA 1
ATOM 5991 C C . SER A 1 796 ? -15.407 -31.748 14.051 1.00 94.75 796 SER A C 1
ATOM 5993 O O . SER A 1 796 ? -14.283 -32.175 13.786 1.00 94.75 796 SER A O 1
ATOM 5995 N N . GLY A 1 797 ? -15.854 -31.683 15.311 1.00 93.56 797 GLY A N 1
ATOM 5996 C CA . GLY A 1 797 ? -15.064 -32.127 16.465 1.00 93.56 797 GLY A CA 1
ATOM 5997 C C . GLY A 1 797 ? -13.969 -31.151 16.913 1.00 93.56 797 GLY A C 1
ATOM 5998 O O . GLY A 1 797 ? -13.239 -31.454 17.856 1.00 93.56 797 GLY A O 1
ATOM 5999 N N . GLN A 1 798 ? -13.835 -29.995 16.257 1.00 96.19 798 GLN A N 1
ATOM 6000 C CA . GLN A 1 798 ? -12.825 -28.985 16.571 1.00 96.19 798 GLN A CA 1
ATOM 6001 C C . GLN A 1 798 ? -13.237 -28.091 17.753 1.00 96.19 798 GLN A C 1
ATOM 6003 O O . GLN A 1 798 ? -14.358 -28.154 18.266 1.00 96.19 798 GLN A O 1
ATOM 6008 N N . ARG A 1 799 ? -12.305 -27.235 18.188 1.00 95.94 799 ARG A N 1
ATOM 6009 C CA . ARG A 1 799 ? -12.574 -26.137 19.126 1.00 95.94 799 ARG A CA 1
ATOM 6010 C C . ARG A 1 799 ? -12.907 -24.867 18.341 1.00 95.94 799 ARG A C 1
ATOM 6012 O O . ARG A 1 799 ? -12.086 -24.424 17.540 1.00 95.94 799 ARG A O 1
ATOM 6019 N N . LEU A 1 800 ? -14.069 -24.279 18.606 1.00 96.75 800 LEU A N 1
ATOM 6020 C CA . LEU A 1 800 ? -14.488 -22.975 18.093 1.00 96.75 800 LEU A CA 1
ATOM 6021 C C . LEU A 1 800 ? -14.597 -21.990 19.258 1.00 96.75 800 LEU A C 1
ATOM 6023 O O . LEU A 1 800 ? -15.384 -22.220 20.169 1.00 96.75 800 LEU A O 1
ATOM 6027 N N . THR A 1 801 ? -13.852 -20.891 19.221 1.00 93.62 801 THR A N 1
ATOM 6028 C CA . THR A 1 801 ? -13.894 -19.853 20.258 1.00 93.62 801 THR A CA 1
ATOM 6029 C C . THR A 1 801 ? -14.557 -18.590 19.723 1.00 93.62 801 THR A C 1
ATOM 6031 O O . THR A 1 801 ? -13.996 -17.925 18.860 1.00 93.62 801 THR A O 1
ATOM 6034 N N . LYS A 1 802 ? -15.732 -18.229 20.243 1.00 91.44 802 LYS A N 1
ATOM 6035 C CA . LYS A 1 802 ? -16.392 -16.948 19.978 1.00 91.44 802 LYS A CA 1
ATOM 6036 C C . LYS A 1 802 ? -15.755 -15.839 20.817 1.00 91.44 802 LYS A C 1
ATOM 6038 O O . LYS A 1 802 ? -15.762 -15.898 22.047 1.00 91.44 802 LYS A O 1
ATOM 6043 N N . LEU A 1 803 ? -15.263 -14.811 20.134 1.00 84.31 803 LEU A N 1
ATOM 6044 C CA . LEU A 1 803 ? -14.701 -13.583 20.694 1.00 84.31 803 LEU A CA 1
ATOM 6045 C C . LEU A 1 803 ? -15.553 -12.365 20.287 1.00 84.31 803 LEU A C 1
ATOM 6047 O O . LEU A 1 803 ? -16.310 -12.412 19.310 1.00 84.31 803 LEU A O 1
ATOM 6051 N N . GLY A 1 804 ? -15.418 -11.261 21.023 1.00 76.75 804 GLY A N 1
ATOM 6052 C CA . GLY A 1 804 ? -16.150 -10.016 20.770 1.00 76.75 804 GLY A CA 1
ATOM 6053 C C . GLY A 1 804 ? -17.659 -10.032 21.058 1.00 76.75 804 GLY A C 1
ATOM 6054 O O . GLY A 1 804 ? -18.273 -11.083 21.254 1.00 76.75 804 GLY A O 1
ATOM 6055 N N . ALA A 1 805 ? -18.247 -8.834 21.113 1.00 80.88 805 ALA A N 1
ATOM 6056 C CA . ALA A 1 805 ? -19.639 -8.595 21.511 1.00 80.88 805 ALA A CA 1
ATOM 6057 C C . ALA A 1 805 ? -20.649 -8.623 20.347 1.00 80.88 805 ALA A C 1
ATOM 6059 O O . ALA A 1 805 ? -21.851 -8.577 20.579 1.00 80.88 805 ALA A O 1
ATOM 6060 N N . GLY A 1 806 ? -20.184 -8.691 19.100 1.00 85.56 806 GLY A N 1
ATOM 6061 C CA . GLY A 1 806 ? -21.055 -8.753 17.930 1.00 85.56 806 GLY A CA 1
ATOM 6062 C C . GLY A 1 806 ? -21.718 -10.113 17.747 1.00 85.56 806 GLY A C 1
ATOM 6063 O O . GLY A 1 806 ? -21.260 -11.131 18.285 1.00 85.56 806 GLY A O 1
ATOM 6064 N N . LEU A 1 807 ? -22.793 -10.118 16.962 1.00 93.06 807 LEU A N 1
ATOM 6065 C CA . LEU A 1 807 ? -23.654 -11.278 16.764 1.00 93.06 807 LEU A CA 1
ATOM 6066 C C . LEU A 1 807 ? -23.055 -12.263 15.753 1.00 93.06 807 LEU A C 1
ATOM 6068 O O . LEU A 1 807 ? -22.668 -11.890 14.646 1.00 93.06 807 LEU A O 1
ATOM 6072 N N . VAL A 1 808 ? -23.056 -13.545 16.107 1.00 97.25 808 VAL A N 1
ATOM 6073 C CA . VAL A 1 808 ? -22.921 -14.644 15.145 1.00 97.25 808 VAL A CA 1
ATOM 6074 C C . VAL A 1 808 ? -24.255 -15.347 15.033 1.00 97.25 808 VAL A C 1
ATOM 6076 O O . VAL A 1 808 ? -24.778 -15.852 16.027 1.00 97.25 808 VAL A O 1
ATOM 6079 N N . ASP A 1 809 ? -24.778 -15.395 13.817 1.00 97.50 809 ASP A N 1
ATOM 6080 C CA . ASP A 1 809 ? -26.040 -16.042 13.505 1.00 97.50 809 ASP A CA 1
ATOM 6081 C C . ASP A 1 809 ? -25.797 -17.324 12.705 1.00 97.50 809 ASP A C 1
ATOM 6083 O O . ASP A 1 809 ? -25.400 -17.289 11.541 1.00 97.50 809 ASP A O 1
ATOM 6087 N N . TRP A 1 810 ? -26.032 -18.478 13.329 1.00 97.00 810 TRP A N 1
ATOM 6088 C CA . TRP A 1 810 ? -26.125 -19.752 12.623 1.00 97.00 810 TRP A CA 1
ATOM 6089 C C . TRP A 1 810 ? -27.589 -20.077 12.359 1.00 97.00 810 TRP A C 1
ATOM 6091 O O . TRP A 1 810 ? -28.191 -20.931 13.022 1.00 97.00 810 TRP A O 1
ATOM 6101 N N . SER A 1 811 ? -28.157 -19.374 11.383 1.00 88.12 811 SER A N 1
ATOM 6102 C CA . SER A 1 811 ? -29.592 -19.380 11.111 1.00 88.12 811 SER A CA 1
ATOM 6103 C C . SER A 1 811 ? -30.110 -20.759 10.700 1.00 88.12 811 SER A C 1
ATOM 6105 O O . SER A 1 811 ? -31.257 -21.102 11.004 1.00 88.12 811 SER A O 1
ATOM 6107 N N . THR A 1 812 ? -29.263 -21.577 10.060 1.00 92.69 812 THR A N 1
ATOM 6108 C CA . THR A 1 812 ? -29.565 -22.976 9.723 1.00 92.69 812 THR A CA 1
ATOM 6109 C C . THR A 1 812 ? -28.330 -23.880 9.774 1.00 92.69 812 THR A C 1
ATOM 6111 O O . THR A 1 812 ? -27.202 -23.457 9.523 1.00 92.69 812 THR A O 1
ATOM 6114 N N . GLY A 1 813 ? -28.541 -25.166 10.062 1.00 93.50 813 GLY A N 1
ATOM 6115 C CA . GLY A 1 813 ? -27.560 -26.222 9.810 1.00 93.50 813 GLY A CA 1
ATOM 6116 C C . GLY A 1 813 ? -26.295 -26.207 10.677 1.00 93.50 813 GLY A C 1
ATOM 6117 O O . GLY A 1 813 ? -25.285 -26.778 10.256 1.00 93.50 813 GLY A O 1
ATOM 6118 N N . PHE A 1 814 ? -26.317 -25.587 11.860 1.00 97.50 814 PHE A N 1
ATOM 6119 C CA . PHE A 1 814 ? -25.205 -25.667 12.815 1.00 97.50 814 PHE A CA 1
ATOM 6120 C C . PHE A 1 814 ? -25.030 -27.095 13.348 1.00 97.50 814 PHE A C 1
ATOM 6122 O O . PHE A 1 814 ? -26.002 -27.715 13.786 1.00 97.50 814 PHE A O 1
ATOM 6129 N N . LYS A 1 815 ? -23.797 -27.616 13.344 1.00 97.81 815 LYS A N 1
ATOM 6130 C CA . LYS A 1 815 ? -23.465 -28.926 13.926 1.00 97.81 815 LYS A CA 1
ATOM 6131 C C . LYS A 1 815 ? -22.151 -28.895 14.686 1.00 97.81 815 LYS A C 1
ATOM 6133 O O . LYS A 1 815 ? -21.102 -28.605 14.103 1.00 97.81 815 LYS A O 1
ATOM 6138 N N . LEU A 1 816 ? -22.199 -29.280 15.957 1.00 96.62 816 LEU A N 1
ATOM 6139 C CA . LEU A 1 816 ? -21.019 -29.337 16.813 1.00 96.62 816 LEU A CA 1
ATOM 6140 C C . LEU A 1 816 ? -20.178 -30.611 16.581 1.00 96.62 816 LEU A C 1
ATOM 6142 O O . LEU A 1 816 ? -18.947 -30.540 16.568 1.00 96.62 816 LEU A O 1
ATOM 6146 N N . ASN A 1 817 ? -20.822 -31.754 16.322 1.00 94.94 817 ASN A N 1
ATOM 6147 C CA . ASN A 1 817 ? -20.224 -33.058 16.004 1.00 94.94 817 ASN A CA 1
ATOM 6148 C C . ASN A 1 817 ? -19.129 -33.488 17.002 1.00 94.94 817 ASN A C 1
ATOM 6150 O O . ASN A 1 817 ? -18.017 -33.848 16.603 1.00 94.94 817 ASN A O 1
ATOM 6154 N N . GLY A 1 818 ? -19.408 -33.416 18.304 1.00 94.44 818 GLY A N 1
ATOM 6155 C CA . GLY A 1 818 ? -18.461 -33.755 19.373 1.00 94.44 818 GLY A CA 1
ATOM 6156 C C . GLY A 1 818 ? -17.395 -32.693 19.662 1.00 94.44 818 GLY A C 1
ATOM 6157 O O . GLY A 1 818 ? -16.494 -32.947 20.460 1.00 94.44 818 GLY A O 1
ATOM 6158 N N . GLY A 1 819 ? -17.466 -31.530 19.006 1.00 96.81 819 GLY A N 1
ATOM 6159 C CA . GLY A 1 819 ? -16.551 -30.407 19.209 1.00 96.81 819 GLY A CA 1
ATOM 6160 C C . GLY A 1 819 ? -16.810 -29.627 20.499 1.00 96.81 819 GLY A C 1
ATOM 6161 O O . GLY A 1 819 ? -17.662 -29.987 21.314 1.00 96.81 819 GLY A O 1
ATOM 6162 N N . VAL A 1 820 ? -16.069 -28.531 20.673 1.00 97.69 820 VAL A N 1
ATOM 6163 C CA . VAL A 1 820 ? -16.231 -27.614 21.811 1.00 97.69 820 VAL A CA 1
ATOM 6164 C C . VAL A 1 820 ? -16.436 -26.194 21.305 1.00 97.69 820 VAL A C 1
ATOM 6166 O O . VAL A 1 820 ? -15.560 -25.643 20.639 1.00 97.69 820 VAL A O 1
ATOM 6169 N N . LEU A 1 821 ? -17.572 -25.596 21.656 1.00 97.38 821 LEU A N 1
ATOM 6170 C CA . LEU A 1 821 ? -17.832 -24.172 21.493 1.00 97.38 821 LEU A CA 1
ATOM 6171 C C . LEU A 1 821 ? -17.410 -23.445 22.766 1.00 97.38 821 LEU A C 1
ATOM 6173 O O . LEU A 1 821 ? -17.796 -23.832 23.861 1.00 97.38 821 LEU A O 1
ATOM 6177 N N . VAL A 1 822 ? -16.633 -22.386 22.628 1.00 95.12 822 VAL A N 1
ATOM 6178 C CA . VAL A 1 822 ? -16.119 -21.586 23.736 1.00 95.12 822 VAL A CA 1
ATOM 6179 C C . VAL A 1 822 ? -16.638 -20.173 23.557 1.00 95.12 822 VAL A C 1
ATOM 6181 O O . VAL A 1 822 ? -16.576 -19.647 22.451 1.00 95.12 822 VAL A O 1
ATOM 6184 N N . THR A 1 823 ? -17.145 -19.543 24.609 1.00 90.19 823 THR A N 1
ATOM 6185 C CA . THR A 1 823 ? -17.632 -18.159 24.537 1.00 90.19 823 THR A CA 1
ATOM 6186 C C . THR A 1 823 ? -17.379 -17.424 25.845 1.00 90.19 823 THR A C 1
ATOM 6188 O O . THR A 1 823 ? -17.309 -18.047 26.906 1.00 90.19 823 THR A O 1
ATOM 6191 N N . TYR A 1 824 ? -17.238 -16.103 25.784 1.00 82.31 824 TYR A N 1
ATOM 6192 C CA . TYR A 1 824 ? -17.177 -15.267 26.979 1.00 82.31 824 TYR A CA 1
ATOM 6193 C C . TYR A 1 824 ? -18.577 -14.985 27.528 1.00 82.31 824 TYR A C 1
ATOM 6195 O O . TYR A 1 824 ? -19.544 -14.856 26.778 1.00 82.31 824 TYR A O 1
ATOM 6203 N N . ALA A 1 825 ? -18.674 -14.865 28.849 1.00 79.00 825 ALA A N 1
ATOM 6204 C CA . ALA A 1 825 ? -19.857 -14.346 29.514 1.00 79.00 825 ALA A CA 1
ATOM 6205 C C . ALA A 1 825 ? -20.118 -12.898 29.063 1.00 79.00 825 ALA A C 1
ATOM 6207 O O . ALA A 1 825 ? -19.232 -12.049 29.167 1.00 79.00 825 ALA A O 1
ATOM 6208 N N . ALA A 1 826 ? -21.326 -12.637 28.566 1.00 76.31 826 ALA A N 1
ATOM 6209 C CA . ALA A 1 826 ? -21.775 -11.332 28.097 1.00 76.31 826 ALA A CA 1
ATOM 6210 C C . ALA A 1 826 ? -23.209 -11.062 28.576 1.00 76.31 826 ALA A C 1
ATOM 6212 O O . ALA A 1 826 ? -23.991 -11.999 28.765 1.00 76.31 826 ALA A O 1
ATOM 6213 N N . ASP A 1 827 ? -23.537 -9.786 28.787 1.00 77.50 827 ASP A N 1
ATOM 6214 C CA . ASP A 1 827 ? -24.865 -9.360 29.254 1.00 77.50 827 ASP A CA 1
ATOM 6215 C C . ASP A 1 827 ? -25.957 -9.647 28.211 1.00 77.50 827 ASP A C 1
ATOM 6217 O O . ASP A 1 827 ? -27.086 -9.982 28.566 1.00 77.50 827 ASP A O 1
ATOM 6221 N N . GLU A 1 828 ? -25.603 -9.561 26.928 1.00 82.75 828 GLU A N 1
ATOM 6222 C CA . GLU A 1 828 ? -26.467 -9.875 25.790 1.00 82.75 828 GLU A CA 1
ATOM 6223 C C . GLU A 1 828 ? -25.911 -11.072 25.009 1.00 82.75 828 GLU A C 1
ATOM 6225 O O . GLU A 1 828 ? -24.693 -11.257 24.901 1.00 82.75 828 GLU A O 1
ATOM 6230 N N . ALA A 1 829 ? -26.804 -11.889 24.442 1.00 81.75 829 ALA A N 1
ATOM 6231 C CA . ALA A 1 829 ? -26.395 -13.050 23.665 1.00 81.75 829 ALA A CA 1
ATOM 6232 C C . ALA A 1 829 ? -25.672 -12.642 22.381 1.00 81.75 829 ALA A C 1
ATOM 6234 O O . ALA A 1 829 ? -26.241 -12.008 21.495 1.00 81.75 829 ALA A O 1
ATOM 6235 N N . THR A 1 830 ? -24.442 -13.124 22.231 1.00 86.50 830 THR A N 1
ATOM 6236 C CA . THR A 1 830 ? -23.622 -12.906 21.027 1.00 86.50 830 THR A CA 1
ATOM 6237 C C . THR A 1 830 ? -23.732 -14.046 20.011 1.00 86.50 830 THR A C 1
ATOM 6239 O O . THR A 1 830 ? -23.092 -14.015 18.960 1.00 86.50 830 THR A O 1
ATOM 6242 N N . LEU A 1 831 ? -24.543 -15.060 20.323 1.00 95.25 831 LEU A N 1
ATOM 6243 C CA . LEU A 1 831 ? -24.756 -16.263 19.527 1.00 95.25 831 LEU A CA 1
ATOM 6244 C C . LEU A 1 831 ? -26.249 -16.456 19.250 1.00 95.25 831 LEU A C 1
ATOM 6246 O O . LEU A 1 831 ? -27.063 -16.396 20.178 1.00 95.25 831 LEU A O 1
ATOM 6250 N N . HIS A 1 832 ? -26.598 -16.759 18.003 1.00 96.94 832 HIS A N 1
ATOM 6251 C CA . HIS A 1 832 ? -27.936 -17.184 17.603 1.00 96.94 832 HIS A CA 1
ATOM 6252 C C . HIS A 1 832 ? -27.899 -18.555 16.925 1.00 96.94 832 HIS A C 1
ATOM 6254 O O . HIS A 1 832 ? -27.072 -18.799 16.047 1.00 96.94 832 HIS A O 1
ATOM 6260 N N . PHE A 1 833 ? -28.813 -19.443 17.326 1.00 97.38 833 PHE A N 1
ATOM 6261 C CA . PHE A 1 833 ? -28.986 -20.764 16.724 1.00 97.38 833 PHE A CA 1
ATOM 6262 C C . PHE A 1 833 ? -30.360 -20.920 16.068 1.00 97.38 833 PHE A C 1
ATOM 6264 O O . PHE A 1 833 ? -31.406 -20.664 16.679 1.00 97.38 833 PHE A O 1
ATOM 6271 N N . GLY A 1 834 ? -30.348 -21.450 14.845 1.00 95.31 834 GLY A N 1
ATOM 6272 C CA . GLY A 1 834 ? -31.521 -21.980 14.165 1.00 95.31 834 GLY A CA 1
ATOM 6273 C C . GLY A 1 834 ? -32.145 -23.178 14.888 1.00 95.31 834 GLY A C 1
ATOM 6274 O O . GLY A 1 834 ? -31.507 -23.880 15.674 1.00 95.31 834 GLY A O 1
ATOM 6275 N N . SER A 1 835 ? -33.419 -23.455 14.592 1.00 94.69 835 SER A N 1
ATOM 6276 C CA . SER A 1 835 ? -34.175 -24.542 15.242 1.00 94.69 835 SER A CA 1
ATOM 6277 C C . SER A 1 835 ? -33.641 -25.952 14.961 1.00 94.69 835 SER A C 1
ATOM 6279 O O . SER A 1 835 ? -34.001 -26.903 15.654 1.00 94.69 835 SER A O 1
ATOM 6281 N N . ASP A 1 836 ? -32.826 -26.094 13.919 1.00 94.94 836 ASP A N 1
ATOM 6282 C CA . ASP A 1 836 ? -32.211 -27.335 13.451 1.00 94.94 836 ASP A CA 1
ATOM 6283 C C . ASP A 1 836 ? -30.763 -27.523 13.939 1.00 94.94 836 ASP A C 1
ATOM 6285 O O . ASP A 1 836 ? -30.098 -28.461 13.497 1.00 94.94 836 ASP A O 1
ATOM 6289 N N . ALA A 1 837 ? -30.279 -26.662 14.842 1.00 96.44 837 ALA A N 1
ATOM 6290 C CA . ALA A 1 837 ? -28.948 -26.783 15.425 1.00 96.44 837 ALA A CA 1
ATOM 6291 C C . ALA A 1 837 ? -28.770 -28.117 16.174 1.00 96.44 837 ALA A C 1
ATOM 6293 O O . ALA A 1 837 ? -29.618 -28.509 16.982 1.00 96.44 837 ALA A O 1
ATOM 6294 N N . VAL A 1 838 ? -27.641 -28.782 15.916 1.00 96.94 838 VAL A N 1
ATOM 6295 C CA . VAL A 1 838 ? -27.186 -30.000 16.604 1.00 96.94 838 VAL A CA 1
ATOM 6296 C C . VAL A 1 838 ? -26.037 -29.620 17.539 1.00 96.94 838 VAL A C 1
ATOM 6298 O O . VAL A 1 838 ? -24.998 -29.132 17.083 1.00 96.94 838 VAL A O 1
ATOM 6301 N N . LEU A 1 839 ? -26.239 -29.815 18.843 1.00 96.00 839 LEU A N 1
ATOM 6302 C CA . LEU A 1 839 ? -25.376 -29.319 19.924 1.00 96.00 839 LEU A CA 1
ATOM 6303 C C . LEU A 1 839 ? -24.612 -30.457 20.628 1.00 96.00 839 LEU A C 1
ATOM 6305 O O . LEU A 1 839 ? -24.176 -30.286 21.761 1.00 96.00 839 LEU A O 1
ATOM 6309 N N . ASP A 1 840 ? -24.423 -31.590 19.951 1.00 94.25 840 ASP A N 1
ATOM 6310 C CA . ASP A 1 840 ? -23.817 -32.853 20.407 1.00 94.25 840 ASP A CA 1
ATOM 6311 C C . ASP A 1 840 ? -22.317 -32.758 20.774 1.00 94.25 840 ASP A C 1
ATOM 6313 O O . ASP A 1 840 ? -21.459 -33.424 20.196 1.00 94.25 840 ASP A O 1
ATOM 6317 N N . GLY A 1 841 ? -21.974 -31.884 21.720 1.00 95.31 841 GLY A N 1
ATOM 6318 C CA . GLY A 1 841 ? -20.616 -31.615 22.185 1.00 95.31 841 GLY A CA 1
ATOM 6319 C C . GLY A 1 841 ? -20.575 -30.686 23.404 1.00 95.31 841 GLY A C 1
ATOM 6320 O O . GLY A 1 841 ? -21.527 -30.592 24.179 1.00 95.31 841 GLY A O 1
ATOM 6321 N N . GLY A 1 842 ? -19.437 -30.025 23.618 1.00 96.00 842 GLY A N 1
ATOM 6322 C CA . GLY A 1 842 ? -19.205 -29.177 24.790 1.00 96.00 842 GLY A CA 1
ATOM 6323 C C . GLY A 1 842 ? -19.454 -27.687 24.549 1.00 96.00 842 GLY A C 1
ATOM 6324 O O . GLY A 1 842 ? -19.062 -27.157 23.513 1.00 96.00 842 GLY A O 1
ATOM 6325 N N . LEU A 1 843 ? -20.017 -26.996 25.542 1.00 95.62 843 LEU A N 1
ATOM 6326 C CA . LEU A 1 843 ? -19.955 -25.538 25.679 1.00 95.62 843 LEU A CA 1
ATOM 6327 C C . LEU A 1 843 ? -19.003 -25.180 26.824 1.00 95.62 843 LEU A C 1
ATOM 6329 O O . LEU A 1 843 ? -19.201 -25.627 27.947 1.00 95.62 843 LEU A O 1
ATOM 6333 N N . GLU A 1 844 ? -17.997 -24.355 26.573 1.00 95.19 844 GLU A N 1
ATOM 6334 C CA . GLU A 1 844 ? -17.094 -23.812 27.586 1.00 95.19 844 GLU A CA 1
ATOM 6335 C C . GLU A 1 844 ? -17.337 -22.311 27.744 1.00 95.19 844 GLU A C 1
ATOM 6337 O O . GLU A 1 844 ? -17.164 -21.531 26.809 1.00 95.19 844 GLU A O 1
ATOM 6342 N N . LEU A 1 845 ? -17.747 -21.899 28.939 1.00 90.94 845 LEU A N 1
ATOM 6343 C CA . LEU A 1 845 ? -17.907 -20.494 29.280 1.00 90.94 845 LEU A CA 1
ATOM 6344 C C . LEU A 1 845 ? -16.591 -19.958 29.853 1.00 90.94 845 LEU A C 1
ATOM 6346 O O . LEU A 1 845 ? -16.006 -20.560 30.754 1.00 90.94 845 LEU A O 1
ATOM 6350 N N . LEU A 1 846 ? -16.149 -18.807 29.356 1.00 85.62 846 LEU A N 1
ATOM 6351 C CA . LEU A 1 846 ? -15.009 -18.050 29.863 1.00 85.62 846 LEU A CA 1
ATOM 6352 C C . LEU A 1 846 ? -15.485 -16.756 30.530 1.00 85.62 846 LEU A C 1
ATOM 6354 O O . LEU A 1 846 ? -16.510 -16.189 30.160 1.00 85.62 846 LEU A O 1
ATOM 6358 N N . LEU A 1 847 ? -14.712 -16.260 31.493 1.00 80.00 847 LEU A N 1
ATOM 6359 C CA . LEU A 1 847 ? -14.861 -14.896 32.010 1.00 80.00 847 LEU A CA 1
ATOM 6360 C C . LEU A 1 847 ? -13.809 -14.006 31.373 1.00 80.00 847 LEU A C 1
ATOM 6362 O O . LEU A 1 847 ? -12.682 -14.456 31.137 1.00 80.00 847 LEU A O 1
ATOM 6366 N N . ALA A 1 848 ? -14.156 -12.747 31.120 1.00 69.38 848 ALA A N 1
ATOM 6367 C CA . ALA A 1 848 ? -13.171 -11.782 30.663 1.00 69.38 848 ALA A CA 1
ATOM 6368 C C . ALA A 1 848 ? -12.052 -11.645 31.720 1.00 69.38 848 ALA A C 1
ATOM 6370 O O . ALA A 1 848 ? -12.326 -11.719 32.925 1.00 69.38 848 ALA A O 1
ATOM 6371 N N . PRO A 1 849 ? -10.781 -11.458 31.314 1.00 60.88 849 PRO A N 1
ATOM 6372 C CA . PRO A 1 849 ? -9.699 -11.225 32.264 1.00 60.88 849 PRO A CA 1
ATOM 6373 C C . PRO A 1 849 ? -10.037 -10.071 33.219 1.00 60.88 849 PRO A C 1
ATOM 6375 O O . PRO A 1 849 ? -10.352 -8.969 32.777 1.00 60.88 849 PRO A O 1
ATOM 6378 N N . GLY A 1 850 ? -9.989 -10.333 34.530 1.00 63.09 850 GLY A N 1
ATOM 6379 C CA . GLY A 1 850 ? -10.300 -9.341 35.568 1.00 63.09 850 GLY A CA 1
ATOM 6380 C C . GLY A 1 850 ? -11.789 -9.167 35.902 1.00 63.09 850 GLY A C 1
ATOM 6381 O O . GLY A 1 850 ? -12.104 -8.380 36.791 1.00 63.09 850 GLY A O 1
ATOM 6382 N N . GLN A 1 851 ? -12.699 -9.905 35.257 1.00 71.06 851 GLN A N 1
ATOM 6383 C CA . GLN A 1 851 ? -14.134 -9.826 35.546 1.00 71.06 851 GLN A CA 1
ATOM 6384 C C . GLN A 1 851 ? -14.443 -10.288 36.981 1.00 71.06 851 GLN A C 1
ATOM 6386 O O . GLN A 1 851 ? -14.072 -11.390 37.396 1.00 71.06 851 GLN A O 1
ATOM 6391 N N . VAL A 1 852 ? -15.136 -9.438 37.745 1.00 73.69 852 VAL A N 1
ATOM 6392 C CA . VAL A 1 852 ? -15.570 -9.719 39.121 1.00 73.69 852 VAL A CA 1
ATOM 6393 C C . VAL A 1 852 ? -17.064 -10.005 39.116 1.00 73.69 852 VAL A C 1
ATOM 6395 O O . VAL A 1 852 ? -17.852 -9.117 38.818 1.00 73.69 852 VAL A O 1
ATOM 6398 N N . LEU A 1 853 ? -17.437 -11.232 39.481 1.00 80.19 853 LEU A N 1
ATOM 6399 C CA . LEU A 1 853 ? -18.826 -11.687 39.448 1.00 80.19 853 LEU A CA 1
ATOM 6400 C C . LEU A 1 853 ? -19.605 -11.357 40.725 1.00 80.19 853 LEU A C 1
ATOM 6402 O O . LEU A 1 853 ? -19.096 -11.530 41.839 1.00 80.19 853 LEU A O 1
ATOM 6406 N N . GLY A 1 854 ? -20.865 -10.952 40.561 1.00 80.25 854 GLY A N 1
ATOM 6407 C CA . GLY A 1 854 ? -21.824 -10.691 41.635 1.00 80.25 854 GLY A CA 1
ATOM 6408 C C . GLY A 1 854 ? -23.010 -11.664 41.650 1.00 80.25 854 GLY A C 1
ATOM 6409 O O . GLY A 1 854 ? -23.407 -12.218 40.633 1.00 80.25 854 GLY A O 1
ATOM 6410 N N . VAL A 1 855 ? -23.633 -11.864 42.818 1.00 80.12 855 VAL A N 1
ATOM 6411 C CA . VAL A 1 855 ? -24.866 -12.674 42.922 1.00 80.12 855 VAL A CA 1
ATOM 6412 C C . VAL A 1 855 ? -26.010 -12.001 42.170 1.00 80.12 855 VAL A C 1
ATOM 6414 O O . VAL A 1 855 ? -26.288 -10.823 42.385 1.00 80.12 855 VAL A O 1
ATOM 6417 N N . GLY A 1 856 ? -26.726 -12.782 41.364 1.00 80.19 856 GLY A N 1
ATOM 6418 C CA . GLY A 1 856 ? -27.836 -12.326 40.532 1.00 80.19 856 GLY A CA 1
ATOM 6419 C C . GLY A 1 856 ? -27.409 -11.809 39.161 1.00 80.19 856 GLY A C 1
ATOM 6420 O O . GLY A 1 856 ? -28.282 -11.499 38.357 1.00 80.19 856 GLY A O 1
ATOM 6421 N N . GLU A 1 857 ? -26.105 -11.740 38.885 1.00 86.75 857 GLU A N 1
ATOM 6422 C CA . GLU A 1 857 ? -25.581 -11.440 37.554 1.00 86.75 857 GLU A CA 1
ATOM 6423 C C . GLU A 1 857 ? -25.951 -12.579 36.597 1.00 86.75 857 GLU A C 1
ATOM 6425 O O . GLU A 1 857 ? -25.761 -13.760 36.911 1.00 86.75 857 GLU A O 1
ATOM 6430 N N . GLN A 1 858 ? -26.558 -12.224 35.468 1.00 89.81 858 GLN A N 1
ATOM 6431 C CA . GLN A 1 858 ? -27.067 -13.155 34.470 1.00 89.81 858 GLN A CA 1
ATOM 6432 C C . GLN A 1 858 ? -26.421 -12.836 33.130 1.00 89.81 858 GLN A C 1
ATOM 6434 O O . GLN A 1 858 ? -26.427 -11.687 32.707 1.00 89.81 858 GLN A O 1
ATOM 6439 N N . PHE A 1 859 ? -25.935 -13.877 32.467 1.00 89.81 859 PHE A N 1
ATOM 6440 C CA . PHE A 1 859 ? -25.346 -13.807 31.141 1.00 89.81 859 PHE A CA 1
ATOM 6441 C C . PHE A 1 859 ? -26.202 -14.596 30.164 1.00 89.81 859 PHE A C 1
ATOM 6443 O O . PHE A 1 859 ? -26.587 -15.742 30.444 1.00 89.81 859 PHE A O 1
ATOM 6450 N N . GLU A 1 860 ? -26.488 -14.002 29.015 1.00 90.56 860 GLU A N 1
ATOM 6451 C CA . GLU A 1 860 ? -27.145 -14.697 27.919 1.00 90.56 860 GLU A CA 1
ATOM 6452 C C . GLU A 1 860 ? -26.081 -15.375 27.050 1.00 90.56 860 GLU A C 1
ATOM 6454 O O . GLU A 1 860 ? -25.280 -14.728 26.385 1.00 90.56 860 GLU A O 1
ATOM 6459 N N . LEU A 1 861 ? -26.037 -16.708 27.078 1.00 90.94 861 LEU A N 1
ATOM 6460 C CA . LEU A 1 861 ? -25.006 -17.473 26.373 1.00 90.94 861 LEU A CA 1
ATOM 6461 C C . LEU A 1 861 ? -25.334 -17.633 24.888 1.00 90.94 861 LEU A C 1
ATOM 6463 O O . LEU A 1 861 ? -24.434 -17.640 24.052 1.00 90.94 861 LEU A O 1
ATOM 6467 N N . ALA A 1 862 ? -26.618 -17.805 24.570 1.00 93.69 862 ALA A N 1
ATOM 6468 C CA . ALA A 1 862 ? -27.118 -17.920 23.205 1.00 93.69 862 ALA A CA 1
ATOM 6469 C C . ALA A 1 862 ? -28.624 -17.644 23.140 1.00 93.69 862 ALA A C 1
ATOM 6471 O O . ALA A 1 862 ? -29.353 -17.940 24.089 1.00 93.69 862 ALA A O 1
ATOM 6472 N N . THR A 1 863 ? -29.096 -17.169 21.990 1.00 95.94 863 THR A N 1
ATOM 6473 C CA . THR A 1 863 ? -30.522 -17.045 21.655 1.00 95.94 863 THR A CA 1
ATOM 6474 C C . THR A 1 863 ? -30.941 -18.056 20.597 1.00 95.94 863 THR A C 1
ATOM 6476 O O . THR A 1 863 ? -30.126 -18.571 19.832 1.00 95.94 863 THR A O 1
ATOM 6479 N N . TYR A 1 864 ? -32.235 -18.359 20.564 1.00 95.88 864 TYR A N 1
ATOM 6480 C CA . TYR A 1 864 ? -32.854 -19.257 19.591 1.00 95.88 864 TYR A CA 1
ATOM 6481 C C . TYR A 1 864 ? -34.370 -19.053 19.576 1.00 95.88 864 TYR A C 1
ATOM 6483 O O . TYR A 1 864 ? -34.964 -18.550 20.527 1.00 95.88 864 TYR A O 1
ATOM 6491 N N . SER A 1 865 ? -35.035 -19.474 18.500 1.00 89.81 865 SER A N 1
ATOM 6492 C CA . SER A 1 865 ? -36.508 -19.522 18.465 1.00 89.81 865 SER A CA 1
ATOM 6493 C C . SER A 1 865 ? -37.069 -20.782 19.139 1.00 89.81 865 SER A C 1
ATOM 6495 O O . SER A 1 865 ? -38.148 -20.758 19.730 1.00 89.81 865 SER A O 1
ATOM 6497 N N . SER A 1 866 ? -36.332 -21.886 19.028 1.00 90.88 866 SER A N 1
ATOM 6498 C CA . SER A 1 866 ? -36.528 -23.172 19.698 1.00 90.88 866 SER A CA 1
ATOM 6499 C C . SER A 1 866 ? -35.256 -24.001 19.508 1.00 90.88 866 SER A C 1
ATOM 6501 O O . SER A 1 866 ? -34.531 -23.756 18.547 1.00 90.88 866 SER A O 1
ATOM 6503 N N . LEU A 1 867 ? -34.995 -24.978 20.375 1.00 89.94 867 LEU A N 1
ATOM 6504 C CA . LEU A 1 867 ? -33.904 -25.939 20.193 1.00 89.94 867 LEU A CA 1
ATOM 6505 C C . LEU A 1 867 ? -34.454 -27.355 20.060 1.00 89.94 867 LEU A C 1
ATOM 6507 O O . LEU A 1 867 ? -35.409 -27.732 20.745 1.00 89.94 867 LEU A O 1
ATOM 6511 N N . SER A 1 868 ? -33.830 -28.135 19.179 1.00 88.50 868 SER A N 1
ATOM 6512 C CA . SER A 1 868 ? -34.095 -29.570 19.039 1.00 88.50 868 SER A CA 1
ATOM 6513 C C . SER A 1 868 ? -33.114 -30.447 19.826 1.00 88.50 868 SER A C 1
ATOM 6515 O O . SER A 1 868 ? -33.359 -31.645 19.967 1.00 88.50 868 SER A O 1
ATOM 6517 N N . ASP A 1 869 ? -32.052 -29.842 20.365 1.00 92.81 869 ASP A N 1
ATOM 6518 C CA . ASP A 1 869 ? -30.924 -30.502 21.019 1.00 92.81 869 ASP A CA 1
ATOM 6519 C C . ASP A 1 869 ? -30.326 -29.618 22.136 1.00 92.81 869 ASP A C 1
ATOM 6521 O O . ASP A 1 869 ? -30.637 -28.428 22.228 1.00 92.81 869 ASP A O 1
ATOM 6525 N N . THR A 1 870 ? -29.475 -30.186 22.992 1.00 93.75 870 THR A N 1
ATOM 6526 C CA . THR A 1 870 ? -28.775 -29.479 24.085 1.00 93.75 870 THR A CA 1
ATOM 6527 C C . THR A 1 870 ? -27.306 -29.883 24.133 1.00 93.75 870 THR A C 1
ATOM 6529 O O . THR A 1 870 ? -26.985 -31.001 23.753 1.00 93.75 870 THR A O 1
ATOM 6532 N N . PHE A 1 871 ? -26.429 -29.027 24.668 1.00 94.81 871 PHE A N 1
ATOM 6533 C CA . PHE A 1 871 ? -25.018 -29.385 24.852 1.00 94.81 871 PHE A CA 1
ATOM 6534 C C . PHE A 1 871 ? -24.848 -30.626 25.744 1.00 94.81 871 PHE A C 1
ATOM 6536 O O . PHE A 1 871 ? -25.415 -30.679 26.838 1.00 94.81 871 PHE A O 1
ATOM 6543 N N . ASP A 1 872 ? -24.015 -31.579 25.312 1.00 92.69 872 ASP A N 1
ATOM 6544 C CA . ASP A 1 872 ? -23.669 -32.789 26.075 1.00 92.69 872 ASP A CA 1
ATOM 6545 C C . ASP A 1 872 ? -22.949 -32.440 27.384 1.00 92.69 872 ASP A C 1
ATOM 6547 O O . ASP A 1 872 ? -23.122 -33.100 28.412 1.00 92.69 872 ASP A O 1
ATOM 6551 N N . THR A 1 873 ? -22.110 -31.400 27.345 1.00 93.31 873 THR A N 1
ATOM 6552 C CA . THR A 1 873 ? -21.386 -30.895 28.515 1.00 93.31 873 THR A CA 1
ATOM 6553 C C . THR A 1 873 ? -21.339 -29.373 28.516 1.00 93.31 873 THR A C 1
ATOM 6555 O O . THR A 1 873 ? -21.155 -28.749 27.476 1.00 93.31 873 THR A O 1
ATOM 6558 N N . ILE A 1 874 ? -21.472 -28.767 29.699 1.00 91.62 874 ILE A N 1
ATOM 6559 C CA . ILE A 1 874 ? -21.240 -27.333 29.901 1.0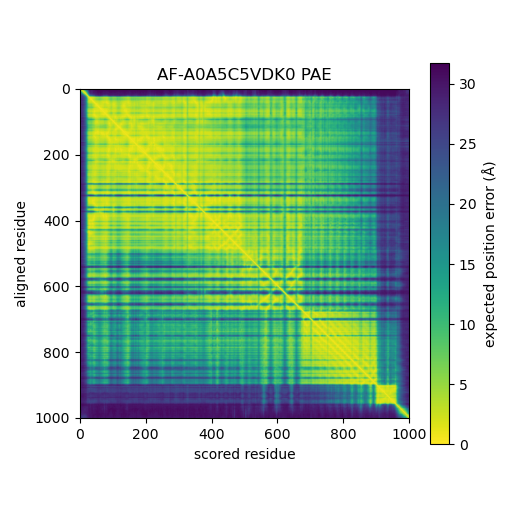0 91.62 874 ILE A CA 1
ATOM 6560 C C . ILE A 1 874 ? -20.126 -27.175 30.936 1.00 91.62 874 ILE A C 1
ATOM 6562 O O . ILE A 1 874 ? -20.270 -27.577 32.092 1.00 91.62 874 ILE A O 1
ATOM 6566 N N . ILE A 1 875 ? -19.000 -26.617 30.505 1.00 90.88 875 ILE A N 1
ATOM 6567 C CA . ILE A 1 875 ? -17.819 -26.325 31.312 1.00 90.88 875 ILE A CA 1
ATOM 6568 C C . ILE A 1 875 ? -17.916 -24.862 31.737 1.00 90.88 875 ILE A C 1
ATOM 6570 O O . ILE A 1 875 ? -17.916 -23.965 30.899 1.00 90.88 875 ILE A O 1
ATOM 6574 N N . LEU A 1 876 ? -18.015 -24.621 33.043 1.00 89.38 876 LEU A N 1
ATOM 6575 C CA . LEU A 1 876 ? -18.186 -23.280 33.600 1.00 89.38 876 LEU A CA 1
ATOM 6576 C C . LEU A 1 876 ? -16.921 -22.836 34.353 1.00 89.38 876 LEU A C 1
ATOM 6578 O O . LEU A 1 876 ? -16.258 -23.679 34.968 1.00 89.38 876 LEU A O 1
ATOM 6582 N N . PRO A 1 877 ? -16.600 -21.528 34.362 1.00 86.75 877 PRO A N 1
ATOM 6583 C CA . PRO A 1 877 ? -15.482 -20.985 35.120 1.00 86.75 877 PRO A CA 1
ATOM 6584 C C . PRO A 1 877 ? -15.628 -21.303 36.606 1.00 86.75 877 PRO A C 1
ATOM 6586 O O . PRO A 1 877 ? -16.735 -21.268 37.156 1.00 86.75 877 PRO A O 1
ATOM 6589 N N . SER A 1 878 ? -14.507 -21.547 37.284 1.00 82.19 878 SER A N 1
ATOM 6590 C CA . SER A 1 878 ? -14.514 -21.624 38.741 1.00 82.19 878 SER A CA 1
ATOM 6591 C C . SER A 1 878 ? -14.845 -20.254 39.332 1.00 82.19 878 SER A C 1
ATOM 6593 O O . SER A 1 878 ? -14.331 -19.225 38.898 1.00 82.19 878 SER A O 1
ATOM 6595 N N . ILE A 1 879 ? -15.711 -20.246 40.341 1.00 77.44 879 ILE A N 1
ATOM 6596 C CA . ILE A 1 879 ? -16.127 -19.031 41.046 1.00 77.44 879 ILE A CA 1
ATOM 6597 C C . ILE A 1 879 ? -15.760 -19.126 42.531 1.00 77.44 879 ILE A C 1
ATOM 6599 O O . ILE A 1 879 ? -15.618 -20.239 43.052 1.00 77.44 879 ILE A O 1
ATOM 6603 N N . PRO A 1 880 ? -15.544 -17.985 43.218 1.00 70.62 880 PRO A N 1
ATOM 6604 C CA . PRO A 1 880 ? -15.160 -17.969 44.626 1.00 70.62 880 PRO A CA 1
ATOM 6605 C C . PRO A 1 880 ? -16.115 -18.777 45.517 1.00 70.62 880 PRO A C 1
ATOM 6607 O O . PRO A 1 880 ? -17.318 -18.855 45.266 1.00 70.62 880 PRO A O 1
ATOM 6610 N N . GLY A 1 881 ? -15.572 -19.367 46.587 1.00 62.66 881 GLY A N 1
ATOM 6611 C CA . GLY A 1 881 ? -16.342 -20.195 47.516 1.00 62.66 881 GLY A CA 1
ATOM 6612 C C . GLY A 1 881 ? -17.531 -19.435 48.113 1.00 62.66 881 GLY A C 1
ATOM 6613 O O . GLY A 1 881 ? -17.343 -18.391 48.734 1.00 62.66 881 GLY A O 1
ATOM 6614 N N . GLY A 1 882 ? -18.738 -19.976 47.927 1.00 69.50 882 GLY A N 1
ATOM 6615 C CA . GLY A 1 882 ? -20.001 -19.340 48.321 1.00 69.50 882 GLY A CA 1
ATOM 6616 C C . GLY A 1 882 ? -20.934 -19.012 47.151 1.00 69.50 882 GLY A C 1
ATOM 6617 O O . GLY A 1 882 ? -22.099 -18.711 47.398 1.00 69.50 882 GLY A O 1
ATOM 6618 N N . TYR A 1 883 ? -20.477 -19.144 45.901 1.00 78.44 883 TYR A N 1
ATOM 6619 C CA . TYR A 1 883 ? -21.301 -18.979 44.697 1.00 78.44 883 TYR A CA 1
ATOM 6620 C C . TYR A 1 883 ? -21.392 -20.269 43.866 1.00 78.44 883 TYR A C 1
ATOM 6622 O O . TYR A 1 883 ? -20.513 -21.128 43.933 1.00 78.44 883 TYR A O 1
ATOM 6630 N N . ALA A 1 884 ? -22.477 -20.415 43.106 1.00 81.62 884 ALA A N 1
ATOM 6631 C CA . ALA A 1 884 ? -22.710 -21.481 42.132 1.00 81.62 884 ALA A CA 1
ATOM 6632 C C . ALA A 1 884 ? -23.260 -20.882 40.826 1.00 81.62 884 ALA A C 1
ATOM 6634 O O . ALA A 1 884 ? -23.857 -19.807 40.832 1.00 81.62 884 ALA A O 1
ATOM 6635 N N . TRP A 1 885 ? -23.073 -21.580 39.711 1.00 85.50 885 TRP A N 1
ATOM 6636 C CA . TRP A 1 885 ? -23.738 -21.244 38.455 1.00 85.50 885 TRP A CA 1
ATOM 6637 C C . TRP A 1 885 ? -25.079 -21.970 38.358 1.00 85.50 885 TRP A C 1
ATOM 6639 O O . TRP A 1 885 ? -25.151 -23.168 38.632 1.00 85.50 885 TRP A O 1
ATOM 6649 N N . ARG A 1 886 ? -26.124 -21.274 37.907 1.00 87.44 886 ARG A N 1
ATOM 6650 C CA . ARG A 1 886 ? -27.364 -21.884 37.417 1.00 87.44 886 ARG A CA 1
ATOM 6651 C C . ARG A 1 886 ? -27.434 -21.707 35.909 1.00 87.44 886 ARG A C 1
ATOM 6653 O O . ARG A 1 886 ? -27.342 -20.579 35.439 1.00 87.44 886 ARG A O 1
ATOM 6660 N N . VAL A 1 887 ? -27.598 -22.803 35.176 1.00 89.19 887 VAL A N 1
ATOM 6661 C CA . VAL A 1 887 ? -27.769 -22.777 33.721 1.00 89.19 887 VAL A CA 1
ATOM 6662 C C . VAL A 1 887 ? -29.203 -23.156 33.386 1.00 89.19 887 VAL A C 1
ATOM 6664 O O . VAL A 1 887 ? -29.666 -24.220 33.790 1.00 89.19 887 VAL A O 1
ATOM 6667 N N . ASP A 1 888 ? -29.883 -22.292 32.639 1.00 90.19 888 ASP A N 1
ATOM 6668 C CA . ASP A 1 888 ? -31.288 -22.447 32.277 1.00 90.19 888 ASP A CA 1
ATOM 6669 C C . ASP A 1 888 ? -31.447 -22.421 30.748 1.00 90.19 888 ASP A C 1
ATOM 6671 O O . ASP A 1 888 ? -31.078 -21.444 30.093 1.00 90.19 888 ASP A O 1
ATOM 6675 N N . TYR A 1 889 ? -32.034 -23.481 30.180 1.00 90.81 889 TYR A N 1
ATOM 6676 C CA . TYR A 1 889 ? -32.527 -23.496 28.798 1.00 90.81 889 TYR A CA 1
ATOM 6677 C C . TYR A 1 889 ? -33.948 -22.926 28.778 1.00 90.81 889 TYR A C 1
ATOM 6679 O O . TYR A 1 889 ? -34.930 -23.632 29.024 1.00 90.81 889 TYR A O 1
ATOM 6687 N N . GLY A 1 890 ? -34.050 -21.618 28.555 1.00 89.38 890 GLY A N 1
ATOM 6688 C CA . GLY A 1 890 ? -35.317 -20.912 28.441 1.00 89.38 890 GLY A CA 1
ATOM 6689 C C . GLY A 1 890 ? -36.047 -21.205 27.128 1.00 89.38 890 GLY A C 1
ATOM 6690 O O . GLY A 1 890 ? -35.595 -21.964 26.278 1.00 89.38 890 GLY A O 1
ATOM 6691 N N . ALA A 1 891 ? -37.202 -20.564 26.936 1.00 88.94 891 ALA A N 1
ATOM 6692 C CA . ALA A 1 891 ? -37.971 -20.721 25.699 1.00 88.94 891 ALA A CA 1
ATOM 6693 C C . ALA A 1 891 ? -37.250 -20.143 24.467 1.00 88.94 891 ALA A C 1
ATOM 6695 O O . ALA A 1 891 ? -37.462 -20.632 23.361 1.00 88.94 891 ALA A O 1
ATOM 6696 N N . THR A 1 892 ? -36.435 -19.102 24.662 1.00 92.06 892 THR A N 1
ATOM 6697 C CA . THR A 1 892 ? -35.779 -18.356 23.575 1.00 92.06 892 THR A CA 1
ATOM 6698 C C . THR A 1 892 ? -34.296 -18.063 23.813 1.00 92.06 892 THR A C 1
ATOM 6700 O O . THR A 1 892 ? -33.667 -17.400 22.990 1.00 92.06 892 THR A O 1
ATOM 6703 N N . ALA A 1 893 ? -33.736 -18.488 24.948 1.00 93.56 893 ALA A N 1
ATOM 6704 C CA . ALA A 1 893 ? -32.350 -18.201 25.303 1.00 93.56 893 ALA A CA 1
ATOM 6705 C C . ALA A 1 893 ? -31.790 -19.223 26.296 1.00 93.56 893 ALA A C 1
ATOM 6707 O O . ALA A 1 893 ? -32.501 -19.701 27.181 1.00 93.56 893 ALA A O 1
ATOM 6708 N N . LEU A 1 894 ? -30.502 -19.527 26.155 1.00 93.62 894 LEU A N 1
ATOM 6709 C CA . LEU A 1 894 ? -29.692 -20.236 27.140 1.00 93.62 894 LEU A CA 1
ATOM 6710 C C . LEU A 1 894 ? -29.004 -19.194 28.022 1.00 93.62 894 LEU A C 1
ATOM 6712 O O . LEU A 1 894 ? -28.274 -18.350 27.507 1.00 93.62 894 LEU A O 1
ATOM 6716 N N . THR A 1 895 ? -29.204 -19.261 29.337 1.00 93.56 895 THR A N 1
ATOM 6717 C CA . THR A 1 895 ? -28.629 -18.276 30.267 1.00 93.56 895 THR A CA 1
ATOM 6718 C C . THR A 1 895 ? -27.840 -18.933 31.388 1.00 93.56 895 THR A C 1
ATOM 6720 O O . THR A 1 895 ? -28.225 -20.005 31.857 1.00 93.56 895 THR A O 1
ATOM 6723 N N . ALA A 1 896 ? -26.781 -18.268 31.849 1.00 91.06 896 ALA A N 1
ATOM 6724 C CA . ALA A 1 896 ? -26.044 -18.623 33.057 1.00 91.06 896 ALA A CA 1
ATOM 6725 C C . ALA A 1 896 ? -26.188 -17.512 34.102 1.00 91.06 896 ALA A C 1
ATOM 6727 O O . ALA A 1 896 ? -25.875 -16.357 33.836 1.00 91.06 896 ALA A O 1
ATOM 6728 N N . THR A 1 897 ? -26.658 -17.849 35.300 1.00 90.00 897 THR A N 1
ATOM 6729 C CA . THR A 1 897 ? -26.826 -16.903 36.410 1.00 90.00 897 THR A CA 1
ATOM 6730 C C . THR A 1 897 ? -25.919 -17.276 37.572 1.00 90.00 897 THR A C 1
ATOM 6732 O O . THR A 1 897 ? -25.868 -18.439 37.978 1.00 90.00 897 THR A O 1
ATOM 6735 N N . VAL A 1 898 ? -25.246 -16.286 38.153 1.00 87.75 898 VAL A N 1
ATOM 6736 C CA . VAL A 1 898 ? -24.489 -16.450 39.396 1.00 87.75 898 VAL A CA 1
ATOM 6737 C C . VAL A 1 898 ? -25.469 -16.453 40.567 1.00 87.75 898 VAL A C 1
ATOM 6739 O O . VAL A 1 898 ? -26.170 -15.476 40.829 1.00 87.75 898 VAL A O 1
ATOM 6742 N N . ILE A 1 899 ? -25.525 -17.561 41.295 1.00 81.62 899 ILE A N 1
ATOM 6743 C CA . ILE A 1 899 ? -26.374 -17.744 42.474 1.00 81.62 899 ILE A CA 1
ATOM 6744 C C . ILE A 1 899 ? -25.515 -18.032 43.709 1.00 81.62 899 ILE A C 1
ATOM 6746 O O . ILE A 1 899 ? -24.320 -18.307 43.607 1.00 81.62 899 ILE A O 1
ATOM 6750 N N . ASN A 1 900 ? -26.112 -17.985 44.900 1.00 76.12 900 ASN A N 1
ATOM 6751 C CA . ASN A 1 900 ? -25.433 -18.487 46.093 1.00 76.12 900 ASN A CA 1
ATOM 6752 C C . ASN A 1 900 ? -25.215 -20.000 45.964 1.00 76.12 900 ASN A C 1
ATOM 6754 O O . ASN A 1 900 ? -26.103 -20.723 45.515 1.00 76.12 900 ASN A O 1
ATOM 6758 N N . SER A 1 901 ? -24.034 -20.469 46.367 1.00 70.19 901 SER A N 1
ATOM 6759 C CA . SER A 1 901 ? -23.744 -21.895 46.477 1.00 70.19 901 SER A CA 1
ATOM 6760 C C . SER A 1 901 ? -24.654 -22.480 47.545 1.00 70.19 901 SER A C 1
ATOM 6762 O O . SER A 1 901 ? -24.568 -22.101 48.713 1.00 70.19 901 SER A O 1
ATOM 6764 N N . VAL A 1 902 ? -25.552 -23.368 47.130 1.00 71.31 902 VAL A N 1
ATOM 6765 C CA . VAL A 1 902 ? -26.442 -24.073 48.044 1.00 71.31 902 VAL A CA 1
ATOM 6766 C C . VAL A 1 902 ? -25.734 -25.346 48.496 1.00 71.31 902 VAL A C 1
ATOM 6768 O O . VAL A 1 902 ? -25.320 -26.166 47.676 1.00 71.31 902 VAL A O 1
ATOM 6771 N N . LEU A 1 903 ? -25.548 -25.502 49.806 1.00 77.94 903 LEU A N 1
ATOM 6772 C CA . LEU A 1 903 ? -24.983 -26.716 50.381 1.00 77.94 903 LEU A CA 1
ATOM 6773 C C . LEU A 1 903 ? -26.058 -27.806 50.356 1.00 77.94 903 LEU A C 1
ATOM 6775 O O . LEU A 1 903 ? -27.052 -27.694 51.061 1.00 77.94 903 LEU A O 1
ATOM 6779 N N . GLY A 1 904 ? -25.885 -28.850 49.540 1.00 82.94 904 GLY A N 1
ATOM 6780 C CA . GLY A 1 904 ? -26.879 -29.926 49.434 1.00 82.94 904 GLY A CA 1
ATOM 6781 C C . GLY A 1 904 ? -27.239 -30.493 50.811 1.00 82.94 904 GLY A C 1
ATOM 6782 O O . GLY A 1 904 ? -26.351 -30.894 51.563 1.00 82.94 904 GLY A O 1
ATOM 6783 N N . GLY A 1 905 ? -28.526 -30.519 51.151 1.00 84.88 905 GLY A N 1
ATOM 6784 C CA . GLY A 1 905 ? -29.010 -30.884 52.484 1.00 84.88 905 GLY A CA 1
ATOM 6785 C C . GLY A 1 905 ? -29.240 -29.725 53.464 1.00 84.88 905 GLY A C 1
ATOM 6786 O O . GLY A 1 905 ? -29.828 -29.971 54.511 1.00 84.88 905 GLY A O 1
ATOM 6787 N N . ASP A 1 906 ? -28.827 -28.490 53.164 1.00 89.19 906 ASP A N 1
ATOM 6788 C CA . ASP A 1 906 ? -29.123 -27.281 53.957 1.00 89.19 906 ASP A CA 1
ATOM 6789 C C . ASP A 1 906 ? -30.521 -26.765 53.589 1.00 89.19 906 ASP A C 1
ATOM 6791 O O . ASP A 1 906 ? -30.712 -25.801 52.847 1.00 89.19 906 ASP A O 1
ATOM 6795 N N . PHE A 1 907 ? -31.531 -27.511 54.025 1.00 90.56 907 PHE A N 1
ATOM 6796 C CA . PHE A 1 907 ? -32.916 -27.280 53.640 1.00 90.56 907 PHE A CA 1
ATOM 6797 C C . PHE A 1 907 ? -33.514 -26.012 54.248 1.00 90.56 907 PHE A C 1
ATOM 6799 O O . PHE A 1 907 ? -34.553 -25.550 53.774 1.00 90.56 907 PHE A O 1
ATOM 6806 N N . ASN A 1 908 ? -32.896 -25.452 55.288 1.00 86.38 908 ASN A N 1
ATOM 6807 C CA . ASN A 1 908 ? -33.335 -24.206 55.905 1.00 86.38 908 ASN A CA 1
ATOM 6808 C C . ASN A 1 908 ? -32.551 -22.968 55.400 1.00 86.38 908 ASN A C 1
ATOM 6810 O O . ASN A 1 908 ? -33.017 -21.841 55.604 1.00 86.38 908 ASN A O 1
ATOM 6814 N N . GLY A 1 909 ? -31.428 -23.179 54.701 1.00 79.94 909 GLY A N 1
ATOM 6815 C CA . GLY A 1 909 ? -30.596 -22.154 54.076 1.00 79.94 909 GLY A CA 1
ATOM 6816 C C . GLY A 1 909 ? -29.718 -21.360 55.050 1.00 79.94 909 GLY A C 1
ATOM 6817 O O . GLY A 1 909 ? -29.408 -20.200 54.765 1.00 79.94 909 GLY A O 1
ATOM 6818 N N . ASP A 1 910 ? -29.366 -21.915 56.212 1.00 79.19 910 ASP A N 1
ATOM 6819 C CA . ASP A 1 910 ? -28.577 -21.238 57.251 1.00 79.19 910 ASP A CA 1
ATOM 6820 C C . ASP A 1 910 ? -27.056 -21.446 57.122 1.00 79.19 910 ASP A C 1
ATOM 6822 O O . ASP A 1 910 ? -26.280 -20.877 57.899 1.00 79.19 910 ASP A O 1
ATOM 6826 N N . GLY A 1 911 ? -26.621 -22.184 56.098 1.00 77.69 911 GLY A N 1
ATOM 6827 C CA . GLY A 1 911 ? -25.224 -22.479 55.797 1.00 77.69 911 GLY A CA 1
ATOM 6828 C C . GLY A 1 911 ? -24.676 -23.709 56.524 1.00 77.69 911 GLY A C 1
ATOM 6829 O O . GLY A 1 911 ? -23.475 -24.001 56.405 1.00 77.69 911 GLY A O 1
ATOM 6830 N N . HIS A 1 912 ? -25.514 -24.431 57.271 1.00 84.00 912 HIS A N 1
ATOM 6831 C CA . HIS A 1 912 ? -25.174 -25.655 57.986 1.00 84.00 912 HIS A CA 1
ATOM 6832 C C . HIS A 1 912 ? -26.122 -26.790 57.587 1.00 84.00 912 HIS A C 1
ATOM 6834 O O . HIS A 1 912 ? -27.320 -26.602 57.509 1.00 84.00 912 HIS A O 1
ATOM 6840 N N . VAL A 1 913 ? -25.592 -27.999 57.376 1.00 90.81 913 VAL A N 1
ATOM 6841 C CA . VAL A 1 913 ? -26.431 -29.201 57.228 1.00 90.81 913 VAL A CA 1
ATOM 6842 C C . VAL A 1 913 ? -26.514 -29.874 58.586 1.00 90.81 913 VAL A C 1
ATOM 6844 O O . VAL A 1 913 ? -25.610 -30.615 58.984 1.00 90.81 913 VAL A O 1
ATOM 6847 N N . ASP A 1 914 ? -27.577 -29.614 59.332 1.00 91.56 914 ASP A N 1
ATOM 6848 C CA . ASP A 1 914 ? -27.759 -30.132 60.677 1.00 91.56 914 ASP A CA 1
ATOM 6849 C C . ASP A 1 914 ? -29.175 -30.678 60.941 1.00 91.56 914 ASP A C 1
ATOM 6851 O O . ASP A 1 914 ? -29.919 -31.085 60.046 1.00 91.56 914 ASP A O 1
ATOM 6855 N N . ALA A 1 915 ? -29.514 -30.877 62.216 1.00 92.50 915 ALA A N 1
ATOM 6856 C CA . ALA A 1 915 ? -30.785 -31.486 62.588 1.00 92.50 915 ALA A CA 1
ATOM 6857 C C . ALA A 1 915 ? -31.996 -30.582 62.285 1.00 92.50 915 ALA A C 1
ATOM 6859 O O . ALA A 1 915 ? -33.115 -31.097 62.214 1.00 92.50 915 ALA A O 1
ATOM 6860 N N . ALA A 1 916 ? -31.798 -29.271 62.128 1.00 90.44 916 ALA A N 1
ATOM 6861 C CA . ALA A 1 916 ? -32.826 -28.323 61.726 1.00 90.44 916 ALA A CA 1
ATOM 6862 C C . ALA A 1 916 ? -33.276 -28.580 60.282 1.00 90.44 916 ALA A C 1
ATOM 6864 O O . ALA A 1 916 ? -34.481 -28.604 60.021 1.00 90.44 916 ALA A O 1
ATOM 6865 N N . ASP A 1 9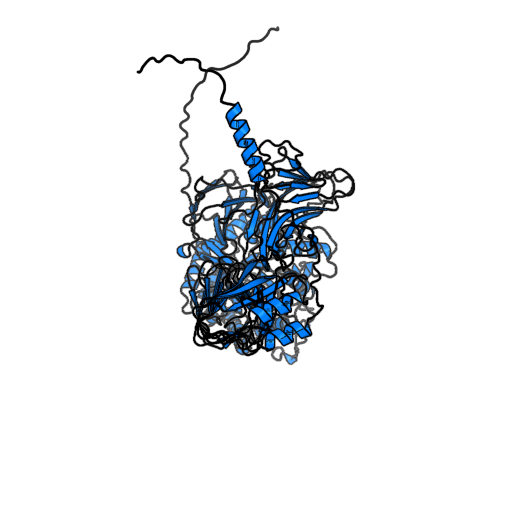17 ? -32.362 -28.921 59.378 1.00 92.44 917 ASP A N 1
ATOM 6866 C CA . ASP A 1 917 ? -32.696 -29.218 57.979 1.00 92.44 917 ASP A CA 1
ATOM 6867 C C . ASP A 1 917 ? -33.541 -30.473 57.845 1.00 92.44 917 ASP A C 1
ATOM 6869 O O . ASP A 1 917 ? -34.544 -30.490 57.132 1.00 92.44 917 ASP A O 1
ATOM 6873 N N . TYR A 1 918 ? -33.244 -31.503 58.642 1.00 92.56 918 TYR A N 1
ATOM 6874 C CA . TYR A 1 918 ? -34.097 -32.689 58.711 1.00 92.56 918 TYR A CA 1
ATOM 6875 C C . TYR A 1 918 ? -35.550 -32.346 59.040 1.00 92.56 918 TYR A C 1
ATOM 6877 O O . TYR A 1 918 ? -36.467 -33.014 58.557 1.00 92.56 918 TYR A O 1
ATOM 6885 N N . THR A 1 919 ? -35.782 -31.329 59.878 1.00 94.31 919 THR A N 1
ATOM 6886 C CA . THR A 1 919 ? -37.151 -30.911 60.188 1.00 94.31 919 THR A CA 1
ATOM 6887 C C . THR A 1 919 ? -37.825 -30.248 58.994 1.00 94.31 919 THR A C 1
ATOM 6889 O O . THR A 1 919 ? -38.990 -30.553 58.756 1.00 94.31 919 THR A O 1
ATOM 6892 N N . VAL A 1 920 ? -37.093 -29.472 58.187 1.00 93.25 920 VAL A N 1
ATOM 6893 C CA . VAL A 1 920 ? -37.613 -28.895 56.939 1.00 93.25 920 VAL A CA 1
ATOM 6894 C C . VAL A 1 920 ? -37.953 -29.987 55.927 1.00 93.25 920 VAL A C 1
ATOM 6896 O O . VAL A 1 920 ? -39.073 -30.006 55.418 1.00 93.25 920 VAL A O 1
ATOM 6899 N N . TRP A 1 921 ? -37.065 -30.958 55.698 1.00 94.81 921 TRP A N 1
ATOM 6900 C CA . TRP A 1 921 ? -37.369 -32.098 54.825 1.00 94.81 921 TRP A CA 1
ATOM 6901 C C . TRP A 1 921 ? -38.589 -32.883 55.303 1.00 94.81 921 TRP A C 1
ATOM 6903 O O . TRP A 1 921 ? -39.522 -33.146 54.544 1.00 94.81 921 TRP A O 1
ATOM 6913 N N . ARG A 1 922 ? -38.612 -33.248 56.588 1.00 95.56 922 ARG A N 1
ATOM 6914 C CA . ARG A 1 922 ? -39.689 -34.058 57.164 1.00 95.56 922 ARG A CA 1
ATOM 6915 C C . ARG A 1 922 ? -41.039 -33.360 57.033 1.00 95.56 922 ARG A C 1
ATOM 6917 O O . ARG A 1 922 ? -42.032 -34.033 56.756 1.00 95.56 922 ARG A O 1
ATOM 6924 N N . ASP A 1 923 ? -41.076 -32.052 57.264 1.00 94.75 923 ASP A N 1
ATOM 6925 C CA . ASP A 1 923 ? -42.313 -31.272 57.271 1.00 94.75 923 ASP A CA 1
ATOM 6926 C C . ASP A 1 923 ? -42.835 -31.006 55.848 1.00 94.75 923 ASP A C 1
ATOM 6928 O O . ASP A 1 923 ? -44.037 -30.808 55.674 1.00 94.75 923 ASP A O 1
ATOM 6932 N N . ASN A 1 924 ? -41.968 -31.102 54.833 1.00 93.06 924 ASN A N 1
ATOM 6933 C CA . ASN A 1 924 ? -42.315 -30.925 53.420 1.00 93.06 924 ASN A CA 1
ATOM 6934 C C . ASN A 1 924 ? -42.353 -32.235 52.609 1.00 93.06 924 ASN A C 1
ATOM 6936 O O . ASN A 1 924 ? -42.612 -32.212 51.408 1.00 93.06 924 ASN A O 1
ATOM 6940 N N . ARG A 1 925 ? -42.144 -33.393 53.250 1.00 92.19 925 ARG A N 1
ATOM 6941 C CA . ARG A 1 925 ? -42.109 -34.707 52.590 1.00 92.19 925 ARG A CA 1
ATOM 6942 C C . ARG A 1 925 ? -43.394 -35.007 51.811 1.00 92.19 925 ARG A C 1
ATOM 6944 O O . ARG A 1 925 ? -44.482 -35.067 52.385 1.00 92.19 925 ARG A O 1
ATOM 6951 N N . GLY A 1 926 ? -43.244 -35.312 50.523 1.00 88.06 926 GLY A N 1
ATOM 6952 C CA . GLY A 1 926 ? -44.334 -35.571 49.581 1.00 88.06 926 GLY A CA 1
ATOM 6953 C C . GLY A 1 926 ? -44.822 -34.335 48.820 1.00 88.06 926 GLY A C 1
ATOM 6954 O O . GLY A 1 926 ? -45.832 -34.434 48.121 1.00 88.06 926 GLY A O 1
ATOM 6955 N N . ALA A 1 927 ? -44.150 -33.186 48.958 1.00 89.12 927 ALA A N 1
ATOM 6956 C CA . ALA A 1 927 ? -44.366 -32.035 48.086 1.00 89.12 927 ALA A CA 1
ATOM 6957 C C . ALA A 1 927 ? -43.964 -32.364 46.636 1.00 89.12 927 ALA A C 1
ATOM 6959 O O . ALA A 1 927 ? -43.035 -33.131 46.397 1.00 89.12 927 ALA A O 1
ATOM 6960 N N . ALA A 1 928 ? -44.695 -31.798 45.672 1.00 81.94 928 ALA A N 1
ATOM 6961 C CA . ALA A 1 928 ? -44.521 -32.096 44.247 1.00 81.94 928 ALA A CA 1
ATOM 6962 C C . ALA A 1 928 ? -43.287 -31.421 43.617 1.00 81.94 928 ALA A C 1
ATOM 6964 O O . ALA A 1 928 ? -42.887 -31.806 42.522 1.00 81.94 928 ALA A O 1
ATOM 6965 N N . ASP A 1 929 ? -42.709 -30.431 44.298 1.00 82.44 929 ASP A N 1
ATOM 6966 C CA . ASP A 1 929 ? -41.469 -29.746 43.940 1.00 82.44 929 ASP A CA 1
ATOM 6967 C C . ASP A 1 929 ? -40.639 -29.474 45.209 1.00 82.44 929 ASP A C 1
ATOM 6969 O O . ASP A 1 929 ? -41.153 -29.548 46.329 1.00 82.44 929 ASP A O 1
ATOM 6973 N N . GLU A 1 930 ? -39.352 -29.177 45.036 1.00 84.38 930 GLU A N 1
ATOM 6974 C CA . GLU A 1 930 ? -38.388 -28.967 46.128 1.00 84.38 930 GLU A CA 1
ATOM 6975 C C . GLU A 1 930 ? -38.240 -27.495 46.541 1.00 84.38 930 GLU A C 1
ATOM 6977 O O . GLU A 1 930 ? -37.305 -27.128 47.255 1.00 84.38 930 GLU A O 1
ATOM 6982 N N . SER A 1 931 ? -39.171 -26.617 46.147 1.00 81.12 931 SER A N 1
ATOM 6983 C CA . SER A 1 931 ? -39.096 -25.188 46.497 1.00 81.12 931 SER A CA 1
ATOM 6984 C C . SER A 1 931 ? -39.065 -24.942 48.012 1.00 81.12 931 SER A C 1
ATOM 6986 O O . SER A 1 931 ? -38.508 -23.950 48.482 1.00 81.12 931 SER A O 1
ATOM 6988 N N . ALA A 1 932 ? -39.620 -25.876 48.789 1.00 81.88 932 ALA A N 1
ATOM 6989 C CA . ALA A 1 932 ? -39.637 -25.841 50.244 1.00 81.88 932 ALA A CA 1
ATOM 6990 C C . ALA A 1 932 ? -38.319 -26.278 50.913 1.00 81.88 932 ALA A C 1
ATOM 6992 O O . ALA A 1 932 ? -38.213 -26.190 52.134 1.00 81.88 932 ALA A O 1
ATOM 6993 N N . LEU A 1 933 ? -37.333 -26.740 50.139 1.00 87.81 933 LEU A N 1
ATOM 6994 C CA . LEU A 1 933 ? -36.016 -27.179 50.613 1.00 87.81 933 LEU A CA 1
ATOM 6995 C C . LEU A 1 933 ? -34.919 -26.138 50.361 1.00 87.81 933 LEU A C 1
ATOM 6997 O O . LEU A 1 933 ? -33.755 -26.499 50.234 1.00 87.81 933 LEU A O 1
ATOM 7001 N N . ALA A 1 934 ? -35.286 -24.862 50.198 1.00 77.06 934 ALA A N 1
ATOM 7002 C CA . ALA A 1 934 ? -34.356 -23.770 49.887 1.00 77.06 934 ALA A CA 1
ATOM 7003 C C . ALA A 1 934 ? -33.476 -24.016 48.636 1.00 77.06 934 ALA A C 1
ATOM 7005 O O . ALA A 1 934 ? -32.420 -23.408 48.486 1.00 77.06 934 ALA A O 1
ATOM 7006 N N . GLY A 1 935 ? -33.915 -24.894 47.723 1.00 73.44 935 GLY A N 1
ATOM 7007 C CA . GLY A 1 935 ? -33.134 -25.310 46.553 1.00 73.44 935 GLY A CA 1
ATOM 7008 C C . GLY A 1 935 ? -31.952 -26.233 46.876 1.00 73.44 935 GLY A C 1
ATOM 7009 O O . GLY A 1 935 ? -31.097 -26.426 46.019 1.00 73.44 935 GLY A O 1
ATOM 7010 N N . ALA A 1 936 ? -31.890 -26.783 48.093 1.00 82.06 936 ALA A N 1
ATOM 7011 C CA . ALA A 1 936 ? -30.829 -27.670 48.573 1.00 82.06 936 ALA A CA 1
ATOM 7012 C C . ALA A 1 936 ? -31.164 -29.168 48.441 1.00 82.06 936 ALA A C 1
ATOM 7014 O O . ALA A 1 936 ? -30.450 -29.998 49.012 1.00 82.06 936 ALA A O 1
ATOM 7015 N N . GLY A 1 937 ? -32.265 -29.495 47.753 1.00 81.81 937 GLY A N 1
ATOM 7016 C CA . GLY A 1 937 ? -32.694 -30.858 47.425 1.00 81.81 937 GLY A CA 1
ATOM 7017 C C . GLY A 1 937 ? -31.874 -31.497 46.303 1.00 81.81 937 GLY A C 1
ATOM 7018 O O . GLY A 1 937 ? -30.933 -30.891 45.783 1.00 81.81 937 GLY A O 1
ATOM 7019 N N . ASP A 1 938 ? -32.184 -32.749 45.974 1.00 80.44 938 ASP A N 1
ATOM 7020 C CA . ASP A 1 938 ? -31.459 -33.498 44.938 1.00 80.44 938 ASP A CA 1
ATOM 7021 C C . ASP A 1 938 ? -31.933 -33.202 43.501 1.00 80.44 938 ASP A C 1
ATOM 7023 O O . ASP A 1 938 ? -31.291 -33.632 42.536 1.00 80.44 938 ASP A O 1
ATOM 7027 N N . GLY A 1 939 ? -32.999 -32.411 43.357 1.00 78.81 939 GLY A N 1
ATOM 7028 C CA . GLY A 1 939 ? -33.578 -31.969 42.095 1.00 78.81 939 GLY A CA 1
ATOM 7029 C C . GLY A 1 939 ? -34.435 -33.025 41.396 1.00 78.81 939 GLY A C 1
ATOM 7030 O O . GLY A 1 939 ? -34.745 -32.857 40.210 1.00 78.81 939 GLY A O 1
ATOM 7031 N N . VAL A 1 940 ? -34.791 -34.127 42.064 1.00 74.25 940 VAL A N 1
ATOM 7032 C CA . VAL A 1 940 ? -35.425 -35.295 41.452 1.00 74.25 940 VAL A CA 1
ATOM 7033 C C . VAL A 1 940 ? -36.686 -35.719 42.215 1.00 74.25 940 VAL A C 1
ATOM 7035 O O . VAL A 1 940 ? -36.657 -36.108 43.369 1.00 74.25 940 VAL A O 1
ATOM 7038 N N . ASN A 1 941 ? -37.818 -35.802 41.501 1.00 79.31 941 ASN A N 1
ATOM 7039 C CA . ASN A 1 941 ? -39.103 -36.332 42.000 1.00 79.31 941 ASN A CA 1
ATOM 7040 C C . ASN A 1 941 ? -39.770 -35.564 43.168 1.00 79.31 941 ASN A C 1
ATOM 7042 O O . ASN A 1 941 ? -40.725 -36.087 43.754 1.00 79.31 941 ASN A O 1
ATOM 7046 N N . GLY A 1 942 ? -39.379 -34.314 43.441 1.00 81.81 942 GLY A N 1
ATOM 7047 C CA . GLY A 1 942 ? -39.963 -33.527 44.535 1.00 81.81 942 GLY A CA 1
ATOM 7048 C C . GLY A 1 942 ? -39.456 -34.005 45.900 1.00 81.81 942 GLY A C 1
ATOM 7049 O O . GLY A 1 942 ? -38.594 -34.866 45.968 1.00 81.81 942 GLY A O 1
ATOM 7050 N N . VAL A 1 943 ? -40.008 -33.493 47.009 1.00 91.69 943 VAL A N 1
ATOM 7051 C CA . VAL A 1 943 ? -39.442 -33.772 48.346 1.00 91.69 943 VAL A CA 1
ATOM 7052 C C . VAL A 1 943 ? -39.660 -35.232 48.768 1.00 91.69 943 VAL A C 1
ATOM 7054 O O . VAL A 1 943 ? -40.735 -35.585 49.279 1.00 91.69 943 VAL A O 1
ATOM 7057 N N . ASP A 1 944 ? -38.655 -36.091 48.606 1.00 91.62 944 ASP A N 1
ATOM 7058 C CA . ASP A 1 944 ? -38.795 -37.540 48.740 1.00 91.62 944 ASP A CA 1
ATOM 7059 C C . ASP A 1 944 ? -37.662 -38.228 49.541 1.00 91.62 944 ASP A C 1
ATOM 7061 O O . ASP A 1 944 ? -37.130 -37.683 50.508 1.00 91.62 944 ASP A O 1
ATOM 7065 N N . GLY A 1 945 ? -37.416 -39.519 49.303 1.00 90.56 945 GLY A N 1
ATOM 7066 C CA . GLY A 1 945 ? -36.358 -40.258 49.991 1.00 90.56 945 GLY A CA 1
ATOM 7067 C C . GLY A 1 945 ? -34.939 -39.907 49.530 1.00 90.56 945 GLY A C 1
ATOM 7068 O O . GLY A 1 945 ? -34.012 -40.152 50.301 1.00 90.56 945 GLY A O 1
ATOM 7069 N N . GLY A 1 946 ? -34.772 -39.370 48.321 1.00 85.06 946 GLY A N 1
ATOM 7070 C CA . GLY A 1 946 ? -33.509 -38.930 47.737 1.00 85.06 946 GLY A CA 1
ATOM 7071 C C . GLY A 1 946 ? -32.921 -37.730 48.475 1.00 85.06 946 GLY A C 1
ATOM 7072 O O . GLY A 1 946 ? -31.802 -37.822 48.984 1.00 85.06 946 GLY A O 1
ATOM 7073 N N . ASP A 1 947 ? -33.732 -36.704 48.744 1.00 89.94 947 ASP A N 1
ATOM 7074 C CA . ASP A 1 947 ? -33.334 -35.546 49.561 1.00 89.94 947 ASP A CA 1
ATOM 7075 C C . ASP A 1 947 ? -32.856 -35.945 50.961 1.00 89.94 947 ASP A C 1
ATOM 7077 O O . ASP A 1 947 ? -31.870 -35.433 51.489 1.00 89.94 947 ASP A O 1
ATOM 7081 N N . TYR A 1 948 ? -33.531 -36.910 51.592 1.00 90.12 948 TYR A N 1
ATOM 7082 C CA . TYR A 1 948 ? -33.109 -37.406 52.902 1.00 90.12 948 TYR A CA 1
ATOM 7083 C C . TYR A 1 948 ? -31.726 -38.056 52.857 1.00 90.12 948 TYR A C 1
ATOM 7085 O O . TYR A 1 948 ? -30.954 -37.934 53.813 1.00 90.12 948 TYR A O 1
ATOM 7093 N N . LEU A 1 949 ? -31.420 -38.785 51.780 1.00 90.62 949 LEU A N 1
ATOM 7094 C CA . LEU A 1 949 ? -30.105 -39.388 51.592 1.00 90.62 949 LEU A CA 1
ATOM 7095 C C . LEU A 1 949 ? -29.049 -38.302 51.388 1.00 90.62 949 LEU A C 1
ATOM 7097 O O . LEU A 1 949 ? -28.016 -38.383 52.049 1.00 90.62 949 LEU A O 1
ATOM 7101 N N . LEU A 1 950 ? -29.355 -37.272 50.594 1.00 87.06 950 LEU A N 1
ATOM 7102 C CA . LEU A 1 950 ? -28.495 -36.107 50.382 1.00 87.06 950 LEU A CA 1
ATOM 7103 C C . LEU A 1 950 ? -28.186 -35.379 51.699 1.00 87.06 950 LEU A C 1
ATOM 7105 O O . LEU A 1 950 ? -27.020 -35.205 52.053 1.00 87.06 950 LEU A O 1
ATOM 7109 N N . TRP A 1 951 ? -29.213 -35.038 52.485 1.00 93.44 951 TRP A N 1
ATOM 7110 C CA . TRP A 1 951 ? -29.039 -34.445 53.816 1.00 93.44 951 TRP A CA 1
ATOM 7111 C C . TRP A 1 951 ? -28.190 -35.321 54.729 1.00 93.44 951 TRP A C 1
ATOM 7113 O O . TRP A 1 951 ? -27.287 -34.839 55.407 1.00 93.44 951 TRP A O 1
ATOM 7123 N N . ARG A 1 952 ? -28.453 -36.630 54.747 1.00 92.62 952 ARG A N 1
ATOM 7124 C CA . ARG A 1 952 ? -27.721 -37.561 55.608 1.00 92.62 952 ARG A CA 1
ATOM 7125 C C . ARG A 1 952 ? -26.252 -37.675 55.202 1.00 92.62 952 ARG A C 1
ATOM 7127 O O . ARG A 1 952 ? -25.405 -37.846 56.074 1.00 92.62 952 ARG A O 1
ATOM 7134 N N . GLU A 1 953 ? -25.959 -37.641 53.907 1.00 90.56 953 GLU A N 1
ATOM 7135 C CA . GLU A 1 953 ? -24.595 -37.702 53.373 1.00 90.56 953 GLU A CA 1
ATOM 7136 C C . GLU A 1 953 ? -23.806 -36.428 53.669 1.00 90.56 953 GLU A C 1
ATOM 7138 O O . GLU A 1 953 ? -22.618 -36.515 53.977 1.00 90.56 953 GLU A O 1
ATOM 7143 N N . ASN A 1 954 ? -24.482 -35.279 53.687 1.00 87.69 954 ASN A N 1
ATOM 7144 C CA . ASN A 1 954 ? -23.874 -33.988 53.991 1.00 87.69 954 ASN A CA 1
ATOM 7145 C C . ASN A 1 954 ? -24.023 -33.563 55.462 1.00 87.69 954 ASN A C 1
ATOM 7147 O O . ASN A 1 954 ? -23.565 -32.486 55.826 1.00 87.69 954 ASN A O 1
ATOM 7151 N N . PHE A 1 955 ? -24.614 -34.386 56.335 1.00 87.38 955 PHE A N 1
ATOM 7152 C CA . PHE A 1 955 ? -24.860 -34.032 57.736 1.00 87.38 955 PHE A CA 1
ATOM 7153 C C . PHE A 1 955 ? -23.568 -33.669 58.482 1.00 87.38 955 PHE A C 1
ATOM 7155 O O . PHE A 1 955 ? -22.651 -34.482 58.620 1.00 87.38 955 PHE A O 1
ATOM 7162 N N . GLY A 1 956 ? -23.522 -32.449 59.017 1.00 83.19 956 GLY A N 1
ATOM 7163 C CA . GLY A 1 956 ? -22.352 -31.841 59.648 1.00 83.19 956 GLY A CA 1
ATOM 7164 C C . GLY A 1 956 ? -21.474 -31.016 58.700 1.00 83.19 956 GLY A C 1
ATOM 7165 O O . GLY A 1 956 ? -20.476 -30.456 59.158 1.00 83.19 956 GLY A O 1
ATOM 7166 N N . ALA A 1 957 ? -21.813 -30.924 57.411 1.00 82.62 957 ALA A N 1
ATOM 7167 C CA . ALA A 1 957 ? -21.167 -30.008 56.481 1.00 82.62 957 ALA A CA 1
ATOM 7168 C C . ALA A 1 957 ? -21.569 -28.557 56.782 1.00 82.62 957 ALA A C 1
ATOM 7170 O O . ALA A 1 957 ? -22.672 -28.272 57.248 1.00 82.62 957 ALA A O 1
ATOM 7171 N N . THR A 1 958 ? -20.656 -27.629 56.513 1.00 78.88 958 THR A N 1
ATOM 7172 C CA . THR A 1 958 ? -20.854 -26.193 56.731 1.00 78.88 958 THR A CA 1
ATOM 7173 C C . THR A 1 958 ? -20.224 -25.436 55.580 1.00 78.88 958 THR A C 1
ATOM 7175 O O . THR A 1 958 ? -19.068 -25.713 55.244 1.00 78.88 958 THR A O 1
ATOM 7178 N N . THR A 1 959 ? -20.916 -24.456 55.007 1.00 68.12 959 THR A N 1
ATOM 7179 C CA . THR A 1 959 ? -20.278 -23.575 54.026 1.00 68.12 959 THR A CA 1
ATOM 7180 C C . THR A 1 959 ? -19.249 -22.701 54.737 1.00 68.12 959 THR A C 1
ATOM 7182 O O . THR A 1 959 ? -19.574 -21.981 55.681 1.00 68.12 959 THR A O 1
ATOM 7185 N N . THR A 1 960 ? -17.986 -22.743 54.312 1.00 49.44 960 THR A N 1
ATOM 7186 C CA . THR A 1 960 ? -17.001 -21.755 54.760 1.00 49.44 960 THR A CA 1
ATOM 7187 C C . THR A 1 960 ? -17.263 -20.454 54.017 1.00 49.44 960 THR A C 1
ATOM 7189 O O . THR A 1 960 ? -16.758 -20.261 52.913 1.00 49.44 960 THR A O 1
ATOM 7192 N N . ALA A 1 961 ? -18.048 -19.559 54.613 1.00 41.75 961 ALA A N 1
ATOM 7193 C CA . ALA A 1 961 ? -18.126 -18.181 54.155 1.00 41.75 961 ALA A CA 1
ATOM 7194 C C . ALA A 1 961 ? -16.737 -17.541 54.311 1.00 41.75 961 ALA A C 1
ATOM 7196 O O . ALA A 1 961 ? -16.313 -17.209 55.421 1.00 41.75 961 ALA A O 1
ATOM 7197 N N . GLN A 1 962 ? -16.001 -17.375 53.212 1.00 34.59 962 GLN A N 1
ATOM 7198 C CA . GLN A 1 962 ? -14.971 -16.349 53.193 1.00 34.59 962 GLN A CA 1
ATOM 7199 C C . GLN A 1 962 ? -15.692 -15.014 53.066 1.00 34.59 962 GLN A C 1
ATOM 7201 O O . GLN A 1 962 ? -16.335 -14.724 52.062 1.00 34.59 962 GLN A O 1
ATOM 7206 N N . SER A 1 963 ? -15.602 -14.202 54.116 1.00 31.89 963 SER A N 1
ATOM 7207 C CA . SER A 1 963 ? -15.935 -12.790 54.027 1.00 31.89 963 SER A CA 1
ATOM 7208 C C . SER A 1 963 ? -15.026 -12.158 52.974 1.00 31.89 963 SER A C 1
ATOM 7210 O O . SER A 1 963 ? -13.844 -11.923 53.241 1.00 31.89 963 SER A O 1
ATOM 7212 N N . LEU A 1 964 ? -15.561 -11.885 51.787 1.00 32.47 964 LEU A N 1
ATOM 7213 C CA . LEU A 1 964 ? -14.952 -10.906 50.901 1.00 32.47 964 LEU A CA 1
ATOM 7214 C C . LEU A 1 964 ? -14.932 -9.555 51.638 1.00 32.47 964 LEU A C 1
ATOM 7216 O O . LEU A 1 964 ? -15.867 -9.255 52.394 1.00 32.47 964 LEU A O 1
ATOM 7220 N N . PRO A 1 965 ? -13.890 -8.724 51.467 1.00 30.58 965 PRO A N 1
ATOM 7221 C CA . PRO A 1 965 ? -14.024 -7.318 51.805 1.00 30.58 965 PRO A CA 1
ATOM 7222 C C . PRO A 1 965 ? -15.231 -6.804 51.023 1.00 30.58 965 PRO A C 1
ATOM 7224 O O . PRO A 1 965 ? -15.308 -6.992 49.812 1.00 30.58 965 PRO A O 1
ATOM 7227 N N . ALA A 1 966 ? -16.204 -6.218 51.718 1.00 29.23 966 ALA A N 1
ATOM 7228 C CA . ALA A 1 966 ? -17.318 -5.570 51.052 1.00 29.23 966 ALA A CA 1
ATOM 7229 C C . ALA A 1 966 ? -16.736 -4.589 50.027 1.00 29.23 966 ALA A C 1
ATOM 7231 O O . ALA A 1 966 ? -16.037 -3.649 50.415 1.00 29.23 966 ALA A O 1
ATOM 7232 N N . SER A 1 967 ? -17.010 -4.803 48.738 1.00 33.56 967 SER A N 1
ATOM 7233 C CA . SER A 1 967 ? -16.954 -3.718 47.772 1.00 33.56 967 SER A CA 1
ATOM 7234 C C . SER A 1 967 ? -17.947 -2.691 48.289 1.00 33.56 967 SER A C 1
ATOM 7236 O O . SER A 1 967 ? -19.163 -2.879 48.227 1.00 33.56 967 SER A O 1
ATOM 7238 N N . VAL A 1 968 ? -17.418 -1.654 48.929 1.00 35.47 968 VAL A N 1
ATOM 7239 C CA . VAL A 1 968 ? -18.176 -0.455 49.242 1.00 35.47 968 VAL A CA 1
ATOM 7240 C C . VAL A 1 968 ? -18.721 0.000 47.892 1.00 35.47 968 VAL A C 1
ATOM 7242 O O . VAL A 1 968 ? -17.902 0.274 47.016 1.00 35.47 968 VAL A O 1
ATOM 7245 N N . PRO A 1 969 ? -20.049 0.045 47.670 1.00 37.16 969 PRO A N 1
ATOM 7246 C CA . PRO A 1 969 ? -20.568 0.742 46.508 1.00 37.16 969 PRO A CA 1
ATOM 7247 C C . PRO A 1 969 ? -19.965 2.133 46.591 1.00 37.16 969 PRO A C 1
ATOM 7249 O O . PRO A 1 969 ? -20.173 2.810 47.607 1.00 37.16 969 PRO A O 1
ATOM 7252 N N . GLU A 1 970 ? -19.156 2.528 45.608 1.00 41.06 970 GLU A N 1
ATOM 7253 C CA . GLU A 1 970 ? -18.707 3.907 45.570 1.00 41.06 970 GLU A CA 1
ATOM 7254 C C . GLU A 1 970 ? -19.979 4.750 45.634 1.00 41.06 970 GLU A C 1
ATOM 7256 O O . GLU A 1 970 ? -20.884 4.566 44.809 1.00 41.06 970 GLU A O 1
ATOM 7261 N N . PRO A 1 971 ? -20.150 5.587 46.674 1.00 35.88 971 PRO A N 1
ATOM 7262 C CA . PRO A 1 971 ? -21.325 6.420 46.734 1.00 35.88 971 PRO A CA 1
ATOM 7263 C C . PRO A 1 971 ? -21.263 7.244 45.465 1.00 35.88 971 PRO A C 1
ATOM 7265 O O . PRO A 1 971 ? -20.259 7.909 45.248 1.00 35.88 971 PRO A O 1
ATOM 7268 N N . THR A 1 972 ? -22.304 7.176 44.636 1.00 46.41 972 THR A N 1
ATOM 7269 C CA . THR A 1 972 ? -22.517 8.054 43.485 1.00 46.41 972 THR A CA 1
ATOM 7270 C C . THR A 1 972 ? -22.017 9.459 43.819 1.00 46.41 972 THR A C 1
ATOM 7272 O O . THR A 1 972 ? -22.737 10.258 44.429 1.00 46.41 972 THR A O 1
ATOM 7275 N N . SER A 1 973 ? -20.774 9.763 43.439 1.00 46.06 973 SER A N 1
ATOM 7276 C CA . SER A 1 973 ? -20.111 11.037 43.731 1.00 46.06 973 SER A CA 1
ATOM 7277 C C . SER A 1 973 ? -20.855 12.189 43.042 1.00 46.06 973 SER A C 1
ATOM 7279 O O . SER A 1 973 ? -20.766 13.347 43.448 1.00 46.06 973 SER A O 1
ATOM 7281 N N . LEU A 1 974 ? -21.713 11.847 42.073 1.00 45.75 974 LEU A N 1
ATOM 7282 C CA . LEU A 1 974 ? -22.667 12.721 41.400 1.00 45.75 974 LEU A CA 1
ATOM 7283 C C . LEU A 1 974 ? -23.901 13.100 42.250 1.00 45.75 974 LEU A C 1
ATOM 7285 O O . LEU A 1 974 ? -24.413 14.206 42.086 1.00 45.75 974 LEU A O 1
ATOM 7289 N N . MET A 1 975 ? -24.363 12.282 43.208 1.00 44.94 975 MET A N 1
ATOM 7290 C CA . MET A 1 975 ? -25.511 12.655 44.062 1.00 44.94 975 MET A CA 1
ATOM 7291 C C . MET A 1 975 ? -25.126 13.583 45.225 1.00 44.94 975 MET A C 1
ATOM 7293 O O . MET A 1 975 ? -25.921 14.449 45.612 1.00 44.94 975 MET A O 1
ATOM 7297 N N . LEU A 1 976 ? -23.895 13.493 45.745 1.00 37.69 976 LEU A N 1
ATOM 7298 C CA . LEU A 1 976 ? -23.404 14.456 46.741 1.00 37.69 976 LEU A CA 1
ATOM 7299 C C . LEU A 1 976 ? -22.988 15.793 46.097 1.00 37.69 976 LEU A C 1
ATOM 7301 O O . LEU A 1 976 ? -23.229 16.851 46.681 1.00 37.69 976 LEU A O 1
ATOM 7305 N N . ALA A 1 977 ? -22.471 15.778 44.861 1.00 46.19 977 ALA A N 1
ATOM 7306 C CA . ALA A 1 977 ? -22.232 17.000 44.085 1.00 46.19 977 ALA A CA 1
ATOM 7307 C C . ALA A 1 977 ? -23.547 17.681 43.641 1.00 46.19 977 ALA A C 1
ATOM 7309 O O . ALA A 1 977 ? -23.657 18.910 43.682 1.00 46.19 977 ALA A O 1
ATOM 7310 N N . GLY A 1 978 ? -24.585 16.902 43.311 1.00 45.69 978 GLY A N 1
ATOM 7311 C CA . GLY A 1 978 ? -25.913 17.417 42.956 1.00 45.69 978 GLY A CA 1
ATOM 7312 C C . GLY A 1 978 ? -26.665 18.072 44.122 1.00 45.69 978 GLY A C 1
ATOM 7313 O O . GLY A 1 978 ? -27.342 19.085 43.940 1.00 45.69 978 GLY A O 1
ATOM 7314 N N . THR A 1 979 ? -26.507 17.565 45.348 1.00 44.09 979 THR A N 1
ATOM 7315 C CA . THR A 1 979 ? -27.193 18.118 46.533 1.00 44.09 979 THR A CA 1
ATOM 7316 C C . THR A 1 979 ? -26.488 19.346 47.129 1.00 44.09 979 THR A C 1
ATOM 7318 O O . THR A 1 979 ? -27.163 20.243 47.642 1.00 44.09 979 THR A O 1
ATOM 7321 N N . LEU A 1 980 ? -25.164 19.480 46.962 1.00 40.19 980 LEU A N 1
ATOM 7322 C CA . LEU A 1 980 ? -24.417 20.714 47.268 1.00 40.19 980 LEU A CA 1
ATOM 7323 C C . LEU A 1 980 ? -24.633 21.822 46.215 1.00 40.19 980 LEU A C 1
ATOM 7325 O O . LEU A 1 980 ? -24.667 23.005 46.568 1.00 40.19 980 LEU A O 1
ATOM 7329 N N . GLY A 1 981 ? -24.868 21.462 44.947 1.00 46.91 981 GLY A N 1
ATOM 7330 C CA . GLY A 1 981 ? -25.177 22.407 43.864 1.00 46.91 981 GLY A CA 1
ATOM 7331 C C . GLY A 1 981 ? -26.554 23.078 43.979 1.00 46.91 981 GLY A C 1
ATOM 7332 O O . GLY A 1 981 ? -26.690 24.271 43.697 1.00 46.91 981 GLY A O 1
ATOM 7333 N N . ILE A 1 982 ? -27.572 22.361 44.470 1.00 47.38 982 ILE A N 1
ATOM 7334 C CA . ILE A 1 982 ? -28.931 22.910 44.635 1.00 47.38 982 ILE A CA 1
ATOM 7335 C C . ILE A 1 982 ? -29.010 23.869 45.843 1.00 47.38 982 ILE A C 1
ATOM 7337 O O . ILE A 1 982 ? -29.677 24.903 45.766 1.00 47.38 982 ILE A O 1
ATOM 7341 N N . GLY A 1 983 ? -28.242 23.623 46.913 1.00 41.19 983 GLY A N 1
ATOM 7342 C CA . GLY A 1 983 ? -28.169 24.521 48.077 1.00 41.19 983 GLY A CA 1
ATOM 7343 C C . GLY A 1 983 ? -27.456 25.859 47.811 1.00 41.19 983 GLY A C 1
ATOM 7344 O O . GLY A 1 983 ? -27.800 26.881 48.410 1.00 41.19 983 GLY A O 1
ATOM 7345 N N . LEU A 1 984 ? -26.503 25.895 46.871 1.00 42.44 984 LEU A N 1
ATOM 7346 C CA . LEU A 1 984 ? -25.779 27.118 46.488 1.00 42.44 984 LEU A CA 1
ATOM 7347 C C . LEU A 1 984 ? -26.554 27.996 45.484 1.00 42.44 984 LEU A C 1
ATOM 7349 O O . LEU A 1 984 ? -26.326 29.209 45.424 1.00 42.44 984 LEU A O 1
ATOM 7353 N N . LEU A 1 985 ? -27.529 27.432 44.759 1.00 41.44 985 LEU A N 1
ATOM 7354 C CA . LEU A 1 985 ? -28.417 28.174 43.852 1.00 41.44 985 LEU A CA 1
ATOM 7355 C C . LEU A 1 985 ? -29.566 28.906 44.577 1.00 41.44 985 LEU A C 1
ATOM 7357 O O . LEU A 1 985 ? -30.039 29.936 44.086 1.00 41.44 985 LEU A O 1
ATOM 7361 N N . GLU A 1 986 ? -29.964 28.478 45.781 1.00 42.91 986 GLU A N 1
ATOM 7362 C CA . GLU A 1 986 ? -30.986 29.178 46.583 1.00 42.91 986 GLU A CA 1
ATOM 7363 C C . GLU A 1 986 ? -30.438 30.356 47.413 1.00 42.91 986 GLU A C 1
ATOM 7365 O O . GLU A 1 986 ? -31.176 31.303 47.711 1.00 42.91 986 GLU A O 1
ATOM 7370 N N . LEU A 1 987 ? -29.131 30.394 47.697 1.00 40.41 987 LEU A N 1
ATOM 7371 C CA . LEU A 1 987 ? -28.482 31.508 48.409 1.00 40.41 987 LEU A CA 1
ATOM 7372 C C . LEU A 1 987 ? -28.135 32.711 47.509 1.00 40.41 987 LEU A C 1
ATOM 7374 O O . LEU A 1 987 ? -27.909 33.807 48.022 1.00 40.41 987 LEU A O 1
ATOM 7378 N N . ARG A 1 988 ? -28.196 32.571 46.175 1.00 42.06 988 ARG A N 1
ATOM 7379 C CA . ARG A 1 988 ? -28.030 33.686 45.214 1.00 42.06 988 ARG A CA 1
ATOM 7380 C C . ARG A 1 988 ? -29.325 34.433 44.858 1.00 42.06 988 ARG A C 1
ATOM 7382 O O . ARG A 1 988 ? -29.267 35.434 44.149 1.00 42.06 988 ARG A O 1
ATOM 7389 N N . ARG A 1 989 ? -30.496 34.016 45.366 1.00 40.62 989 ARG A N 1
ATOM 7390 C CA . ARG A 1 989 ? -31.803 34.648 45.057 1.00 40.62 989 ARG A CA 1
ATOM 7391 C C . ARG A 1 989 ? -32.338 35.633 46.105 1.00 40.62 989 ARG A C 1
ATOM 7393 O O . ARG A 1 989 ? -33.477 36.088 45.984 1.00 40.62 989 ARG A O 1
ATOM 7400 N N . ARG A 1 990 ? -31.549 36.045 47.105 1.00 39.25 990 ARG A N 1
ATOM 7401 C CA . ARG A 1 990 ? -31.983 37.058 48.088 1.00 39.25 990 ARG A CA 1
ATOM 7402 C C . ARG A 1 990 ? -31.192 38.370 47.997 1.00 39.25 990 ARG A C 1
ATOM 7404 O O . ARG A 1 990 ? -30.123 38.484 48.577 1.00 39.25 990 ARG A O 1
ATOM 7411 N N . GLN A 1 991 ? -31.866 39.358 47.382 1.00 34.09 991 GLN A N 1
ATOM 7412 C CA . GLN A 1 991 ? -31.829 40.832 47.567 1.00 34.09 991 GLN A CA 1
ATOM 7413 C C . GLN A 1 991 ? -31.378 41.673 46.348 1.00 34.09 991 GLN A C 1
ATOM 7415 O O . GLN A 1 991 ? -30.506 41.252 45.603 1.00 34.09 991 GLN A O 1
ATOM 7420 N N . PRO A 1 992 ? -31.858 42.929 46.193 1.00 35.25 992 PRO A N 1
ATOM 7421 C CA . PRO A 1 992 ? -33.252 43.373 46.196 1.00 35.25 992 PRO A CA 1
ATOM 7422 C C . PRO A 1 992 ? -33.607 44.210 44.939 1.00 35.25 992 PRO A C 1
ATOM 7424 O O . PRO A 1 992 ? -32.767 44.846 44.306 1.00 35.25 992 PRO A O 1
ATOM 7427 N N . ARG A 1 993 ? -34.908 44.266 44.619 1.00 42.06 993 ARG A N 1
ATOM 7428 C CA . ARG A 1 993 ? -35.527 45.117 43.583 1.00 42.06 993 ARG A CA 1
ATOM 7429 C C . ARG A 1 993 ? -34.986 46.560 43.565 1.00 42.06 993 ARG A C 1
ATOM 7431 O O . ARG A 1 993 ? -35.143 47.278 44.553 1.00 42.06 993 ARG A O 1
ATOM 7438 N N . LYS A 1 994 ? -34.575 47.051 42.387 1.00 31.91 994 LYS A N 1
ATOM 7439 C CA . LYS A 1 994 ? -34.714 48.471 42.013 1.00 31.91 994 LYS A CA 1
ATOM 7440 C C . LYS A 1 994 ? -35.340 48.622 40.624 1.00 31.91 994 LYS A C 1
ATOM 7442 O O . LYS A 1 994 ? -35.027 47.906 39.688 1.00 31.91 994 LYS A O 1
ATOM 7447 N N . ARG A 1 995 ? -36.310 49.537 40.600 1.00 38.12 995 ARG A N 1
ATOM 7448 C CA . ARG A 1 995 ? -37.283 49.878 39.558 1.00 38.12 995 ARG A CA 1
ATOM 7449 C C . ARG A 1 995 ? -36.633 50.374 38.265 1.00 38.12 995 ARG A C 1
ATOM 7451 O O . ARG A 1 995 ? -35.800 51.273 38.335 1.00 38.12 995 ARG A O 1
ATOM 7458 N N . THR A 1 996 ? -37.187 49.971 37.124 1.00 32.84 996 THR A N 1
ATOM 7459 C CA . THR A 1 996 ? -37.013 50.687 35.853 1.00 32.84 996 THR A CA 1
ATOM 7460 C C . THR A 1 996 ? -38.373 51.192 35.380 1.00 32.84 996 THR A C 1
ATOM 7462 O O . THR A 1 996 ? -39.332 50.432 35.255 1.00 32.84 996 THR A O 1
ATOM 7465 N N . ARG A 1 997 ? -38.470 52.516 35.218 1.00 31.70 997 ARG A N 1
ATOM 7466 C CA . ARG A 1 997 ? -39.612 53.227 34.634 1.00 31.70 997 ARG A CA 1
ATOM 7467 C C . ARG A 1 997 ? -39.684 52.917 33.138 1.00 31.70 997 ARG A C 1
ATOM 7469 O O . ARG A 1 997 ? -38.667 52.961 32.458 1.00 31.70 997 ARG A O 1
ATOM 7476 N N . ALA A 1 998 ? -40.898 52.681 32.657 1.00 34.94 998 ALA A N 1
ATOM 7477 C CA . ALA A 1 998 ? -41.257 52.655 31.247 1.00 34.94 998 ALA A CA 1
ATOM 7478 C C . ALA A 1 998 ? -41.278 54.068 30.645 1.00 34.94 998 ALA A C 1
ATOM 7480 O O . ALA A 1 998 ? -41.785 54.975 31.307 1.00 34.94 998 ALA A O 1
ATOM 7481 N N . THR A 1 999 ? -40.832 54.234 29.393 1.00 34.03 999 THR A N 1
ATOM 7482 C CA . THR A 1 999 ? -41.418 55.137 28.368 1.00 34.03 999 THR A CA 1
ATOM 7483 C C . THR A 1 999 ? -40.842 54.725 26.993 1.00 34.03 999 THR A C 1
ATOM 7485 O O . THR A 1 999 ? -39.630 54.744 26.840 1.00 34.03 999 THR A O 1
ATOM 7488 N N . ILE A 1 1000 ? -41.595 53.986 26.167 1.00 34.22 1000 ILE A N 1
ATOM 7489 C CA . ILE A 1 1000 ? -42.382 54.398 24.974 1.00 34.22 1000 ILE A CA 1
ATOM 7490 C C . ILE A 1 1000 ? -41.543 54.643 23.703 1.00 34.22 1000 ILE A C 1
ATOM 7492 O O . ILE A 1 1000 ? -40.649 55.478 23.678 1.00 34.22 1000 ILE A O 1
ATOM 7496 N N . ALA A 1 1001 ? -41.953 53.888 22.678 1.00 38.72 1001 ALA A N 1
ATOM 7497 C CA . ALA A 1 1001 ? -41.753 53.976 21.232 1.00 38.72 1001 ALA A CA 1
ATOM 7498 C C . ALA A 1 1001 ? -41.295 55.317 20.630 1.00 38.72 1001 ALA A C 1
ATOM 7500 O O . ALA A 1 1001 ? -41.887 56.361 20.907 1.00 38.72 1001 ALA A O 1
ATOM 7501 N N . ALA A 1 1002 ? -40.370 55.236 19.673 1.00 36.19 1002 ALA A N 1
ATOM 7502 C CA . ALA A 1 1002 ? -40.671 55.242 18.236 1.00 36.19 1002 ALA A CA 1
ATOM 7503 C C . ALA A 1 1002 ? -39.498 54.619 17.469 1.00 36.19 1002 ALA A C 1
ATOM 7505 O O . ALA A 1 1002 ? -38.349 54.845 17.915 1.00 36.19 1002 ALA A O 1
#

pLDDT: mean 83.38, std 16.75, range [26.17, 98.75]

Foldseek 3Di:
DDDDDDDDDDDDDDDPDPPPDDPDPPFWAFEDFPVFFFFFAAFEAEECQLVLLLLLDPLADPVLSLQVLCQDCAQFHHLNGQEYEYEQDQAWDPVDDALPFHSQRAQHQQRDDFPDLVDCVRTDGDLVGPSRNVVSVVSNQVNQRQAYEYEYQAHRLNQFPCSGQQEALPFQDWGGDLVCLLSSLVRSVVNQVCCVVPVVFHHQEYEYHAQQCHRPSNSPDSHGHTHQHAAPRLLSNLLSNLVVCVVVVPNHAYEDDNHQDLLVLLVSLVRHDLNSVVRHQEYEYAHDCPVHDNALVSLQSSVVVQCPRPVGHHAYANHEDFQWDDCQACPRLLVLLLSVLSCVQRNVHNYYYYHHQEDDPPRRRGHQKHDHSPSNDSAIAGGLNRLSSSLCSNQSDRLWTFTDIDDSQWTWIARQQQQKIKIKGFAQAAFDWDKHKYFYPPAFFQAKWKFKRASPGRRFTQGGFDADPRRGMTMDIHGHGMIMMMMGHRDHFLADPQFQAQVPPDWFDQDGVFKGKDWQKTKAQVDRRNPPSGIWIKGFLAFPWTKMKMKGQWDFAQQWWQAQWKKKKKWKKKKFFPPDPDQQKWKKKWKFFAASVSPHTPDDDRVVGIDTDDQPRHPDPPPDPVRMHIHMGMGMGTHHGRGGIMMIMIIMGRRDGPTRMMMIIGRMGMDTGDGDFQAWEQQAQAEEEPPPSVRTRGSHSDDDQEEYEDAQNHSAAHEHEYAAEHEHQEYEYHHQHEYEDDYNYEYEYHDPPDEGEYYWEHHEYEYQAHYEYPEHYEYEHTPPYEYEYNNAYEPCQYEYEYHYDAAYHPQDHAEQNAHEYEYEFDQDARYEDHQHHHQAYEYEYDYRVPDDDDAFRKGFPYWYQAHPYDHPYYHYDDDPFQWDWDWDDDNTTIMIGIHTDAQQCQQVRPQALEPVSVVQLVVQEPPQASVSRVPNAPRPRHSYVRSVVRSVVCYGPGRPDDDDDPPPPPPPPVVVVVVVVVVVVVVVPDDDDDDDDDDDDD

InterPro domains:
  IPR013780 Glycosyl hydrolase, all-beta [G3DSA:2.60.40.1180] (397-486)
  IPR017853 Glycoside hydrolase superfamily [SSF51445] (42-400)
  IPR018247 EF-Hand 1, calcium-binding site [PS00018] (906-918)
  IPR039514 Endo-beta-1,6-galactanase-like [PF14587] (33-250)
  IPR039743 Endo-beta-1,6-galactanase/Exo-beta-1,6-galactobiohydrolase [PTHR42767] (12-489)

Radius of gyration: 35.3 Å; Cα contacts (8 Å, |Δi|>4): 2570; chains: 1; bounding box: 82×116×98 Å

Organism: NCBI:txid1938618

Secondary structure (DSSP, 8-state):
--------------------PPPPPPPEEE--SGGGEEEEP-EEEEE-TTHHHHHTSTTS-HHHHHHHHHHHH-TTTS----EEEEE------TTSPPP-STTT-PPPSS-S--S-TT-GGG----TTTTHHH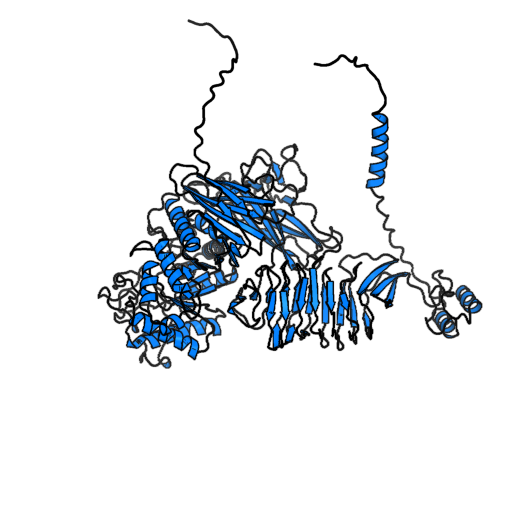HHHHHHHHTTT--EEEEE-SS--TTTBTTSSTTB-SSTTS-SB-GGGHHHHHHHHHHHHHHIIIII----SEEE--SSTT-TT-BS-SSS------TTHHHHHHHHHHHHHHHHHT---EEEEEEESSHHHHHHHHHHS-HHHHHH-SEEEEE--STTT--SHHHHHHHHHHHHT-TT-PPEEEEEEE---S--STTHHHHHHHHHHHHHHHTS--SEEEES-SEE-SSS----SEE--TTS-----EE-HHHHHHHHHHTTS-TTPEEEP-S-TTEEEEEETTTTEEEEEEEE--SSPPEEEEEEESS---SEEEEEEESSS-SSEE----EE-TTSSEEEEEE-SSEEEEEEEE-SPPSSSSTT---TTPPTT-SEETTEEEEESEEEESS--SSSSS--EEEE---SSS--EEEEEPPEE-TT---TT-EEEEEEEEEEE-SS-SS---EEEEEEEEE-TTSSSBSSS-GGGGEEEEPPPTT--SSS---SEEEEEEEEEEEPPTT--EEEEEEEEE---TT---EEEEEEEEEEEEPPPPSSEEE--SS-EETT-GGGEEESSS--SSPPEEE-TT-SS-EEEE--SEEEESEEEEE-SSPEEEESSSEEEE--SSS-EEEEEEESEEEE-S-EEESS-EEEEE-TT-EEEE-S-EE-TT-EEEEESSSEEEE-S-EE-TT-EEEEE--SS--EEE-TT-B--SEEEEEPPTT----TT-EEEEEEES--S---SEEE-----TTEEEEEEE-SSEEEEEEEE---TT-TT-SSB-SHHHHHHHHHHTT-SSSGGGTT-S-SSSSSSHHHHHHHHHHTT-B-----PPP-PPPP-HHHHHHHHHHHHHHTTS-------------

Sequence (1002 aa):
MQVTLSRLAPMAVVLAACAIGCPESAAIDIGTAASHRNQRFEAWGSSLAWMGNELGRPTTNPMRRTQIVDMLFDQDNGLGLNFLRYNIGAGQNPAGPAITRPGAAMDGWAPSAPTDISDPSTWGWDWDADQTQRLVLGMAIERGLTQIEAFANSAPWWMTVSQSSRGNPSTGATNLDPDNYGIFGHYLLEVAEHFESNLGVHFHTLAPMNEPGATWWDGSNNQEGMHIPVGGAQSALVREVGQQIIDRGLEMGLGGPEETAIRWSVNSYDNWDATTRGFVSQINTHSYPWGGGSDAADAAALVAYNQSRPEGPKKIYATEFGTGGDSTPLSGGVTLANQITSDLNNLGAAGWTYWQAVEDNNGSNWGLIIAPFDGANNSFDTRRQFYVMKQFSQHIRPGSHILDQADDEVVASYDPRLGATTLVITNDETASVDTRTFNLLDQTVSHSRVIRTSDSEYYQALGGATVSPRGNQVTVSSPASTVTTVQLHHRPNLIQNPGFDLDGAANGASAIPGWQSVGNVAFDTGSDLTGDGSGTGRLETNSAENTGRLFQTSIGDAGADLTGVAFQLSVDLLLQSAGSANYDADAYLALEFYGADDQTLAHASADDFQTLLEPAYGINNDSHTDSAYRTYQSGRFVAPPGARYVRPVIRFDNVGARSSDWSFVDNAYLQQVHPEADAKEWASTGGGDLTDHSKWLTHASVEKNSRLYFGTAITQDAAVTLDAAEAVTGMTFFSDHQYEIAGAGALQVGAIDATALIDVRLGGHGVSVPTELIGATELQVLTDAQIEFSGGFHVSGQRLTKLGAGLVDWSTGFKLNGGVLVTYAADEATLHFGSDAVLDGGLELLLAPGQVLGVGEQFELATYSSLSDTFDTIILPSIPGGYAWRVDYGATALTATVINSVLGGDFNGDGHVDAADYTVWRDNRGAADESALAGAGDGVNGVDGGDYLLWRENFGATTTAQSLPASVPEPTSLMLAGTLGIGLLELRRRQPRKRTRATIAA

Nearest PDB structures (foldseek):
  3clw-assembly4_D  TM=8.150E-01  e=4.429E-29  Bacteroides fragilis NCTC 9343
  7o0e-assembly1_G  TM=8.060E-01  e=7.450E-28  Thermothelomyces thermophilus ATCC 42464
  8cbc-assembly1_B  TM=8.010E-01  e=1.089E-27  Thermothelomyces
  4fmv-assembly1_A  TM=8.317E-01  e=9.503E-22  Ruminiclostridium papyrosolvens DSM 2782
  4qaw-assembly2_B  TM=6.379E-01  e=2.206E-27  Paenibacillus barcinonensis